Protein AF-0000000085039763 (afdb_homodimer)

Organism: Cyclobacterium marinum (strain ATCC 25205 / DSM 745 / LMG 13164 / NCIMB 1802) (NCBI:txid880070)

pLDDT: mean 90.0, std 10.46, range [31.72, 98.88]

Radius of gyration: 26.97 Å; Cα contacts (8 Å, |Δi|>4): 1672; chains: 2; bounding box: 68×76×61 Å

Structure (mmCIF, N/CA/C/O backbone):
data_AF-0000000085039763-model_v1
#
loop_
_entity.id
_entity.type
_entity.pdbx_description
1 polymer 'Uncharacterized protein'
#
loop_
_atom_site.group_PDB
_atom_site.id
_atom_site.type_symbol
_atom_site.label_atom_id
_atom_site.label_alt_id
_atom_site.label_comp_id
_atom_site.label_asym_id
_atom_site.label_entity_id
_atom_site.label_seq_id
_atom_site.pdbx_PDB_ins_code
_atom_site.Cartn_x
_atom_site.Cartn_y
_atom_site.Cartn_z
_atom_site.occupancy
_atom_site.B_iso_or_equiv
_atom_site.auth_seq_id
_atom_site.auth_comp_id
_atom_site.auth_asym_id
_atom_site.auth_atom_id
_atom_site.pdbx_PDB_model_num
ATOM 1 N N . MET A 1 1 ? -35.562 4.211 1.862 1 31.72 1 MET A N 1
ATOM 2 C CA . MET A 1 1 ? -34.719 5.371 2.152 1 31.72 1 MET A CA 1
ATOM 3 C C . MET A 1 1 ? -34.031 5.863 0.894 1 31.72 1 MET A C 1
ATOM 5 O O . MET A 1 1 ? -33.469 5.062 0.135 1 31.72 1 MET A O 1
ATOM 9 N N . MET A 1 2 ? -34.344 6.914 0.34 1 38.78 2 MET A N 1
ATOM 10 C CA . MET A 1 2 ? -33.844 7.449 -0.933 1 38.78 2 MET A CA 1
ATOM 11 C C . MET A 1 2 ? -32.344 7.383 -1.012 1 38.78 2 MET A C 1
ATOM 13 O O . MET A 1 2 ? -31.641 7.711 -0.045 1 38.78 2 MET A O 1
ATOM 17 N N . ASN A 1 3 ? -31.719 6.613 -1.786 1 51.66 3 ASN A N 1
ATOM 18 C CA . ASN A 1 3 ? -30.297 6.41 -1.984 1 51.66 3 ASN A CA 1
ATOM 19 C C . ASN A 1 3 ? -29.531 7.738 -2.025 1 51.66 3 ASN A C 1
ATOM 21 O O . ASN A 1 3 ? -29.672 8.5 -2.984 1 51.66 3 ASN A O 1
ATOM 25 N N . LYS A 1 4 ? -29.375 8.469 -0.9 1 60.31 4 LYS A N 1
ATOM 26 C CA . LYS A 1 4 ? -28.672 9.75 -0.839 1 60.31 4 LYS A CA 1
ATOM 27 C C . LYS A 1 4 ? -27.359 9.695 -1.62 1 60.31 4 LYS A C 1
ATOM 29 O O . LYS A 1 4 ? -26.672 8.664 -1.622 1 60.31 4 LYS A O 1
ATOM 34 N N . ASN A 1 5 ? -27.219 10.672 -2.418 1 82.44 5 ASN A N 1
ATOM 35 C CA . ASN A 1 5 ? -25.953 10.852 -3.1 1 82.44 5 ASN A CA 1
ATOM 36 C C . ASN A 1 5 ? -24.844 11.234 -2.121 1 82.44 5 ASN A C 1
ATOM 38 O O . ASN A 1 5 ? -25.109 11.75 -1.037 1 82.44 5 ASN A O 1
ATOM 42 N N . ASN A 1 6 ? -23.641 10.766 -2.277 1 91.75 6 ASN A N 1
ATOM 43 C CA . ASN A 1 6 ? -22.516 11.086 -1.423 1 91.75 6 ASN A CA 1
ATOM 44 C C . ASN A 1 6 ? -21.703 12.258 -1.978 1 91.75 6 ASN A C 1
ATOM 46 O O . ASN A 1 6 ? -21.422 12.305 -3.174 1 91.75 6 ASN A O 1
ATOM 50 N N . ASN A 1 7 ? -21.562 13.359 -1.122 1 96.5 7 ASN A N 1
ATOM 51 C CA . ASN A 1 7 ? -20.531 14.359 -1.41 1 96.5 7 ASN A CA 1
ATOM 52 C C . ASN A 1 7 ? -19.188 13.977 -0.786 1 96.5 7 ASN A C 1
ATOM 54 O O . ASN A 1 7 ? -19.109 13.773 0.427 1 96.5 7 ASN A O 1
ATOM 58 N N . VAL A 1 8 ? -18.234 13.867 -1.637 1 98.25 8 VAL A N 1
ATOM 59 C CA . VAL A 1 8 ? -16.922 13.469 -1.149 1 98.25 8 VAL A CA 1
ATOM 60 C C . VAL A 1 8 ? -15.992 14.688 -1.094 1 98.25 8 VAL A C 1
ATOM 62 O O . VAL A 1 8 ? -15.961 15.484 -2.031 1 98.25 8 VAL A O 1
ATOM 65 N N . PHE A 1 9 ? -15.32 14.875 0.024 1 98.81 9 PHE A N 1
ATOM 66 C CA . PHE A 1 9 ? -14.398 15.984 0.222 1 98.81 9 PHE A CA 1
ATOM 67 C C . PHE A 1 9 ? -12.984 15.477 0.475 1 98.81 9 PHE A C 1
ATOM 69 O O . PHE A 1 9 ? -12.789 14.492 1.194 1 98.81 9 PHE A O 1
ATOM 76 N N . LEU A 1 10 ? -12 16.062 -0.14 1 98.88 10 LEU A N 1
ATOM 77 C CA . LEU A 1 10 ? -10.586 15.852 0.138 1 98.88 10 LEU A CA 1
ATOM 78 C C . LEU A 1 10 ? -9.914 17.156 0.554 1 98.88 10 LEU A C 1
ATOM 80 O O . LEU A 1 10 ? -9.859 18.109 -0.229 1 98.88 10 LEU A O 1
ATOM 84 N N . PHE A 1 11 ? -9.445 17.203 1.78 1 98.69 11 PHE A N 1
ATOM 85 C CA . PHE A 1 11 ? -8.852 18.422 2.32 1 98.69 11 PHE A CA 1
ATOM 86 C C . PHE A 1 11 ? -7.34 18.281 2.445 1 98.69 11 PHE A C 1
ATOM 88 O O . PHE A 1 11 ? -6.848 17.344 3.084 1 98.69 11 PHE A O 1
ATOM 95 N N . GLY A 1 12 ? -6.605 19.203 1.834 1 97.38 12 GLY A N 1
ATOM 96 C CA . GLY A 1 12 ? -5.164 19.297 2.012 1 97.38 12 GLY A CA 1
ATOM 97 C C . GLY A 1 12 ? -4.762 20.359 3.02 1 97.38 12 GLY A C 1
ATOM 98 O O . GLY A 1 12 ? -5.609 20.906 3.729 1 97.38 12 GLY A O 1
ATOM 99 N N . ALA A 1 13 ? -3.51 20.609 3.086 1 96 13 ALA A N 1
ATOM 100 C CA . ALA A 1 13 ? -2.969 21.547 4.066 1 96 13 ALA A CA 1
ATOM 101 C C . ALA A 1 13 ? -3.52 22.953 3.84 1 96 13 ALA A C 1
ATOM 103 O O . ALA A 1 13 ? -3.725 23.719 4.793 1 96 13 ALA A O 1
ATOM 104 N N . GLY A 1 14 ? -3.791 23.344 2.602 1 96.56 14 GLY A N 1
ATOM 105 C CA . GLY A 1 14 ? -4.285 24.672 2.279 1 96.56 14 GLY A CA 1
ATOM 106 C C . GLY A 1 14 ? -5.652 24.953 2.869 1 96.56 14 GLY A C 1
ATOM 107 O O . GLY A 1 14 ? -6.027 26.109 3.055 1 96.56 14 GLY A O 1
ATOM 108 N N . ALA A 1 15 ? -6.375 23.906 3.107 1 97.56 15 ALA A N 1
ATOM 109 C CA . ALA A 1 15 ? -7.723 24.062 3.645 1 97.56 15 ALA A CA 1
ATOM 110 C C . ALA A 1 15 ? -7.688 24.547 5.09 1 97.56 15 ALA A C 1
ATOM 112 O O . ALA A 1 15 ? -8.664 25.109 5.586 1 97.56 15 ALA A O 1
ATOM 113 N N . MET A 1 16 ? -6.574 24.344 5.766 1 97.12 16 MET A N 1
ATOM 114 C CA . MET A 1 16 ? -6.559 24.562 7.211 1 97.12 16 MET A CA 1
ATOM 115 C C . MET A 1 16 ? -5.848 25.859 7.562 1 97.12 16 MET A C 1
ATOM 117 O O . MET A 1 16 ? -5.797 26.25 8.727 1 97.12 16 MET A O 1
ATOM 121 N N . ILE A 1 17 ? -5.398 26.594 6.602 1 95.62 17 ILE A N 1
ATOM 122 C CA . ILE A 1 17 ? -4.566 27.766 6.82 1 95.62 17 ILE A CA 1
ATOM 123 C C . ILE A 1 17 ? -5.332 28.797 7.645 1 95.62 17 ILE A C 1
ATOM 125 O O . ILE A 1 17 ? -4.797 29.359 8.602 1 95.62 17 ILE A O 1
ATOM 129 N N . ASP A 1 18 ? -6.559 29 7.355 1 95.75 18 ASP A N 1
ATOM 130 C CA . ASP A 1 18 ? -7.348 30.031 8.016 1 95.75 18 ASP A CA 1
ATOM 131 C C . ASP A 1 18 ? -7.711 29.625 9.438 1 95.75 18 ASP A C 1
ATOM 133 O O . ASP A 1 18 ? -8.156 30.453 10.234 1 95.75 18 ASP A O 1
ATOM 137 N N . TRP A 1 19 ? -7.594 28.391 9.836 1 97.06 19 TRP A N 1
ATOM 138 C CA . TRP A 1 19 ? -7.773 27.938 11.211 1 97.06 19 TRP A CA 1
ATOM 139 C C . TRP A 1 19 ? -6.441 27.906 11.953 1 97.06 19 TRP A C 1
ATOM 141 O O . TRP A 1 19 ? -6.367 27.453 13.094 1 97.06 19 TRP A O 1
ATOM 151 N N . GLY A 1 20 ? -5.398 28.359 11.305 1 95.75 20 GLY A N 1
ATOM 152 C CA . GLY A 1 20 ? -4.09 28.406 11.938 1 95.75 20 GLY A CA 1
ATOM 153 C C . GLY A 1 20 ? -3.221 27.203 11.602 1 95.75 20 GLY A C 1
ATOM 154 O O . GLY A 1 20 ? -2.172 27 12.219 1 95.75 20 GLY A O 1
ATOM 155 N N . GLY A 1 21 ? -3.639 26.391 10.664 1 96.25 21 GLY A N 1
ATOM 156 C CA . GLY A 1 21 ? -2.83 25.266 10.242 1 96.25 21 GLY A CA 1
ATOM 157 C C . GLY A 1 21 ? -1.501 25.672 9.633 1 96.25 21 GLY A C 1
ATOM 158 O O . GLY A 1 21 ? -1.403 26.703 8.984 1 96.25 21 GLY A O 1
ATOM 159 N N . PRO A 1 22 ? -0.485 24.875 9.852 1 96.12 22 PRO A N 1
ATOM 160 C CA . PRO A 1 22 ? 0.836 25.219 9.32 1 96.12 22 PRO A CA 1
ATOM 161 C C . PRO A 1 22 ? 0.957 24.984 7.82 1 96.12 22 PRO A C 1
ATOM 163 O O . PRO A 1 22 ? 0.299 24.094 7.281 1 96.12 22 PRO A O 1
ATOM 166 N N . THR A 1 23 ? 1.755 25.781 7.184 1 93.62 23 THR A N 1
ATOM 167 C CA . THR A 1 23 ? 2.131 25.516 5.797 1 93.62 23 THR A CA 1
ATOM 168 C C . THR A 1 23 ? 3.289 24.531 5.727 1 93.62 23 THR A C 1
ATOM 170 O O . THR A 1 23 ? 3.943 24.25 6.734 1 93.62 23 THR A O 1
ATOM 173 N N . THR A 1 24 ? 3.5 24 4.551 1 93.19 24 THR A N 1
ATOM 174 C CA . THR A 1 24 ? 4.637 23.109 4.328 1 93.19 24 THR A CA 1
ATOM 175 C C . THR A 1 24 ? 5.949 23.828 4.641 1 93.19 24 THR A C 1
ATOM 177 O O . THR A 1 24 ? 6.855 23.25 5.234 1 93.19 24 THR A O 1
ATOM 180 N N . GLN A 1 25 ? 6.004 25.078 4.316 1 93.62 25 GLN A N 1
ATOM 181 C CA . GLN A 1 25 ? 7.211 25.875 4.562 1 93.62 25 GLN A CA 1
ATOM 182 C C . GLN A 1 25 ? 7.453 26.047 6.059 1 93.62 25 GLN A C 1
ATOM 184 O O . GLN A 1 25 ? 8.586 25.891 6.531 1 93.62 25 GLN A O 1
ATOM 189 N N . GLU A 1 26 ? 6.434 26.344 6.73 1 96.44 26 GLU A N 1
ATOM 190 C CA . GLU A 1 26 ? 6.555 26.516 8.18 1 96.44 26 GLU A CA 1
ATOM 191 C C . GLU A 1 26 ? 7.047 25.234 8.844 1 96.44 26 GLU A C 1
ATOM 193 O O . GLU A 1 26 ? 7.953 25.281 9.68 1 96.44 26 GLU A O 1
ATOM 198 N N . LEU A 1 27 ? 6.445 24.141 8.484 1 96.94 27 LEU A N 1
ATOM 199 C CA . LEU A 1 27 ? 6.848 22.859 9.07 1 96.94 27 LEU A CA 1
ATOM 200 C C . LEU A 1 27 ? 8.289 22.531 8.695 1 96.94 27 LEU A C 1
ATOM 202 O O . LEU A 1 27 ? 9.008 21.922 9.484 1 96.94 27 LEU A O 1
ATOM 206 N N . THR A 1 28 ? 8.711 22.922 7.492 1 97.69 28 THR A N 1
ATOM 207 C CA . THR A 1 28 ? 10.086 22.688 7.066 1 97.69 28 THR A CA 1
ATOM 208 C C . THR A 1 28 ? 11.07 23.422 7.965 1 97.69 28 THR A C 1
ATOM 210 O O . THR A 1 28 ? 12.039 22.844 8.445 1 97.69 28 THR A O 1
ATOM 213 N N . GLU A 1 29 ? 10.766 24.672 8.203 1 97.56 29 GLU A N 1
ATOM 214 C CA . GLU A 1 29 ? 11.625 25.469 9.07 1 97.56 29 GLU A CA 1
ATOM 215 C C . GLU A 1 29 ? 11.656 24.906 10.492 1 97.56 29 GLU A C 1
ATOM 217 O O . GLU A 1 29 ? 12.719 24.828 11.117 1 97.56 29 GLU A O 1
ATOM 222 N N . ARG A 1 30 ? 10.547 24.484 10.93 1 97.69 30 ARG A N 1
ATOM 223 C CA . ARG A 1 30 ? 10.453 23.922 12.266 1 97.69 30 ARG A CA 1
ATOM 224 C C . ARG A 1 30 ? 11.266 22.625 12.367 1 97.69 30 ARG A C 1
ATOM 226 O O . ARG A 1 30 ? 12.039 22.453 13.312 1 97.69 30 ARG A O 1
ATOM 233 N N . ILE A 1 31 ? 11.117 21.734 11.414 1 98.06 31 ILE A N 1
ATOM 234 C CA . ILE A 1 31 ? 11.766 20.422 11.422 1 98.06 31 ILE A CA 1
ATOM 235 C C . ILE A 1 31 ? 13.273 20.594 11.32 1 98.06 31 ILE A C 1
ATOM 237 O O . ILE A 1 31 ? 14.031 19.828 11.93 1 98.06 31 ILE A O 1
ATOM 241 N N . ARG A 1 32 ? 13.734 21.609 10.648 1 97.88 32 ARG A N 1
ATOM 242 C CA . ARG A 1 32 ? 15.164 21.844 10.469 1 97.88 32 ARG A CA 1
ATOM 243 C C . ARG A 1 32 ? 15.82 22.219 11.797 1 97.88 32 ARG A C 1
ATOM 245 O O . ARG A 1 32 ? 17.047 22.156 11.922 1 97.88 32 ARG A O 1
ATOM 252 N N . GLU A 1 33 ? 15.016 22.594 12.75 1 97.75 33 GLU A N 1
ATOM 253 C CA . GLU A 1 33 ? 15.547 23.016 14.047 1 97.75 33 GLU A CA 1
ATOM 254 C C . GLU A 1 33 ? 15.312 21.938 15.109 1 97.75 33 GLU A C 1
ATOM 256 O O . GLU A 1 33 ? 15.594 22.156 16.297 1 97.75 33 GLU A O 1
ATOM 261 N N . GLU A 1 34 ? 14.805 20.828 14.742 1 96.62 34 GLU A N 1
ATOM 262 C CA . GLU A 1 34 ? 14.422 19.781 15.695 1 96.62 34 GLU A CA 1
ATOM 263 C C . GLU A 1 34 ? 15.289 18.547 15.531 1 96.62 34 GLU A C 1
ATOM 265 O O . GLU A 1 34 ? 15.977 18.375 14.523 1 96.62 34 GLU A O 1
ATOM 270 N N . GLY A 1 35 ? 15.273 17.703 16.562 1 95.69 35 GLY A N 1
ATOM 271 C CA . GLY A 1 35 ? 15.945 16.406 16.516 1 95.69 35 GLY A CA 1
ATOM 272 C C . GLY A 1 35 ? 17.359 16.453 17.062 1 95.69 35 GLY A C 1
ATOM 273 O O . GLY A 1 35 ? 17.672 17.266 17.938 1 95.69 35 GLY A O 1
ATOM 274 N N . PHE A 1 36 ? 18.125 15.508 16.625 1 96.5 36 PHE A N 1
ATOM 275 C CA . PHE A 1 36 ? 19.469 15.32 17.156 1 96.5 36 PHE A CA 1
ATOM 276 C C . PHE A 1 36 ? 20.484 16.109 16.344 1 96.5 36 PHE A C 1
ATOM 278 O O . PHE A 1 36 ? 20.172 16.625 15.273 1 96.5 36 PHE A O 1
ATOM 285 N N . LYS A 1 37 ? 21.641 16.219 16.953 1 95.19 37 LYS A N 1
ATOM 286 C CA . LYS A 1 37 ? 22.734 16.922 16.281 1 95.19 37 LYS A CA 1
ATOM 287 C C . LYS A 1 37 ? 23.656 15.945 15.555 1 95.19 37 LYS A C 1
ATOM 289 O O . LYS A 1 37 ? 23.719 14.766 15.906 1 95.19 37 LYS A O 1
ATOM 294 N N . VAL A 1 38 ? 24.281 16.469 14.5 1 92.75 38 VAL A N 1
ATOM 295 C CA . VAL A 1 38 ? 25.328 15.703 13.836 1 92.75 38 VAL A CA 1
ATOM 296 C C . VAL A 1 38 ? 26.531 15.562 14.766 1 92.75 38 VAL A C 1
ATOM 298 O O . VAL A 1 38 ? 26.812 16.469 15.57 1 92.75 38 VAL A O 1
ATOM 301 N N . SER A 1 39 ? 27.219 14.398 14.633 1 89.62 39 SER A N 1
ATOM 302 C CA . SER A 1 39 ? 28.359 14.125 15.516 1 89.62 39 SER A CA 1
ATOM 303 C C . SER A 1 39 ? 29.359 15.258 15.484 1 89.62 39 SER A C 1
ATOM 305 O O . SER A 1 39 ? 29.75 15.719 14.406 1 89.62 39 SER A O 1
ATOM 307 N N . ASN A 1 40 ? 29.766 15.773 16.672 1 88.44 40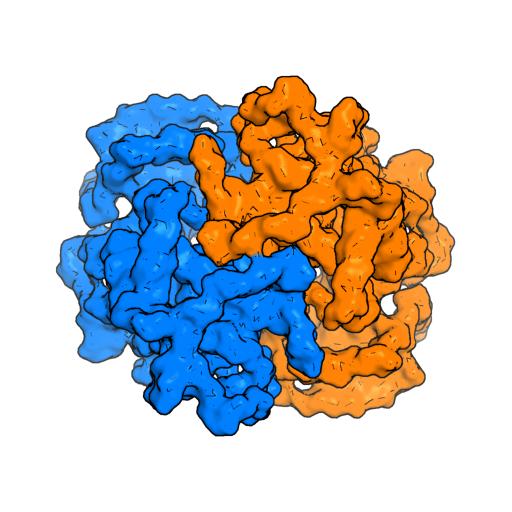 ASN A N 1
ATOM 308 C CA . ASN A 1 40 ? 30.781 16.812 16.891 1 88.44 40 ASN A CA 1
ATOM 309 C C . ASN A 1 40 ? 30.391 18.125 16.219 1 88.44 40 ASN A C 1
ATOM 311 O O . ASN A 1 40 ? 31.234 18.812 15.664 1 88.44 40 ASN A O 1
ATOM 315 N N . SER A 1 41 ? 29.141 18.344 16.094 1 91.5 41 SER A N 1
ATOM 316 C CA . SER A 1 41 ? 28.641 19.562 15.492 1 91.5 41 SER A CA 1
ATOM 317 C C . SER A 1 41 ? 27.406 20.078 16.234 1 91.5 41 SER A C 1
ATOM 319 O O . SER A 1 41 ? 26.734 19.328 16.938 1 91.5 41 SER A O 1
ATOM 321 N N . GLU A 1 42 ? 27.172 21.375 16.109 1 93.56 42 GLU A N 1
ATOM 322 C CA . GLU A 1 42 ? 25.969 21.969 16.688 1 93.56 42 GLU A CA 1
ATOM 323 C C . GLU A 1 42 ? 24.812 21.938 15.688 1 93.56 42 GLU A C 1
ATOM 325 O O . GLU A 1 42 ? 23.672 22.234 16.047 1 93.56 42 GLU A O 1
ATOM 330 N N . GLN A 1 43 ? 25.109 21.516 14.562 1 95.56 43 GLN A N 1
ATOM 331 C CA . GLN A 1 43 ? 24.094 21.469 13.516 1 95.56 43 GLN A CA 1
ATOM 332 C C . GLN A 1 43 ? 23.156 20.281 13.711 1 95.56 43 GLN A C 1
ATOM 334 O O . GLN A 1 43 ? 23.594 19.172 14 1 95.56 43 GLN A O 1
ATOM 339 N N . LYS A 1 44 ? 21.891 20.578 13.547 1 96.94 44 LYS A N 1
ATOM 340 C CA . LYS A 1 44 ? 20.906 19.5 13.625 1 96.94 44 LYS A CA 1
ATOM 341 C C . LYS A 1 44 ? 21.031 18.547 12.438 1 96.94 44 LYS A C 1
ATOM 343 O O . LYS A 1 44 ? 21.328 18.984 11.32 1 96.94 44 LYS A O 1
ATOM 348 N N . LEU A 1 45 ? 20.797 17.266 12.68 1 95.75 45 LEU A N 1
ATOM 349 C CA . LEU A 1 45 ? 20.812 16.266 11.609 1 95.75 45 LEU A CA 1
ATOM 350 C C . LEU A 1 45 ? 19.844 16.656 10.5 1 95.75 45 LEU A C 1
ATOM 352 O O . LEU A 1 45 ? 20.172 16.516 9.312 1 95.75 45 LEU A O 1
ATOM 356 N N . THR A 1 46 ? 18.656 17.109 10.812 1 97.25 46 THR A N 1
ATOM 357 C CA . THR A 1 46 ? 17.625 17.484 9.844 1 97.25 46 THR A CA 1
ATOM 358 C C . THR A 1 46 ? 18.125 18.656 8.977 1 97.25 46 THR A C 1
ATOM 360 O O . THR A 1 46 ? 17.891 18.672 7.766 1 97.25 46 THR A O 1
ATOM 363 N N . ASP A 1 47 ? 18.766 19.594 9.609 1 97.19 47 ASP A N 1
ATOM 364 C CA . ASP A 1 47 ? 19.312 20.719 8.867 1 97.19 47 ASP A CA 1
ATOM 365 C C . ASP A 1 47 ? 20.438 20.266 7.934 1 97.19 47 ASP A C 1
ATOM 367 O O . ASP A 1 47 ? 20.547 20.766 6.812 1 97.19 47 ASP A O 1
ATOM 371 N N . TYR A 1 48 ? 21.266 19.438 8.43 1 94.38 48 TYR A N 1
ATOM 372 C CA . TYR A 1 48 ? 22.328 18.875 7.605 1 94.38 48 TYR A CA 1
ATOM 373 C C . TYR A 1 48 ? 21.75 18.188 6.367 1 94.38 48 TYR A C 1
ATOM 375 O O . TYR A 1 48 ? 22.234 18.406 5.25 1 94.38 48 TYR A O 1
ATOM 383 N N . ILE A 1 49 ? 20.734 17.344 6.539 1 93.56 49 ILE A N 1
ATOM 384 C CA . ILE A 1 49 ? 20.094 16.641 5.438 1 93.56 49 ILE A CA 1
ATOM 385 C C . ILE A 1 49 ? 19.516 17.656 4.449 1 93.56 49 ILE A C 1
ATOM 387 O O . ILE A 1 49 ? 19.688 17.531 3.236 1 93.56 49 ILE A O 1
ATOM 391 N N . TYR A 1 50 ? 18.859 18.672 4.977 1 95.44 50 TYR A N 1
ATOM 392 C CA . TYR A 1 50 ? 18.281 19.719 4.133 1 95.44 50 TYR A CA 1
ATOM 393 C C . TYR A 1 50 ? 19.359 20.359 3.258 1 95.44 50 TYR A C 1
ATOM 395 O O . TYR A 1 50 ? 19.172 20.484 2.045 1 95.44 50 TYR A O 1
ATOM 403 N N . GLU A 1 51 ? 20.469 20.688 3.826 1 93.62 51 GLU A N 1
ATOM 404 C CA . GLU A 1 51 ? 21.547 21.359 3.115 1 93.62 51 GLU A CA 1
ATOM 405 C C . GLU A 1 51 ? 22.156 20.469 2.041 1 93.62 51 GLU A C 1
ATOM 407 O O . GLU A 1 51 ? 22.531 20.938 0.969 1 93.62 51 GLU A O 1
ATOM 412 N N . GLN A 1 52 ? 22.234 19.234 2.348 1 90.06 52 GLN A N 1
ATOM 413 C CA . GLN A 1 52 ? 22.75 18.281 1.359 1 90.06 52 GLN A CA 1
ATOM 414 C C . GLN A 1 52 ? 21.797 18.141 0.18 1 90.06 52 GLN A C 1
ATOM 416 O O . GLN A 1 52 ? 22.234 18.062 -0.971 1 90.06 52 GLN A O 1
ATOM 421 N N . LEU A 1 53 ? 20.516 18.172 0.468 1 91.75 53 LEU A N 1
ATOM 422 C CA . LEU A 1 53 ? 19.516 17.969 -0.568 1 91.75 53 LEU A CA 1
ATOM 423 C C . LEU A 1 53 ? 19.438 19.172 -1.496 1 91.75 53 LEU A C 1
ATOM 425 O O . LEU A 1 53 ? 19.297 19.031 -2.711 1 91.75 53 LEU A O 1
ATOM 429 N N . ILE A 1 54 ? 19.594 20.391 -0.976 1 93.12 54 ILE A N 1
ATOM 430 C CA . ILE A 1 54 ? 19.391 21.578 -1.794 1 93.12 54 ILE A CA 1
ATOM 431 C C . ILE A 1 54 ? 20.609 21.797 -2.691 1 93.12 54 ILE A C 1
ATOM 433 O O . ILE A 1 54 ? 20.594 22.656 -3.576 1 93.12 54 ILE A O 1
ATOM 437 N N . LYS A 1 55 ? 21.672 21.031 -2.486 1 89.81 55 LYS A N 1
ATOM 438 C CA . LYS A 1 55 ? 22.812 21.047 -3.389 1 89.81 55 LYS A CA 1
ATOM 439 C C . LYS A 1 55 ? 22.516 20.328 -4.695 1 89.81 55 LYS A C 1
ATOM 441 O O . LYS A 1 55 ? 23.141 20.594 -5.723 1 89.81 55 LYS A O 1
ATOM 446 N N . VAL A 1 56 ? 21.516 19.469 -4.605 1 86.94 56 VAL A N 1
ATOM 447 C CA . VAL A 1 56 ? 21.25 18.594 -5.746 1 86.94 56 VAL A CA 1
ATOM 448 C C . VAL A 1 56 ? 19.859 18.891 -6.305 1 86.94 56 VAL A C 1
ATOM 450 O O . VAL A 1 56 ? 19.625 18.75 -7.508 1 86.94 56 VAL A O 1
ATOM 453 N N . TYR A 1 57 ? 18.984 19.312 -5.41 1 89.25 57 TYR A N 1
ATOM 454 C CA . TYR A 1 57 ? 17.594 19.531 -5.801 1 89.25 57 TYR A CA 1
ATOM 455 C C . TYR A 1 57 ? 17.234 21.016 -5.727 1 89.25 57 TYR A C 1
ATOM 457 O O . TYR A 1 57 ? 17.891 21.781 -5.039 1 89.25 57 TYR A O 1
ATOM 465 N N . ASP A 1 58 ? 16.172 21.312 -6.496 1 88.31 58 ASP A N 1
ATOM 466 C CA . ASP A 1 58 ? 15.641 22.656 -6.367 1 88.31 58 ASP A CA 1
ATOM 467 C C . ASP A 1 58 ? 15.055 22.891 -4.973 1 88.31 58 ASP A C 1
ATOM 469 O O . ASP A 1 58 ? 14.414 22 -4.41 1 88.31 58 ASP A O 1
ATOM 473 N N . LYS A 1 59 ? 15.273 24.031 -4.508 1 88.94 59 LYS A N 1
ATOM 474 C CA . LYS A 1 59 ? 14.828 24.391 -3.162 1 88.94 59 LYS A CA 1
ATOM 475 C C . LYS A 1 59 ? 13.336 24.141 -2.996 1 88.94 59 LYS A C 1
ATOM 477 O O . LYS A 1 59 ? 12.891 23.688 -1.94 1 88.94 59 LYS A O 1
ATOM 482 N N . ASP A 1 60 ? 12.555 24.328 -3.99 1 86.12 60 ASP A N 1
ATOM 483 C CA . ASP A 1 60 ? 11.102 24.188 -3.928 1 86.12 60 ASP A CA 1
ATOM 484 C C . ASP A 1 60 ? 10.68 22.734 -3.857 1 86.12 60 ASP A C 1
ATOM 486 O O . ASP A 1 60 ? 9.547 22.422 -3.488 1 86.12 60 ASP A O 1
ATOM 490 N N . ASP A 1 61 ? 11.664 21.859 -4.09 1 87.25 61 ASP A N 1
ATOM 491 C CA . ASP A 1 61 ? 11.359 20.438 -4.094 1 87.25 61 ASP A CA 1
ATOM 492 C C . ASP A 1 61 ? 11.734 19.797 -2.762 1 87.25 61 ASP A C 1
ATOM 494 O O . ASP A 1 61 ? 11.43 18.625 -2.529 1 87.25 61 ASP A O 1
ATOM 498 N N . VAL A 1 62 ? 12.375 20.578 -1.956 1 92.62 62 VAL A N 1
ATOM 499 C CA . VAL A 1 62 ? 12.852 20.047 -0.685 1 92.62 62 VAL A CA 1
ATOM 500 C C . VAL A 1 62 ? 12.031 20.625 0.461 1 92.62 62 VAL A C 1
ATOM 502 O O . VAL A 1 62 ? 11.875 21.844 0.571 1 92.62 62 VAL A O 1
ATOM 505 N N . ASN A 1 63 ? 11.383 19.828 1.199 1 94.94 63 ASN A N 1
ATOM 506 C CA . ASN A 1 63 ? 10.594 20.234 2.355 1 94.94 63 ASN A CA 1
ATOM 507 C C . ASN A 1 63 ? 10.719 19.219 3.5 1 94.94 63 ASN A C 1
ATOM 509 O O . ASN A 1 63 ? 11.57 18.344 3.459 1 94.94 63 ASN A O 1
ATOM 513 N N . PHE A 1 64 ? 9.961 19.391 4.578 1 97 64 PHE A N 1
ATOM 514 C CA . PHE A 1 64 ? 10.109 18.562 5.77 1 97 64 PHE A CA 1
ATOM 515 C C . PHE A 1 64 ? 9.828 17.094 5.449 1 97 64 PHE A C 1
ATOM 517 O O . PHE A 1 64 ? 10.414 16.203 6.066 1 97 64 PHE A O 1
ATOM 524 N N . GLU A 1 65 ? 8.984 16.844 4.461 1 95.25 65 GLU A N 1
ATOM 525 C CA . GLU A 1 65 ? 8.672 15.477 4.07 1 95.25 65 GLU A CA 1
ATOM 526 C C . GLU A 1 65 ? 9.875 14.805 3.406 1 95.25 65 GLU A C 1
ATOM 528 O O . GLU A 1 65 ? 10.109 13.609 3.596 1 95.25 65 GLU A O 1
ATOM 533 N N . THR A 1 66 ? 10.609 15.586 2.605 1 94.06 66 THR A N 1
ATOM 534 C CA . THR A 1 66 ? 11.82 15.055 1.982 1 94.06 66 THR A CA 1
ATOM 535 C C . THR A 1 66 ? 12.859 14.695 3.039 1 94.06 66 THR A C 1
ATOM 537 O O . THR A 1 66 ? 13.516 13.656 2.945 1 94.06 66 THR A O 1
ATOM 540 N N . ILE A 1 67 ? 12.977 15.539 3.99 1 95.62 67 ILE A N 1
ATOM 541 C CA . ILE A 1 67 ? 13.922 15.305 5.078 1 95.62 67 ILE A CA 1
ATOM 542 C C . ILE A 1 67 ? 13.555 14.031 5.824 1 95.62 67 ILE A C 1
ATOM 544 O O . ILE A 1 67 ? 14.398 13.148 6.02 1 95.62 67 ILE A O 1
ATOM 548 N N . ILE A 1 68 ? 12.305 13.914 6.172 1 96.62 68 ILE A N 1
ATOM 549 C CA . ILE A 1 68 ? 11.812 12.766 6.922 1 96.62 68 ILE A CA 1
ATOM 550 C C . ILE A 1 68 ? 11.969 11.5 6.082 1 96.62 68 ILE A C 1
ATOM 552 O O . ILE A 1 68 ? 12.328 10.438 6.605 1 96.62 68 ILE A O 1
ATOM 556 N N . ASN A 1 69 ? 11.727 11.641 4.844 1 94.69 69 ASN A N 1
ATOM 557 C CA . ASN A 1 69 ? 11.867 10.484 3.965 1 94.69 69 ASN A CA 1
ATOM 558 C C . ASN A 1 69 ? 13.297 9.953 3.959 1 94.69 69 ASN A C 1
ATOM 560 O O . ASN A 1 69 ? 13.516 8.742 3.9 1 94.69 69 ASN A O 1
ATOM 564 N N . VAL A 1 70 ? 14.25 10.812 3.916 1 92.62 70 VAL A N 1
ATOM 565 C CA . VAL A 1 70 ? 15.648 10.398 3.957 1 92.62 70 VAL A CA 1
ATOM 566 C C . VAL A 1 70 ? 15.906 9.594 5.23 1 92.62 70 VAL A C 1
ATOM 568 O O . VAL A 1 70 ? 16.516 8.523 5.184 1 92.62 70 VAL A O 1
ATOM 571 N N . ILE A 1 71 ? 15.422 10.094 6.348 1 94.31 71 ILE A N 1
ATOM 572 C CA . ILE A 1 71 ? 15.625 9.43 7.629 1 94.31 71 ILE A CA 1
ATOM 573 C C . ILE A 1 71 ? 14.93 8.07 7.621 1 94.31 71 ILE A C 1
ATOM 575 O O . ILE A 1 71 ? 15.484 7.078 8.109 1 94.31 71 ILE A O 1
ATOM 579 N N . GLU A 1 72 ? 13.758 8.016 7.055 1 94.06 72 GLU A N 1
ATOM 580 C CA . GLU A 1 72 ? 13.016 6.766 6.949 1 94.06 72 GLU A CA 1
ATOM 581 C C . GLU A 1 72 ? 13.766 5.754 6.082 1 94.06 72 GLU A C 1
ATOM 583 O O . GLU A 1 72 ? 13.844 4.574 6.43 1 94.06 72 GLU A O 1
ATOM 588 N N . GLU A 1 73 ? 14.227 6.215 4.941 1 90.56 73 GLU A N 1
ATOM 589 C CA . GLU A 1 73 ? 14.961 5.332 4.043 1 90.56 73 GLU A CA 1
ATOM 590 C C . GLU A 1 73 ? 16.234 4.812 4.703 1 90.56 73 GLU A C 1
ATOM 592 O O . GLU A 1 73 ? 16.594 3.646 4.539 1 90.56 73 GLU A O 1
ATOM 597 N N . LEU A 1 74 ? 16.922 5.668 5.438 1 90 74 LEU A N 1
ATOM 598 C CA . LEU A 1 74 ? 18.109 5.25 6.164 1 90 74 LEU A CA 1
ATOM 599 C C . LEU A 1 74 ? 17.766 4.23 7.246 1 90 74 LEU A C 1
ATOM 601 O O . LEU A 1 74 ? 18.531 3.297 7.496 1 90 74 LEU A O 1
ATOM 605 N N . SER A 1 75 ? 16.641 4.473 7.895 1 92.19 75 SER A N 1
ATOM 606 C CA . SER A 1 75 ? 16.203 3.531 8.922 1 92.19 75 SER A CA 1
ATOM 607 C C . SER A 1 75 ? 16 2.135 8.336 1 92.19 75 SER A C 1
ATOM 609 O O . SER A 1 75 ? 16.391 1.141 8.953 1 92.19 75 SER A O 1
ATOM 611 N N . VAL A 1 76 ? 15.438 2 7.152 1 89.94 76 VAL A N 1
ATOM 612 C CA . VAL A 1 76 ? 15.25 0.717 6.484 1 89.94 76 VAL A CA 1
ATOM 613 C C . VAL A 1 76 ? 16.594 0.18 6.004 1 89.94 76 VAL A C 1
ATOM 615 O O . VAL A 1 76 ? 16.859 -1.019 6.105 1 89.94 76 VAL A O 1
ATOM 618 N N . TYR A 1 77 ? 17.422 1.084 5.512 1 87.31 77 TYR A N 1
ATOM 619 C CA . TYR A 1 77 ? 18.75 0.716 5.031 1 87.31 77 TYR A CA 1
ATOM 620 C C . TYR A 1 77 ? 19.562 0.038 6.125 1 87.31 77 TYR A C 1
ATOM 622 O O . TYR A 1 77 ? 20.25 -0.959 5.875 1 87.31 77 TYR A O 1
ATOM 630 N N . TYR A 1 78 ? 19.406 0.494 7.359 1 88.94 78 TYR A N 1
ATOM 631 C CA . TYR A 1 78 ? 20.203 -0.029 8.461 1 88.94 78 TYR A CA 1
ATOM 632 C C . TYR A 1 78 ? 19.453 -1.119 9.211 1 88.94 78 TYR A C 1
ATOM 634 O O . TYR A 1 78 ? 19.922 -1.61 10.242 1 88.94 78 TYR A O 1
ATOM 642 N N . SER A 1 79 ? 18.297 -1.445 8.719 1 89.12 79 SER A N 1
ATOM 643 C CA . SER A 1 79 ? 17.578 -2.541 9.352 1 89.12 79 SER A CA 1
ATOM 644 C C . SER A 1 79 ? 18.281 -3.875 9.133 1 89.12 79 SER A C 1
ATOM 646 O O . SER A 1 79 ? 19.25 -3.951 8.375 1 89.12 79 SER A O 1
ATOM 648 N N . GLU A 1 80 ? 17.844 -4.859 9.883 1 88.06 80 GLU A N 1
ATOM 649 C CA . GLU A 1 80 ? 18.359 -6.215 9.742 1 88.06 80 GLU A CA 1
ATOM 650 C C . GLU A 1 80 ? 17.328 -7.148 9.125 1 88.06 80 GLU A C 1
ATOM 652 O O . GLU A 1 80 ? 16.172 -7.195 9.586 1 88.06 80 GLU A O 1
ATOM 657 N N . PHE A 1 81 ? 17.75 -7.801 8.055 1 81.56 81 PHE A N 1
ATOM 658 C CA . PHE A 1 81 ? 16.844 -8.688 7.332 1 81.56 81 PHE A CA 1
ATOM 659 C C . PHE A 1 81 ? 16.375 -9.828 8.227 1 81.56 81 PHE A C 1
ATOM 661 O O . PHE A 1 81 ? 15.188 -10.148 8.258 1 81.56 81 PHE A O 1
ATOM 668 N N . LYS A 1 82 ? 17.328 -10.508 8.883 1 75.69 82 LYS A N 1
ATOM 669 C CA . LYS A 1 82 ? 17 -11.469 9.93 1 75.69 82 LYS A CA 1
ATOM 670 C C . LYS A 1 82 ? 17.578 -11.039 11.273 1 75.69 82 LYS A C 1
ATOM 672 O O . LYS A 1 82 ? 18.797 -10.961 11.438 1 75.69 82 LYS A O 1
ATOM 677 N N . LYS A 1 83 ? 16.812 -10.656 12.133 1 64.88 83 LYS A N 1
ATOM 678 C CA . LYS A 1 83 ? 17.219 -10.07 13.406 1 64.88 83 LYS A CA 1
ATOM 679 C C . LYS A 1 83 ? 18.219 -10.961 14.125 1 64.88 83 LYS A C 1
ATOM 681 O O . LYS A 1 83 ? 19.281 -10.5 14.547 1 64.88 83 LYS A O 1
ATOM 686 N N . GLY A 1 84 ? 17.938 -12.219 14.273 1 66.44 84 GLY A N 1
ATOM 687 C CA . GLY A 1 84 ? 18.797 -13.102 15.047 1 66.44 84 GLY A CA 1
ATOM 688 C C . GLY A 1 84 ? 20.172 -13.281 14.445 1 66.44 84 GLY A C 1
ATOM 689 O O . GLY A 1 84 ? 21.141 -13.547 15.156 1 66.44 84 GLY A O 1
ATOM 690 N N . LYS A 1 85 ? 20.359 -12.797 13.234 1 75.19 85 LYS A N 1
ATOM 691 C CA . LYS A 1 85 ? 21.641 -13.023 12.562 1 75.19 85 LYS A CA 1
ATOM 692 C C . LYS A 1 85 ? 22.328 -11.711 12.242 1 75.19 85 LYS A C 1
ATOM 694 O O . LYS A 1 85 ? 23.438 -11.703 11.703 1 75.19 85 LYS A O 1
ATOM 699 N N . GLU A 1 86 ? 21.734 -10.594 12.578 1 79.19 86 GLU A N 1
ATOM 700 C CA . GLU A 1 86 ? 22.25 -9.258 12.312 1 79.19 86 GLU A CA 1
ATOM 701 C C . GLU A 1 86 ? 22.625 -9.086 10.844 1 79.19 86 GLU A C 1
ATOM 703 O O . GLU A 1 86 ? 23.656 -8.484 10.523 1 79.19 86 GLU A O 1
ATOM 708 N N . SER A 1 87 ? 21.781 -9.75 10.008 1 82.69 87 SER A N 1
ATOM 709 C CA . SER A 1 87 ? 22.031 -9.641 8.578 1 82.69 87 SER A CA 1
ATOM 710 C C . SER A 1 87 ? 21.594 -8.281 8.047 1 82.69 87 SER A C 1
ATOM 712 O O . SER A 1 87 ? 20.562 -7.75 8.445 1 82.69 87 SER A O 1
ATOM 714 N N . PRO A 1 88 ? 22.438 -7.707 7.176 1 83.38 88 PRO A N 1
ATOM 715 C CA . PRO A 1 88 ? 22.094 -6.391 6.645 1 83.38 88 PRO A CA 1
ATOM 716 C C . PRO A 1 88 ? 20.875 -6.422 5.738 1 83.38 88 PRO A C 1
ATOM 718 O O . PRO A 1 88 ? 20.422 -7.5 5.332 1 83.38 88 PRO A O 1
ATOM 721 N N . SER A 1 89 ? 20.328 -5.199 5.516 1 82.19 89 SER A N 1
ATOM 722 C CA . SER A 1 89 ? 19.297 -5.09 4.5 1 82.19 89 SER A CA 1
ATOM 723 C C . SER A 1 89 ? 19.812 -5.516 3.129 1 82.19 89 SER A C 1
ATOM 725 O O . SER A 1 89 ? 21.016 -5.543 2.9 1 82.19 89 SER A O 1
ATOM 727 N N . LEU A 1 90 ? 18.938 -5.852 2.254 1 76 90 LEU A N 1
ATOM 728 C CA . LEU A 1 90 ? 19.328 -6.406 0.965 1 76 90 LEU A CA 1
ATOM 729 C C . LEU A 1 90 ? 20.172 -5.406 0.178 1 76 90 LEU A C 1
ATOM 731 O O . LEU A 1 90 ? 21.219 -5.762 -0.372 1 76 90 LEU A O 1
ATOM 735 N N . LEU A 1 91 ? 19.781 -4.199 0.182 1 76.88 91 LEU A N 1
ATOM 736 C CA . LEU A 1 91 ? 20.5 -3.172 -0.57 1 76.88 91 LEU A CA 1
ATOM 737 C C . LEU A 1 91 ? 21.875 -2.918 0.031 1 76.88 91 LEU A C 1
ATOM 739 O O . LEU A 1 91 ? 22.844 -2.678 -0.698 1 76.88 91 LEU A O 1
ATOM 743 N N . ARG A 1 92 ? 21.953 -2.986 1.314 1 79.94 92 ARG A N 1
ATOM 744 C CA . ARG A 1 92 ? 23.203 -2.691 2.012 1 79.94 92 ARG A CA 1
ATOM 745 C C . ARG A 1 92 ? 24.266 -3.754 1.721 1 79.94 92 ARG A C 1
ATOM 747 O O . ARG A 1 92 ? 25.453 -3.508 1.881 1 79.94 92 ARG A O 1
ATOM 754 N N . SER A 1 93 ? 23.812 -4.875 1.334 1 76.31 93 SER A N 1
ATOM 755 C CA . SER A 1 93 ? 24.75 -5.941 0.964 1 76.31 93 SER A CA 1
ATOM 756 C C . SER A 1 93 ? 25.484 -5.605 -0.326 1 76.31 93 SER A C 1
ATOM 758 O O . SER A 1 93 ? 26.484 -6.246 -0.659 1 76.31 93 SER A O 1
ATOM 760 N N . PHE A 1 94 ? 25.109 -4.605 -0.98 1 72.12 94 PHE A N 1
ATOM 761 C CA . PHE A 1 94 ? 25.703 -4.289 -2.277 1 72.12 94 PHE A CA 1
ATOM 762 C C . PHE A 1 94 ? 26.297 -2.887 -2.273 1 72.12 94 PHE A C 1
ATOM 764 O O . PHE A 1 94 ? 27 -2.508 -3.209 1 72.12 94 PHE A O 1
ATOM 771 N N . ILE A 1 95 ? 25.906 -2.012 -1.245 1 67.94 95 ILE A N 1
ATOM 772 C CA . ILE A 1 95 ? 26.344 -0.621 -1.235 1 67.94 95 ILE A CA 1
ATOM 773 C C . ILE A 1 95 ? 27.344 -0.401 -0.101 1 67.94 95 ILE A C 1
ATOM 775 O O . ILE A 1 95 ? 27.172 -0.933 0.998 1 67.94 95 ILE A O 1
ATOM 779 N N . ASN A 1 96 ? 28.641 -0.046 -0.34 1 59.03 96 ASN A N 1
ATOM 780 C CA . ASN A 1 96 ? 29.656 0.24 0.672 1 59.03 96 ASN A CA 1
ATOM 781 C C . ASN A 1 96 ? 29.281 1.457 1.512 1 59.03 96 ASN A C 1
ATOM 783 O O . ASN A 1 96 ? 28.891 2.492 0.971 1 59.03 96 ASN A O 1
ATOM 787 N N . ASP A 1 97 ? 28.922 1.408 2.807 1 57.91 97 ASP A N 1
ATOM 788 C CA . ASP A 1 97 ? 28.344 2.322 3.787 1 57.91 97 ASP A CA 1
ATOM 789 C C . ASP A 1 97 ? 29.312 3.457 4.117 1 57.91 97 ASP A C 1
ATOM 791 O O . ASP A 1 97 ? 29.219 4.066 5.184 1 57.91 97 ASP A O 1
ATOM 795 N N . LEU A 1 98 ? 30.406 3.863 3.551 1 54 98 LEU A N 1
ATOM 796 C CA . LEU A 1 98 ? 31.391 4.535 4.391 1 54 98 LEU A CA 1
ATOM 797 C C . LEU A 1 98 ? 30.859 5.867 4.902 1 54 98 LEU A C 1
ATOM 799 O O . LEU A 1 98 ? 31.172 6.277 6.023 1 54 98 LEU A O 1
ATOM 803 N N . GLU A 1 99 ? 29.984 6.578 4.211 1 58.75 99 GLU A N 1
ATOM 804 C CA . GLU A 1 99 ? 29.953 8.016 4.484 1 58.75 99 GLU A CA 1
ATOM 805 C C . GLU A 1 99 ? 28.891 8.352 5.531 1 58.75 99 GLU A C 1
ATOM 807 O O . GLU A 1 99 ? 28.719 9.516 5.895 1 58.75 99 GLU A O 1
ATOM 812 N N . PHE A 1 100 ? 28.406 7.305 6.363 1 67.88 100 PHE A N 1
ATOM 813 C CA . PHE A 1 100 ? 27.25 7.715 7.152 1 67.88 100 PHE A CA 1
ATOM 814 C C . PHE A 1 100 ? 27.594 7.742 8.633 1 67.88 100 PHE A C 1
ATOM 816 O O . PHE A 1 100 ? 26.75 8.086 9.469 1 67.88 100 PHE A O 1
ATOM 823 N N . GLU A 1 101 ? 28.812 7.641 8.875 1 72.31 101 GLU A N 1
ATOM 824 C CA . GLU A 1 101 ? 29.109 7.496 10.297 1 72.31 101 GLU A CA 1
ATOM 825 C C . GLU A 1 101 ? 28.906 8.812 11.039 1 72.31 101 GLU A C 1
ATOM 827 O O . GLU A 1 101 ? 28.531 8.812 12.219 1 72.31 101 GLU A O 1
ATOM 832 N N . LYS A 1 102 ? 29.047 9.859 10.32 1 77.69 102 LYS A N 1
ATOM 833 C CA . LYS A 1 102 ? 28.922 11.172 10.953 1 77.69 102 LYS A CA 1
ATOM 834 C C . LYS A 1 102 ? 27.484 11.469 11.336 1 77.69 102 LYS A C 1
ATOM 836 O O . LYS A 1 102 ? 27.219 12.352 12.156 1 77.69 102 LYS A O 1
ATOM 841 N N . LEU A 1 103 ? 26.609 10.695 10.828 1 85.69 103 LEU A N 1
ATOM 842 C CA . LEU A 1 103 ? 25.188 10.969 11.047 1 85.69 103 LEU A CA 1
ATOM 843 C C . LEU A 1 103 ? 24.734 10.414 12.398 1 85.69 103 LEU A C 1
ATOM 845 O O . LEU A 1 103 ? 23.656 10.758 12.883 1 85.69 103 LEU A O 1
ATOM 849 N N . PHE A 1 104 ? 25.641 9.664 13.016 1 91.06 104 PHE A N 1
ATOM 850 C CA . PHE A 1 104 ? 25.203 8.922 14.195 1 91.06 104 PHE A CA 1
ATOM 851 C C . PHE A 1 104 ? 25.953 9.383 15.438 1 91.06 104 PHE A C 1
ATOM 853 O O . PHE A 1 104 ? 27.125 9.039 15.625 1 91.06 104 PHE A O 1
ATOM 860 N N . ASP A 1 105 ? 25.281 10.156 16.234 1 93.75 105 ASP A N 1
ATOM 861 C CA . ASP A 1 105 ? 25.844 10.609 17.5 1 93.75 105 ASP A CA 1
ATOM 862 C C . ASP A 1 105 ? 25.156 9.906 18.672 1 93.75 105 ASP A C 1
ATOM 864 O O . ASP A 1 105 ? 24.406 10.531 19.422 1 93.75 105 ASP A O 1
ATOM 868 N N . TYR A 1 106 ? 25.484 8.609 18.812 1 95.06 106 TYR A N 1
ATOM 869 C CA . TYR A 1 106 ? 24.875 7.852 19.906 1 95.06 106 TYR A CA 1
ATOM 870 C C . TYR A 1 106 ? 25.859 6.828 20.453 1 95.06 106 TYR A C 1
ATOM 872 O O . TYR A 1 106 ? 26.891 6.535 19.844 1 95.06 106 TYR A O 1
ATOM 880 N N . SER A 1 107 ? 25.656 6.363 21.641 1 95.44 107 SER A N 1
ATOM 881 C CA . SER A 1 107 ? 26.297 5.203 22.234 1 95.44 107 SER A CA 1
ATOM 882 C C . SER A 1 107 ? 25.297 4.297 22.922 1 95.44 107 SER A C 1
ATOM 884 O O . SER A 1 107 ? 24.141 4.691 23.141 1 95.44 107 SER A O 1
ATOM 886 N N . ILE A 1 108 ? 25.641 3.049 23.047 1 95.69 108 ILE A N 1
ATOM 887 C CA . ILE A 1 108 ? 24.781 2.109 23.781 1 95.69 108 ILE A CA 1
ATOM 888 C C . ILE A 1 108 ? 25.094 2.18 25.266 1 95.69 108 ILE A C 1
ATOM 890 O O . ILE A 1 108 ? 26.25 2.053 25.672 1 95.69 108 ILE A O 1
ATOM 894 N N . LYS A 1 109 ? 24.047 2.438 26 1 94.56 109 LYS A N 1
ATOM 895 C CA . LYS A 1 109 ? 24.25 2.451 27.453 1 94.56 109 LYS A CA 1
ATOM 896 C C . LYS A 1 109 ? 24.781 1.111 27.938 1 94.56 109 LYS A C 1
ATOM 898 O O . LYS A 1 109 ? 24.188 0.063 27.672 1 94.56 109 LYS A O 1
ATOM 903 N N . GLY A 1 110 ? 25.891 1.067 28.594 1 91.69 110 GLY A N 1
ATOM 904 C CA . GLY A 1 110 ? 26.531 -0.159 29.047 1 91.69 110 GLY A CA 1
ATOM 905 C C . GLY A 1 110 ? 27.5 -0.739 28.047 1 91.69 110 GLY A C 1
ATOM 906 O O . GLY A 1 110 ? 28.203 -1.708 28.328 1 91.69 110 GLY A O 1
ATOM 907 N N . GLY A 1 111 ? 27.516 -0.315 26.781 1 89.19 111 GLY A N 1
ATOM 908 C CA . GLY A 1 111 ? 28.562 -0.589 25.812 1 89.19 111 GLY A CA 1
ATOM 909 C C . GLY A 1 111 ? 28.234 -1.734 24.875 1 89.19 111 GLY A C 1
ATOM 910 O O . GLY A 1 111 ? 28.875 -1.898 23.828 1 89.19 111 GLY A O 1
ATOM 911 N N . LYS A 1 112 ? 27.281 -2.574 25.25 1 89.44 112 LYS A N 1
ATOM 912 C CA . LYS A 1 112 ? 27.016 -3.75 24.438 1 89.44 112 LYS A CA 1
ATOM 913 C C . LYS A 1 112 ? 25.531 -3.84 24.078 1 89.44 112 LYS A C 1
ATOM 915 O O . LYS A 1 112 ? 24.672 -3.443 24.875 1 89.44 112 LYS A O 1
ATOM 920 N N . ARG A 1 113 ? 25.391 -4.309 22.812 1 91.06 113 ARG A N 1
ATOM 921 C CA . ARG A 1 113 ? 24.016 -4.578 22.375 1 91.06 113 ARG A CA 1
ATOM 922 C C . ARG A 1 113 ? 23.469 -5.824 23.047 1 91.06 113 ARG A C 1
ATOM 924 O O . ARG A 1 113 ? 23.859 -6.945 22.719 1 91.06 113 ARG A O 1
ATOM 931 N N . LYS A 1 114 ? 22.688 -5.605 24.078 1 86 114 LYS A N 1
ATOM 932 C CA . LYS A 1 114 ? 21.969 -6.668 24.797 1 86 114 LYS A CA 1
ATOM 933 C C . LYS A 1 114 ? 20.453 -6.488 24.672 1 86 114 LYS A C 1
ATOM 935 O O . LYS A 1 114 ? 19.984 -5.473 24.172 1 86 114 LYS A O 1
ATOM 940 N N . THR A 1 115 ? 19.766 -7.484 25.078 1 84.06 115 THR A N 1
ATOM 941 C CA . THR A 1 115 ? 18.312 -7.375 25.094 1 84.06 115 THR A CA 1
ATOM 942 C C . THR A 1 115 ? 17.875 -6.199 25.953 1 84.06 115 THR A C 1
ATOM 944 O O . THR A 1 115 ? 18.391 -5.992 27.047 1 84.06 115 THR A O 1
ATOM 947 N N . ASN A 1 116 ? 17.062 -5.336 25.469 1 88 116 ASN A N 1
ATOM 948 C CA . ASN A 1 116 ? 16.484 -4.199 26.172 1 88 116 ASN A CA 1
ATOM 949 C C . ASN A 1 116 ? 17.516 -3.102 26.422 1 88 116 ASN A C 1
ATOM 951 O O . ASN A 1 116 ? 17.484 -2.445 27.469 1 88 116 ASN A O 1
ATOM 955 N N . TYR A 1 117 ? 18.422 -3.014 25.5 1 92.62 117 TYR A N 1
ATOM 956 C CA . TYR A 1 117 ? 19.391 -1.931 25.672 1 92.62 117 TYR A CA 1
ATOM 957 C C . TYR A 1 117 ? 18.734 -0.577 25.406 1 92.62 117 TYR A C 1
ATOM 959 O O . TYR A 1 117 ? 17.641 -0.507 24.859 1 92.62 117 TYR A O 1
ATOM 967 N N . LYS A 1 118 ? 19.469 0.494 25.891 1 94.5 118 LYS A N 1
ATOM 968 C CA . LYS A 1 118 ? 19.047 1.873 25.641 1 94.5 118 LYS A CA 1
ATOM 969 C C . LYS A 1 118 ? 20.172 2.672 24.969 1 94.5 118 LYS A C 1
ATOM 971 O O . LYS A 1 118 ? 21.344 2.363 25.141 1 94.5 118 LYS A O 1
ATOM 976 N N . LEU A 1 119 ? 19.766 3.631 24.25 1 95.62 119 LEU A N 1
ATOM 977 C CA . LEU A 1 119 ? 20.734 4.496 23.594 1 95.62 119 LEU A CA 1
ATOM 978 C C . LEU A 1 119 ? 21.016 5.742 24.438 1 95.62 119 LEU A C 1
ATOM 980 O O . LEU A 1 119 ? 20.125 6.219 25.156 1 95.62 119 LEU A O 1
ATOM 984 N N . GLN A 1 120 ? 22.203 6.109 24.406 1 96.12 120 GLN A N 1
ATOM 985 C CA . GLN A 1 120 ? 22.609 7.438 24.844 1 96.12 120 GLN A CA 1
ATOM 986 C C . GLN A 1 120 ? 22.734 8.398 23.656 1 96.12 120 GLN A C 1
ATOM 988 O O . GLN A 1 120 ? 23.422 8.102 22.688 1 96.12 120 GLN A O 1
ATOM 993 N N . ILE A 1 121 ? 22.094 9.477 23.703 1 95.44 121 ILE A N 1
ATOM 994 C CA . ILE A 1 121 ? 22.078 10.453 22.609 1 95.44 121 ILE A CA 1
ATOM 995 C C . ILE A 1 121 ? 22.188 11.859 23.172 1 95.44 121 ILE A C 1
ATOM 997 O O . ILE A 1 121 ? 21.281 12.352 23.844 1 95.44 121 ILE A O 1
ATOM 1001 N N . PRO A 1 122 ? 23.266 12.664 22.984 1 94.81 122 PRO A N 1
ATOM 1002 C CA . PRO A 1 122 ? 24.422 12.281 22.188 1 94.81 122 PRO A CA 1
ATOM 1003 C C . PRO A 1 122 ? 25.297 11.234 22.891 1 94.81 122 PRO A C 1
ATOM 1005 O O . PRO A 1 122 ? 24.953 10.766 23.969 1 94.81 122 PRO A O 1
ATOM 1008 N N . LYS A 1 123 ? 26.359 10.875 22.203 1 94.12 123 LYS A N 1
ATOM 1009 C CA . LYS A 1 123 ? 27.266 9.828 22.688 1 94.12 123 LYS A CA 1
ATOM 1010 C C . LYS A 1 123 ? 27.688 10.102 24.141 1 94.12 123 LYS A C 1
ATOM 1012 O O . LYS A 1 123 ? 28.172 11.195 24.453 1 94.12 123 LYS A O 1
ATOM 1017 N N . GLY A 1 124 ? 27.375 9.172 25.031 1 93.38 124 GLY A N 1
ATOM 1018 C CA . GLY A 1 124 ? 27.844 9.242 26.406 1 93.38 124 GLY A CA 1
ATOM 1019 C C . GLY A 1 124 ? 26.875 9.953 27.328 1 93.38 124 GLY A C 1
ATOM 1020 O O . GLY A 1 124 ? 27.109 10.031 28.531 1 93.38 124 GLY A O 1
ATOM 1021 N N . LYS A 1 125 ? 25.797 10.445 26.797 1 95 125 LYS A N 1
ATOM 1022 C CA . LYS A 1 125 ? 24.828 11.188 27.609 1 95 125 LYS A CA 1
ATOM 1023 C C . LYS A 1 125 ? 23.453 10.539 27.562 1 95 125 LYS A C 1
ATOM 1025 O O . LYS A 1 125 ? 22.953 10.203 26.484 1 95 125 LYS A O 1
ATOM 1030 N N . ASP A 1 126 ? 22.922 10.477 28.734 1 93.38 126 ASP A N 1
ATOM 1031 C CA . ASP A 1 126 ? 21.594 9.875 28.812 1 93.38 126 ASP A CA 1
ATOM 1032 C C . ASP A 1 126 ? 20.547 10.773 28.141 1 93.38 126 ASP A C 1
ATOM 1034 O O . ASP A 1 126 ? 20.594 11.992 28.266 1 93.38 126 ASP A O 1
ATOM 1038 N N . TYR A 1 127 ? 19.734 10.125 27.375 1 90.5 127 TYR A N 1
ATOM 1039 C CA . TYR A 1 127 ? 18.625 10.742 26.641 1 90.5 127 TYR A CA 1
ATOM 1040 C C . TYR A 1 127 ? 17.297 10.438 27.312 1 90.5 127 TYR A C 1
ATOM 1042 O O . TYR A 1 127 ? 16.906 9.273 27.453 1 90.5 127 TYR A O 1
ATOM 1050 N N . ASP A 1 128 ? 16.578 11.375 27.828 1 87.06 128 ASP A N 1
ATOM 1051 C CA . ASP A 1 128 ? 15.391 11.227 28.656 1 87.06 128 ASP A CA 1
ATOM 1052 C C . ASP A 1 128 ? 14.32 10.414 27.938 1 87.06 128 ASP A C 1
ATOM 1054 O O . ASP A 1 128 ? 13.594 9.641 28.578 1 87.06 128 ASP A O 1
ATOM 1058 N N . SER A 1 129 ? 14.219 10.609 26.719 1 88.88 129 SER A N 1
ATOM 1059 C CA . SER A 1 129 ? 13.148 9.953 25.969 1 88.88 129 SER A CA 1
ATOM 1060 C C . SER A 1 129 ? 13.633 8.656 25.344 1 88.88 129 SER A C 1
ATOM 1062 O O . SER A 1 129 ? 13 8.133 24.422 1 88.88 129 SER A O 1
ATOM 1064 N N . ALA A 1 130 ? 14.758 8.203 25.828 1 90.62 130 ALA A N 1
ATOM 1065 C CA . ALA A 1 130 ? 15.281 6.941 25.312 1 90.62 130 ALA A CA 1
ATOM 1066 C C . ALA A 1 130 ? 14.359 5.777 25.656 1 90.62 130 ALA A C 1
ATOM 1068 O O . ALA A 1 130 ? 13.836 5.703 26.766 1 90.62 130 ALA A O 1
ATOM 1069 N N . ARG A 1 131 ? 14.141 4.926 24.734 1 90.06 131 ARG A N 1
ATOM 1070 C CA . ARG A 1 131 ? 13.289 3.76 24.922 1 90.06 131 ARG A CA 1
ATOM 1071 C C . ARG A 1 131 ? 14.102 2.473 24.906 1 90.06 131 ARG A C 1
ATOM 1073 O O . ARG A 1 131 ? 15.227 2.449 24.391 1 90.06 131 ARG A O 1
ATOM 1080 N N . TYR A 1 132 ? 13.5 1.493 25.453 1 89.62 132 TYR A N 1
ATOM 1081 C CA . TYR A 1 132 ? 14.156 0.191 25.469 1 89.62 132 TYR A CA 1
ATOM 1082 C C . TYR A 1 132 ? 14 -0.515 24.141 1 89.62 132 TYR A C 1
ATOM 1084 O O . TYR A 1 132 ? 12.93 -0.47 23.516 1 89.62 132 TYR A O 1
ATOM 1092 N N . ALA A 1 133 ? 15.078 -1.14 23.703 1 89 133 ALA A N 1
ATOM 1093 C CA . ALA A 1 133 ? 15.039 -1.972 22.5 1 89 133 ALA A CA 1
ATOM 1094 C C . ALA A 1 133 ? 14.484 -3.359 22.812 1 89 133 ALA A C 1
ATOM 1096 O O . ALA A 1 133 ? 15.242 -4.332 22.891 1 89 133 ALA A O 1
ATOM 1097 N N . PHE A 1 134 ? 13.203 -3.498 22.859 1 80.88 134 PHE A N 1
ATOM 1098 C CA . PHE A 1 134 ? 12.539 -4.719 23.297 1 80.88 134 PHE A CA 1
ATOM 1099 C C . PHE A 1 134 ? 12.75 -5.844 22.297 1 80.88 134 PHE A C 1
ATOM 1101 O O . PHE A 1 134 ? 12.742 -7.02 22.656 1 80.88 134 PHE A O 1
ATOM 1108 N N . ASN A 1 135 ? 12.984 -5.52 21.047 1 77.19 135 ASN A N 1
ATOM 1109 C CA . ASN A 1 135 ? 13.109 -6.523 19.984 1 77.19 135 ASN A CA 1
ATOM 1110 C C . ASN A 1 135 ? 14.531 -6.574 19.438 1 77.19 135 ASN A C 1
ATOM 1112 O O . ASN A 1 135 ? 14.734 -6.918 18.266 1 77.19 135 ASN A O 1
ATOM 1116 N N . ASN A 1 136 ? 15.445 -6.066 20.219 1 81.25 136 ASN A N 1
ATOM 1117 C CA . ASN A 1 136 ? 16.859 -6.059 19.828 1 81.25 136 ASN A CA 1
ATOM 1118 C C . ASN A 1 136 ? 17.062 -5.344 18.5 1 81.25 136 ASN A C 1
ATOM 1120 O O . ASN A 1 136 ? 17.672 -5.891 17.578 1 81.25 136 ASN A O 1
ATOM 1124 N N . GLU A 1 137 ? 16.609 -4.16 18.438 1 85.06 137 GLU A N 1
ATOM 1125 C CA . GLU A 1 137 ? 16.719 -3.348 17.234 1 85.06 137 GLU A CA 1
ATOM 1126 C C . GLU A 1 137 ? 18.172 -3.014 16.922 1 85.06 137 GLU A C 1
ATOM 1128 O O . GLU A 1 137 ? 18.984 -2.85 17.844 1 85.06 137 GLU A O 1
ATOM 1133 N N . ASN A 1 138 ? 18.516 -2.963 15.633 1 91.38 138 ASN A N 1
ATOM 1134 C CA . ASN A 1 138 ? 19.812 -2.43 15.242 1 91.38 138 ASN A CA 1
ATOM 1135 C C . ASN A 1 138 ? 20.031 -1.015 15.766 1 91.38 138 ASN A C 1
ATOM 1137 O O . ASN A 1 138 ? 19.156 -0.153 15.609 1 91.38 138 ASN A O 1
ATOM 1141 N N . PRO A 1 139 ? 21.172 -0.785 16.406 1 92.88 139 PRO A N 1
ATOM 1142 C CA . PRO A 1 139 ? 21.359 0.5 17.078 1 92.88 139 PRO A CA 1
ATOM 1143 C C . PRO A 1 139 ? 21.234 1.69 16.125 1 92.88 139 PRO A C 1
ATOM 1145 O O . PRO A 1 139 ? 20.688 2.727 16.5 1 92.88 139 PRO A O 1
ATOM 1148 N N . LYS A 1 140 ? 21.781 1.594 14.938 1 92.25 140 LYS A N 1
ATOM 1149 C CA . LYS A 1 140 ? 21.672 2.691 13.977 1 92.25 140 LYS A CA 1
ATOM 1150 C C . LYS A 1 140 ? 20.219 2.934 13.586 1 92.25 140 LYS A C 1
ATOM 1152 O O . LYS A 1 140 ? 19.781 4.078 13.523 1 92.25 140 LYS A O 1
ATOM 1157 N N . GLN A 1 141 ? 19.516 1.865 13.289 1 92.75 141 GLN A N 1
ATOM 1158 C CA . GLN A 1 141 ? 18.094 1.98 12.984 1 92.75 141 GLN A CA 1
ATOM 1159 C C . GLN A 1 141 ? 17.328 2.574 14.156 1 92.75 141 GLN A C 1
ATOM 1161 O O . GLN A 1 141 ? 16.469 3.439 13.977 1 92.75 141 GLN A O 1
ATOM 1166 N N . PHE A 1 142 ? 17.688 2.08 15.312 1 94.81 142 PHE A N 1
ATOM 1167 C CA . PHE A 1 142 ? 17 2.51 16.531 1 94.81 142 PHE A CA 1
ATOM 1168 C C . PHE A 1 142 ? 17.234 3.994 16.781 1 94.81 142 PHE A C 1
ATOM 1170 O O . PHE A 1 142 ? 16.312 4.711 17.188 1 94.81 142 PHE A O 1
ATOM 1177 N N . TYR A 1 143 ? 18.438 4.469 16.562 1 95.88 143 TYR A N 1
ATOM 1178 C CA . TYR A 1 143 ? 18.781 5.883 16.656 1 95.88 143 TYR A CA 1
ATOM 1179 C C . TYR A 1 143 ? 17.922 6.719 15.719 1 95.88 143 TYR A C 1
ATOM 1181 O O . TYR A 1 143 ? 17.359 7.742 16.125 1 95.88 143 TYR A O 1
ATOM 1189 N N . LEU A 1 144 ? 17.781 6.258 14.492 1 95.31 144 LEU A N 1
ATOM 1190 C CA . LEU A 1 144 ? 17.016 6.973 13.484 1 95.31 144 LEU A CA 1
ATOM 1191 C C . LEU A 1 144 ? 15.531 6.973 13.836 1 95.31 144 LEU A C 1
ATOM 1193 O O . LEU A 1 144 ? 14.82 7.941 13.555 1 95.31 144 LEU A O 1
ATOM 1197 N N . GLN A 1 145 ? 15.086 5.949 14.438 1 95.38 145 GLN A N 1
ATOM 1198 C CA . GLN A 1 145 ? 13.688 5.875 14.852 1 95.38 145 GLN A CA 1
ATOM 1199 C C . GLN A 1 145 ? 13.406 6.828 16.016 1 95.38 145 GLN A C 1
ATOM 1201 O O . GLN A 1 145 ? 12.312 7.395 16.094 1 95.38 145 GLN A O 1
ATOM 1206 N N . HIS A 1 146 ? 14.398 6.969 16.906 1 96.62 146 HIS A N 1
ATOM 1207 C CA . HIS A 1 146 ? 14.289 8.008 17.938 1 96.62 146 HIS A CA 1
ATOM 1208 C C . HIS A 1 146 ? 14.219 9.391 17.312 1 96.62 146 HIS A C 1
ATOM 1210 O O . HIS A 1 146 ? 13.43 10.234 17.75 1 96.62 146 HIS A O 1
ATOM 1216 N N . GLU A 1 147 ? 15.094 9.609 16.297 1 96.81 147 GLU A N 1
ATOM 1217 C CA . GLU A 1 147 ? 15.078 10.875 15.578 1 96.81 147 GLU A CA 1
ATOM 1218 C C . GLU A 1 147 ? 13.703 11.141 14.969 1 96.81 147 GLU A C 1
ATOM 1220 O O . GLU A 1 147 ? 13.156 12.234 15.125 1 96.81 147 GLU A O 1
ATOM 1225 N N . LEU A 1 148 ? 13.156 10.148 14.344 1 96.75 148 LEU A N 1
ATOM 1226 C CA . LEU A 1 148 ? 11.828 10.273 13.734 1 96.75 148 LEU A CA 1
ATOM 1227 C C . LEU A 1 148 ? 10.781 10.586 14.797 1 96.75 148 LEU A C 1
ATOM 1229 O O . LEU A 1 148 ? 9.906 11.43 14.57 1 96.75 148 LEU A O 1
ATOM 1233 N N . SER A 1 149 ? 10.875 9.914 15.875 1 96.25 149 SER A N 1
ATOM 1234 C CA . SER A 1 149 ? 9.914 10.133 16.953 1 96.25 149 SER A CA 1
ATOM 1235 C C . SER A 1 149 ? 9.953 11.578 17.438 1 96.25 149 SER A C 1
ATOM 1237 O O . SER A 1 149 ? 8.914 12.172 17.719 1 96.25 149 SER A O 1
ATOM 1239 N N . CYS A 1 150 ? 11.133 12.125 17.5 1 96.75 150 CYS A N 1
ATOM 1240 C CA . CYS A 1 150 ? 11.297 13.516 17.906 1 96.75 150 CYS A CA 1
ATOM 1241 C C . CYS A 1 150 ? 10.641 14.453 16.891 1 96.75 150 CYS A C 1
ATOM 1243 O O . CYS A 1 150 ? 9.93 15.383 17.281 1 96.75 150 CYS A O 1
ATOM 1245 N N . LEU A 1 151 ? 10.891 14.188 15.688 1 97.88 151 LEU A N 1
ATOM 1246 C CA . LEU A 1 151 ? 10.352 15.039 14.633 1 97.88 151 LEU A CA 1
ATOM 1247 C C . LEU A 1 151 ? 8.836 14.977 14.594 1 97.88 151 LEU A C 1
ATOM 1249 O O . LEU A 1 151 ? 8.164 16 14.484 1 97.88 151 LEU A O 1
ATOM 1253 N N . LEU A 1 152 ? 8.281 13.758 14.703 1 97.38 152 LEU A N 1
ATOM 1254 C CA . LEU A 1 152 ? 6.832 13.578 14.688 1 97.38 152 LEU A CA 1
ATOM 1255 C C . LEU A 1 152 ? 6.191 14.242 15.906 1 97.38 152 LEU A C 1
ATOM 1257 O O . LEU A 1 152 ? 5.094 14.797 15.805 1 97.38 152 LEU A O 1
ATOM 1261 N N . THR A 1 153 ? 6.852 14.18 17.016 1 97.31 153 THR A N 1
ATOM 1262 C CA . THR A 1 153 ? 6.391 14.852 18.219 1 97.31 153 THR A CA 1
ATOM 1263 C C . THR A 1 153 ? 6.281 16.359 18 1 97.31 153 THR A C 1
ATOM 1265 O O . THR A 1 153 ? 5.301 16.984 18.406 1 97.31 153 THR A O 1
ATOM 1268 N N . SER A 1 154 ? 7.285 16.875 17.359 1 97.5 154 SER A N 1
ATOM 1269 C CA . SER A 1 154 ? 7.293 18.312 17.062 1 97.5 154 SER A CA 1
ATOM 1270 C C . SER A 1 154 ? 6.117 18.703 16.172 1 97.5 154 SER A C 1
ATOM 1272 O O . SER A 1 154 ? 5.48 19.734 16.391 1 97.5 154 SER A O 1
ATOM 1274 N N . ILE A 1 155 ? 5.824 17.922 15.188 1 97.56 155 ILE A N 1
ATOM 1275 C CA . ILE A 1 155 ? 4.711 18.188 14.281 1 97.56 155 ILE A CA 1
ATOM 1276 C C . ILE A 1 155 ? 3.395 18.125 15.055 1 97.56 155 ILE A C 1
ATOM 1278 O O . ILE A 1 155 ? 2.559 19.031 14.938 1 97.56 155 ILE A O 1
ATOM 1282 N N . VAL A 1 156 ? 3.227 17.094 15.875 1 97.62 156 VAL A N 1
ATOM 1283 C CA . VAL A 1 156 ? 2 16.922 16.641 1 97.62 156 VAL A CA 1
ATOM 1284 C C . VAL A 1 156 ? 1.815 18.109 17.594 1 97.62 156 VAL A C 1
ATOM 1286 O O . VAL A 1 156 ? 0.699 18.609 17.766 1 97.62 156 VAL A O 1
ATOM 1289 N N . ASN A 1 157 ? 2.928 18.516 18.141 1 97.12 157 ASN A N 1
ATOM 1290 C CA . ASN A 1 157 ? 2.865 19.688 19.016 1 97.12 157 ASN A CA 1
ATOM 1291 C C . ASN A 1 157 ? 2.346 20.906 18.281 1 97.12 157 ASN A C 1
ATOM 1293 O O . ASN A 1 157 ? 1.492 21.641 18.781 1 97.12 157 ASN A O 1
ATOM 1297 N N . ARG A 1 158 ? 2.822 21.094 17.141 1 97.5 158 ARG A N 1
ATOM 1298 C CA . ARG A 1 158 ? 2.379 22.234 16.344 1 97.5 158 ARG A CA 1
ATOM 1299 C C . ARG A 1 158 ? 0.897 22.125 15.992 1 97.5 158 ARG A C 1
ATOM 1301 O O . ARG A 1 158 ? 0.177 23.125 15.992 1 97.5 158 ARG A O 1
ATOM 1308 N N . ILE A 1 159 ? 0.403 20.938 15.68 1 96.44 159 ILE A N 1
ATOM 1309 C CA . ILE A 1 159 ? -1.002 20.719 15.359 1 96.44 159 ILE A CA 1
ATOM 1310 C C . ILE A 1 159 ? -1.866 21.031 16.578 1 96.44 159 ILE A C 1
ATOM 1312 O O . ILE A 1 159 ? -2.943 21.609 16.453 1 96.44 159 ILE A O 1
ATOM 1316 N N . SER A 1 160 ? -1.383 20.672 17.719 1 95.25 160 SER A N 1
ATOM 1317 C CA . SER A 1 160 ? -2.145 20.859 18.953 1 95.25 160 SER A CA 1
ATOM 1318 C C . SER A 1 160 ? -2.359 22.344 19.25 1 95.25 160 SER A C 1
ATOM 1320 O O . SER A 1 160 ? -3.342 22.719 19.891 1 95.25 160 SER A O 1
ATOM 1322 N N . GLU A 1 161 ? -1.514 23.203 18.766 1 95.88 161 GLU A N 1
ATOM 1323 C CA . GLU A 1 161 ? -1.571 24.625 19.031 1 95.88 161 GLU A CA 1
ATOM 1324 C C . GLU A 1 161 ? -2.828 25.25 18.438 1 95.88 161 GLU A C 1
ATOM 1326 O O . GLU A 1 161 ? -3.307 26.281 18.922 1 95.88 161 GLU A O 1
ATOM 1331 N N . TYR A 1 162 ? -3.391 24.609 17.406 1 95.44 162 TYR A N 1
ATOM 1332 C CA . TYR A 1 162 ? -4.555 25.25 16.781 1 95.44 162 TYR A CA 1
ATOM 1333 C C . TYR A 1 162 ? -5.75 24.297 16.781 1 95.44 162 TYR A C 1
ATOM 1335 O O . TYR A 1 162 ? -6.879 24.703 16.516 1 95.44 162 TYR A O 1
ATOM 1343 N N . ALA A 1 163 ? -5.555 22.984 17.172 1 95.06 163 ALA A N 1
ATOM 1344 C CA . ALA A 1 163 ? -6.617 22.016 16.906 1 95.06 163 ALA A CA 1
ATOM 1345 C C . ALA A 1 163 ? -7.02 21.297 18.188 1 95.06 163 ALA A C 1
ATOM 1347 O O . ALA A 1 163 ? -7.961 20.5 18.172 1 95.06 163 ALA A O 1
ATOM 1348 N N . PHE A 1 164 ? -6.32 21.562 19.25 1 93.62 164 PHE A N 1
ATOM 1349 C CA . PHE A 1 164 ? -6.625 20.875 20.5 1 93.62 164 PHE A CA 1
ATOM 1350 C C . PHE A 1 164 ? -8.023 21.219 20.984 1 93.62 164 PHE A C 1
ATOM 1352 O O . PHE A 1 164 ? -8.398 22.406 21.031 1 93.62 164 PHE A O 1
ATOM 1359 N N . HIS A 1 165 ? -8.805 20.172 21.234 1 89 165 HIS A N 1
ATOM 1360 C CA . HIS A 1 165 ? -10.164 20.344 21.719 1 89 165 HIS A CA 1
ATOM 1361 C C . HIS A 1 165 ? -10.539 19.25 22.719 1 89 165 HIS A C 1
ATOM 1363 O O . HIS A 1 165 ? -10.328 18.062 22.453 1 89 165 HIS A O 1
ATOM 1369 N N . TYR A 1 166 ? -10.922 19.688 23.797 1 81.44 166 TYR A N 1
ATOM 1370 C CA . TYR A 1 166 ? -11.516 18.781 24.781 1 81.44 166 TYR A CA 1
ATOM 1371 C C . TYR A 1 166 ? -12.703 19.422 25.469 1 81.44 166 TYR A C 1
ATOM 1373 O O . TYR A 1 166 ? -13.07 20.562 25.156 1 81.44 166 TYR A O 1
ATOM 1381 N N . CYS A 1 167 ? -13.461 18.734 26.406 1 74.31 167 CYS A N 1
ATOM 1382 C CA . CYS A 1 167 ? -14.758 19.094 26.953 1 74.31 167 CYS A CA 1
ATOM 1383 C C . CYS A 1 167 ? -14.711 20.484 27.562 1 74.31 167 CYS A C 1
ATOM 1385 O O . CYS A 1 167 ? -15.648 21.281 27.422 1 74.31 167 CYS A O 1
ATOM 1387 N N . THR A 1 168 ? -13.633 20.859 28.125 1 78.75 168 THR A N 1
ATOM 1388 C CA . THR A 1 168 ? -13.625 22.109 28.859 1 78.75 168 THR A CA 1
ATOM 1389 C C . THR A 1 168 ? -12.695 23.125 28.203 1 78.75 168 THR A C 1
ATOM 1391 O O . THR A 1 168 ? -12.562 24.25 28.672 1 78.75 168 THR A O 1
ATOM 1394 N N . PHE A 1 169 ? -12.07 22.734 27.156 1 85.19 169 PHE A N 1
ATOM 1395 C CA . PHE A 1 169 ? -11.07 23.609 26.547 1 85.19 169 PHE A CA 1
ATOM 1396 C C . PHE A 1 169 ? -10.969 23.344 25.047 1 85.19 169 PHE A C 1
ATOM 1398 O O . PHE A 1 169 ? -11.055 22.203 24.609 1 85.19 169 PHE A O 1
ATOM 1405 N N . SER A 1 170 ? -10.797 24.547 24.359 1 90 170 SER A N 1
ATOM 1406 C CA . SER A 1 170 ? -10.609 24.375 22.922 1 90 170 SER A CA 1
ATOM 1407 C C . SER A 1 170 ? -9.711 25.469 22.344 1 90 170 SER A C 1
ATOM 1409 O O . SER A 1 170 ? -9.898 26.656 22.641 1 90 170 SER A O 1
ATOM 1411 N N . GLU A 1 171 ? -8.727 25.047 21.531 1 92.19 171 GLU A N 1
ATOM 1412 C CA . GLU A 1 171 ? -7.895 25.984 20.797 1 92.19 171 GLU A CA 1
ATOM 1413 C C . GLU A 1 171 ? -8.555 26.375 19.469 1 92.19 171 GLU A C 1
ATOM 1415 O O . GLU A 1 171 ? -8.141 27.344 18.828 1 92.19 171 GLU A O 1
ATOM 1420 N N . ILE A 1 172 ? -9.617 25.609 19.094 1 93.5 172 ILE A N 1
ATOM 1421 C CA . ILE A 1 172 ? -10.297 25.844 17.828 1 93.5 172 ILE A CA 1
ATOM 1422 C C . ILE A 1 172 ? -11.133 27.109 17.922 1 93.5 172 ILE A C 1
ATOM 1424 O O . ILE A 1 172 ? -11.867 27.312 18.891 1 93.5 172 ILE A O 1
ATOM 1428 N N . LYS A 1 173 ? -11.008 27.938 16.891 1 92.12 173 LYS A N 1
ATOM 1429 C CA . LYS A 1 173 ? -11.828 29.141 16.828 1 92.12 173 LYS A CA 1
ATOM 1430 C C . LYS A 1 173 ? -13.219 28.828 16.281 1 92.12 173 LYS A C 1
ATOM 1432 O O . LYS A 1 173 ? -13.531 29.156 15.133 1 92.12 173 LYS A O 1
ATOM 1437 N N . MET A 1 174 ? -14.07 28.438 17.125 1 92.56 174 MET A N 1
ATOM 1438 C CA . MET A 1 174 ? -15.367 27.875 16.75 1 92.56 174 MET A CA 1
ATOM 1439 C C . MET A 1 174 ? -16.312 28.984 16.266 1 92.56 174 MET A C 1
ATOM 1441 O O . MET A 1 174 ? -17.203 28.719 15.445 1 92.56 174 MET A O 1
ATOM 1445 N N . ASP A 1 175 ? -16.047 30.219 16.75 1 94.19 175 ASP A N 1
ATOM 1446 C CA . ASP A 1 175 ? -16.969 31.312 16.453 1 94.19 175 ASP A CA 1
ATOM 1447 C C . ASP A 1 175 ? -16.375 32.25 15.406 1 94.19 175 ASP A C 1
ATOM 1449 O O . ASP A 1 175 ? -16.938 33.312 15.133 1 94.19 175 ASP A O 1
ATOM 1453 N N . SER A 1 176 ? -15.258 31.797 14.883 1 96.31 176 SER A N 1
ATOM 1454 C CA . SER A 1 176 ? -14.68 32.594 13.812 1 96.31 176 SER A CA 1
ATOM 1455 C C . SER A 1 176 ? -15.57 32.594 12.578 1 96.31 176 SER A C 1
ATOM 1457 O O . SER A 1 176 ? -16.422 31.703 12.414 1 96.31 176 SER A O 1
ATOM 1459 N N . GLU A 1 177 ? -15.414 33.594 11.719 1 97.06 177 GLU A N 1
ATOM 1460 C CA . GLU A 1 177 ? -16.203 33.688 10.508 1 97.06 177 GLU A CA 1
ATOM 1461 C C . GLU A 1 177 ? -16.078 32.438 9.633 1 97.06 177 GLU A C 1
ATOM 1463 O O . GLU A 1 177 ? -17.078 31.953 9.109 1 97.06 177 GLU A O 1
ATOM 1468 N N . ILE A 1 178 ? -14.938 31.938 9.5 1 97.31 178 ILE A N 1
ATOM 1469 C CA . ILE A 1 178 ? -14.719 30.781 8.648 1 97.31 178 ILE A CA 1
ATOM 1470 C C . ILE A 1 178 ? -15.406 29.562 9.258 1 97.31 178 ILE A C 1
ATOM 1472 O O . ILE A 1 178 ? -15.969 28.734 8.531 1 97.31 178 ILE A O 1
ATOM 1476 N N . SER A 1 179 ? -15.352 29.391 10.562 1 98.06 179 SER A N 1
ATOM 1477 C CA . SER A 1 179 ? -16.016 28.281 11.234 1 98.06 179 SER A CA 1
ATOM 1478 C C . SER A 1 179 ? -17.516 28.328 11.039 1 98.06 179 SER A C 1
ATOM 1480 O O . SER A 1 179 ? -18.156 27.312 10.75 1 98.06 179 SER A O 1
ATOM 1482 N N . ILE A 1 180 ? -18.047 29.531 11.172 1 98.06 180 ILE A N 1
ATOM 1483 C CA . ILE A 1 180 ? -19.484 29.719 11 1 98.06 180 ILE A CA 1
ATOM 1484 C C . ILE A 1 180 ? -19.875 29.391 9.562 1 98.06 180 ILE A C 1
ATOM 1486 O O . ILE A 1 180 ? -20.844 28.656 9.328 1 98.06 180 ILE A O 1
ATOM 1490 N N . ASN A 1 181 ? -19.125 29.875 8.656 1 98.25 181 ASN A N 1
ATOM 1491 C CA . ASN A 1 181 ? -19.406 29.656 7.246 1 98.25 181 ASN A CA 1
ATOM 1492 C C . ASN A 1 181 ? -19.281 28.188 6.875 1 98.25 181 ASN A C 1
ATOM 1494 O O . ASN A 1 181 ? -20.047 27.672 6.055 1 98.25 181 ASN A O 1
ATOM 1498 N N . PHE A 1 182 ? -18.312 27.484 7.426 1 98.5 182 PHE A N 1
ATOM 1499 C CA . PHE A 1 182 ? -18.125 26.062 7.168 1 98.5 182 PHE A CA 1
ATOM 1500 C C . PHE A 1 182 ? -19.312 25.266 7.672 1 98.5 182 PHE A C 1
ATOM 1502 O O . PHE A 1 182 ? -19.859 24.422 6.949 1 98.5 182 PHE A O 1
ATOM 1509 N N . LYS A 1 183 ? -19.719 25.562 8.875 1 98.25 183 LYS A N 1
ATOM 1510 C CA . LYS A 1 183 ? -20.875 24.891 9.461 1 98.25 183 LYS A CA 1
ATOM 1511 C C . LYS A 1 183 ? -22.125 25.094 8.602 1 98.25 183 LYS A C 1
ATOM 1513 O O . LYS A 1 183 ? -22.844 24.141 8.32 1 98.25 183 LYS A O 1
ATOM 1518 N N . LYS A 1 184 ? -22.281 26.281 8.156 1 97.88 184 LYS A N 1
ATOM 1519 C CA . LYS A 1 184 ? -23.453 26.609 7.336 1 97.88 184 LYS A CA 1
ATOM 1520 C C . LYS A 1 184 ? -23.406 25.875 6 1 97.88 184 LYS A C 1
ATOM 1522 O O . LYS A 1 184 ? -24.406 25.297 5.566 1 97.88 184 LYS A O 1
ATOM 1527 N N . TRP A 1 185 ? -22.281 25.906 5.371 1 98.19 185 TRP A N 1
ATOM 1528 C CA . TRP A 1 185 ? -22.109 25.266 4.066 1 98.19 185 TRP A CA 1
ATOM 1529 C C . TRP A 1 185 ? -22.406 23.781 4.137 1 98.19 185 TRP A C 1
ATOM 1531 O O . TRP A 1 185 ? -23.203 23.266 3.35 1 98.19 185 TRP A O 1
ATOM 1541 N N . ILE A 1 186 ? -21.812 23.047 5.113 1 98.19 186 ILE A N 1
ATOM 1542 C CA . ILE A 1 186 ? -21.984 21.609 5.23 1 98.19 186 ILE A CA 1
ATOM 1543 C C . ILE A 1 186 ? -23.406 21.281 5.637 1 98.19 186 ILE A C 1
ATOM 1545 O O . ILE A 1 186 ? -23.984 20.281 5.172 1 98.19 186 ILE A O 1
ATOM 1549 N N . SER A 1 187 ? -23.969 22.125 6.516 1 97.5 187 SER A N 1
ATOM 1550 C CA . SER A 1 187 ? -25.359 21.922 6.926 1 97.5 187 SER A CA 1
ATOM 1551 C C . SER A 1 187 ? -26.297 21.938 5.723 1 97.5 187 SER A C 1
ATOM 1553 O O . SER A 1 187 ? -27.234 21.156 5.645 1 97.5 187 SER A O 1
ATOM 1555 N N . THR A 1 188 ? -26.062 22.812 4.852 1 96.31 188 THR A N 1
ATOM 1556 C CA . THR A 1 188 ? -26.875 22.922 3.648 1 96.31 188 THR A CA 1
ATOM 1557 C C . THR A 1 188 ? -26.734 21.688 2.775 1 96.31 188 THR A C 1
ATOM 1559 O O . THR A 1 188 ? -27.734 21.141 2.299 1 96.31 188 THR A O 1
ATOM 1562 N N . LEU A 1 189 ? -25.5 21.219 2.58 1 95.69 189 LEU A N 1
ATOM 1563 C CA . LEU A 1 189 ? -25.234 20.062 1.739 1 95.69 189 LEU A CA 1
ATOM 1564 C C . LEU A 1 189 ? -25.812 18.797 2.369 1 95.69 189 LEU A C 1
ATOM 1566 O O . LEU A 1 189 ? -26.297 17.906 1.662 1 95.69 189 LEU A O 1
ATOM 1570 N N . GLU A 1 190 ? -25.672 18.75 3.711 1 96 190 GLU A N 1
ATOM 1571 C CA . GLU A 1 190 ? -26.047 17.547 4.461 1 96 190 GLU A CA 1
ATOM 1572 C C . GLU A 1 190 ? -27.547 17.297 4.402 1 96 190 GLU A C 1
ATOM 1574 O O . GLU A 1 190 ? -28 16.172 4.629 1 96 190 GLU A O 1
ATOM 1579 N N . LYS A 1 191 ? -28.375 18.219 4.062 1 93.5 191 LYS A N 1
ATOM 1580 C CA . LYS A 1 191 ? -29.828 18.094 3.98 1 93.5 191 LYS A CA 1
ATOM 1581 C C . LYS A 1 191 ? -30.234 17.047 2.947 1 93.5 191 LYS A C 1
ATOM 1583 O O . LYS A 1 191 ? -31.188 16.297 3.158 1 93.5 191 LYS A O 1
ATOM 1588 N N . ASN A 1 192 ? -29.406 16.938 1.89 1 92.31 192 ASN A N 1
ATOM 1589 C CA . ASN A 1 192 ? -29.812 16.047 0.804 1 92.31 192 ASN A CA 1
ATOM 1590 C C . ASN A 1 192 ? -28.75 15.008 0.485 1 92.31 192 ASN A C 1
ATOM 1592 O O . ASN A 1 192 ? -28.922 14.203 -0.43 1 92.31 192 ASN A O 1
ATOM 1596 N N . ASN A 1 193 ? -27.672 15.078 1.248 1 94.38 193 ASN A N 1
ATOM 1597 C CA . ASN A 1 193 ? -26.547 14.211 0.912 1 94.38 193 ASN A CA 1
ATOM 1598 C C . ASN A 1 193 ? -25.844 13.703 2.162 1 94.38 193 ASN A C 1
ATOM 1600 O O . ASN A 1 193 ? -25.938 14.32 3.229 1 94.38 193 ASN A O 1
ATOM 1604 N N . ALA A 1 194 ? -25.203 12.562 2.014 1 96.06 194 ALA A N 1
ATOM 1605 C CA . ALA A 1 194 ? -24.234 12.156 3.021 1 96.06 194 ALA A CA 1
ATOM 1606 C C . ALA A 1 194 ? -22.906 12.891 2.824 1 96.06 194 ALA A C 1
ATOM 1608 O O . ALA A 1 194 ? -22.453 13.086 1.692 1 96.06 194 ALA A O 1
ATOM 1609 N N . ILE A 1 195 ? -22.328 13.305 3.926 1 97.75 195 ILE A N 1
ATOM 1610 C CA . ILE A 1 195 ? -21.078 14.055 3.906 1 97.75 195 ILE A CA 1
ATOM 1611 C C . ILE A 1 195 ? -19.906 13.117 4.203 1 97.75 195 ILE A C 1
ATOM 1613 O O . ILE A 1 195 ? -19.75 12.656 5.336 1 97.75 195 ILE A O 1
ATOM 1617 N N . ARG A 1 196 ? -19.062 12.867 3.182 1 98.31 196 ARG A N 1
ATOM 1618 C CA . ARG A 1 196 ? -17.922 11.969 3.328 1 98.31 196 ARG A CA 1
ATOM 1619 C C . ARG A 1 196 ? -16.609 12.734 3.232 1 98.31 196 ARG A C 1
ATOM 1621 O O . ARG A 1 196 ? -16.109 12.977 2.135 1 98.31 196 ARG A O 1
ATOM 1628 N N . MET A 1 197 ? -16.047 13.07 4.363 1 98.62 197 MET A N 1
ATOM 1629 C CA . MET A 1 197 ? -14.883 13.945 4.41 1 98.62 197 MET A CA 1
ATOM 1630 C C . MET A 1 197 ? -13.609 13.133 4.648 1 98.62 197 MET A C 1
ATOM 1632 O O . MET A 1 197 ? -13.547 12.32 5.574 1 98.62 197 MET A O 1
ATOM 1636 N N . TYR A 1 198 ? -12.648 13.375 3.807 1 98.75 198 TYR A N 1
ATOM 1637 C CA . TYR A 1 198 ? -11.312 12.805 3.932 1 98.75 198 TYR A CA 1
ATOM 1638 C C . TYR A 1 198 ? -10.266 13.898 4.055 1 98.75 198 TYR A C 1
ATOM 1640 O O . TYR A 1 198 ? -10.289 14.883 3.311 1 98.75 198 TYR A O 1
ATOM 1648 N N . SER A 1 199 ? -9.359 13.758 5 1 98.5 199 SER A N 1
ATOM 1649 C CA . SER A 1 199 ? -8.352 14.789 5.23 1 98.5 199 SER A CA 1
ATOM 1650 C C . SER A 1 199 ? -6.941 14.211 5.176 1 98.5 199 SER A C 1
ATOM 1652 O O . SER A 1 199 ? -6.695 13.117 5.672 1 98.5 199 SER A O 1
ATOM 1654 N N . LEU A 1 200 ? -6.059 14.93 4.543 1 97.75 200 LEU A N 1
ATOM 1655 C CA . LEU A 1 200 ? -4.641 14.586 4.535 1 97.75 200 LEU A CA 1
ATOM 1656 C C . LEU A 1 200 ? -3.898 15.312 5.652 1 97.75 200 LEU A C 1
ATOM 1658 O O . LEU A 1 200 ? -2.67 15.242 5.734 1 97.75 200 LEU A O 1
ATOM 1662 N N . ASN A 1 201 ? -4.668 16.016 6.473 1 97.5 201 ASN A N 1
ATOM 1663 C CA . ASN A 1 201 ? -4.137 16.719 7.633 1 97.5 201 ASN A CA 1
ATOM 1664 C C . ASN A 1 201 ? -4.238 15.875 8.898 1 97.5 201 ASN A C 1
ATOM 1666 O O . ASN A 1 201 ? -4.75 14.758 8.867 1 97.5 201 ASN A O 1
ATOM 1670 N N . TYR A 1 202 ? -3.73 16.484 10.023 1 97.56 202 TYR A N 1
ATOM 1671 C CA . TYR A 1 202 ? -3.598 15.68 11.227 1 97.56 202 TYR A CA 1
ATOM 1672 C C . TYR A 1 202 ? -4.566 16.141 12.312 1 97.56 202 TYR A C 1
ATOM 1674 O O . TYR A 1 202 ? -4.551 15.633 13.43 1 97.56 202 TYR A O 1
ATOM 1682 N N . ASP A 1 203 ? -5.352 17.141 12.008 1 96.56 203 ASP A N 1
ATOM 1683 C CA . ASP A 1 203 ? -6.289 17.688 12.977 1 96.56 203 ASP A CA 1
ATOM 1684 C C . ASP A 1 203 ? -7.676 17.078 12.812 1 96.56 203 ASP A C 1
ATOM 1686 O O . ASP A 1 203 ? -7.891 16.25 11.93 1 96.56 203 ASP A O 1
ATOM 1690 N N . ARG A 1 204 ? -8.625 17.438 13.703 1 93.25 204 ARG A N 1
ATOM 1691 C CA . ARG A 1 204 ? -10.008 16.969 13.664 1 93.25 204 ARG A CA 1
ATOM 1692 C C . ARG A 1 204 ? -10.984 18.141 13.758 1 93.25 204 ARG A C 1
ATOM 1694 O O . ARG A 1 204 ? -12.07 18.016 14.328 1 93.25 204 ARG A O 1
ATOM 1701 N N . ILE A 1 205 ? -10.602 19.266 13.273 1 96.06 205 ILE A N 1
ATOM 1702 C CA . ILE A 1 205 ? -11.328 20.516 13.43 1 96.06 205 ILE A CA 1
ATOM 1703 C C . ILE A 1 205 ? -12.719 20.391 12.812 1 96.06 205 ILE A C 1
ATOM 1705 O O . ILE A 1 205 ? -13.711 20.781 13.422 1 96.06 205 ILE A O 1
ATOM 1709 N N . PHE A 1 206 ? -12.828 19.828 11.617 1 96.88 206 PHE A N 1
ATOM 1710 C CA . PHE A 1 206 ? -14.094 19.766 10.891 1 96.88 206 PHE A CA 1
ATOM 1711 C C . PHE A 1 206 ? -15.102 18.922 11.648 1 96.88 206 PHE A C 1
ATOM 1713 O O . PHE A 1 206 ? -16.297 19.25 11.703 1 96.88 206 PHE A O 1
ATOM 1720 N N . LYS A 1 207 ? -14.656 17.875 12.219 1 93.94 207 LYS A N 1
ATOM 1721 C CA . LYS A 1 207 ? -15.539 17.047 13.039 1 93.94 207 LYS A CA 1
ATOM 1722 C C . LYS A 1 207 ? -16.047 17.828 14.25 1 93.94 207 LYS A C 1
ATOM 1724 O O . LYS A 1 207 ? -17.234 17.781 14.57 1 93.94 207 LYS A O 1
ATOM 1729 N N . VAL A 1 208 ? -15.18 18.5 14.898 1 93.31 208 VAL A N 1
ATOM 1730 C CA . VAL A 1 208 ? -15.523 19.266 16.094 1 93.31 208 VAL A CA 1
ATOM 1731 C C . VAL A 1 208 ? -16.531 20.359 15.734 1 93.31 208 VAL A C 1
ATOM 1733 O O . VAL A 1 208 ? -17.547 20.531 16.422 1 93.31 208 VAL A O 1
ATOM 1736 N N . LEU A 1 209 ? -16.266 21.062 14.672 1 96.31 209 LEU A N 1
ATOM 1737 C CA . LEU A 1 209 ? -17.141 22.141 14.234 1 96.31 209 LEU A CA 1
ATOM 1738 C C . LEU A 1 209 ? -18.531 21.609 13.891 1 96.31 209 LEU A C 1
ATOM 1740 O O . LEU A 1 209 ? -19.547 22.219 14.266 1 96.31 209 LEU A O 1
ATOM 1744 N N . LEU A 1 210 ? -18.609 20.469 13.25 1 96.75 210 LEU A N 1
ATOM 1745 C CA . LEU A 1 210 ? -19.891 19.938 12.797 1 96.75 210 LEU A CA 1
ATOM 1746 C C . LEU A 1 210 ? -20.703 19.391 13.977 1 96.75 210 LEU A C 1
ATOM 1748 O O . LEU A 1 210 ? -21.922 19.422 13.961 1 96.75 210 LEU A O 1
ATOM 1752 N N . ASN A 1 211 ? -19.984 18.938 14.945 1 92.62 211 ASN A N 1
ATOM 1753 C CA . ASN A 1 211 ? -20.672 18.5 16.156 1 92.62 211 ASN A CA 1
ATOM 1754 C C . ASN A 1 211 ? -21.453 19.656 16.812 1 92.62 211 ASN A C 1
ATOM 1756 O O . ASN A 1 211 ? -22.5 19.438 17.422 1 92.62 211 ASN A O 1
ATOM 1760 N N . GLU A 1 212 ? -21 20.812 16.688 1 92.56 212 GLU A N 1
ATOM 1761 C CA . GLU A 1 212 ? -21.656 21.984 17.25 1 92.56 212 GLU A CA 1
ATOM 1762 C C . GLU A 1 212 ? -23.031 22.203 16.641 1 92.56 212 GLU A C 1
ATOM 1764 O O . GLU A 1 212 ? -23.906 22.812 17.266 1 92.56 212 GLU A O 1
ATOM 1769 N N . VAL A 1 213 ? -23.219 21.781 15.469 1 96 213 VAL A N 1
ATOM 1770 C CA . VAL A 1 213 ? -24.484 22 14.789 1 96 213 VAL A CA 1
ATOM 1771 C C . VAL A 1 213 ? -25.219 20.672 14.625 1 96 213 VAL A C 1
ATOM 1773 O O . VAL A 1 213 ? -25.969 20.484 13.664 1 96 213 VAL A O 1
ATOM 1776 N N . SER A 1 214 ? -24.859 19.625 15.359 1 95.06 214 SER A N 1
ATOM 1777 C CA . SER A 1 214 ? -25.531 18.344 15.5 1 95.06 214 SER A CA 1
ATOM 1778 C C . SER A 1 214 ? -25.375 17.484 14.25 1 95.06 214 SER A C 1
ATOM 1780 O O . SER A 1 214 ? -26.297 16.75 13.867 1 95.06 214 SER A O 1
ATOM 1782 N N . ILE A 1 215 ? -24.375 17.703 13.555 1 95.88 215 ILE A N 1
ATOM 1783 C CA . ILE A 1 215 ? -23.984 16.797 12.477 1 95.88 215 ILE A CA 1
ATOM 1784 C C . ILE A 1 215 ? -22.891 15.859 12.969 1 95.88 215 ILE A C 1
ATOM 1786 O O . ILE A 1 215 ? -21.719 16.266 13.094 1 95.88 215 ILE A O 1
ATOM 1790 N N . ASN A 1 216 ? -23.297 14.703 13.18 1 93.44 216 ASN A N 1
ATOM 1791 C CA . ASN A 1 216 ? -22.359 13.711 13.703 1 93.44 216 ASN A CA 1
ATOM 1792 C C . ASN A 1 216 ? -21.594 13.008 12.578 1 93.44 216 ASN A C 1
ATOM 1794 O O . ASN A 1 216 ? -22.219 12.453 11.664 1 93.44 216 ASN A O 1
ATOM 1798 N N . CYS A 1 217 ? -20.297 13.031 12.703 1 95.19 217 CYS A N 1
ATOM 1799 C CA . CYS A 1 217 ? -19.453 12.359 11.734 1 95.19 217 CYS A CA 1
ATOM 1800 C C . CYS A 1 217 ? -18.688 11.211 12.383 1 95.19 217 CYS A C 1
ATOM 1802 O O . CYS A 1 217 ? -18.016 11.406 13.398 1 95.19 217 CYS A O 1
ATOM 1804 N N . PHE A 1 218 ? -18.812 10.055 11.828 1 95.88 218 PHE A N 1
ATOM 1805 C CA . PHE A 1 218 ? -18.016 8.914 12.273 1 95.88 218 PHE A CA 1
ATOM 1806 C C . PHE A 1 218 ? -16.562 9.062 11.867 1 95.88 218 PHE A C 1
ATOM 1808 O O . PHE A 1 218 ? -16.266 9.336 10.703 1 95.88 218 PHE A O 1
ATOM 1815 N N . GLU A 1 219 ? -15.648 8.898 12.828 1 95.25 219 GLU A N 1
ATOM 1816 C CA . GLU A 1 219 ? -14.234 9.133 12.531 1 95.25 219 GLU A CA 1
ATOM 1817 C C . GLU A 1 219 ? -13.445 7.824 12.562 1 95.25 219 GLU A C 1
ATOM 1819 O O . GLU A 1 219 ? -12.211 7.844 12.57 1 95.25 219 GLU A O 1
ATOM 1824 N N . GLY A 1 220 ? -14.102 6.715 12.656 1 94.88 220 GLY A N 1
ATOM 1825 C CA . GLY A 1 220 ? -13.43 5.422 12.633 1 94.88 220 GLY A CA 1
ATOM 1826 C C . GLY A 1 220 ? -13.336 4.77 13.992 1 94.88 220 GLY A C 1
ATOM 1827 O O . GLY A 1 220 ? -13 3.588 14.102 1 94.88 220 GLY A O 1
ATOM 1828 N N . PHE A 1 221 ? -13.617 5.555 15.062 1 92.81 221 PHE A N 1
ATOM 1829 C CA . PHE A 1 221 ? -13.453 5.062 16.422 1 92.81 221 PHE A CA 1
ATOM 1830 C C . PHE A 1 221 ? -14.758 5.16 17.203 1 92.81 221 PHE A C 1
ATOM 1832 O O . PHE A 1 221 ? -15.562 6.062 16.969 1 92.81 221 PHE A O 1
ATOM 1839 N N . GLU A 1 222 ? -15.125 4.18 18.062 1 76.19 222 GLU A N 1
ATOM 1840 C CA . GLU A 1 222 ? -16.344 4.059 18.844 1 76.19 222 GLU A CA 1
ATOM 1841 C C . GLU A 1 222 ? -16.438 5.152 19.906 1 76.19 222 GLU A C 1
ATOM 1843 O O . GLU A 1 222 ? -15.852 5.023 20.984 1 76.19 222 GLU A O 1
ATOM 1848 N N . MET A 1 223 ? -16.5 6.367 19.578 1 63.94 223 MET A N 1
ATOM 1849 C CA . MET A 1 223 ? -16.453 7.398 20.609 1 63.94 223 MET A CA 1
ATOM 1850 C C . MET A 1 223 ? -17.781 7.5 21.328 1 63.94 223 MET A C 1
ATOM 1852 O O . MET A 1 223 ? -18.844 7.316 20.734 1 63.94 223 MET A O 1
ATOM 1856 N N . ASN A 1 224 ? -17.781 7.188 22.672 1 53.28 224 ASN A N 1
ATOM 1857 C CA . ASN A 1 224 ? -18.953 7.453 23.484 1 53.28 224 ASN A CA 1
ATOM 1858 C C . ASN A 1 224 ? -18.984 8.898 23.984 1 53.28 224 ASN A C 1
ATOM 1860 O O . ASN A 1 224 ? -17.922 9.531 24.109 1 53.28 224 ASN A O 1
ATOM 1864 N N . GLU A 1 225 ? -20 9.625 23.75 1 47.75 225 GLU A N 1
ATOM 1865 C CA . GLU A 1 225 ? -20.219 11 24.156 1 47.75 225 GLU A C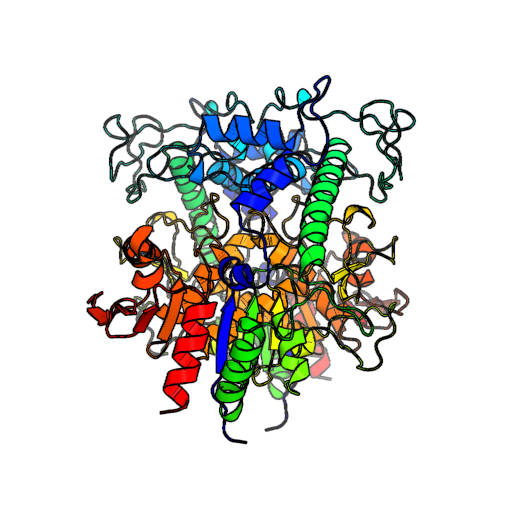A 1
ATOM 1866 C C . GLU A 1 225 ? -19.594 11.281 25.531 1 47.75 225 GLU A C 1
ATOM 1868 O O . GLU A 1 225 ? -19.125 12.391 25.781 1 47.75 225 GLU A O 1
ATOM 1873 N N . ASN A 1 226 ? -19.859 10.461 26.469 1 46.38 226 ASN A N 1
ATOM 1874 C CA . ASN A 1 226 ? -19.469 10.844 27.828 1 46.38 226 ASN A CA 1
ATOM 1875 C C . ASN A 1 226 ? -17.969 10.609 28.047 1 46.38 226 ASN A C 1
ATOM 1877 O O . ASN A 1 226 ? -17.578 9.609 28.656 1 46.38 226 ASN A O 1
ATOM 1881 N N . GLU A 1 227 ? -17.234 11.273 27.203 1 53.31 227 GLU A N 1
ATOM 1882 C CA . GLU A 1 227 ? -15.828 10.977 26.969 1 53.31 227 GLU A CA 1
ATOM 1883 C C . GLU A 1 227 ? -14.961 11.461 28.125 1 53.31 227 GLU A C 1
ATOM 1885 O O . GLU A 1 227 ? -14.977 12.648 28.469 1 53.31 227 GLU A O 1
ATOM 1890 N N . SER A 1 228 ? -14.719 10.633 29.109 1 55.72 228 SER A N 1
ATOM 1891 C CA . SER A 1 228 ? -13.664 11.008 30.047 1 55.72 228 SER A CA 1
ATOM 1892 C C . SER A 1 228 ? -12.344 11.258 29.328 1 55.72 228 SER A C 1
ATOM 1894 O O . SER A 1 228 ? -12.117 10.727 28.234 1 55.72 228 SER A O 1
ATOM 1896 N N . TYR A 1 229 ? -11.508 12.281 29.844 1 57.88 229 TYR A N 1
ATOM 1897 C CA . TYR A 1 229 ? -10.219 12.734 29.344 1 57.88 229 TYR A CA 1
ATOM 1898 C C . TYR A 1 229 ? -9.32 11.555 28.984 1 57.88 229 TYR A C 1
ATOM 1900 O O . TYR A 1 229 ? -8.562 11.617 28.016 1 57.88 229 TYR A O 1
ATOM 1908 N N . SER A 1 230 ? -9.43 10.523 29.688 1 63.59 230 SER A N 1
ATOM 1909 C CA . SER A 1 230 ? -8.43 9.461 29.609 1 63.59 230 SER A CA 1
ATOM 1910 C C . SER A 1 230 ? -8.945 8.281 28.797 1 63.59 230 SER A C 1
ATOM 1912 O O . SER A 1 230 ? -8.234 7.293 28.609 1 63.59 230 SER A O 1
ATOM 1914 N N . GLN A 1 231 ? -9.953 8.602 28.141 1 77.5 231 GLN A N 1
ATOM 1915 C CA . GLN A 1 231 ? -10.531 7.422 27.5 1 77.5 231 GLN A CA 1
ATOM 1916 C C . GLN A 1 231 ? -9.938 7.199 26.109 1 77.5 231 GLN A C 1
ATOM 1918 O O . GLN A 1 231 ? -9.688 8.156 25.375 1 77.5 231 GLN A O 1
ATOM 1923 N N . GLU A 1 232 ? -9.445 6.047 25.812 1 86.06 232 GLU A N 1
ATOM 1924 C CA . GLU A 1 232 ? -8.977 5.562 24.516 1 86.06 232 GLU A CA 1
ATOM 1925 C C . GLU A 1 232 ? -10.023 4.668 23.859 1 86.06 232 GLU A C 1
ATOM 1927 O O . GLU A 1 232 ? -10.711 3.902 24.531 1 86.06 232 GLU A O 1
ATOM 1932 N N . PHE A 1 233 ? -10.148 4.926 22.578 1 89.5 233 PHE A N 1
ATOM 1933 C CA . PHE A 1 233 ? -11.172 4.176 21.859 1 89.5 233 PHE A CA 1
ATOM 1934 C C . PHE A 1 233 ? -10.547 3.312 20.766 1 89.5 233 PHE A C 1
ATOM 1936 O O . PHE A 1 233 ? -9.633 3.756 20.062 1 89.5 233 PHE A O 1
ATOM 1943 N N . LYS A 1 234 ? -11.117 2.139 20.719 1 89.06 234 LYS A N 1
ATOM 1944 C CA . LYS A 1 234 ? -10.656 1.219 19.672 1 89.06 234 LYS A CA 1
ATOM 1945 C C . LYS A 1 234 ? -11.289 1.546 18.328 1 89.06 234 LYS A C 1
ATOM 1947 O O . LYS A 1 234 ? -12.398 2.08 18.281 1 89.06 234 LYS A O 1
ATOM 1952 N N . CYS A 1 235 ? -10.586 1.205 17.328 1 92.25 235 CYS A N 1
ATOM 1953 C CA . CYS A 1 235 ? -11.086 1.423 15.977 1 92.25 235 CYS A CA 1
ATOM 1954 C C . CYS A 1 235 ? -12.18 0.421 15.633 1 92.25 235 CYS A C 1
ATOM 1956 O O . CYS A 1 235 ? -12.078 -0.758 15.984 1 92.25 235 CYS A O 1
ATOM 1958 N N . ASP A 1 236 ? -13.219 0.899 15 1 93.06 236 ASP A N 1
ATOM 1959 C CA . ASP A 1 236 ? -14.273 0.032 14.484 1 93.06 236 ASP A CA 1
ATOM 1960 C C . ASP A 1 236 ? -14.039 -0.295 13.008 1 93.06 236 ASP A C 1
ATOM 1962 O O . ASP A 1 236 ? -14.695 0.271 12.133 1 93.06 236 ASP A O 1
ATOM 1966 N N . ILE A 1 237 ? -13.195 -1.245 12.781 1 92.75 237 ILE A N 1
ATOM 1967 C CA . ILE A 1 237 ? -12.711 -1.586 11.445 1 92.75 237 ILE A CA 1
ATOM 1968 C C . ILE A 1 237 ? -13.883 -2.033 10.57 1 92.75 237 ILE A C 1
ATOM 1970 O O . ILE A 1 237 ? -13.992 -1.63 9.414 1 92.75 237 ILE A O 1
ATOM 1974 N N . LEU A 1 238 ? -14.734 -2.82 11.094 1 89.31 238 LEU A N 1
ATOM 1975 C CA . LEU A 1 238 ? -15.867 -3.336 10.336 1 89.31 238 LEU A CA 1
ATOM 1976 C C . LEU A 1 238 ? -16.75 -2.197 9.852 1 89.31 238 LEU A C 1
ATOM 1978 O O . LEU A 1 238 ? -17.172 -2.189 8.688 1 89.31 238 LEU A O 1
ATOM 1982 N N . ARG A 1 239 ? -17.031 -1.273 10.688 1 93.12 239 ARG A N 1
ATOM 1983 C CA . ARG A 1 239 ? -17.875 -0.152 10.297 1 93.12 239 ARG A CA 1
ATOM 1984 C C . ARG A 1 239 ? -17.219 0.673 9.195 1 93.12 239 ARG A C 1
ATOM 1986 O O . ARG A 1 239 ? -17.891 1.12 8.266 1 93.12 239 ARG A O 1
ATOM 1993 N N . ILE A 1 240 ? -15.898 0.894 9.305 1 95.38 240 ILE A N 1
ATOM 1994 C CA . ILE A 1 240 ? -15.188 1.642 8.273 1 95.38 240 ILE A CA 1
ATOM 1995 C C . ILE A 1 240 ? -15.328 0.932 6.926 1 95.38 240 ILE A C 1
ATOM 1997 O O . ILE A 1 240 ? -15.57 1.573 5.902 1 95.38 240 ILE A O 1
ATOM 2001 N N . LEU A 1 241 ? -15.258 -0.378 6.926 1 90.75 241 LEU A N 1
ATOM 2002 C CA . LEU A 1 241 ? -15.289 -1.18 5.707 1 90.75 241 LEU A CA 1
ATOM 2003 C C . LEU A 1 241 ? -16.688 -1.185 5.098 1 90.75 241 LEU A C 1
ATOM 2005 O O . LEU A 1 241 ? -16.828 -1.173 3.871 1 90.75 241 LEU A O 1
ATOM 2009 N N . GLU A 1 242 ? -17.688 -1.063 5.887 1 88.94 242 GLU A N 1
ATOM 2010 C CA . GLU A 1 242 ? -19.047 -1.328 5.402 1 88.94 242 GLU A CA 1
ATOM 2011 C C . GLU A 1 242 ? -19.828 -0.031 5.215 1 88.94 242 GLU A C 1
ATOM 2013 O O . GLU A 1 242 ? -20.75 0.032 4.395 1 88.94 242 GLU A O 1
ATOM 2018 N N . ASP A 1 243 ? -19.469 0.988 5.957 1 92.44 243 ASP A N 1
ATOM 2019 C CA . ASP A 1 243 ? -20.25 2.221 5.941 1 92.44 243 ASP A CA 1
ATOM 2020 C C . ASP A 1 243 ? -20.078 2.963 4.617 1 92.44 243 ASP A C 1
ATOM 2022 O O . ASP A 1 243 ? -18.953 3.232 4.188 1 92.44 243 ASP A O 1
ATOM 2026 N N . GLN A 1 244 ? -21.219 3.295 4.023 1 91.81 244 GLN A N 1
ATOM 2027 C CA . GLN A 1 244 ? -21.141 3.986 2.74 1 91.81 244 GLN A CA 1
ATOM 2028 C C . GLN A 1 244 ? -22.094 5.188 2.715 1 91.81 244 GLN A C 1
ATOM 2030 O O . GLN A 1 244 ? -22.094 5.961 1.755 1 91.81 244 GLN A O 1
ATOM 2035 N N . ASN A 1 245 ? -22.844 5.398 3.779 1 92.31 245 ASN A N 1
ATOM 2036 C CA . ASN A 1 245 ? -23.938 6.348 3.648 1 92.31 245 ASN A CA 1
ATOM 2037 C C . ASN A 1 245 ? -24.016 7.297 4.84 1 92.31 245 ASN A C 1
ATOM 2039 O O . ASN A 1 245 ? -24.859 8.188 4.883 1 92.31 245 ASN A O 1
ATOM 2043 N N . SER A 1 246 ? -23.109 7.16 5.746 1 94.75 246 SER A N 1
ATOM 2044 C CA . SER A 1 246 ? -23.109 8.047 6.906 1 94.75 246 SER A CA 1
ATOM 2045 C C . SER A 1 246 ? -22.156 9.219 6.699 1 94.75 246 SER A C 1
ATOM 2047 O O . SER A 1 246 ? -21.312 9.188 5.793 1 94.75 246 SER A O 1
ATOM 2049 N N . ASN A 1 247 ? -22.438 10.266 7.52 1 97.25 247 ASN A N 1
ATOM 2050 C CA . ASN A 1 247 ? -21.438 11.32 7.578 1 97.25 247 ASN A CA 1
ATOM 2051 C C . ASN A 1 247 ? -20.141 10.828 8.234 1 97.25 247 ASN A C 1
ATOM 2053 O O . ASN A 1 247 ? -20.188 10.242 9.32 1 97.25 247 ASN A O 1
ATOM 2057 N N . ILE A 1 248 ? -19.047 11.023 7.516 1 97.75 248 ILE A N 1
ATOM 2058 C CA . ILE A 1 248 ? -17.797 10.531 8.078 1 97.75 248 ILE A CA 1
ATOM 2059 C C . ILE A 1 248 ? -16.719 11.609 7.961 1 97.75 248 ILE A C 1
ATOM 2061 O O . ILE A 1 248 ? -16.844 12.539 7.16 1 97.75 248 ILE A O 1
ATOM 2065 N N . PHE A 1 249 ? -15.75 11.57 8.82 1 97.81 249 PHE A N 1
ATOM 2066 C CA . PHE A 1 249 ? -14.508 12.32 8.758 1 97.81 249 PHE A CA 1
ATOM 2067 C C . PHE A 1 249 ? -13.312 11.406 9.016 1 97.81 249 PHE A C 1
ATOM 2069 O O . PHE A 1 249 ? -13.039 11.047 10.164 1 97.81 249 PHE A O 1
ATOM 2076 N N . TYR A 1 250 ? -12.555 11.023 7.969 1 98.25 250 TYR A N 1
ATOM 2077 C CA . TYR A 1 250 ? -11.414 10.125 8.094 1 98.25 250 TYR A CA 1
ATOM 2078 C C . TYR A 1 250 ? -10.109 10.859 7.844 1 98.25 250 TYR A C 1
ATOM 2080 O O . TYR A 1 250 ? -9.953 11.523 6.816 1 98.25 250 TYR A O 1
ATOM 2088 N N . ASN A 1 251 ? -9.203 10.781 8.797 1 98.19 251 ASN A N 1
ATOM 2089 C CA . ASN A 1 251 ? -7.832 11.242 8.594 1 98.19 251 ASN A CA 1
ATOM 2090 C C . ASN A 1 251 ? -6.992 10.195 7.867 1 98.19 251 ASN A C 1
ATOM 2092 O O . ASN A 1 251 ? -6.477 9.266 8.492 1 98.19 251 ASN A O 1
ATOM 2096 N N . LEU A 1 252 ? -6.707 10.43 6.602 1 98.19 252 LEU A N 1
ATOM 2097 C CA . LEU A 1 252 ? -6.02 9.438 5.789 1 98.19 252 LEU A CA 1
ATOM 2098 C C . LEU A 1 252 ? -4.543 9.344 6.168 1 98.19 252 LEU A C 1
ATOM 2100 O O . LEU A 1 252 ? -3.895 8.328 5.914 1 98.19 252 LEU A O 1
ATOM 2104 N N . HIS A 1 253 ? -4.031 10.422 6.75 1 98.06 253 HIS A N 1
ATOM 2105 C CA . HIS A 1 253 ? -2.627 10.461 7.141 1 98.06 253 HIS A CA 1
ATOM 2106 C C . HIS A 1 253 ? -2.477 10.422 8.656 1 98.06 253 HIS A C 1
ATOM 2108 O O . HIS A 1 253 ? -1.406 10.727 9.188 1 98.06 253 HIS A O 1
ATOM 2114 N N . GLY A 1 254 ? -3.535 10.055 9.336 1 97.38 254 GLY A N 1
ATOM 2115 C CA . GLY A 1 254 ? -3.475 9.93 10.789 1 97.38 254 GLY A CA 1
ATOM 2116 C C . GLY A 1 254 ? -3.834 11.219 11.508 1 97.38 254 GLY A C 1
ATOM 2117 O O . GLY A 1 254 ? -4.23 12.203 10.883 1 97.38 254 GLY A O 1
ATOM 2118 N N . SER A 1 255 ? -3.744 11.148 12.797 1 97.19 255 SER A N 1
ATOM 2119 C CA . SER A 1 255 ? -4.203 12.266 13.617 1 97.19 255 SER A CA 1
ATOM 2120 C C . SER A 1 255 ? -3.291 12.484 14.82 1 97.19 255 SER A C 1
ATOM 2122 O O . SER A 1 255 ? -2.76 11.531 15.383 1 97.19 255 SER A O 1
ATOM 2124 N N . ALA A 1 256 ? -3.172 13.742 15.133 1 96.88 256 ALA A N 1
ATOM 2125 C CA . ALA A 1 256 ? -2.43 14.102 16.344 1 96.88 256 ALA A CA 1
ATOM 2126 C C . ALA A 1 256 ? -3.111 13.555 17.594 1 96.88 256 ALA A C 1
ATOM 2128 O O . ALA A 1 256 ? -2.518 13.531 18.672 1 96.88 256 ALA A O 1
ATOM 2129 N N . PHE A 1 257 ? -4.293 13.016 17.438 1 94.69 257 PHE A N 1
ATOM 2130 C CA . PHE A 1 257 ? -5.086 12.562 18.562 1 94.69 257 PHE A CA 1
ATOM 2131 C C . PHE A 1 257 ? -5.293 11.055 18.516 1 94.69 257 PHE A C 1
ATOM 2133 O O . PHE A 1 257 ? -6.27 10.539 19.062 1 94.69 257 PHE A O 1
ATOM 2140 N N . TRP A 1 258 ? -4.531 10.359 17.766 1 95.56 258 TRP A N 1
ATOM 2141 C CA . TRP A 1 258 ? -4.445 8.906 17.766 1 95.56 258 TRP A CA 1
ATOM 2142 C C . TRP A 1 258 ? -3.236 8.43 18.562 1 95.56 258 TRP A C 1
ATOM 2144 O O . TRP A 1 258 ? -2.254 9.164 18.703 1 95.56 258 TRP A O 1
ATOM 2154 N N . LYS A 1 259 ? -3.297 7.305 19.109 1 93.56 259 LYS A N 1
ATOM 2155 C CA . LYS A 1 259 ? -2.234 6.738 19.922 1 93.56 259 LYS A CA 1
ATOM 2156 C C . LYS A 1 259 ? -1.809 5.367 19.406 1 93.56 259 LYS A C 1
ATOM 2158 O O . LYS A 1 259 ? -2.652 4.555 19.016 1 93.56 259 LYS A O 1
ATOM 2163 N N . VAL A 1 260 ? -0.494 5.184 19.344 1 92.25 260 VAL A N 1
ATOM 2164 C CA . VAL A 1 260 ? 0.026 3.85 19.078 1 92.25 260 VAL A CA 1
ATOM 2165 C C . VAL A 1 260 ? 0.103 3.043 20.359 1 92.25 260 VAL A C 1
ATOM 2167 O O . VAL A 1 260 ? 0.839 3.402 21.281 1 92.25 260 VAL A O 1
ATOM 2170 N N . ASP A 1 261 ? -0.669 2.051 20.359 1 87.75 261 ASP A N 1
ATOM 2171 C CA . ASP A 1 261 ? -0.704 1.197 21.547 1 87.75 261 ASP A CA 1
ATOM 2172 C C . ASP A 1 261 ? 0.012 -0.127 21.281 1 87.75 261 ASP A C 1
ATOM 2174 O O . ASP A 1 261 ? -0.33 -0.853 20.344 1 87.75 261 ASP A O 1
ATOM 2178 N N . ASN A 1 262 ? 1.062 -0.34 21.984 1 77.44 262 ASN A N 1
ATOM 2179 C CA . ASN A 1 262 ? 1.76 -1.619 21.922 1 77.44 262 ASN A CA 1
ATOM 2180 C C . ASN A 1 262 ? 1.784 -2.314 23.266 1 77.44 262 ASN A C 1
ATOM 2182 O O . ASN A 1 262 ? 2.855 -2.641 23.781 1 77.44 262 ASN A O 1
ATOM 2186 N N . ARG A 1 263 ? 0.768 -2.371 24.125 1 61.84 263 ARG A N 1
ATOM 2187 C CA . ARG A 1 263 ? 0.736 -2.842 25.5 1 61.84 263 ARG A CA 1
ATOM 2188 C C . ARG A 1 263 ? 1.103 -4.32 25.594 1 61.84 263 ARG A C 1
ATOM 2190 O O . ARG A 1 263 ? 1.735 -4.754 26.547 1 61.84 263 ARG A O 1
ATOM 2197 N N . ASN A 1 264 ? 0.497 -5.02 24.734 1 58.19 264 ASN A N 1
ATOM 2198 C CA . ASN A 1 264 ? 0.994 -6.379 24.938 1 58.19 264 ASN A CA 1
ATOM 2199 C C . ASN A 1 264 ? 2.412 -6.539 24.391 1 58.19 264 ASN A C 1
ATOM 2201 O O . ASN A 1 264 ? 2.6 -6.863 23.219 1 58.19 264 ASN A O 1
ATOM 2205 N N . LYS A 1 265 ? 3.396 -6.004 25.25 1 54.47 265 LYS A N 1
ATOM 2206 C CA . LYS A 1 265 ? 4.824 -5.898 24.953 1 54.47 265 LYS A CA 1
ATOM 2207 C C . LYS A 1 265 ? 5.355 -7.195 24.344 1 54.47 265 LYS A C 1
ATOM 2209 O O . LYS A 1 265 ? 6.285 -7.168 23.547 1 54.47 265 LYS A O 1
ATOM 2214 N N . ARG A 1 266 ? 4.707 -8.203 24.75 1 51.28 266 ARG A N 1
ATOM 2215 C CA . ARG A 1 266 ? 5.266 -9.484 24.328 1 51.28 266 ARG A CA 1
ATOM 2216 C C . ARG A 1 266 ? 4.828 -9.828 22.906 1 51.28 266 ARG A C 1
ATOM 2218 O O . ARG A 1 266 ? 5.461 -10.656 22.25 1 51.28 266 ARG A O 1
ATOM 2225 N N . ILE A 1 267 ? 3.74 -9.148 22.562 1 59.03 267 ILE A N 1
ATOM 2226 C CA . ILE A 1 267 ? 3.219 -9.414 21.219 1 59.03 267 ILE A CA 1
ATOM 2227 C C . ILE A 1 267 ? 3.312 -8.148 20.375 1 59.03 267 ILE A C 1
ATOM 2229 O O . ILE A 1 267 ? 2.67 -7.145 20.672 1 59.03 267 ILE A O 1
ATOM 2233 N N . ASN A 1 268 ? 4.453 -7.996 19.734 1 64.19 268 ASN A N 1
ATOM 2234 C CA . ASN A 1 268 ? 4.613 -6.852 18.844 1 64.19 268 ASN A CA 1
ATOM 2235 C C . ASN A 1 268 ? 3.459 -6.742 17.844 1 64.19 268 ASN A C 1
ATOM 2237 O O . ASN A 1 268 ? 3.621 -7.043 16.672 1 64.19 268 ASN A O 1
ATOM 2241 N N . SER A 1 269 ? 2.289 -6.422 18.391 1 75.62 269 SER A N 1
ATOM 2242 C CA . SER A 1 269 ? 1.098 -6.188 17.578 1 75.62 269 SER A CA 1
ATOM 2243 C C . SER A 1 269 ? 0.501 -4.812 17.859 1 75.62 269 SER A C 1
ATOM 2245 O O . SER A 1 269 ? -0.561 -4.703 18.469 1 75.62 269 SER A O 1
ATOM 2247 N N . PRO A 1 270 ? 1.198 -3.789 17.328 1 84.19 270 PRO A N 1
ATOM 2248 C CA . PRO A 1 270 ? 0.708 -2.441 17.625 1 84.19 270 PRO A CA 1
ATOM 2249 C C . PRO A 1 270 ? -0.682 -2.178 17.047 1 84.19 270 PRO A C 1
ATOM 2251 O O . PRO A 1 270 ? -1.042 -2.738 16.016 1 84.19 270 PRO A O 1
ATOM 2254 N N . GLU A 1 271 ? -1.444 -1.394 17.891 1 87.75 271 GLU A N 1
ATOM 2255 C CA . GLU A 1 271 ? -2.775 -0.952 17.484 1 87.75 271 GLU A CA 1
ATOM 2256 C C . GLU A 1 271 ? -2.906 0.565 17.578 1 87.75 271 GLU A C 1
ATOM 2258 O O . GLU A 1 271 ? -2.287 1.193 18.438 1 87.75 271 GLU A O 1
ATOM 2263 N N . ILE A 1 272 ? -3.623 1.086 16.688 1 92.69 272 ILE A N 1
ATOM 2264 C CA . ILE A 1 272 ? -3.887 2.52 16.734 1 92.69 272 ILE A CA 1
ATOM 2265 C C . ILE A 1 272 ? -5.23 2.777 17.406 1 92.69 272 ILE A C 1
ATOM 2267 O O . ILE A 1 272 ? -6.246 2.195 17.031 1 92.69 272 ILE A O 1
ATOM 2271 N N . LEU A 1 273 ? -5.207 3.602 18.406 1 92.88 273 LEU A N 1
ATOM 2272 C CA . LEU A 1 273 ? -6.387 4.012 19.172 1 92.88 273 LEU A CA 1
ATOM 2273 C C . LEU A 1 273 ? -6.629 5.508 19.031 1 92.88 273 LEU A C 1
ATOM 2275 O O . LEU A 1 273 ? -5.742 6.25 18.609 1 92.88 273 LEU A O 1
ATOM 2279 N N . SER A 1 274 ? -7.82 5.902 19.281 1 93.12 274 SER A N 1
ATOM 2280 C CA . SER A 1 274 ? -8.094 7.332 19.375 1 93.12 274 SER A CA 1
ATOM 2281 C C . SER A 1 274 ? -8.008 7.805 20.828 1 93.12 274 SER A C 1
ATOM 2283 O O . SER A 1 274 ? -8.336 7.055 21.75 1 93.12 274 SER A O 1
ATOM 2285 N N . ALA A 1 275 ? -7.422 9.008 20.969 1 89.75 275 ALA A N 1
ATOM 2286 C CA . ALA A 1 275 ? -7.324 9.648 22.281 1 89.75 275 ALA A CA 1
ATOM 2287 C C . ALA A 1 275 ? -7.906 11.055 22.25 1 89.75 275 ALA A C 1
ATOM 2289 O O . ALA A 1 275 ? -8.078 11.641 21.172 1 89.75 275 ALA A O 1
ATOM 2290 N N . ASN A 1 276 ? -8.188 11.641 23.422 1 84.19 276 ASN A N 1
ATOM 2291 C CA . ASN A 1 276 ? -8.789 12.961 23.531 1 84.19 276 ASN A CA 1
ATOM 2292 C C . ASN A 1 276 ? -7.734 14.055 23.672 1 84.19 276 ASN A C 1
ATOM 2294 O O . ASN A 1 276 ? -8.055 15.242 23.641 1 84.19 276 ASN A O 1
ATOM 2298 N N . THR A 1 277 ? -6.508 13.625 23.828 1 89.75 277 THR A N 1
ATOM 2299 C CA . THR A 1 277 ? -5.395 14.555 23.953 1 89.75 277 THR A CA 1
ATOM 2300 C C . THR A 1 277 ? -4.332 14.281 22.906 1 89.75 277 THR A C 1
ATOM 2302 O O . THR A 1 277 ? -4.25 13.18 22.359 1 89.75 277 THR A O 1
ATOM 2305 N N . PRO A 1 278 ? -3.625 15.328 22.594 1 92.75 278 PRO A N 1
ATOM 2306 C CA . PRO A 1 278 ? -2.527 15.086 21.656 1 92.75 278 PRO A CA 1
ATOM 2307 C C . PRO A 1 278 ? -1.587 13.977 22.109 1 92.75 278 PRO A C 1
ATOM 2309 O O . PRO A 1 278 ? -1.265 13.891 23.297 1 92.75 278 PRO A O 1
ATOM 2312 N N . GLN A 1 279 ? -1.213 13.109 21.188 1 93.12 279 GLN A N 1
ATOM 2313 C CA . GLN A 1 279 ? -0.328 11.984 21.484 1 93.12 279 GLN A CA 1
ATOM 2314 C C . GLN A 1 279 ? 1.046 12.18 20.844 1 93.12 279 GLN A C 1
ATOM 2316 O O . GLN A 1 279 ? 1.167 12.242 19.625 1 93.12 279 GLN A O 1
ATOM 2321 N N . PHE A 1 280 ? 2.021 12.195 21.703 1 93.38 280 PHE A N 1
ATOM 2322 C CA . PHE A 1 280 ? 3.381 12.469 21.25 1 93.38 280 PHE A CA 1
ATOM 2323 C C . PHE A 1 280 ? 4.16 11.172 21.078 1 93.38 280 PHE A C 1
ATOM 2325 O O . PHE A 1 280 ? 4.324 10.406 22.031 1 93.38 280 PHE A O 1
ATOM 2332 N N . GLN A 1 281 ? 4.641 10.961 19.875 1 88.5 281 GLN A N 1
ATOM 2333 C CA . GLN A 1 281 ? 5.352 9.734 19.531 1 88.5 281 GLN A CA 1
ATOM 2334 C C . GLN A 1 281 ? 6.551 9.516 20.453 1 88.5 281 GLN A C 1
ATOM 2336 O O . GLN A 1 281 ? 6.891 8.383 20.781 1 88.5 281 GLN A O 1
ATOM 2341 N N . GLY A 1 282 ? 7.188 10.617 20.875 1 86.75 282 GLY A N 1
ATOM 2342 C CA . GLY A 1 282 ? 8.344 10.539 21.75 1 86.75 282 GLY A CA 1
ATOM 2343 C C . GLY A 1 282 ? 8.031 9.922 23.094 1 86.75 282 GLY A C 1
ATOM 2344 O O . GLY A 1 282 ? 8.938 9.492 23.812 1 86.75 282 GLY A O 1
ATOM 2345 N N . ASN A 1 283 ? 6.75 9.844 23.406 1 83.31 283 ASN A N 1
ATOM 2346 C CA . ASN A 1 283 ? 6.34 9.297 24.703 1 83.31 283 ASN A CA 1
ATOM 2347 C C . ASN A 1 283 ? 5.934 7.828 24.578 1 83.31 283 ASN A C 1
ATOM 2349 O O . ASN A 1 283 ? 5.629 7.18 25.578 1 83.31 283 ASN A O 1
ATOM 2353 N N . SER A 1 284 ? 5.918 7.32 23.422 1 81.19 284 SER A N 1
ATOM 2354 C CA . SER A 1 284 ? 5.496 5.945 23.172 1 81.19 284 SER A CA 1
ATOM 2355 C C . SER A 1 284 ? 6.691 5.039 22.891 1 81.19 284 SER A C 1
ATOM 2357 O O . SER A 1 284 ? 7.742 5.508 22.453 1 81.19 284 SER A O 1
ATOM 2359 N N . ASN A 1 285 ? 6.52 3.811 23.219 1 85.19 285 ASN A N 1
ATOM 2360 C CA . ASN A 1 285 ? 7.516 2.832 22.797 1 85.19 285 ASN A CA 1
ATOM 2361 C C . ASN A 1 285 ? 7.629 2.766 21.266 1 85.19 285 ASN A C 1
ATOM 2363 O O . ASN A 1 285 ? 6.668 3.059 20.562 1 85.19 285 ASN A O 1
ATOM 2367 N N . ILE A 1 286 ? 8.812 2.484 20.906 1 86.88 286 ILE A N 1
ATOM 2368 C CA . ILE A 1 286 ? 9.055 2.363 19.469 1 86.88 286 ILE A CA 1
ATOM 2369 C C . ILE A 1 286 ? 8.578 1.001 18.969 1 86.88 286 ILE A C 1
ATOM 2371 O O . ILE A 1 286 ? 9 -0.038 19.484 1 86.88 286 ILE A O 1
ATOM 2375 N N . SER A 1 287 ? 7.629 1.067 18.094 1 88.5 287 SER A N 1
ATOM 2376 C CA . SER A 1 287 ? 7.078 -0.143 17.484 1 88.5 287 SER A CA 1
ATOM 2377 C C . SER A 1 287 ? 7.309 -0.166 15.984 1 88.5 287 SER A C 1
ATOM 2379 O O . SER A 1 287 ? 7.223 0.87 15.32 1 88.5 287 SER A O 1
ATOM 2381 N N . ASN A 1 288 ? 7.656 -1.375 15.523 1 88.94 288 ASN A N 1
ATOM 2382 C CA . ASN A 1 288 ? 7.887 -1.557 14.094 1 88.94 288 ASN A CA 1
ATOM 2383 C C . ASN A 1 288 ? 6.918 -2.574 13.492 1 88.94 288 ASN A C 1
ATOM 2385 O O . ASN A 1 288 ? 6.449 -3.475 14.195 1 88.94 288 ASN A O 1
ATOM 2389 N N . ILE A 1 289 ? 6.625 -2.395 12.312 1 88.12 289 ILE A N 1
ATOM 2390 C CA . ILE A 1 289 ? 5.84 -3.354 11.539 1 88.12 289 ILE A CA 1
ATOM 2391 C C . ILE A 1 289 ? 6.473 -3.555 10.164 1 88.12 289 ILE A C 1
ATOM 2393 O O . ILE A 1 289 ? 7.117 -2.648 9.633 1 88.12 289 ILE A O 1
ATOM 2397 N N . GLN A 1 290 ? 6.328 -4.77 9.672 1 87.88 290 GLN A N 1
ATOM 2398 C CA . GLN A 1 290 ? 6.82 -5.062 8.336 1 87.88 290 GLN A CA 1
ATOM 2399 C C . GLN A 1 290 ? 5.676 -5.438 7.398 1 87.88 290 GLN A C 1
ATOM 2401 O O . GLN A 1 290 ? 5.043 -6.48 7.566 1 87.88 290 GLN A O 1
ATOM 2406 N N . ILE A 1 291 ? 5.414 -4.562 6.426 1 89.62 291 ILE A N 1
ATOM 2407 C CA . ILE A 1 291 ? 4.461 -4.859 5.363 1 89.62 291 ILE A CA 1
ATOM 2408 C C . ILE A 1 291 ? 5.191 -5.473 4.172 1 89.62 291 ILE A C 1
ATOM 2410 O O . ILE A 1 291 ? 4.633 -6.301 3.449 1 89.62 291 ILE A O 1
ATOM 2414 N N . GLU A 1 292 ? 6.375 -5.016 3.986 1 90.88 292 GLU A N 1
ATOM 2415 C CA . GLU A 1 292 ? 7.316 -5.609 3.039 1 90.88 292 GLU A CA 1
ATOM 2416 C C . GLU A 1 292 ? 8.453 -6.328 3.764 1 90.88 292 GLU A C 1
ATOM 2418 O O . GLU A 1 292 ? 9.086 -5.758 4.652 1 90.88 292 GLU A O 1
ATOM 2423 N N . ARG A 1 293 ? 8.68 -7.457 3.34 1 86.62 293 ARG A N 1
ATOM 2424 C CA . ARG A 1 293 ? 9.672 -8.289 4.012 1 86.62 293 ARG A CA 1
ATOM 2425 C C . ARG A 1 293 ? 11.039 -7.613 4.023 1 86.62 293 ARG A C 1
ATOM 2427 O O . ARG A 1 293 ? 11.5 -7.117 2.996 1 86.62 293 ARG A O 1
ATOM 2434 N N . GLY A 1 294 ? 11.562 -7.531 5.195 1 85.19 294 GLY A N 1
ATOM 2435 C CA . GLY A 1 294 ? 12.914 -7.016 5.355 1 85.19 294 GLY A CA 1
ATOM 2436 C C . GLY A 1 294 ? 12.969 -5.504 5.453 1 85.19 294 GLY A C 1
ATOM 2437 O O . GLY A 1 294 ? 14.047 -4.918 5.547 1 85.19 294 GLY A O 1
ATOM 2438 N N . LYS A 1 295 ? 11.797 -4.914 5.438 1 89.81 295 LYS A N 1
ATOM 2439 C CA . LYS A 1 295 ? 11.742 -3.457 5.465 1 89.81 295 LYS A CA 1
ATOM 2440 C C . LYS A 1 295 ? 10.844 -2.963 6.594 1 89.81 295 LYS A C 1
ATOM 2442 O O . LYS A 1 295 ? 9.805 -2.348 6.344 1 89.81 295 LYS A O 1
ATOM 2447 N N . PRO A 1 296 ? 11.289 -3.135 7.844 1 90 296 PRO A N 1
ATOM 2448 C CA . PRO A 1 296 ? 10.477 -2.674 8.969 1 90 296 PRO A CA 1
ATOM 2449 C C . PRO A 1 296 ? 10.344 -1.154 9.023 1 90 296 PRO A C 1
ATOM 2451 O O . PRO A 1 296 ? 11.312 -0.437 8.758 1 90 296 PRO A O 1
ATOM 2454 N N . ILE A 1 297 ? 9.148 -0.706 9.305 1 91.88 297 ILE A N 1
ATOM 2455 C CA . ILE A 1 297 ? 8.914 0.732 9.391 1 91.88 297 ILE A CA 1
ATOM 2456 C C . ILE A 1 297 ? 8.328 1.082 10.758 1 91.88 297 ILE A C 1
ATOM 2458 O O . ILE A 1 297 ? 7.656 0.259 11.375 1 91.88 297 ILE A O 1
ATOM 2462 N N . LEU A 1 298 ? 8.617 2.299 11.188 1 93.56 298 LEU A N 1
ATOM 2463 C CA . LEU A 1 298 ? 8.094 2.816 12.445 1 93.56 298 LEU A CA 1
ATOM 2464 C C . LEU A 1 298 ? 6.582 3.006 12.367 1 93.56 298 LEU A C 1
ATOM 2466 O O . LEU A 1 298 ? 6.07 3.562 11.398 1 93.56 298 LEU A O 1
ATOM 2470 N N . VAL A 1 299 ? 5.871 2.484 13.383 1 93.56 299 VAL A N 1
ATOM 2471 C CA . VAL A 1 299 ? 4.441 2.75 13.5 1 93.56 299 VAL A CA 1
ATOM 2472 C C . VAL A 1 299 ? 4.219 4.059 14.258 1 93.56 299 VAL A C 1
ATOM 2474 O O . VAL A 1 299 ? 4.738 4.238 15.367 1 93.56 299 VAL A O 1
ATOM 2477 N N . SER A 1 300 ? 3.543 4.969 13.656 1 95.44 300 SER A N 1
ATOM 2478 C CA . SER A 1 300 ? 3.285 6.27 14.266 1 95.44 300 SER A CA 1
ATOM 2479 C C . SER A 1 300 ? 1.836 6.699 14.062 1 95.44 300 SER A C 1
ATOM 2481 O O . SER A 1 300 ? 1.118 6.113 13.25 1 95.44 300 SER A O 1
ATOM 2483 N N . ASN A 1 301 ? 1.408 7.648 14.836 1 95.69 301 ASN A N 1
ATOM 2484 C CA . ASN A 1 301 ? 0.03 8.125 14.773 1 95.69 301 ASN A CA 1
ATOM 2485 C C . ASN A 1 301 ? -0.197 9.039 13.578 1 95.69 301 ASN A C 1
ATOM 2487 O O . ASN A 1 301 ? -1.338 9.273 13.172 1 95.69 301 ASN A O 1
ATOM 2491 N N . ILE A 1 302 ? 0.887 9.555 13 1 96.62 302 ILE A N 1
ATOM 2492 C CA . ILE A 1 302 ? 0.745 10.344 11.781 1 96.62 302 ILE A CA 1
ATOM 2493 C C . ILE A 1 302 ? 1.669 9.789 10.695 1 96.62 302 ILE A C 1
ATOM 2495 O O . ILE A 1 302 ? 2.744 9.266 11 1 96.62 302 ILE A O 1
ATOM 2499 N N . ILE A 1 303 ? 1.192 9.914 9.516 1 95.44 303 ILE A N 1
ATOM 2500 C CA . ILE A 1 303 ? 1.931 9.477 8.336 1 95.44 303 ILE A CA 1
ATOM 2501 C C . ILE A 1 303 ? 2.447 10.688 7.562 1 95.44 303 ILE A C 1
ATOM 2503 O O . ILE A 1 303 ? 1.664 11.539 7.148 1 95.44 303 ILE A O 1
ATOM 2507 N N . THR A 1 304 ? 3.688 10.82 7.453 1 94.62 304 THR A N 1
ATOM 2508 C CA . THR A 1 304 ? 4.332 11.859 6.66 1 94.62 304 THR A CA 1
ATOM 2509 C C . THR A 1 304 ? 5.492 11.289 5.855 1 94.62 304 THR A C 1
ATOM 2511 O O . THR A 1 304 ? 5.602 10.07 5.691 1 94.62 304 THR A O 1
ATOM 2514 N N . GLY A 1 305 ? 6.246 12.07 5.184 1 91.75 305 GLY A N 1
ATOM 2515 C CA . GLY A 1 305 ? 7.301 11.547 4.332 1 91.75 305 GLY A CA 1
ATOM 2516 C C . GLY A 1 305 ? 6.785 10.953 3.039 1 91.75 305 GLY A C 1
ATOM 2517 O O . GLY A 1 305 ? 5.715 11.328 2.557 1 91.75 305 GLY A O 1
ATOM 2518 N N . PHE A 1 306 ? 7.656 10.07 2.432 1 86.62 306 PHE A N 1
ATOM 2519 C CA . PHE A 1 306 ? 7.254 9.547 1.129 1 86.62 306 PHE A CA 1
ATOM 2520 C C . PHE A 1 306 ? 7.07 8.039 1.182 1 86.62 306 PHE A C 1
ATOM 2522 O O . PHE A 1 306 ? 6.684 7.418 0.187 1 86.62 306 PHE A O 1
ATOM 2529 N N . GLN A 1 307 ? 7.352 7.473 2.332 1 87.75 307 GLN A N 1
ATOM 2530 C CA . GLN A 1 307 ? 7.129 6.039 2.506 1 87.75 307 GLN A CA 1
ATOM 2531 C C . GLN A 1 307 ? 5.699 5.758 2.955 1 87.75 307 GLN A C 1
ATOM 2533 O O . GLN A 1 307 ? 5.48 5.059 3.949 1 87.75 307 GLN A O 1
ATOM 2538 N N . LYS A 1 308 ? 4.738 6.188 2.143 1 92.62 308 LYS A N 1
ATOM 2539 C CA . LYS A 1 308 ? 3.35 6.16 2.594 1 92.62 308 LYS A CA 1
ATOM 2540 C C . LYS A 1 308 ? 2.65 4.879 2.154 1 92.62 308 LYS A C 1
ATOM 2542 O O . LYS A 1 308 ? 1.608 4.512 2.705 1 92.62 308 LYS A O 1
ATOM 2547 N N . ALA A 1 309 ? 3.27 4.168 1.219 1 91.62 309 ALA A N 1
ATOM 2548 C CA . ALA A 1 309 ? 2.615 2.967 0.708 1 91.62 309 ALA A CA 1
ATOM 2549 C C . ALA A 1 309 ? 2.5 1.901 1.793 1 91.62 309 ALA A C 1
ATOM 2551 O O . ALA A 1 309 ? 1.408 1.392 2.057 1 91.62 309 ALA A O 1
ATOM 2552 N N . GLN A 1 310 ? 3.555 1.615 2.49 1 91.12 310 GLN A N 1
ATOM 2553 C CA . GLN A 1 310 ? 3.52 0.627 3.562 1 91.12 310 GLN A CA 1
ATOM 2554 C C . GLN A 1 310 ? 2.656 1.109 4.727 1 91.12 310 GLN A C 1
ATOM 2556 O O . GLN A 1 310 ? 1.852 0.348 5.266 1 91.12 310 GLN A O 1
ATOM 2561 N N . LYS A 1 311 ? 2.873 2.371 5.047 1 94.12 311 LYS A N 1
ATOM 2562 C CA . LYS A 1 311 ? 2.184 2.934 6.207 1 94.12 311 LYS A CA 1
ATOM 2563 C C . LYS A 1 311 ? 0.672 2.92 6.004 1 94.12 311 LYS A C 1
ATOM 2565 O O . LYS A 1 311 ? -0.083 2.689 6.953 1 94.12 311 LYS A O 1
ATOM 2570 N N . SER A 1 312 ? 0.267 3.107 4.801 1 94.12 312 SER A N 1
ATOM 2571 C CA . SER A 1 312 ? -1.159 3.164 4.496 1 94.12 312 SER A CA 1
ATOM 2572 C C . SER A 1 312 ? -1.791 1.776 4.547 1 94.12 312 SER A C 1
ATOM 2574 O O . SER A 1 312 ? -3.012 1.642 4.449 1 94.12 312 SER A O 1
ATOM 2576 N N . MET A 1 313 ? -0.972 0.753 4.773 1 93.12 313 MET A N 1
ATOM 2577 C CA . MET A 1 313 ? -1.49 -0.61 4.832 1 93.12 313 MET A CA 1
ATOM 2578 C C . MET A 1 313 ? -1.673 -1.06 6.277 1 93.12 313 MET A C 1
ATOM 2580 O O . MET A 1 313 ? -2.141 -2.17 6.535 1 93.12 313 MET A O 1
ATOM 2584 N N . ILE A 1 314 ? -1.369 -0.194 7.238 1 93 314 ILE A N 1
ATOM 2585 C CA . ILE A 1 314 ? -1.569 -0.455 8.656 1 93 314 ILE A CA 1
ATOM 2586 C C . ILE A 1 314 ? -2.986 -0.054 9.062 1 93 314 ILE A C 1
ATOM 2588 O O . ILE A 1 314 ? -3.434 1.057 8.766 1 93 314 ILE A O 1
ATOM 2592 N N . PRO A 1 315 ? -3.717 -0.944 9.75 1 92.88 315 PRO A N 1
ATOM 2593 C CA . PRO A 1 315 ? -5.031 -0.522 10.25 1 92.88 315 PRO A CA 1
ATOM 2594 C C . PRO A 1 315 ? -4.938 0.584 11.297 1 92.88 315 PRO A C 1
ATOM 2596 O O . PRO A 1 315 ? -4.062 0.546 12.164 1 92.88 315 PRO A O 1
ATOM 2599 N N . PRO A 1 316 ? -5.832 1.584 11.18 1 95.19 316 PRO A N 1
ATOM 2600 C CA . PRO A 1 316 ? -7.031 1.651 10.336 1 95.19 316 PRO A CA 1
ATOM 2601 C C . PRO A 1 316 ? -6.789 2.408 9.031 1 95.19 316 PRO A C 1
ATOM 2603 O O . PRO A 1 316 ? -7.727 2.619 8.258 1 95.19 316 PRO A O 1
ATOM 2606 N N . PHE A 1 317 ? -5.527 2.812 8.781 1 96.62 317 PHE A N 1
ATOM 2607 C CA . PHE A 1 317 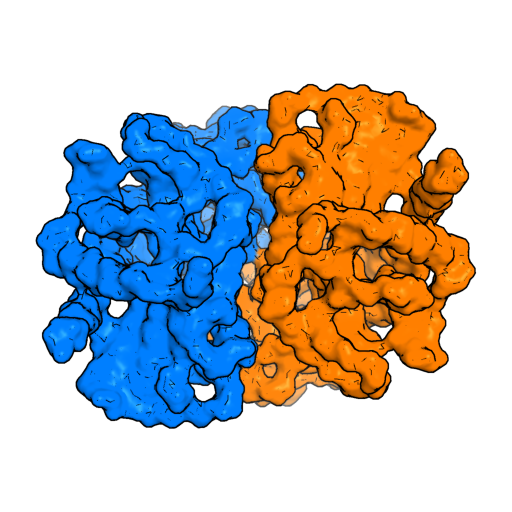? -5.223 3.58 7.578 1 96.62 317 PHE A CA 1
ATOM 2608 C C . PHE A 1 317 ? -5.703 2.848 6.332 1 96.62 317 PHE A C 1
ATOM 2610 O O . PHE A 1 317 ? -6.344 3.441 5.461 1 96.62 317 PHE A O 1
ATOM 2617 N N . LYS A 1 318 ? -5.418 1.585 6.309 1 95.5 318 LYS A N 1
ATOM 2618 C CA . LYS A 1 318 ? -5.754 0.769 5.145 1 95.5 318 LYS A CA 1
ATOM 2619 C C . LYS A 1 318 ? -7.246 0.846 4.832 1 95.5 318 LYS A C 1
ATOM 2621 O O . LYS A 1 318 ? -7.629 1.122 3.693 1 95.5 318 LYS A O 1
ATOM 2626 N N . GLN A 1 319 ? -8.07 0.663 5.824 1 95.88 319 GLN A N 1
ATOM 2627 C CA . GLN A 1 319 ? -9.516 0.642 5.641 1 95.88 319 GLN A CA 1
ATOM 2628 C C . GLN A 1 319 ? -10.047 2.029 5.289 1 95.88 319 GLN A C 1
ATOM 2630 O O . GLN A 1 319 ? -10.977 2.158 4.488 1 95.88 319 GLN A O 1
ATOM 2635 N N . MET A 1 320 ? -9.453 3.018 5.852 1 97.44 320 MET A N 1
ATOM 2636 C CA . MET A 1 320 ? -9.875 4.379 5.531 1 97.44 320 MET A CA 1
ATOM 2637 C C . MET A 1 320 ? -9.516 4.738 4.094 1 97.44 320 MET A C 1
ATOM 2639 O O . MET A 1 320 ? -10.289 5.395 3.4 1 97.44 320 MET A O 1
ATOM 2643 N N . HIS A 1 321 ? -8.344 4.312 3.672 1 96.75 321 HIS A N 1
ATOM 2644 C CA . HIS A 1 321 ? -7.973 4.527 2.277 1 96.75 321 HIS A CA 1
ATOM 2645 C C . HIS A 1 321 ? -8.891 3.756 1.335 1 96.75 321 HIS A C 1
ATOM 2647 O O . HIS A 1 321 ? -9.227 4.242 0.254 1 96.75 321 HIS A O 1
ATOM 2653 N N . PHE A 1 322 ? -9.289 2.582 1.735 1 95.12 322 PHE A N 1
ATOM 2654 C CA . PHE A 1 322 ? -10.258 1.819 0.955 1 95.12 322 PHE A CA 1
ATOM 2655 C C . PHE A 1 322 ? -11.578 2.576 0.832 1 95.12 322 PHE A C 1
ATOM 2657 O O . PHE A 1 322 ? -12.172 2.629 -0.247 1 95.12 322 PHE A O 1
ATOM 2664 N N . ALA A 1 323 ? -12.008 3.088 1.913 1 96.25 323 ALA A N 1
ATOM 2665 C CA . ALA A 1 323 ? -13.25 3.861 1.908 1 96.25 323 ALA A CA 1
ATOM 2666 C C . ALA A 1 323 ? -13.148 5.043 0.946 1 96.25 323 ALA A C 1
ATOM 2668 O O . ALA A 1 323 ? -14.102 5.332 0.211 1 96.25 323 ALA A O 1
ATOM 2669 N N . PHE A 1 324 ? -12.008 5.684 0.938 1 97.5 324 PHE A N 1
ATOM 2670 C CA . PHE A 1 324 ? -11.805 6.805 0.026 1 97.5 324 PHE A CA 1
ATOM 2671 C C . PHE A 1 324 ? -11.906 6.348 -1.425 1 97.5 324 PHE A C 1
ATOM 2673 O O . PHE A 1 324 ? -12.578 6.984 -2.238 1 97.5 324 PHE A O 1
ATOM 2680 N N . ASP A 1 325 ? -11.203 5.289 -1.736 1 94.62 325 ASP A N 1
ATOM 2681 C CA . ASP A 1 325 ? -11.25 4.727 -3.084 1 94.62 325 ASP A CA 1
ATOM 2682 C C . ASP A 1 325 ? -12.68 4.41 -3.502 1 94.62 325 ASP A C 1
ATOM 2684 O O . ASP A 1 325 ? -13.117 4.809 -4.582 1 94.62 325 ASP A O 1
ATOM 2688 N N . ARG A 1 326 ? -13.383 3.76 -2.688 1 93.81 326 ARG A N 1
ATOM 2689 C CA . ARG A 1 326 ? -14.766 3.369 -2.963 1 93.81 326 ARG A CA 1
ATOM 2690 C C . ARG A 1 326 ? -15.656 4.594 -3.146 1 93.81 326 ARG A C 1
ATOM 2692 O O . ARG A 1 326 ? -16.422 4.668 -4.109 1 93.81 326 ARG A O 1
ATOM 2699 N N . ASP A 1 327 ? -15.516 5.543 -2.271 1 95.69 327 ASP A N 1
ATOM 2700 C CA . ASP A 1 327 ? -16.375 6.727 -2.312 1 95.69 327 ASP A CA 1
ATOM 2701 C C . ASP A 1 327 ? -16.094 7.562 -3.559 1 95.69 327 ASP A C 1
ATOM 2703 O O . ASP A 1 327 ? -17 8.156 -4.133 1 95.69 327 ASP A O 1
ATOM 2707 N N . CYS A 1 328 ? -14.82 7.613 -3.957 1 95.25 328 CYS A N 1
ATOM 2708 C CA . CYS A 1 328 ? -14.477 8.336 -5.18 1 95.25 328 CYS A CA 1
ATOM 2709 C C . CYS A 1 328 ? -15.141 7.695 -6.395 1 95.25 328 CYS A C 1
ATOM 2711 O O . CYS A 1 328 ? -15.508 8.391 -7.344 1 95.25 328 CYS A O 1
ATOM 2713 N N . PHE A 1 329 ? -15.312 6.457 -6.336 1 90.31 329 PHE A N 1
ATOM 2714 C CA . PHE A 1 329 ? -15.906 5.738 -7.457 1 90.31 329 PHE A CA 1
ATOM 2715 C C . PHE A 1 329 ? -17.422 5.902 -7.469 1 90.31 329 PHE A C 1
ATOM 2717 O O . PHE A 1 329 ? -18.047 5.848 -8.531 1 90.31 329 PHE A O 1
ATOM 2724 N N . LYS A 1 330 ? -17.984 6.148 -6.398 1 90.38 330 LYS A N 1
ATOM 2725 C CA . LYS A 1 330 ? -19.438 6.113 -6.293 1 90.38 330 LYS A CA 1
ATOM 2726 C C . LYS A 1 330 ? -20.031 7.516 -6.371 1 90.38 330 LYS A C 1
ATOM 2728 O O . LYS A 1 330 ? -21.172 7.691 -6.816 1 90.38 330 LYS A O 1
ATOM 2733 N N . THR A 1 331 ? -19.312 8.461 -6.016 1 94.75 331 THR A N 1
ATOM 2734 C CA . THR A 1 331 ? -19.828 9.82 -5.922 1 94.75 331 THR A CA 1
ATOM 2735 C C . THR A 1 331 ? -19.922 10.461 -7.305 1 94.75 331 THR A C 1
ATOM 2737 O O . THR A 1 331 ? -19.297 9.984 -8.258 1 94.75 331 THR A O 1
ATOM 2740 N N . ASN A 1 332 ? -20.719 11.484 -7.32 1 94.88 332 ASN A N 1
ATOM 2741 C CA . ASN A 1 332 ? -20.797 12.273 -8.547 1 94.88 332 ASN A CA 1
ATOM 2742 C C . ASN A 1 332 ? -19.953 13.539 -8.461 1 94.88 332 ASN A C 1
ATOM 2744 O O . ASN A 1 332 ? -19.703 14.195 -9.469 1 94.88 332 ASN A O 1
ATOM 2748 N N . ILE A 1 333 ? -19.484 13.859 -7.273 1 96.88 333 ILE A N 1
ATOM 2749 C CA . ILE A 1 333 ? -18.703 15.086 -7.125 1 96.88 333 ILE A CA 1
ATOM 2750 C C . ILE A 1 333 ? -17.656 14.898 -6.031 1 96.88 333 ILE A C 1
ATOM 2752 O O . ILE A 1 333 ? -17.953 14.359 -4.961 1 96.88 333 ILE A O 1
ATOM 2756 N N . ILE A 1 334 ? -16.438 15.273 -6.309 1 98.25 334 ILE A N 1
ATOM 2757 C CA . ILE A 1 334 ? -15.367 15.344 -5.32 1 98.25 334 ILE A CA 1
ATOM 2758 C C . ILE A 1 334 ? -14.914 16.797 -5.152 1 98.25 334 ILE A C 1
ATOM 2760 O O . ILE A 1 334 ? -14.461 17.422 -6.109 1 98.25 334 ILE A O 1
ATOM 2764 N N . TYR A 1 335 ? -15.078 17.328 -3.924 1 98.69 335 TYR A N 1
ATOM 2765 C CA . TYR A 1 335 ? -14.516 18.625 -3.562 1 98.69 335 TYR A CA 1
ATOM 2766 C C . TYR A 1 335 ? -13.07 18.5 -3.109 1 98.69 335 TYR A C 1
ATOM 2768 O O . TYR A 1 335 ? -12.781 17.797 -2.131 1 98.69 335 TYR A O 1
ATOM 2776 N N . ILE A 1 336 ? -12.172 19.078 -3.811 1 98.75 336 ILE A N 1
ATOM 2777 C CA . ILE A 1 336 ? -10.75 19.062 -3.461 1 98.75 336 ILE A CA 1
ATOM 2778 C C . ILE A 1 336 ? -10.305 20.438 -3.012 1 98.75 336 ILE A C 1
ATOM 2780 O O . ILE A 1 336 ? -10.219 21.359 -3.824 1 98.75 336 ILE A O 1
ATOM 2784 N N . ILE A 1 337 ? -10.047 20.578 -1.752 1 98.69 337 ILE A N 1
ATOM 2785 C CA . ILE A 1 337 ? -9.828 21.906 -1.181 1 98.69 337 ILE A CA 1
ATOM 2786 C C . ILE A 1 337 ? -8.43 21.984 -0.569 1 98.69 337 ILE A C 1
ATOM 2788 O O . ILE A 1 337 ? -8.117 21.266 0.376 1 98.69 337 ILE A O 1
ATOM 2792 N N . GLY A 1 338 ? -7.648 22.844 -1.089 1 97.75 338 GLY A N 1
ATOM 2793 C CA . GLY A 1 338 ? -6.336 23.125 -0.521 1 97.75 338 GLY A CA 1
ATOM 2794 C C . GLY A 1 338 ? -5.355 21.984 -0.698 1 97.75 338 GLY A C 1
ATOM 2795 O O . GLY A 1 338 ? -4.488 21.766 0.153 1 97.75 338 GLY A O 1
ATOM 2796 N N . TYR A 1 339 ? -5.422 21.219 -1.666 1 97.25 339 TYR A N 1
ATOM 2797 C CA . TYR A 1 339 ? -4.559 20.062 -1.938 1 97.25 339 TYR A CA 1
ATOM 2798 C C . TYR A 1 339 ? -3.619 20.359 -3.104 1 97.25 339 TYR A C 1
ATOM 2800 O O . TYR A 1 339 ? -4.059 20.797 -4.168 1 97.25 339 TYR A O 1
ATOM 2808 N N . SER A 1 340 ? -2.338 20.125 -2.963 1 93.56 340 SER A N 1
ATOM 2809 C CA . SER A 1 340 ? -1.334 20.438 -3.975 1 93.56 340 SER A CA 1
ATOM 2810 C C . SER A 1 340 ? -1.148 19.266 -4.945 1 93.56 340 SER A C 1
ATOM 2812 O O . SER A 1 340 ? -0.37 19.375 -5.898 1 93.56 340 SER A O 1
ATOM 2814 N N . PHE A 1 341 ? -1.757 18.109 -4.723 1 95.12 341 PHE A N 1
ATOM 2815 C CA . PHE A 1 341 ? -1.67 16.906 -5.555 1 95.12 341 PHE A CA 1
ATOM 2816 C C . PHE A 1 341 ? -0.265 16.328 -5.512 1 95.12 341 PHE A C 1
ATOM 2818 O O . PHE A 1 341 ? 0.241 15.836 -6.523 1 95.12 341 PHE A O 1
ATOM 2825 N N . SER A 1 342 ? 0.341 16.391 -4.312 1 91.62 342 SER A N 1
ATOM 2826 C CA . SER A 1 342 ? 1.712 15.906 -4.164 1 91.62 342 SER A CA 1
ATOM 2827 C C . SER A 1 342 ? 1.745 14.469 -3.678 1 91.62 342 SER A C 1
ATOM 2829 O O . SER A 1 342 ? 2.801 13.828 -3.676 1 91.62 342 SER A O 1
ATOM 2831 N N . ASP A 1 343 ? 0.66 13.945 -3.256 1 94.38 343 ASP A N 1
ATOM 2832 C CA . ASP A 1 343 ? 0.579 12.555 -2.816 1 94.38 343 ASP A CA 1
ATOM 2833 C C . ASP A 1 343 ? 0.104 11.648 -3.949 1 94.38 343 ASP A C 1
ATOM 2835 O O . ASP A 1 343 ? -1.098 11.539 -4.199 1 94.38 343 ASP A O 1
ATOM 2839 N N . GLU A 1 344 ? 1.004 10.906 -4.453 1 93 344 GLU A N 1
ATOM 2840 C CA . GLU A 1 344 ? 0.735 10.133 -5.664 1 93 344 GLU A CA 1
ATOM 2841 C C . GLU A 1 344 ? -0.28 9.023 -5.395 1 93 344 GLU A C 1
ATOM 2843 O O . GLU A 1 344 ? -1.074 8.68 -6.27 1 93 344 GLU A O 1
ATOM 2848 N N . HIS A 1 345 ? -0.25 8.406 -4.23 1 93.5 345 HIS A N 1
ATOM 2849 C CA . HIS A 1 345 ? -1.194 7.34 -3.916 1 93.5 345 HIS A CA 1
ATOM 2850 C C . HIS A 1 345 ? -2.625 7.867 -3.873 1 93.5 345 HIS A C 1
ATOM 2852 O O . HIS A 1 345 ? -3.566 7.148 -4.207 1 93.5 345 HIS A O 1
ATOM 2858 N N . ILE A 1 346 ? -2.828 9.117 -3.461 1 96.5 346 ILE A N 1
ATOM 2859 C CA . ILE A 1 346 ? -4.137 9.758 -3.453 1 96.5 346 ILE A CA 1
ATOM 2860 C C . ILE A 1 346 ? -4.551 10.109 -4.879 1 96.5 346 ILE A C 1
ATOM 2862 O O . ILE A 1 346 ? -5.688 9.859 -5.285 1 96.5 346 ILE A O 1
ATOM 2866 N N . ASN A 1 347 ? -3.605 10.617 -5.641 1 95.12 347 ASN A N 1
ATOM 2867 C CA . ASN A 1 347 ? -3.867 10.977 -7.031 1 95.12 347 ASN A CA 1
ATOM 2868 C C . ASN A 1 347 ? -4.32 9.773 -7.848 1 95.12 347 ASN A C 1
ATOM 2870 O O . ASN A 1 347 ? -5.188 9.891 -8.711 1 95.12 347 ASN A O 1
ATOM 2874 N N . GLN A 1 348 ? -3.727 8.672 -7.52 1 91.88 348 GLN A N 1
ATOM 2875 C CA . GLN A 1 348 ? -4.078 7.457 -8.258 1 91.88 348 GLN A CA 1
ATOM 2876 C C . GLN A 1 348 ? -5.543 7.094 -8.047 1 91.88 348 GLN A C 1
ATOM 2878 O O . GLN A 1 348 ? -6.203 6.594 -8.961 1 91.88 348 GLN A O 1
ATOM 2883 N N . CYS A 1 349 ? -6.062 7.324 -6.898 1 93.69 349 CYS A N 1
ATOM 2884 C CA . CYS A 1 349 ? -7.477 7.09 -6.625 1 93.69 349 CYS A CA 1
ATOM 2885 C C . CYS A 1 349 ? -8.359 7.988 -7.484 1 93.69 349 CYS A C 1
ATOM 2887 O O . CYS A 1 349 ? -9.312 7.52 -8.109 1 93.69 349 CYS A O 1
ATOM 2889 N N . ILE A 1 350 ? -7.98 9.195 -7.562 1 96.06 350 ILE A N 1
ATOM 2890 C CA . ILE A 1 350 ? -8.734 10.18 -8.328 1 96.06 350 ILE A CA 1
ATOM 2891 C C . ILE A 1 350 ? -8.656 9.852 -9.812 1 96.06 350 ILE A C 1
ATOM 2893 O O . ILE A 1 350 ? -9.664 9.875 -10.516 1 96.06 350 ILE A O 1
ATOM 2897 N N . LYS A 1 351 ? -7.43 9.477 -10.25 1 92.44 351 LYS A N 1
ATOM 2898 C CA . LYS A 1 351 ? -7.219 9.102 -11.648 1 92.44 351 LYS A CA 1
ATOM 2899 C C . LYS A 1 351 ? -8.117 7.93 -12.039 1 92.44 351 LYS A C 1
ATOM 2901 O O . LYS A 1 351 ? -8.773 7.969 -13.086 1 92.44 351 LYS A O 1
ATOM 2906 N N . THR A 1 352 ? -8.133 6.949 -11.211 1 90.62 352 THR A N 1
ATOM 2907 C CA . THR A 1 352 ? -8.922 5.75 -11.484 1 90.62 352 THR A CA 1
ATOM 2908 C C . THR A 1 352 ? -10.414 6.082 -11.547 1 90.62 352 THR A C 1
ATOM 2910 O O . THR A 1 352 ? -11.125 5.602 -12.43 1 90.62 352 THR A O 1
ATOM 2913 N N . ALA A 1 353 ? -10.859 6.891 -10.672 1 93.5 353 ALA A N 1
ATOM 2914 C CA . ALA A 1 353 ? -12.266 7.293 -10.656 1 93.5 353 ALA A CA 1
ATOM 2915 C C . ALA A 1 353 ? -12.625 8.078 -11.914 1 93.5 353 ALA A C 1
ATOM 2917 O O . ALA A 1 353 ? -13.664 7.828 -12.531 1 93.5 353 ALA A O 1
ATOM 2918 N N . LEU A 1 354 ? -11.766 8.984 -12.289 1 92.31 354 LEU A N 1
ATOM 2919 C CA . LEU A 1 354 ? -12.008 9.797 -13.477 1 92.31 354 LEU A CA 1
ATOM 2920 C C . LEU A 1 354 ? -12.094 8.93 -14.719 1 92.31 354 LEU A C 1
ATOM 2922 O O . LEU A 1 354 ? -12.914 9.18 -15.609 1 92.31 354 LEU A O 1
ATOM 2926 N N . ARG A 1 355 ? -11.266 7.918 -14.781 1 87.5 355 ARG A N 1
ATOM 2927 C CA . ARG A 1 355 ? -11.203 7.043 -15.945 1 87.5 355 ARG A CA 1
ATOM 2928 C C . ARG A 1 355 ? -12.469 6.207 -16.078 1 87.5 355 ARG A C 1
ATOM 2930 O O . ARG A 1 355 ? -12.969 5.988 -17.188 1 87.5 355 ARG A O 1
ATOM 2937 N N . HIS A 1 356 ? -12.969 5.824 -14.969 1 86.94 356 HIS A N 1
ATOM 2938 C CA . HIS A 1 356 ? -14.016 4.805 -15.031 1 86.94 356 HIS A CA 1
ATOM 2939 C C . HIS A 1 356 ? -15.391 5.414 -14.781 1 86.94 356 HIS A C 1
ATOM 2941 O O . HIS A 1 356 ? -16.406 4.789 -15.07 1 86.94 356 HIS A O 1
ATOM 2947 N N . ARG A 1 357 ? -15.438 6.625 -14.266 1 90.12 357 ARG A N 1
ATOM 2948 C CA . ARG A 1 357 ? -16.703 7.285 -13.977 1 90.12 357 ARG A CA 1
ATOM 2949 C C . ARG A 1 357 ? -16.906 8.508 -14.875 1 90.12 357 ARG A C 1
ATOM 2951 O O . ARG A 1 357 ? -16.359 9.578 -14.602 1 90.12 357 ARG A O 1
ATOM 2958 N N . LYS A 1 358 ? -17.828 8.383 -15.75 1 88.44 358 LYS A N 1
ATOM 2959 C CA . LYS A 1 358 ? -18.016 9.43 -16.75 1 88.44 358 LYS A CA 1
ATOM 2960 C C . LYS A 1 358 ? -18.766 10.625 -16.172 1 88.44 358 LYS A C 1
ATOM 2962 O O . LYS A 1 358 ? -18.672 11.734 -16.672 1 88.44 358 LYS A O 1
ATOM 2967 N N . ASP A 1 359 ? -19.484 10.414 -15.102 1 90.31 359 ASP A N 1
ATOM 2968 C CA . ASP A 1 359 ? -20.328 11.477 -14.547 1 90.31 359 ASP A CA 1
ATOM 2969 C C . ASP A 1 359 ? -19.656 12.133 -13.344 1 90.31 359 ASP A C 1
ATOM 2971 O O . ASP A 1 359 ? -20.25 13 -12.695 1 90.31 359 ASP A O 1
ATOM 2975 N N . LEU A 1 360 ? -18.422 11.797 -13.086 1 94.44 360 LEU A N 1
ATOM 2976 C CA . LEU A 1 360 ? -17.719 12.359 -11.938 1 94.44 360 LEU A CA 1
ATOM 2977 C C . LEU A 1 360 ? -17.219 13.766 -12.242 1 94.44 360 LEU A C 1
ATOM 2979 O O . LEU A 1 360 ? -16.609 14 -13.289 1 94.44 360 LEU A O 1
ATOM 2983 N N . THR A 1 361 ? -17.516 14.695 -11.352 1 96.06 361 THR A N 1
ATOM 2984 C CA . THR A 1 361 ? -17.016 16.062 -11.453 1 96.06 361 THR A CA 1
ATOM 2985 C C . THR A 1 361 ? -16.078 16.375 -10.297 1 96.06 361 THR A C 1
ATOM 2987 O O . THR A 1 361 ? -16.328 15.984 -9.156 1 96.06 361 THR A O 1
ATOM 2990 N N . LEU A 1 362 ? -15.008 17.094 -10.617 1 97.56 362 LEU A N 1
ATOM 2991 C CA . LEU A 1 362 ? -14.094 17.609 -9.602 1 97.56 362 LEU A CA 1
ATOM 2992 C C . LEU A 1 362 ? -14.305 19.094 -9.391 1 97.56 362 LEU A C 1
ATOM 2994 O O . LEU A 1 362 ? -14.414 19.859 -10.359 1 97.56 362 LEU A O 1
ATOM 2998 N N . GLU A 1 363 ? -14.453 19.5 -8.227 1 98.12 363 GLU A N 1
ATOM 2999 C CA . GLU A 1 363 ? -14.422 20.906 -7.848 1 98.12 363 GLU A CA 1
ATOM 3000 C C . GLU A 1 363 ? -13.195 21.234 -6.996 1 98.12 363 GLU A C 1
ATOM 3002 O O . GLU A 1 363 ? -13.109 20.812 -5.84 1 98.12 363 GLU A O 1
ATOM 3007 N N . ILE A 1 364 ? -12.234 21.969 -7.559 1 98.44 364 ILE A N 1
ATOM 3008 C CA . ILE A 1 364 ? -10.938 22.234 -6.938 1 98.44 364 ILE A CA 1
ATOM 3009 C C . ILE A 1 364 ? -10.883 23.672 -6.438 1 98.44 364 ILE A C 1
ATOM 3011 O O . ILE A 1 364 ? -11.242 24.609 -7.168 1 98.44 364 ILE A O 1
ATOM 3015 N N . VAL A 1 365 ? -10.508 23.859 -5.195 1 98.56 365 VAL A N 1
ATOM 3016 C CA . VAL A 1 365 ? -10.352 25.172 -4.602 1 98.56 365 VAL A CA 1
ATOM 3017 C C . VAL A 1 365 ? -8.898 25.391 -4.207 1 98.56 365 VAL A C 1
ATOM 3019 O O . VAL A 1 365 ? -8.383 24.734 -3.301 1 98.56 365 VAL A O 1
ATOM 3022 N N . ASP A 1 366 ? -8.188 26.281 -4.836 1 97.69 366 ASP A N 1
ATOM 3023 C CA . ASP A 1 366 ? -6.781 26.609 -4.625 1 97.69 366 ASP A CA 1
ATOM 3024 C C . ASP A 1 366 ? -6.449 27.984 -5.18 1 97.69 366 ASP A C 1
ATOM 3026 O O . ASP A 1 366 ? -6.453 28.188 -6.395 1 97.69 366 ASP A O 1
ATOM 3030 N N . PRO A 1 367 ? -6.082 28.938 -4.301 1 96.62 367 PRO A N 1
ATOM 3031 C CA . PRO A 1 367 ? -5.844 30.297 -4.75 1 96.62 367 PRO A CA 1
ATOM 3032 C C . PRO A 1 367 ? -4.68 30.406 -5.734 1 96.62 367 PRO A C 1
ATOM 3034 O O . PRO A 1 367 ? -4.629 31.344 -6.539 1 96.62 367 PRO A O 1
ATOM 3037 N N . SER A 1 368 ? -3.789 29.469 -5.738 1 94.12 368 SER A N 1
ATOM 3038 C CA . SER A 1 368 ? -2.588 29.562 -6.562 1 94.12 368 SER A CA 1
ATOM 3039 C C . SER A 1 368 ? -2.639 28.594 -7.734 1 94.12 368 SER A C 1
ATOM 3041 O O . SER A 1 368 ? -1.605 28.266 -8.328 1 94.12 368 SER A O 1
ATOM 3043 N N . PHE A 1 369 ? -3.789 28.125 -8.062 1 94.94 369 PHE A N 1
ATOM 3044 C CA . PHE A 1 369 ? -3.955 27.062 -9.047 1 94.94 369 PHE A CA 1
ATOM 3045 C C . PHE A 1 369 ? -3.367 27.469 -10.391 1 94.94 369 PHE A C 1
ATOM 3047 O O . PHE A 1 369 ? -2.604 26.719 -11 1 94.94 369 PHE A O 1
ATOM 3054 N N . ILE A 1 370 ? -3.693 28.688 -10.82 1 92.25 370 ILE A N 1
ATOM 3055 C CA . ILE A 1 370 ? -3.246 29.172 -12.117 1 92.25 370 ILE A CA 1
ATOM 3056 C C . ILE A 1 370 ? -1.82 29.719 -12.008 1 92.25 370 ILE A C 1
ATOM 3058 O O . ILE A 1 370 ? -0.983 29.453 -12.875 1 92.25 370 ILE A O 1
ATOM 3062 N N . GLU A 1 371 ? -1.574 30.406 -10.93 1 91.38 371 GLU A N 1
ATOM 3063 C CA . GLU A 1 371 ? -0.265 31.016 -10.719 1 91.38 371 GLU A CA 1
ATOM 3064 C C . GLU A 1 371 ? 0.841 29.953 -10.719 1 91.38 371 GLU A C 1
ATOM 3066 O O . GLU A 1 371 ? 1.941 30.203 -11.219 1 91.38 371 GLU A O 1
ATOM 3071 N N . LYS A 1 372 ? 0.554 28.812 -10.227 1 90.88 372 LYS A N 1
ATOM 3072 C CA . LYS A 1 372 ? 1.557 27.766 -10.117 1 90.88 372 LYS A CA 1
ATOM 3073 C C . LYS A 1 372 ? 1.494 26.812 -11.32 1 90.88 372 LYS A C 1
ATOM 3075 O O . LYS A 1 372 ? 2.1 25.75 -11.305 1 90.88 372 LYS A O 1
ATOM 3080 N N . ASN A 1 373 ? 0.726 27.109 -12.266 1 92 373 ASN A N 1
ATOM 3081 C CA . ASN A 1 373 ? 0.58 26.344 -13.492 1 92 373 ASN A CA 1
ATOM 3082 C C . ASN A 1 373 ? 0.077 24.922 -13.211 1 92 373 ASN A C 1
ATOM 3084 O O . ASN A 1 373 ? 0.509 23.969 -13.852 1 92 373 ASN A O 1
ATOM 3088 N N . LEU A 1 374 ? -0.748 24.812 -12.227 1 92.25 374 LEU A N 1
ATOM 3089 C CA . LEU A 1 374 ? -1.284 23.5 -11.883 1 92.25 374 LEU A CA 1
ATOM 3090 C C . LEU A 1 374 ? -2.211 22.984 -12.977 1 92.25 374 LEU A C 1
ATOM 3092 O O . LEU A 1 374 ? -2.354 21.766 -13.164 1 92.25 374 LEU A O 1
ATOM 3096 N N . ASP A 1 375 ? -2.84 23.906 -13.695 1 90.69 375 ASP A N 1
ATOM 3097 C CA . ASP A 1 375 ? -3.693 23.5 -14.805 1 90.69 375 ASP A CA 1
ATOM 3098 C C . ASP A 1 375 ? -2.902 22.719 -15.852 1 90.69 375 ASP A C 1
ATOM 3100 O O . ASP A 1 375 ? -3.342 21.656 -16.297 1 90.69 375 ASP A O 1
ATOM 3104 N N . GLN A 1 376 ? -1.727 23.172 -16.141 1 89.62 376 GLN A N 1
ATOM 3105 C CA . GLN A 1 376 ? -0.884 22.484 -17.109 1 89.62 376 GLN A CA 1
ATOM 3106 C C . GLN A 1 376 ? -0.36 21.172 -16.578 1 89.62 376 GLN A C 1
ATOM 3108 O O . GLN A 1 376 ? -0.37 20.156 -17.281 1 89.62 376 GLN A O 1
ATOM 3113 N N . ILE A 1 377 ? -0.01 21.234 -15.352 1 90 377 ILE A N 1
ATOM 3114 C CA . ILE A 1 377 ? 0.568 20.062 -14.719 1 90 377 ILE A CA 1
ATOM 3115 C C . ILE A 1 377 ? -0.488 18.953 -14.617 1 90 377 ILE A C 1
ATOM 3117 O O . ILE A 1 377 ? -0.25 17.812 -15.016 1 90 377 ILE A O 1
ATOM 3121 N N . LEU A 1 378 ? -1.653 19.281 -14.148 1 92.62 378 LEU A N 1
ATOM 3122 C CA . LEU A 1 378 ? -2.697 18.297 -13.906 1 92.62 378 LEU A CA 1
ATOM 3123 C C . LEU A 1 378 ? -3.291 17.797 -15.219 1 92.62 378 LEU A C 1
ATOM 3125 O O . LEU A 1 378 ? -3.752 16.656 -15.305 1 92.62 378 LEU A O 1
ATOM 3129 N N . ASN A 1 379 ? -3.271 18.609 -16.25 1 89 379 ASN A N 1
ATOM 3130 C CA . ASN A 1 379 ? -3.701 18.172 -17.578 1 89 379 ASN A CA 1
ATOM 3131 C C . ASN A 1 379 ? -2.83 17.031 -18.094 1 89 379 ASN A C 1
ATOM 3133 O O . ASN A 1 379 ? -3.311 16.156 -18.828 1 89 379 ASN A O 1
ATOM 3137 N N . ARG A 1 380 ? -1.626 17.047 -17.625 1 84.06 380 ARG A N 1
ATOM 3138 C CA . ARG A 1 380 ? -0.68 16.047 -18.109 1 84.06 380 ARG A CA 1
ATOM 3139 C C . ARG A 1 380 ? -0.635 14.836 -17.203 1 84.06 380 ARG A C 1
ATOM 3141 O O . ARG A 1 380 ? -0.193 13.758 -17.609 1 84.06 380 ARG A O 1
ATOM 3148 N N . THR A 1 381 ? -1.137 15.031 -16.031 1 87.12 381 THR A N 1
ATOM 3149 C CA . THR A 1 381 ? -0.87 13.969 -15.07 1 87.12 381 THR A CA 1
ATOM 3150 C C . THR A 1 381 ? -2.174 13.344 -14.578 1 87.12 381 THR A C 1
ATOM 3152 O O . THR A 1 381 ? -2.234 12.133 -14.336 1 87.12 381 THR A O 1
ATOM 3155 N N . ILE A 1 382 ? -3.221 14.125 -14.438 1 91.25 382 ILE A N 1
ATOM 3156 C CA . ILE A 1 382 ? -4.426 13.609 -13.797 1 91.25 382 ILE A CA 1
ATOM 3157 C C . ILE A 1 382 ? -5.609 13.727 -14.75 1 91.25 382 ILE A C 1
ATOM 3159 O O . ILE A 1 382 ? -6.297 12.734 -15.023 1 91.25 382 ILE A O 1
ATOM 3163 N N . PHE A 1 383 ? -5.766 14.875 -15.398 1 89.56 383 PHE A N 1
ATOM 3164 C CA . PHE A 1 383 ? -6.965 15.117 -16.188 1 89.56 383 PHE A CA 1
ATOM 3165 C C . PHE A 1 383 ? -6.941 14.297 -17.469 1 89.56 383 PHE A C 1
ATOM 3167 O O . PHE A 1 383 ? -7.98 14.094 -18.109 1 89.56 383 PHE A O 1
ATOM 3174 N N . THR A 1 384 ? -5.793 13.805 -17.828 1 83.62 384 THR A N 1
ATOM 3175 C CA . THR A 1 384 ? -5.66 12.984 -19.031 1 83.62 384 THR A CA 1
ATOM 3176 C C . THR A 1 384 ? -6.434 11.672 -18.875 1 83.62 384 THR A C 1
ATOM 3178 O O . THR A 1 384 ? -6.695 10.984 -19.859 1 83.62 384 THR A O 1
ATOM 3181 N N . TYR A 1 385 ? -6.789 11.359 -17.703 1 86.12 385 TYR A N 1
ATOM 3182 C CA . TYR A 1 385 ? -7.547 10.141 -17.453 1 86.12 385 TYR A CA 1
ATOM 3183 C C . TYR A 1 385 ? -9.008 10.32 -17.828 1 86.12 385 TYR A C 1
ATOM 3185 O O . TYR A 1 385 ? -9.766 9.352 -17.922 1 86.12 385 TYR A O 1
ATOM 3193 N N . ILE A 1 386 ? -9.391 11.617 -18.047 1 86.69 386 ILE A N 1
ATOM 3194 C CA . ILE A 1 386 ? -10.719 11.883 -18.594 1 86.69 386 ILE A CA 1
ATOM 3195 C C . ILE A 1 386 ? -10.719 11.57 -20.094 1 86.69 386 ILE A C 1
ATOM 3197 O O . ILE A 1 386 ? -10.133 12.305 -20.891 1 86.69 386 ILE A O 1
ATOM 3201 N N . GLU A 1 387 ? -11.297 10.484 -20.375 1 77.38 387 GLU A N 1
ATOM 3202 C CA . GLU A 1 387 ? -11.258 10.016 -21.75 1 77.38 387 GLU A CA 1
ATOM 3203 C C . GLU A 1 387 ? -12.344 10.688 -22.594 1 77.38 387 GLU A C 1
ATOM 3205 O O . GLU A 1 387 ? -13.391 11.07 -22.062 1 77.38 387 GLU A O 1
ATOM 3210 N N . ASN A 1 388 ? -12.062 10.891 -23.922 1 69.94 388 ASN A N 1
ATOM 3211 C CA . ASN A 1 388 ? -13.016 11.312 -24.938 1 69.94 388 ASN A CA 1
ATOM 3212 C C . ASN A 1 388 ? -13.539 12.727 -24.672 1 69.94 388 ASN A C 1
ATOM 3214 O O . ASN A 1 388 ? -14.727 12.992 -24.844 1 69.94 388 ASN A O 1
ATOM 3218 N N . CYS A 1 389 ? -12.734 13.523 -23.953 1 70.69 389 CYS A N 1
ATOM 3219 C CA . CYS A 1 389 ? -13.141 14.898 -23.672 1 70.69 389 CYS A CA 1
ATOM 3220 C C . CYS A 1 389 ? -12.023 15.883 -24.031 1 70.69 389 CYS A C 1
ATOM 3222 O O . CYS A 1 389 ? -10.844 15.602 -23.797 1 70.69 389 CYS A O 1
ATOM 3224 N N . SER A 1 390 ? -12.305 16.891 -24.719 1 77.06 390 SER A N 1
ATOM 3225 C CA . SER A 1 390 ? -11.336 17.953 -24.984 1 77.06 390 SER A CA 1
ATOM 3226 C C . SER A 1 390 ? -11.047 18.766 -23.734 1 77.06 390 SER A C 1
ATOM 3228 O O . SER A 1 390 ? -11.938 19 -22.906 1 77.06 390 SER A O 1
ATOM 3230 N N . ALA A 1 391 ? -9.789 19.078 -23.516 1 75.12 391 ALA A N 1
ATOM 3231 C CA . ALA A 1 391 ? -9.422 19.875 -22.344 1 75.12 391 ALA A CA 1
ATOM 3232 C C . ALA A 1 391 ? -10.273 21.141 -22.25 1 75.12 391 ALA A C 1
ATOM 3234 O O . ALA A 1 391 ? -10.789 21.469 -21.188 1 75.12 391 ALA A O 1
ATOM 3235 N N . SER A 1 392 ? -10.68 21.828 -23.188 1 78.81 392 SER A N 1
ATOM 3236 C CA . SER A 1 392 ? -11.555 22.969 -23.422 1 78.81 392 SER A CA 1
ATOM 3237 C C . SER A 1 392 ? -11.594 23.891 -22.203 1 78.81 392 SER A C 1
ATOM 3239 O O . SER A 1 392 ? -12.641 24.047 -21.562 1 78.81 392 SER A O 1
ATOM 3241 N N . PRO A 1 393 ? -10.406 24.516 -21.891 1 85.19 393 PRO A N 1
ATOM 3242 C CA . PRO A 1 393 ? -10.438 25.438 -20.75 1 85.19 393 PRO A CA 1
ATOM 3243 C C . PRO A 1 393 ? -11.336 26.641 -21 1 85.19 393 PRO A C 1
ATOM 3245 O O . PRO A 1 393 ? -11.383 27.172 -22.109 1 85.19 393 PRO A O 1
ATOM 3248 N N . LYS A 1 394 ? -12.234 26.922 -20.016 1 88.81 394 LYS A N 1
ATOM 3249 C CA . LYS A 1 394 ? -13.109 28.094 -20.062 1 88.81 394 LYS A CA 1
ATOM 3250 C C . LYS A 1 394 ? -13 28.906 -18.781 1 88.81 394 LYS A C 1
ATOM 3252 O O . LYS A 1 394 ? -12.883 28.344 -17.688 1 88.81 394 LYS A O 1
ATOM 3257 N N . ILE A 1 395 ? -13.047 30.156 -19.016 1 88.31 395 ILE A N 1
ATOM 3258 C CA . ILE A 1 395 ? -13.117 31.078 -17.875 1 88.31 395 ILE A CA 1
ATOM 3259 C C . ILE A 1 395 ? -14.562 31.469 -17.625 1 88.31 395 ILE A C 1
ATOM 3261 O O . ILE A 1 395 ? -15.211 32.062 -18.484 1 88.31 395 ILE A O 1
ATOM 3265 N N . LEU A 1 396 ? -15.086 31.094 -16.531 1 88.69 396 LEU A N 1
ATOM 3266 C CA . LEU A 1 396 ? -16.484 31.359 -16.219 1 88.69 396 LEU A CA 1
ATOM 3267 C C . LEU A 1 396 ? -16.641 32.594 -15.328 1 88.69 396 LEU A C 1
ATOM 3269 O O . LEU A 1 396 ? -17.734 33.094 -15.141 1 88.69 396 LEU A O 1
ATOM 3273 N N . GLY A 1 397 ? -15.547 33.094 -14.781 1 86.44 397 GLY A N 1
ATOM 3274 C CA . GLY A 1 397 ? -15.492 34.25 -13.906 1 86.44 397 GLY A CA 1
ATOM 3275 C C . GLY A 1 397 ? -14.078 34.594 -13.461 1 86.44 397 GLY A C 1
ATOM 3276 O O . GLY A 1 397 ? -13.117 33.969 -13.922 1 86.44 397 GLY A O 1
ATOM 3277 N N . ASN A 1 398 ? -14 35.594 -12.625 1 87.38 398 ASN A N 1
ATOM 3278 C CA . ASN A 1 398 ? -12.68 36.094 -12.219 1 87.38 398 ASN A CA 1
ATOM 3279 C C . ASN A 1 398 ? -11.891 35 -11.484 1 87.38 398 ASN A C 1
ATOM 3281 O O . ASN A 1 398 ? -10.672 34.938 -11.602 1 87.38 398 ASN A O 1
ATOM 3285 N N . ASN A 1 399 ? -12.57 34.156 -10.797 1 94.62 399 ASN A N 1
ATOM 3286 C CA . ASN A 1 399 ? -11.875 33.156 -9.992 1 94.62 399 ASN A CA 1
ATOM 3287 C C . ASN A 1 399 ? -12.422 31.75 -10.25 1 94.62 399 ASN A C 1
ATOM 3289 O O . ASN A 1 399 ? -12.305 30.875 -9.398 1 94.62 399 ASN A O 1
ATOM 3293 N N . LYS A 1 400 ? -13.07 31.625 -11.438 1 95.5 400 LYS A N 1
ATOM 3294 C CA . LYS A 1 400 ? -13.703 30.344 -11.734 1 95.5 400 LYS A CA 1
ATOM 3295 C C . LYS A 1 400 ? -13.312 29.844 -13.133 1 95.5 400 LYS A C 1
ATOM 3297 O O . LYS A 1 400 ? -13.508 30.562 -14.117 1 95.5 400 LYS A O 1
ATOM 3302 N N . PHE A 1 401 ? -12.797 28.688 -13.18 1 94.88 401 PHE A N 1
ATOM 3303 C CA . PHE A 1 401 ? -12.367 28.062 -14.43 1 94.88 401 PHE A CA 1
ATOM 3304 C C . PHE A 1 401 ? -12.977 26.672 -14.586 1 94.88 401 PHE A C 1
ATOM 3306 O O . PHE A 1 401 ? -13.305 26.016 -13.594 1 94.88 401 PHE A O 1
ATOM 3313 N N . THR A 1 402 ? -13.172 26.25 -15.82 1 94 402 THR A N 1
ATOM 3314 C CA . THR A 1 402 ? -13.664 24.906 -16.062 1 94 402 THR A CA 1
ATOM 3315 C C . THR A 1 402 ? -12.82 24.219 -17.141 1 94 402 THR A C 1
ATOM 3317 O O . THR A 1 402 ? -12.227 24.875 -18 1 94 402 THR A O 1
ATOM 3320 N N . TYR A 1 403 ? -12.68 22.969 -16.953 1 92.62 403 TYR A N 1
ATOM 3321 C CA . TYR A 1 403 ? -11.938 22.125 -17.875 1 92.62 403 TYR A CA 1
ATOM 3322 C C . TYR A 1 403 ? -12.742 20.875 -18.234 1 92.62 403 TYR A C 1
ATOM 3324 O O . TYR A 1 403 ? -13.633 20.453 -17.484 1 92.62 403 TYR A O 1
ATOM 3332 N N . TYR A 1 404 ? -12.508 20.266 -19.5 1 91.81 404 TYR A N 1
ATOM 3333 C CA . TYR A 1 404 ? -13.055 18.984 -19.953 1 91.81 404 TYR A CA 1
ATOM 3334 C C . TYR A 1 404 ? -14.578 19 -19.875 1 91.81 404 TYR A C 1
ATOM 3336 O O . TYR A 1 404 ? -15.18 18.109 -19.266 1 91.81 404 TYR A O 1
ATOM 3344 N N . ASP A 1 405 ? -15.219 19.953 -20.453 1 88.69 405 ASP A N 1
ATOM 3345 C CA . ASP A 1 405 ? -16.672 20.062 -20.562 1 88.69 405 ASP A CA 1
ATOM 3346 C C . ASP A 1 405 ? -17.328 20.094 -19.188 1 88.69 405 ASP A C 1
ATOM 3348 O O . ASP A 1 405 ? -18.219 19.297 -18.906 1 88.69 405 ASP A O 1
ATOM 3352 N N . ASN A 1 406 ? -16.719 20.797 -18.25 1 88.94 406 ASN A N 1
ATOM 3353 C CA . ASN A 1 406 ? -17.25 21.094 -16.922 1 88.94 406 ASN A CA 1
ATOM 3354 C C . ASN A 1 406 ? -17.078 19.906 -15.977 1 88.94 406 ASN A C 1
ATOM 3356 O O . ASN A 1 406 ? -17.688 19.859 -14.906 1 88.94 406 ASN A O 1
ATOM 3360 N N . ARG A 1 407 ? -16.219 18.984 -16.344 1 93.56 407 ARG A N 1
ATOM 3361 C CA . ARG A 1 407 ? -15.914 17.859 -15.453 1 93.56 407 ARG A CA 1
ATOM 3362 C C . ARG A 1 407 ? -14.969 18.281 -14.336 1 93.56 407 ARG A C 1
ATOM 3364 O O . ARG A 1 407 ? -14.906 17.641 -13.289 1 93.56 407 ARG A O 1
ATOM 3371 N N . VAL A 1 408 ? -14.227 19.375 -14.68 1 96.19 408 VAL A N 1
ATOM 3372 C CA . VAL A 1 408 ? -13.336 19.938 -13.672 1 96.19 408 VAL A CA 1
ATOM 3373 C C . VAL A 1 408 ? -13.633 21.438 -13.508 1 96.19 408 VAL A C 1
ATOM 3375 O O . VAL A 1 408 ? -13.531 22.203 -14.461 1 96.19 408 VAL A O 1
ATOM 3378 N N . ILE A 1 409 ? -14.031 21.797 -12.367 1 96.62 409 ILE A N 1
ATOM 3379 C CA . ILE A 1 409 ? -14.297 23.203 -12.031 1 96.62 409 ILE A CA 1
ATOM 3380 C C . ILE A 1 409 ? -13.273 23.672 -11 1 96.62 409 ILE A C 1
ATOM 3382 O O . ILE A 1 409 ? -13.055 23.016 -9.984 1 96.62 409 ILE A O 1
ATOM 3386 N N . VAL A 1 410 ? -12.633 24.828 -11.289 1 97.44 410 VAL A N 1
ATOM 3387 C CA . VAL A 1 410 ? -11.578 25.312 -10.414 1 97.44 410 VAL A CA 1
ATOM 3388 C C . VAL A 1 410 ? -11.945 26.719 -9.906 1 97.44 410 VAL A C 1
ATOM 3390 O O . VAL A 1 410 ? -12.312 27.594 -10.688 1 97.44 410 VAL A O 1
ATOM 3393 N N . TYR A 1 411 ? -11.867 26.844 -8.633 1 97.94 411 TYR A N 1
ATOM 3394 C CA . TYR A 1 411 ? -11.977 28.156 -8.008 1 97.94 411 TYR A CA 1
ATOM 3395 C C . TYR A 1 411 ? -10.617 28.625 -7.473 1 97.94 411 TYR A C 1
ATOM 3397 O O . TYR A 1 411 ? -10.039 27.984 -6.594 1 97.94 411 TYR A O 1
ATOM 3405 N N . THR A 1 412 ? -10.117 29.734 -7.965 1 97.19 412 THR A N 1
ATOM 3406 C CA . THR A 1 412 ? -8.852 30.297 -7.488 1 97.19 412 THR A CA 1
ATOM 3407 C C . THR A 1 412 ? -9.086 31.234 -6.305 1 97.19 412 THR A C 1
ATOM 3409 O O . THR A 1 412 ? -8.781 32.406 -6.379 1 97.19 412 THR A O 1
ATOM 3412 N N . LEU A 1 413 ? -9.594 30.656 -5.219 1 97.56 413 LEU A N 1
ATOM 3413 C CA . LEU A 1 413 ? -9.961 31.344 -3.984 1 97.56 413 LEU A CA 1
ATOM 3414 C C . LEU A 1 413 ? -9.367 30.641 -2.77 1 97.56 413 LEU A C 1
ATOM 3416 O O . LEU A 1 413 ? -9.078 29.453 -2.82 1 97.56 413 LEU A O 1
ATOM 3420 N N . LYS A 1 414 ? -9.156 31.453 -1.791 1 97.19 414 LYS A N 1
ATOM 3421 C CA . LYS A 1 414 ? -8.93 30.844 -0.488 1 97.19 414 LYS A CA 1
ATOM 3422 C C . LYS A 1 414 ? -10.18 30.125 0.01 1 97.19 414 LYS A C 1
ATOM 3424 O O . LYS A 1 414 ? -11.289 30.438 -0.431 1 97.19 414 LYS A O 1
ATOM 3429 N N . PHE A 1 415 ? -9.984 29.172 0.857 1 98.12 415 PHE A N 1
ATOM 3430 C CA . PHE A 1 415 ? -11.125 28.406 1.345 1 98.12 415 PHE A CA 1
ATOM 3431 C C . PHE A 1 415 ? -12.148 29.312 2.016 1 98.12 415 PHE A C 1
ATOM 3433 O O . PHE A 1 415 ? -13.352 29.125 1.824 1 98.12 415 PHE A O 1
ATOM 3440 N N . CYS A 1 416 ? -11.672 30.297 2.791 1 97.38 416 CYS A N 1
ATOM 3441 C CA . CYS A 1 416 ? -12.578 31.203 3.486 1 97.38 416 CYS A CA 1
ATOM 3442 C C . CYS A 1 416 ? -13.43 31.984 2.496 1 97.38 416 CYS A C 1
ATOM 3444 O O . CYS A 1 416 ? -14.633 32.156 2.705 1 97.38 416 CYS A O 1
ATOM 3446 N N . ASP A 1 417 ? -12.852 32.438 1.427 1 97.62 417 ASP A N 1
ATOM 3447 C CA . ASP A 1 417 ? -13.57 33.188 0.41 1 97.62 417 ASP A CA 1
ATOM 3448 C C . ASP A 1 417 ? -14.523 32.281 -0.372 1 97.62 417 ASP A C 1
ATOM 3450 O O . ASP A 1 417 ? -15.617 32.719 -0.758 1 97.62 417 ASP A O 1
ATOM 3454 N N . TYR A 1 418 ? -14.078 31.109 -0.612 1 98.12 418 TYR A N 1
ATOM 3455 C CA . TYR A 1 418 ? -14.922 30.125 -1.281 1 98.12 418 TYR A CA 1
ATOM 3456 C C . TYR A 1 418 ? -16.188 29.844 -0.478 1 98.12 418 TYR A C 1
ATOM 3458 O O . TYR A 1 418 ? -17.281 29.797 -1.036 1 98.12 418 TYR A O 1
ATOM 3466 N N . LEU A 1 419 ? -16.047 29.672 0.816 1 98.06 419 LEU A N 1
ATOM 3467 C CA . LEU A 1 419 ? -17.188 29.406 1.69 1 98.06 419 LEU A CA 1
ATOM 3468 C C . LEU A 1 419 ? -18.156 30.578 1.677 1 98.06 419 LEU A C 1
ATOM 3470 O O . LEU A 1 419 ? -19.375 30.391 1.64 1 98.06 419 LEU A O 1
ATOM 3474 N N . LYS A 1 420 ? -17.609 31.781 1.729 1 96.81 420 LYS A N 1
ATOM 3475 C CA . LYS A 1 420 ? -18.453 32.969 1.656 1 96.81 420 LYS A CA 1
ATOM 3476 C C . LYS A 1 420 ? -19.266 33 0.361 1 96.81 420 LYS A C 1
ATOM 3478 O O . LYS A 1 420 ? -20.469 33.25 0.378 1 96.81 420 LYS A O 1
ATOM 3483 N N . MET A 1 421 ? -18.578 32.688 -0.67 1 95.94 421 MET A N 1
ATOM 3484 C CA . MET A 1 421 ? -19.219 32.688 -1.98 1 95.94 421 MET A CA 1
ATOM 3485 C C . MET A 1 421 ? -20.344 31.656 -2.023 1 95.94 421 MET A C 1
ATOM 3487 O O . MET A 1 421 ? -21.438 31.953 -2.482 1 95.94 421 MET A O 1
ATOM 3491 N N . LYS A 1 422 ? -20.109 30.422 -1.567 1 95.5 422 LYS A N 1
ATOM 3492 C CA . LYS A 1 422 ? -21.094 29.344 -1.6 1 95.5 422 LYS A CA 1
ATOM 3493 C C . LYS A 1 422 ? -22.312 29.688 -0.755 1 95.5 422 LYS A C 1
ATOM 3495 O O . LYS A 1 422 ? -23.438 29.406 -1.15 1 95.5 422 LYS A O 1
ATOM 3500 N N . ASN A 1 423 ? -22.062 30.266 0.408 1 95.19 423 ASN A N 1
ATOM 3501 C CA . ASN A 1 423 ? -23.156 30.625 1.302 1 95.19 423 ASN A CA 1
ATOM 3502 C C . ASN A 1 423 ? -24.016 31.75 0.728 1 95.19 423 ASN A C 1
ATOM 3504 O O . ASN A 1 423 ? -25.219 31.812 0.97 1 95.19 423 ASN A O 1
ATOM 3508 N N . ASN A 1 424 ? -23.406 32.625 -0.001 1 92.44 424 ASN A N 1
ATOM 3509 C CA . ASN A 1 424 ? -24.141 33.719 -0.653 1 92.44 424 ASN A CA 1
ATOM 3510 C C . ASN A 1 424 ? -24.984 33.188 -1.81 1 92.44 424 ASN A C 1
ATOM 3512 O O . ASN A 1 424 ? -26.078 33.719 -2.072 1 92.44 424 ASN A O 1
ATOM 3516 N N . GLU A 1 425 ? -24.531 32.219 -2.539 1 87.81 425 GLU A N 1
ATOM 3517 C CA . GLU A 1 425 ? -25.266 31.625 -3.646 1 87.81 425 GLU A CA 1
ATOM 3518 C C . GLU A 1 425 ? -26.516 30.922 -3.15 1 87.81 425 GLU A C 1
ATOM 3520 O O . GLU A 1 425 ? -27.531 30.875 -3.857 1 87.81 425 GLU A O 1
ATOM 3525 N N . GLU A 1 426 ? -26.531 30.344 -2.078 1 80.88 426 GLU A N 1
ATOM 3526 C CA . GLU A 1 426 ? -27.656 29.625 -1.521 1 80.88 426 GLU A CA 1
ATOM 3527 C C . GLU A 1 426 ? -28.734 30.578 -1.007 1 80.88 426 GLU A C 1
ATOM 3529 O O . GLU A 1 426 ? -29.922 30.25 -1.011 1 80.88 426 GLU A O 1
ATOM 3534 N N . GLU A 1 427 ? -28.359 31.703 -0.576 1 74 427 GLU A N 1
ATOM 3535 C CA . GLU A 1 427 ? -29.312 32.688 -0.08 1 74 427 GLU A CA 1
ATOM 3536 C C . GLU A 1 427 ? -30.078 33.344 -1.227 1 74 427 GLU A C 1
ATOM 3538 O O . GLU A 1 427 ? -31.188 33.875 -1.028 1 74 427 GLU A O 1
ATOM 3543 N N . LEU A 1 428 ? -29.609 33.188 -2.436 1 63.53 428 LEU A N 1
ATOM 3544 C CA . LEU A 1 428 ? -30.344 33.688 -3.596 1 63.53 428 LEU A CA 1
ATOM 3545 C C . LEU A 1 428 ? -31.266 32.625 -4.168 1 63.53 428 LEU A C 1
ATOM 3547 O O . LEU A 1 428 ? -32.344 32.938 -4.645 1 63.53 428 LEU A O 1
ATOM 3551 N N . MET B 1 1 ? -33.438 -12.883 -0.191 1 32.12 1 MET B N 1
ATOM 3552 C CA . MET B 1 1 ? -32.375 -13.805 -0.543 1 32.12 1 MET B CA 1
ATOM 3553 C C . MET B 1 1 ? -31.469 -14.094 0.666 1 32.12 1 MET B C 1
ATOM 3555 O O . MET B 1 1 ? -31.094 -13.18 1.395 1 32.12 1 MET B O 1
ATOM 3559 N N . MET B 1 2 ? -31.484 -15.195 1.223 1 39.34 2 MET B N 1
ATOM 3560 C CA . MET B 1 2 ? -30.812 -15.586 2.459 1 39.34 2 MET B CA 1
ATOM 3561 C C . MET B 1 2 ? -29.344 -15.164 2.436 1 39.34 2 MET B C 1
ATOM 3563 O O . MET B 1 2 ? -28.656 -15.336 1.422 1 39.34 2 MET B O 1
ATOM 3567 N N . ASN B 1 3 ? -28.891 -14.297 3.182 1 51.81 3 ASN B N 1
ATOM 3568 C CA . ASN B 1 3 ? -27.547 -13.75 3.287 1 51.81 3 ASN B CA 1
ATOM 3569 C C . ASN B 1 3 ? -26.484 -14.852 3.277 1 51.81 3 ASN B C 1
ATOM 3571 O O . ASN B 1 3 ? -26.359 -15.602 4.246 1 51.81 3 ASN B O 1
ATOM 3575 N N . LYS B 1 4 ? -26.219 -15.508 2.119 1 59.91 4 LYS B N 1
ATOM 3576 C CA . LYS B 1 4 ? -25.234 -16.578 2.01 1 59.91 4 LYS B CA 1
ATOM 3577 C C . LYS B 1 4 ? -23.938 -16.203 2.723 1 59.91 4 LYS B C 1
ATOM 3579 O O . LYS B 1 4 ? -23.516 -15.047 2.697 1 59.91 4 LYS B O 1
ATOM 3584 N N . ASN B 1 5 ? -23.516 -17.156 3.492 1 82.75 5 ASN B N 1
ATOM 3585 C CA . ASN B 1 5 ? -22.203 -17.016 4.098 1 82.75 5 ASN B CA 1
ATOM 3586 C C . ASN B 1 5 ? -21.094 -17.125 3.055 1 82.75 5 ASN B C 1
ATOM 3588 O O . ASN B 1 5 ? -21.297 -17.719 1.989 1 82.75 5 ASN B O 1
ATOM 3592 N N . ASN B 1 6 ? -20.047 -16.375 3.143 1 91.81 6 ASN B N 1
ATOM 3593 C CA . ASN B 1 6 ? -18.922 -16.406 2.219 1 91.81 6 ASN B CA 1
ATOM 3594 C C . ASN B 1 6 ? -17.828 -17.344 2.719 1 91.81 6 ASN B C 1
ATOM 3596 O O . ASN B 1 6 ? -17.469 -17.312 3.896 1 91.81 6 ASN B O 1
ATOM 3600 N N . ASN B 1 7 ? -17.453 -18.375 1.855 1 96.62 7 ASN B N 1
ATOM 3601 C CA . ASN B 1 7 ? -16.203 -19.094 2.078 1 96.62 7 ASN B CA 1
ATOM 3602 C C . ASN B 1 7 ? -15.039 -18.391 1.381 1 96.62 7 ASN B C 1
ATOM 3604 O O . ASN B 1 7 ? -15.07 -18.188 0.167 1 96.62 7 ASN B O 1
ATOM 3608 N N . VAL B 1 8 ? -14.094 -18.047 2.168 1 98.31 8 VAL B N 1
ATOM 3609 C CA . VAL B 1 8 ? -12.945 -17.344 1.609 1 98.31 8 VAL B CA 1
ATOM 3610 C C . VAL B 1 8 ? -11.758 -18.297 1.493 1 98.31 8 VAL B C 1
ATOM 3612 O O . VAL B 1 8 ? -11.469 -19.062 2.422 1 98.31 8 VAL B O 1
ATOM 3615 N N . PHE B 1 9 ? -11.117 -18.344 0.343 1 98.81 9 PHE B N 1
ATOM 3616 C CA . PHE B 1 9 ? -9.961 -19.188 0.087 1 98.81 9 PHE B CA 1
ATOM 3617 C C . PHE B 1 9 ? -8.734 -18.359 -0.243 1 98.81 9 PHE B C 1
ATOM 3619 O O . PHE B 1 9 ? -8.828 -17.359 -0.964 1 98.81 9 PHE B O 1
ATOM 3626 N N . LEU B 1 10 ? -7.613 -18.672 0.3 1 98.88 10 LEU B N 1
ATOM 3627 C CA . LEU B 1 10 ? -6.309 -18.125 -0.058 1 98.88 10 LEU B CA 1
ATOM 3628 C C . LEU B 1 10 ? -5.363 -19.234 -0.52 1 98.88 10 LEU B C 1
ATOM 3630 O O . LEU B 1 10 ? -5.039 -20.141 0.253 1 98.88 10 LEU B O 1
ATOM 3634 N N . PHE B 1 11 ? -4.953 -19.172 -1.762 1 98.75 11 PHE B N 1
ATOM 3635 C CA . PHE B 1 11 ? -4.109 -20.219 -2.34 1 98.75 11 PHE B CA 1
ATOM 3636 C C . PHE B 1 11 ? -2.689 -19.703 -2.555 1 98.75 11 PHE B C 1
ATOM 3638 O O . PHE B 1 11 ? -2.482 -18.688 -3.211 1 98.75 11 PHE B O 1
ATOM 3645 N N . GLY B 1 12 ? -1.714 -20.422 -1.998 1 97.44 12 GLY B N 1
ATOM 3646 C CA . GLY B 1 12 ? -0.306 -20.172 -2.256 1 97.44 12 GLY B CA 1
ATOM 3647 C C . GLY B 1 12 ? 0.292 -21.109 -3.287 1 97.44 12 GLY B C 1
ATOM 3648 O O . GLY B 1 12 ? -0.432 -21.859 -3.945 1 97.44 12 GLY B O 1
ATOM 3649 N N . ALA B 1 13 ? 1.558 -21.031 -3.422 1 96 13 ALA B N 1
ATOM 3650 C CA . ALA B 1 13 ? 2.258 -21.828 -4.434 1 96 13 ALA B CA 1
ATOM 3651 C C . ALA B 1 13 ? 2.08 -23.312 -4.188 1 96 13 ALA B C 1
ATOM 3653 O O . ALA B 1 13 ? 2.01 -24.109 -5.133 1 96 13 ALA B O 1
ATOM 3654 N N . GLY B 1 14 ? 1.981 -23.75 -2.934 1 96.56 14 GLY B N 1
ATOM 3655 C CA . GLY B 1 14 ? 1.845 -25.156 -2.59 1 96.56 14 GLY B CA 1
ATOM 3656 C C . GLY B 1 14 ? 0.558 -25.766 -3.104 1 96.56 14 GLY B C 1
ATOM 3657 O O . GLY B 1 14 ? 0.471 -26.984 -3.273 1 96.56 14 GLY B O 1
ATOM 3658 N N . ALA B 1 15 ? -0.41 -24.922 -3.291 1 97.56 15 ALA B N 1
ATOM 3659 C CA . ALA B 1 15 ? -1.707 -25.422 -3.752 1 97.56 15 ALA B CA 1
ATOM 3660 C C . ALA B 1 15 ? -1.633 -25.891 -5.203 1 97.56 15 ALA B C 1
ATOM 3662 O O . ALA B 1 15 ? -2.467 -26.672 -5.648 1 97.56 15 ALA B O 1
ATOM 3663 N N . MET B 1 16 ? -0.646 -25.422 -5.953 1 97.12 16 MET B N 1
ATOM 3664 C CA . MET B 1 16 ? -0.658 -25.641 -7.398 1 97.12 16 MET B CA 1
ATOM 3665 C C . MET B 1 16 ? 0.332 -26.719 -7.797 1 97.12 16 MET B C 1
ATOM 3667 O O . MET B 1 16 ? 0.413 -27.094 -8.969 1 97.12 16 MET B O 1
ATOM 3671 N N . ILE B 1 17 ? 1.001 -27.328 -6.867 1 95.62 17 ILE B N 1
ATOM 3672 C CA . ILE B 1 17 ? 2.084 -28.266 -7.137 1 95.62 17 ILE B CA 1
ATOM 3673 C C . ILE B 1 17 ? 1.549 -29.453 -7.926 1 95.62 17 ILE B C 1
ATOM 3675 O O . ILE B 1 17 ? 2.156 -29.875 -8.914 1 95.62 17 ILE B O 1
ATOM 3679 N N . ASP B 1 18 ? 0.427 -29.938 -7.559 1 95.75 18 ASP B N 1
ATOM 3680 C CA . ASP B 1 18 ? -0.12 -31.141 -8.18 1 95.75 18 ASP B CA 1
ATOM 3681 C C . ASP B 1 18 ? -0.649 -30.844 -9.578 1 95.75 18 ASP B C 1
ATOM 3683 O O . ASP B 1 18 ? -0.916 -31.766 -10.352 1 95.75 18 ASP B O 1
ATOM 3687 N N . TRP B 1 19 ? -0.875 -29.625 -9.977 1 97.12 19 TRP B N 1
ATOM 3688 C CA . TRP B 1 19 ? -1.231 -29.25 -11.344 1 97.12 19 TRP B CA 1
ATOM 3689 C C . TRP B 1 19 ? 0.011 -28.891 -12.148 1 97.12 19 TRP B C 1
ATOM 3691 O O . TRP B 1 19 ? -0.094 -28.438 -13.297 1 97.12 19 TRP B O 1
ATOM 3701 N N . GLY B 1 20 ? 1.167 -29.062 -11.57 1 95.75 20 GLY B N 1
ATOM 3702 C CA . GLY B 1 20 ? 2.412 -28.797 -12.273 1 95.75 20 GLY B CA 1
ATOM 3703 C C . GLY B 1 20 ? 2.977 -27.422 -11.984 1 95.75 20 GLY B C 1
ATOM 3704 O O . GLY B 1 20 ? 3.904 -26.969 -12.664 1 95.75 20 GLY B O 1
ATOM 3705 N N . GLY B 1 21 ? 2.424 -26.719 -11.016 1 96.31 21 GLY B N 1
ATOM 3706 C CA . GLY B 1 21 ? 2.953 -25.422 -10.641 1 96.31 21 GLY B CA 1
ATOM 3707 C C . GLY B 1 21 ? 4.375 -25.484 -10.109 1 96.31 21 GLY B C 1
ATOM 3708 O O . GLY B 1 21 ? 4.766 -26.484 -9.484 1 96.31 21 GLY B O 1
ATOM 3709 N N . PRO B 1 22 ? 5.152 -24.469 -10.383 1 96.12 22 PRO B N 1
ATOM 3710 C CA . PRO B 1 22 ? 6.543 -24.484 -9.93 1 96.12 22 PRO B CA 1
ATOM 3711 C C . PRO B 1 22 ? 6.684 -24.203 -8.438 1 96.12 22 PRO B C 1
ATOM 3713 O O . PRO B 1 22 ? 5.859 -23.5 -7.852 1 96.12 22 PRO B O 1
ATOM 3716 N N . THR B 1 23 ? 7.695 -24.766 -7.844 1 93.69 23 THR B N 1
ATOM 3717 C CA . THR B 1 23 ? 8.07 -24.422 -6.477 1 93.69 23 THR B CA 1
ATOM 3718 C C . THR B 1 23 ? 8.953 -23.172 -6.461 1 93.69 23 THR B C 1
ATOM 3720 O O . THR B 1 23 ? 9.461 -22.766 -7.5 1 93.69 23 THR B O 1
ATOM 3723 N N . THR B 1 24 ? 9.094 -22.609 -5.293 1 93.19 24 THR B N 1
ATOM 3724 C CA . THR B 1 24 ? 9.992 -21.484 -5.125 1 93.19 24 THR B CA 1
ATOM 3725 C C . THR B 1 24 ? 11.422 -21.844 -5.516 1 93.19 24 THR B C 1
ATOM 3727 O O . THR B 1 24 ? 12.117 -21.062 -6.156 1 93.19 24 THR B O 1
ATOM 3730 N N . GLN B 1 25 ? 11.789 -23.031 -5.211 1 93.69 25 GLN B N 1
ATOM 3731 C CA . GLN B 1 25 ? 13.141 -23.5 -5.531 1 93.69 25 GLN B CA 1
ATOM 3732 C C . GLN B 1 25 ? 13.336 -23.625 -7.039 1 93.69 25 GLN B C 1
ATOM 3734 O O . GLN B 1 25 ? 14.367 -23.203 -7.574 1 93.69 25 GLN B O 1
ATOM 3739 N N . GLU B 1 26 ? 12.383 -24.172 -7.66 1 96.5 26 GLU B N 1
ATOM 3740 C CA . GLU B 1 26 ? 12.461 -24.312 -9.109 1 96.5 26 GLU B CA 1
ATOM 3741 C C . GLU B 1 26 ? 12.586 -22.953 -9.797 1 96.5 26 GLU B C 1
ATOM 3743 O O . GLU B 1 26 ? 13.43 -22.781 -10.68 1 96.5 26 GLU B O 1
ATOM 3748 N N . LEU B 1 27 ? 11.758 -22.047 -9.391 1 96.94 27 LEU B N 1
ATOM 3749 C CA . LEU B 1 27 ? 11.797 -20.703 -9.992 1 96.94 27 LEU B CA 1
ATOM 3750 C C . LEU B 1 27 ? 13.125 -20.016 -9.695 1 96.94 27 LEU B C 1
ATOM 3752 O O . LEU B 1 27 ? 13.633 -19.25 -10.516 1 96.94 27 LEU B O 1
ATOM 3756 N N . THR B 1 28 ? 13.711 -20.297 -8.508 1 97.69 28 THR B N 1
ATOM 3757 C CA . THR B 1 28 ? 15 -19.719 -8.156 1 97.69 28 THR B CA 1
ATOM 3758 C C . THR B 1 28 ? 16.094 -20.203 -9.117 1 97.69 28 THR B C 1
ATOM 3760 O O . THR B 1 28 ? 16.859 -19.391 -9.641 1 97.69 28 THR B O 1
ATOM 3763 N N . GLU B 1 29 ? 16.078 -21.469 -9.352 1 97.62 29 GLU B N 1
ATOM 3764 C CA . GLU B 1 29 ? 17.062 -22.047 -10.266 1 97.62 29 GLU B CA 1
ATOM 3765 C C . GLU B 1 29 ? 16.875 -21.5 -11.68 1 97.62 29 GLU B C 1
ATOM 3767 O O . GLU B 1 29 ? 17.844 -21.172 -12.359 1 97.62 29 GLU B O 1
ATOM 3772 N N . ARG B 1 30 ? 15.68 -21.375 -12.055 1 97.69 30 ARG B N 1
ATOM 3773 C CA . ARG B 1 30 ? 15.375 -20.859 -13.383 1 97.69 30 ARG B CA 1
ATOM 3774 C C . ARG B 1 30 ? 15.836 -19.406 -13.523 1 97.69 30 ARG B C 1
ATOM 3776 O O . ARG B 1 30 ? 16.484 -19.047 -14.508 1 97.69 30 ARG B O 1
ATOM 3783 N N . ILE B 1 31 ? 15.523 -18.578 -12.547 1 98.06 31 ILE B N 1
ATOM 3784 C CA . ILE B 1 31 ? 15.82 -17.141 -12.586 1 98.06 31 ILE B CA 1
ATOM 3785 C C . ILE B 1 31 ? 17.328 -16.922 -12.57 1 98.06 31 ILE B C 1
ATOM 3787 O O . ILE B 1 31 ? 17.844 -16.016 -13.211 1 98.06 31 ILE B O 1
ATOM 3791 N N . ARG B 1 32 ? 18.062 -17.797 -11.93 1 97.94 32 ARG B N 1
ATOM 3792 C CA . ARG B 1 32 ? 19.516 -17.672 -11.836 1 97.94 32 ARG B CA 1
ATOM 3793 C C . ARG B 1 32 ? 20.172 -17.875 -13.188 1 97.94 32 ARG B C 1
ATOM 3795 O O . ARG B 1 32 ? 21.344 -17.516 -13.383 1 97.94 32 ARG B O 1
ATOM 3802 N N . GLU B 1 33 ? 19.438 -18.438 -14.102 1 97.75 33 GLU B N 1
ATOM 3803 C CA . GLU B 1 33 ? 19.969 -18.719 -15.43 1 97.75 33 GLU B CA 1
ATOM 3804 C C . GLU B 1 33 ? 19.438 -17.75 -16.469 1 97.75 33 GLU B C 1
ATOM 3806 O O . GLU B 1 33 ? 19.703 -17.891 -17.672 1 97.75 33 GLU B O 1
ATOM 3811 N N . GLU B 1 34 ? 18.688 -16.797 -16.078 1 96.62 34 GLU B N 1
ATOM 3812 C CA . GLU B 1 34 ? 18 -15.891 -16.984 1 96.62 34 GLU B CA 1
ATOM 3813 C C . GLU B 1 34 ? 18.547 -14.469 -16.875 1 96.62 34 GLU B C 1
ATOM 3815 O O . GLU B 1 34 ? 19.219 -14.141 -15.898 1 96.62 34 GLU B O 1
ATOM 3820 N N . GLY B 1 35 ? 18.266 -13.656 -17.891 1 95.75 35 GLY B N 1
ATOM 3821 C CA . GLY B 1 35 ? 18.594 -12.242 -17.859 1 95.75 35 GLY B CA 1
ATOM 3822 C C . GLY B 1 35 ? 19.953 -11.938 -18.484 1 95.75 35 GLY B C 1
ATOM 3823 O O . GLY B 1 35 ? 20.406 -12.664 -19.375 1 95.75 35 GLY B O 1
ATOM 3824 N N . PHE B 1 36 ? 20.469 -10.828 -18.078 1 96.56 36 PHE B N 1
ATOM 3825 C CA . PHE B 1 36 ? 21.688 -10.32 -18.688 1 96.56 36 PHE B CA 1
ATOM 3826 C C . PHE B 1 36 ? 22.922 -10.828 -17.938 1 96.56 36 PHE B C 1
ATOM 3828 O O . PHE B 1 36 ? 22.797 -11.398 -16.859 1 96.56 36 PHE B O 1
ATOM 3835 N N . LYS B 1 37 ? 24.047 -10.664 -18.609 1 95.25 37 LYS B N 1
ATOM 3836 C CA . LYS B 1 37 ? 25.312 -11.062 -18 1 95.25 37 LYS B CA 1
ATOM 3837 C C . LYS B 1 37 ? 26 -9.883 -17.328 1 95.25 37 LYS B C 1
ATOM 3839 O O . LYS B 1 37 ? 25.75 -8.727 -17.672 1 95.25 37 LYS B O 1
ATOM 3844 N N . VAL B 1 38 ? 26.797 -10.234 -16.312 1 92.75 38 VAL B N 1
ATOM 3845 C CA . VAL B 1 38 ? 27.656 -9.219 -15.711 1 92.75 38 VAL B CA 1
ATOM 3846 C C . VAL B 1 38 ? 28.734 -8.797 -16.703 1 92.75 38 VAL B C 1
ATOM 3848 O O . VAL B 1 38 ? 29.172 -9.602 -17.531 1 92.75 38 VAL B O 1
ATOM 3851 N N . SER B 1 39 ? 29.109 -7.488 -16.594 1 89.62 39 SER B N 1
ATOM 3852 C CA . SER B 1 39 ? 30.094 -6.945 -17.516 1 89.62 39 SER B CA 1
ATOM 3853 C C . SER B 1 39 ? 31.359 -7.797 -17.547 1 89.62 39 SER B C 1
ATOM 3855 O O . SER B 1 39 ? 31.906 -8.141 -16.5 1 89.62 39 SER B O 1
ATOM 3857 N N . ASN B 1 40 ? 31.812 -8.195 -18.781 1 88.5 40 ASN B N 1
ATOM 3858 C CA . ASN B 1 40 ? 33.031 -8.945 -19.047 1 88.5 40 ASN B CA 1
ATOM 3859 C C . ASN B 1 40 ? 33 -10.312 -18.359 1 88.5 40 ASN B C 1
ATOM 3861 O O . ASN B 1 40 ? 34.031 -10.773 -17.859 1 88.5 40 ASN B O 1
ATOM 3865 N N . SER B 1 41 ? 31.875 -10.836 -18.172 1 91.5 41 SER B N 1
ATOM 3866 C CA . SER B 1 41 ? 31.719 -12.148 -17.547 1 91.5 41 SER B CA 1
ATOM 3867 C C . SER B 1 41 ? 30.609 -12.953 -18.234 1 91.5 41 SER B C 1
ATOM 3869 O O . SER B 1 41 ? 29.75 -12.391 -18.891 1 91.5 41 SER B O 1
ATOM 3871 N N . GLU B 1 42 ? 30.703 -14.266 -18.109 1 93.5 42 GLU B N 1
ATOM 3872 C CA . GLU B 1 42 ? 29.656 -15.141 -18.625 1 93.5 42 GLU B CA 1
ATOM 3873 C C . GLU B 1 42 ? 28.594 -15.406 -17.562 1 93.5 42 GLU B C 1
ATOM 3875 O O . GLU B 1 42 ? 27.547 -15.977 -17.859 1 93.5 42 GLU B O 1
ATOM 3880 N N . GLN B 1 43 ? 28.828 -14.906 -16.453 1 95.56 43 GLN B N 1
ATOM 3881 C CA . GLN B 1 43 ? 27.891 -15.109 -15.352 1 95.56 43 GLN B CA 1
ATOM 3882 C C . GLN B 1 43 ? 26.688 -14.195 -15.492 1 95.56 43 GLN B C 1
ATOM 3884 O O . GLN B 1 43 ? 26.828 -13.008 -15.789 1 95.56 43 GLN B O 1
ATOM 3889 N N . LYS B 1 44 ? 25.531 -14.797 -15.266 1 96.94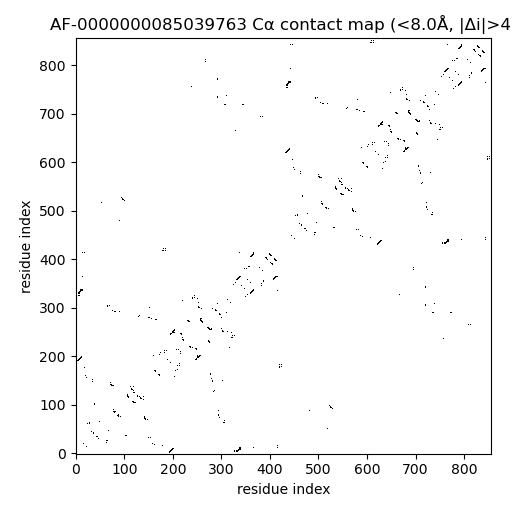 44 LYS B N 1
ATOM 3890 C CA . LYS B 1 44 ? 24.312 -13.992 -15.289 1 96.94 44 LYS B CA 1
ATOM 3891 C C . LYS B 1 44 ? 24.266 -13.039 -14.102 1 96.94 44 LYS B C 1
ATOM 3893 O O . LYS B 1 44 ? 24.734 -13.375 -13.008 1 96.94 44 LYS B O 1
ATOM 3898 N N . LEU B 1 45 ? 23.719 -11.859 -14.312 1 95.81 45 LEU B N 1
ATOM 3899 C CA . LEU B 1 45 ? 23.547 -10.883 -13.242 1 95.81 45 LEU B CA 1
ATOM 3900 C C . LEU B 1 45 ? 22.766 -11.477 -12.078 1 95.81 45 LEU B C 1
ATOM 3902 O O . LEU B 1 45 ? 23.109 -11.258 -10.914 1 95.81 45 LEU B O 1
ATOM 3906 N N . THR B 1 46 ? 21.703 -12.219 -12.328 1 97.31 46 THR B N 1
ATOM 3907 C CA . THR B 1 46 ? 20.875 -12.836 -11.305 1 97.31 46 THR B CA 1
ATOM 3908 C C . THR B 1 46 ? 21.672 -13.836 -10.477 1 97.31 46 THR B C 1
ATOM 3910 O O . THR B 1 46 ? 21.531 -13.898 -9.258 1 97.31 46 THR B O 1
ATOM 3913 N N . ASP B 1 47 ? 22.5 -14.586 -11.148 1 97.19 47 ASP B N 1
ATOM 3914 C CA . ASP B 1 47 ? 23.344 -15.539 -10.445 1 97.19 47 ASP B CA 1
ATOM 3915 C C . ASP B 1 47 ? 24.375 -14.82 -9.57 1 97.19 47 ASP B C 1
ATOM 3917 O O . ASP B 1 47 ? 24.672 -15.273 -8.461 1 97.19 47 ASP B O 1
ATOM 3921 N N . TYR B 1 48 ? 24.938 -13.812 -10.109 1 94.44 48 TYR B N 1
ATOM 3922 C CA . TYR B 1 48 ? 25.875 -13 -9.336 1 94.44 48 TYR B CA 1
ATOM 3923 C C . TYR B 1 48 ? 25.219 -12.477 -8.062 1 94.44 48 TYR B C 1
ATOM 3925 O O . TYR B 1 48 ? 25.797 -12.555 -6.977 1 94.44 48 TYR B O 1
ATOM 3933 N N . ILE B 1 49 ? 24.016 -11.906 -8.172 1 93.56 49 ILE B N 1
ATOM 3934 C CA . ILE B 1 49 ? 23.281 -11.383 -7.027 1 93.56 49 ILE B CA 1
ATOM 3935 C C . ILE B 1 49 ? 23.031 -12.5 -6.02 1 93.56 49 ILE B C 1
ATOM 3937 O O . ILE B 1 49 ? 23.234 -12.312 -4.816 1 93.56 49 ILE B O 1
ATOM 3941 N N . TYR B 1 50 ? 22.609 -13.641 -6.516 1 95.38 50 TYR B N 1
ATOM 3942 C CA . TYR B 1 50 ? 22.359 -14.789 -5.648 1 95.38 50 TYR B CA 1
ATOM 3943 C C . TYR B 1 50 ? 23.609 -15.141 -4.836 1 95.38 50 TYR B C 1
ATOM 3945 O O . TYR B 1 50 ? 23.531 -15.305 -3.617 1 95.38 50 TYR B O 1
ATOM 3953 N N . GLU B 1 51 ? 24.734 -15.203 -5.465 1 93.56 51 GLU B N 1
ATOM 3954 C CA . GLU B 1 51 ? 25.984 -15.578 -4.816 1 93.56 51 GLU B CA 1
ATOM 3955 C C . GLU B 1 51 ? 26.406 -14.555 -3.77 1 93.56 51 GLU B C 1
ATOM 3957 O O . GLU B 1 51 ? 26.938 -14.914 -2.721 1 93.56 51 GLU B O 1
ATOM 3962 N N . GLN B 1 52 ? 26.172 -13.328 -4.082 1 90.06 52 GLN B N 1
ATOM 3963 C CA . GLN B 1 52 ? 26.484 -12.289 -3.113 1 90.06 52 GLN B CA 1
ATOM 3964 C C . GLN B 1 52 ? 25.594 -12.383 -1.884 1 90.06 52 GLN B C 1
ATOM 3966 O O . GLN B 1 52 ? 26.047 -12.18 -0.758 1 90.06 52 GLN B O 1
ATOM 3971 N N . LEU B 1 53 ? 24.344 -12.727 -2.1 1 91.88 53 LEU B N 1
ATOM 3972 C CA . LEU B 1 53 ? 23.375 -12.773 -1.008 1 91.88 53 LEU B CA 1
ATOM 3973 C C . LEU B 1 53 ? 23.656 -13.953 -0.086 1 91.88 53 LEU B C 1
ATOM 3975 O O . LEU B 1 53 ? 23.547 -13.836 1.136 1 91.88 53 LEU B O 1
ATOM 3979 N N . ILE B 1 54 ? 24.078 -15.086 -0.619 1 93.06 54 ILE B N 1
ATOM 3980 C CA . ILE B 1 54 ? 24.234 -16.281 0.2 1 93.06 54 ILE B CA 1
ATOM 3981 C C . ILE B 1 54 ? 25.5 -16.188 1.029 1 93.06 54 ILE B C 1
ATOM 3983 O O . ILE B 1 54 ? 25.75 -17.016 1.908 1 93.06 54 ILE B O 1
ATOM 3987 N N . LYS B 1 55 ? 26.328 -15.18 0.768 1 89.81 55 LYS B N 1
ATOM 3988 C CA . LYS B 1 55 ? 27.5 -14.914 1.605 1 89.81 55 LYS B CA 1
ATOM 3989 C C . LYS B 1 55 ? 27.094 -14.289 2.936 1 89.81 55 LYS B C 1
ATOM 3991 O O . LYS B 1 55 ? 27.812 -14.391 3.924 1 89.81 55 LYS B O 1
ATOM 3996 N N . VAL B 1 56 ? 25.906 -13.695 2.91 1 86.94 56 VAL B N 1
ATOM 3997 C CA . VAL B 1 56 ? 25.5 -12.914 4.07 1 86.94 56 VAL B CA 1
ATOM 3998 C C . VAL B 1 56 ? 24.25 -13.531 4.699 1 86.94 56 VAL B C 1
ATOM 4000 O O . VAL B 1 56 ? 24.062 -13.445 5.914 1 86.94 56 VAL B O 1
ATOM 4003 N N . TYR B 1 57 ? 23.453 -14.18 3.855 1 89.12 57 TYR B N 1
ATOM 4004 C CA . TYR B 1 57 ? 22.188 -14.734 4.316 1 89.12 57 TYR B CA 1
ATOM 4005 C C . TYR B 1 57 ? 22.203 -16.25 4.25 1 89.12 57 TYR B C 1
ATOM 4007 O O . TYR B 1 57 ? 23 -16.844 3.523 1 89.12 57 TYR B O 1
ATOM 4015 N N . ASP B 1 58 ? 21.297 -16.797 5.066 1 88.31 58 ASP B N 1
ATOM 4016 C CA . ASP B 1 58 ? 21.109 -18.234 4.953 1 88.31 58 ASP B CA 1
ATOM 4017 C C . ASP B 1 58 ? 20.516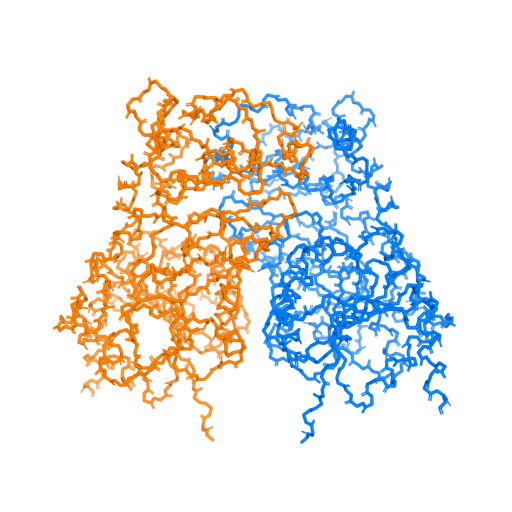 -18.609 3.592 1 88.31 58 ASP B C 1
ATOM 4019 O O . ASP B 1 58 ? 19.656 -17.906 3.068 1 88.31 58 ASP B O 1
ATOM 4023 N N . LYS B 1 59 ? 21 -19.688 3.098 1 88.94 59 LYS B N 1
ATOM 4024 C CA . LYS B 1 59 ? 20.578 -20.141 1.774 1 88.94 59 LYS B CA 1
ATOM 4025 C C . LYS B 1 59 ? 19.062 -20.266 1.695 1 88.94 59 LYS B C 1
ATOM 4027 O O . LYS B 1 59 ? 18.453 -19.953 0.669 1 88.94 59 LYS B O 1
ATOM 4032 N N . ASP B 1 60 ? 18.406 -20.625 2.738 1 86.12 60 ASP B N 1
ATOM 4033 C CA . ASP B 1 60 ? 16.969 -20.875 2.758 1 86.12 60 ASP B CA 1
ATOM 4034 C C . ASP B 1 60 ? 16.188 -19.547 2.723 1 86.12 60 ASP B C 1
ATOM 4036 O O . ASP B 1 60 ? 14.992 -19.531 2.42 1 86.12 60 ASP B O 1
ATOM 4040 N N . ASP B 1 61 ? 16.922 -18.484 2.906 1 87.25 61 ASP B N 1
ATOM 4041 C CA . ASP B 1 61 ? 16.281 -17.172 2.939 1 87.25 61 ASP B CA 1
ATOM 4042 C C . ASP B 1 61 ? 16.406 -16.453 1.597 1 87.25 61 ASP B C 1
ATOM 4044 O O . ASP B 1 61 ? 15.812 -15.398 1.391 1 87.25 61 ASP B O 1
ATOM 4048 N N . VAL B 1 62 ? 17.188 -17.062 0.75 1 92.69 62 VAL B N 1
ATOM 4049 C CA . VAL B 1 62 ? 17.453 -16.438 -0.541 1 92.69 62 VAL B CA 1
ATOM 4050 C C . VAL B 1 62 ? 16.734 -17.203 -1.645 1 92.69 62 VAL B C 1
ATOM 4052 O O . VAL B 1 62 ? 16.875 -18.422 -1.754 1 92.69 62 VAL B O 1
ATOM 4055 N N . ASN B 1 63 ? 15.875 -16.594 -2.348 1 94.94 63 ASN B N 1
ATOM 4056 C CA . ASN B 1 63 ? 15.141 -17.188 -3.463 1 94.94 63 ASN B CA 1
ATOM 4057 C C . ASN B 1 63 ? 14.961 -16.188 -4.605 1 94.94 63 ASN B C 1
ATOM 4059 O O . ASN B 1 63 ? 15.562 -15.125 -4.605 1 94.94 63 ASN B O 1
ATOM 4063 N N . PHE B 1 64 ? 14.211 -16.531 -5.645 1 97 64 PHE B N 1
ATOM 4064 C CA . PHE B 1 64 ? 14.086 -15.703 -6.836 1 97 64 PHE B CA 1
ATOM 4065 C C . PHE B 1 64 ? 13.469 -14.352 -6.492 1 97 64 PHE B C 1
ATOM 4067 O O . PHE B 1 64 ? 13.781 -13.344 -7.129 1 97 64 PHE B O 1
ATOM 4074 N N . GLU B 1 65 ? 12.641 -14.32 -5.453 1 95.19 65 GLU B N 1
ATOM 4075 C CA . GLU B 1 65 ? 12.023 -13.062 -5.039 1 95.19 65 GLU B CA 1
ATOM 4076 C C . GLU B 1 65 ? 13.055 -12.117 -4.434 1 95.19 65 GLU B C 1
ATOM 4078 O O . GLU B 1 65 ? 12.969 -10.898 -4.625 1 95.19 65 GLU B O 1
ATOM 4083 N N . THR B 1 66 ? 14.008 -12.672 -3.68 1 94.06 66 THR B N 1
ATOM 4084 C CA . THR B 1 66 ? 15.078 -11.859 -3.119 1 94.06 66 THR B CA 1
ATOM 4085 C C . THR B 1 66 ? 15.938 -11.266 -4.227 1 94.06 66 THR B C 1
ATOM 4087 O O . THR B 1 66 ? 16.328 -10.094 -4.164 1 94.06 66 THR B O 1
ATOM 4090 N N . ILE B 1 67 ? 16.219 -12.062 -5.184 1 95.62 67 ILE B N 1
ATOM 4091 C CA . ILE B 1 67 ? 17.016 -11.609 -6.32 1 95.62 67 ILE B CA 1
ATOM 4092 C C . ILE B 1 67 ? 16.297 -10.469 -7.035 1 95.62 67 ILE B C 1
ATOM 4094 O O . ILE B 1 67 ? 16.891 -9.414 -7.27 1 95.62 67 ILE B O 1
ATOM 4098 N N . ILE B 1 68 ? 15.039 -10.664 -7.32 1 96.62 68 ILE B N 1
ATOM 4099 C CA . ILE B 1 68 ? 14.234 -9.68 -8.039 1 96.62 68 ILE B CA 1
ATOM 4100 C C . ILE B 1 68 ? 14.117 -8.406 -7.199 1 96.62 68 ILE B C 1
ATOM 4102 O O . ILE B 1 68 ? 14.172 -7.297 -7.734 1 96.62 68 ILE B O 1
ATOM 4106 N N . ASN B 1 69 ? 13.992 -8.594 -5.941 1 94.69 69 ASN B N 1
ATOM 4107 C CA . ASN B 1 69 ? 13.883 -7.434 -5.066 1 94.69 69 ASN B CA 1
ATOM 4108 C C . ASN B 1 69 ? 15.141 -6.566 -5.129 1 94.69 69 ASN B C 1
ATOM 4110 O O . ASN B 1 69 ? 15.055 -5.34 -5.07 1 94.69 69 ASN B O 1
ATOM 4114 N N . VAL B 1 70 ? 16.281 -7.168 -5.148 1 92.62 70 VAL B N 1
ATOM 4115 C CA . VAL B 1 70 ? 17.516 -6.414 -5.266 1 92.62 70 VAL B CA 1
ATOM 4116 C C . VAL B 1 70 ? 17.5 -5.582 -6.543 1 92.62 70 VAL B C 1
ATOM 4118 O O . VAL B 1 70 ? 17.828 -4.391 -6.52 1 92.62 70 VAL B O 1
ATOM 4121 N N . ILE B 1 71 ? 17.094 -6.191 -7.633 1 94.31 71 ILE B N 1
ATOM 4122 C CA . ILE B 1 71 ? 17.062 -5.508 -8.922 1 94.31 71 ILE B CA 1
ATOM 4123 C C . ILE B 1 71 ? 16.047 -4.363 -8.867 1 94.31 71 ILE B C 1
ATOM 4125 O O . ILE B 1 71 ? 16.312 -3.271 -9.375 1 94.31 71 ILE B O 1
ATOM 4129 N N . GLU B 1 72 ? 14.938 -4.605 -8.242 1 94 72 GLU B N 1
ATOM 4130 C CA . GLU B 1 72 ? 13.914 -3.578 -8.078 1 94 72 GLU B CA 1
ATOM 4131 C C . GLU B 1 72 ? 14.43 -2.406 -7.25 1 94 72 GLU B C 1
ATOM 4133 O O . GLU B 1 72 ? 14.203 -1.245 -7.598 1 94 72 GLU B O 1
ATOM 4138 N N . GLU B 1 73 ? 15.055 -2.725 -6.145 1 90.56 73 GLU B N 1
ATOM 4139 C CA . GLU B 1 73 ? 15.602 -1.679 -5.281 1 90.56 73 GLU B CA 1
ATOM 4140 C C . GLU B 1 73 ? 16.672 -0.866 -6.004 1 90.56 73 GLU B C 1
ATOM 4142 O O . GLU B 1 73 ? 16.734 0.355 -5.852 1 90.56 73 GLU B O 1
ATOM 4147 N N . LEU B 1 74 ? 17.5 -1.525 -6.773 1 90 74 LEU B N 1
ATOM 4148 C CA . LEU B 1 74 ? 18.516 -0.831 -7.559 1 90 74 LEU B CA 1
ATOM 4149 C C . LEU B 1 74 ? 17.859 0.06 -8.617 1 90 74 LEU B C 1
ATOM 4151 O O . LEU B 1 74 ? 18.359 1.15 -8.906 1 90 74 LEU B O 1
ATOM 4155 N N . SER B 1 75 ? 16.797 -0.458 -9.203 1 92.25 75 SER B N 1
ATOM 4156 C CA . SER B 1 75 ? 16.078 0.336 -10.195 1 92.25 75 SER B CA 1
ATOM 4157 C C . SER B 1 75 ? 15.578 1.646 -9.602 1 92.25 75 SER B C 1
ATOM 4159 O O . SER B 1 75 ? 15.688 2.701 -10.227 1 92.25 75 SER B O 1
ATOM 4161 N N . VAL B 1 76 ? 15.062 1.64 -8.383 1 90.06 76 VAL B N 1
ATOM 4162 C CA . VAL B 1 76 ? 14.594 2.84 -7.699 1 90.06 76 VAL B CA 1
ATOM 4163 C C . VAL B 1 76 ? 15.789 3.697 -7.285 1 90.06 76 VAL B C 1
ATOM 4165 O O . VAL B 1 76 ? 15.75 4.926 -7.391 1 90.06 76 VAL B O 1
ATOM 4168 N N . TYR B 1 77 ? 16.828 3.029 -6.852 1 87.38 77 TYR B N 1
ATOM 4169 C CA . TYR B 1 77 ? 18.047 3.715 -6.438 1 87.38 77 TYR B CA 1
ATOM 4170 C C . TYR B 1 77 ? 18.609 4.57 -7.57 1 87.38 77 TYR B C 1
ATOM 4172 O O . TYR B 1 77 ? 19.047 5.703 -7.348 1 87.38 77 TYR B O 1
ATOM 4180 N N . TYR B 1 78 ? 18.5 4.09 -8.789 1 88.94 78 TYR B N 1
ATOM 4181 C CA . TYR B 1 78 ? 19.094 4.789 -9.93 1 88.94 78 TYR B CA 1
ATOM 4182 C C . TYR B 1 78 ? 18.047 5.652 -10.633 1 88.94 78 TYR B C 1
ATOM 4184 O O . TYR B 1 78 ? 18.328 6.242 -11.68 1 88.94 78 TYR B O 1
ATOM 4192 N N . SER B 1 79 ? 16.875 5.684 -10.07 1 89.12 79 SER B N 1
ATOM 4193 C CA . SER B 1 79 ? 15.859 6.559 -10.656 1 89.12 79 SER B CA 1
ATOM 4194 C C . SER B 1 79 ? 16.219 8.023 -10.461 1 89.12 79 SER B C 1
ATOM 4196 O O . SER B 1 79 ? 17.172 8.352 -9.75 1 89.12 79 SER B O 1
ATOM 4198 N N . GLU B 1 80 ? 15.5 8.859 -11.18 1 88.12 80 GLU B N 1
ATOM 4199 C CA . GLU B 1 80 ? 15.68 10.305 -11.055 1 88.12 80 GLU B CA 1
ATOM 4200 C C . GLU B 1 80 ? 14.477 10.945 -10.367 1 88.12 80 GLU B C 1
ATOM 4202 O O . GLU B 1 80 ? 13.328 10.695 -10.742 1 88.12 80 GLU B O 1
ATOM 4207 N N . PHE B 1 81 ? 14.773 11.703 -9.305 1 82 81 PHE B N 1
ATOM 4208 C CA . PHE B 1 81 ? 13.727 12.328 -8.516 1 82 81 PHE B CA 1
ATOM 4209 C C . PHE B 1 81 ? 12.914 13.305 -9.367 1 82 81 PHE B C 1
ATOM 4211 O O . PHE B 1 81 ? 11.688 13.312 -9.305 1 82 81 PHE B O 1
ATOM 4218 N N . LYS B 1 82 ? 13.477 14.258 -10.07 1 75.25 82 LYS B N 1
ATOM 4219 C CA . LYS B 1 82 ? 12.82 15.109 -11.062 1 75.25 82 LYS B CA 1
ATOM 4220 C C . LYS B 1 82 ? 13.344 14.828 -12.469 1 75.25 82 LYS B C 1
ATOM 4222 O O . LYS B 1 82 ? 14.531 15.008 -12.742 1 75.25 82 LYS B O 1
ATOM 4227 N N . LYS B 1 83 ? 12.25 14.531 -13.188 1 63.97 83 LYS B N 1
ATOM 4228 C CA . LYS B 1 83 ? 12.578 14.219 -14.57 1 63.97 83 LYS B CA 1
ATOM 4229 C C . LYS B 1 83 ? 13.047 15.461 -15.32 1 63.97 83 LYS B C 1
ATOM 4231 O O . LYS B 1 83 ? 12.578 16.562 -15.047 1 63.97 83 LYS B O 1
ATOM 4236 N N . GLY B 1 84 ? 14.211 15.531 -15.82 1 65.5 84 GLY B N 1
ATOM 4237 C CA . GLY B 1 84 ? 14.781 16.625 -16.578 1 65.5 84 GLY B CA 1
ATOM 4238 C C . GLY B 1 84 ? 16.031 17.203 -15.961 1 65.5 84 GLY B C 1
ATOM 4239 O O . GLY B 1 84 ? 16.906 17.703 -16.672 1 65.5 84 GLY B O 1
ATOM 4240 N N . LYS B 1 85 ? 15.938 17.047 -14.656 1 74.81 85 LYS B N 1
ATOM 4241 C CA . LYS B 1 85 ? 17.125 17.609 -14.016 1 74.81 85 LYS B CA 1
ATOM 4242 C C . LYS B 1 85 ? 18.141 16.516 -13.719 1 74.81 85 LYS B C 1
ATOM 4244 O O . LYS B 1 85 ? 19.234 16.797 -13.211 1 74.81 85 LYS B O 1
ATOM 4249 N N . GLU B 1 86 ? 17.797 15.312 -14.023 1 79.06 86 GLU B N 1
ATOM 4250 C CA . GLU B 1 86 ? 18.656 14.148 -13.789 1 79.06 86 GLU B CA 1
ATOM 4251 C C . GLU B 1 86 ? 19.125 14.086 -12.344 1 79.06 86 GLU B C 1
ATOM 4253 O O . GLU B 1 86 ? 20.281 13.758 -12.078 1 79.06 86 GLU B O 1
ATOM 4258 N N . SER B 1 87 ? 18.172 14.539 -11.469 1 82.69 87 SER B N 1
ATOM 4259 C CA . SER B 1 87 ? 18.5 14.5 -10.055 1 82.69 87 SER B CA 1
ATOM 4260 C C . SER B 1 87 ? 18.453 13.078 -9.508 1 82.69 87 SER B C 1
ATOM 4262 O O . SER B 1 87 ? 17.562 12.312 -9.859 1 82.69 87 SER B O 1
ATOM 4264 N N . PRO B 1 88 ? 19.438 12.758 -8.695 1 83.56 88 PRO B N 1
ATOM 4265 C CA . PRO B 1 88 ? 19.453 11.398 -8.156 1 83.56 88 PRO B CA 1
ATOM 4266 C C . PRO B 1 88 ? 18.297 11.133 -7.176 1 83.56 88 PRO B C 1
ATOM 4268 O O . PRO B 1 88 ? 17.625 12.07 -6.742 1 83.56 88 PRO B O 1
ATOM 4271 N N . SER B 1 89 ? 18.094 9.82 -6.93 1 82.56 89 SER B N 1
ATOM 4272 C CA . SER B 1 89 ? 17.172 9.461 -5.852 1 82.56 89 SER B CA 1
ATOM 4273 C C . SER B 1 89 ? 17.641 10.023 -4.516 1 82.56 89 SER B C 1
ATOM 4275 O O . SER B 1 89 ? 18.828 10.359 -4.355 1 82.56 89 SER B O 1
ATOM 4277 N N . LEU B 1 90 ? 16.766 10.148 -3.596 1 76.19 90 LEU B N 1
ATOM 4278 C CA . LEU B 1 90 ? 17.078 10.797 -2.328 1 76.19 90 LEU B CA 1
ATOM 4279 C C . LEU B 1 90 ? 18.188 10.047 -1.594 1 76.19 90 LEU B C 1
ATOM 4281 O O . LEU B 1 90 ? 19.141 10.656 -1.104 1 76.19 90 LEU B O 1
ATOM 4285 N N . LEU B 1 91 ? 18.109 8.773 -1.585 1 77.19 91 LEU B N 1
ATOM 4286 C CA . LEU B 1 91 ? 19.094 7.965 -0.878 1 77.19 91 LEU B CA 1
ATOM 4287 C C . LEU B 1 91 ? 20.453 8.055 -1.556 1 77.19 91 LEU B C 1
ATOM 4289 O O . LEU B 1 91 ? 21.484 8.07 -0.883 1 77.19 91 LEU B O 1
ATOM 4293 N N . ARG B 1 92 ? 20.453 8.133 -2.844 1 80.19 92 ARG B N 1
ATOM 4294 C CA . ARG B 1 92 ? 21.688 8.148 -3.609 1 80.19 92 ARG B CA 1
ATOM 4295 C C . ARG B 1 92 ? 22.453 9.445 -3.377 1 80.19 92 ARG B C 1
ATOM 4297 O O . ARG B 1 92 ? 23.672 9.5 -3.604 1 80.19 92 ARG B O 1
ATOM 4304 N N . SER B 1 93 ? 21.781 10.422 -2.973 1 76.44 93 SER B N 1
ATOM 4305 C CA . SER B 1 93 ? 22.422 11.695 -2.652 1 76.44 93 SER B CA 1
ATOM 4306 C C . SER B 1 93 ? 23.297 11.562 -1.41 1 76.44 93 SER B C 1
ATOM 4308 O O . SER B 1 93 ? 24.125 12.438 -1.135 1 76.44 93 SER B O 1
ATOM 4310 N N . PHE B 1 94 ? 23.234 10.508 -0.747 1 72.69 94 PHE B N 1
ATOM 4311 C CA . PHE B 1 94 ? 23.953 10.359 0.51 1 72.69 94 PHE B CA 1
ATOM 4312 C C . PHE B 1 94 ? 24.891 9.156 0.459 1 72.69 94 PHE B C 1
ATOM 4314 O O . PHE B 1 94 ? 25.734 8.977 1.344 1 72.69 94 PHE B O 1
ATOM 4321 N N . ILE B 1 95 ? 24.656 8.219 -0.556 1 68.06 95 ILE B N 1
ATOM 4322 C CA . ILE B 1 95 ? 25.438 6.988 -0.614 1 68.06 95 ILE B CA 1
ATOM 4323 C C . ILE B 1 95 ? 26.375 7.023 -1.814 1 68.06 95 ILE B C 1
ATOM 4325 O O . ILE B 1 95 ? 26 7.477 -2.898 1 68.06 95 ILE B O 1
ATOM 4329 N N . ASN B 1 96 ? 27.703 6.91 -1.604 1 59.97 96 ASN B N 1
ATOM 4330 C CA . ASN B 1 96 ? 28.656 6.867 -2.707 1 59.97 96 ASN B CA 1
ATOM 4331 C C . ASN B 1 96 ? 28.469 5.621 -3.562 1 59.97 96 ASN B C 1
ATOM 4333 O O . ASN B 1 96 ? 28.297 4.52 -3.035 1 59.97 96 ASN B O 1
ATOM 4337 N N . ASP B 1 97 ? 28.172 5.672 -4.875 1 58.84 97 ASP B N 1
ATOM 4338 C CA . ASP B 1 97 ? 27.766 4.719 -5.906 1 58.84 97 ASP B CA 1
ATOM 4339 C C . ASP B 1 97 ? 28.922 3.805 -6.297 1 58.84 97 ASP B C 1
ATOM 4341 O O . ASP B 1 97 ? 28.828 3.057 -7.273 1 58.84 97 ASP B O 1
ATOM 4345 N N . LEU B 1 98 ? 30.062 3.619 -5.73 1 55.22 98 LEU B N 1
ATOM 4346 C CA . LEU B 1 98 ? 31.203 3.18 -6.531 1 55.22 98 LEU B CA 1
ATOM 4347 C C . LEU B 1 98 ? 31.031 1.729 -6.973 1 55.22 98 LEU B C 1
ATOM 4349 O O . LEU B 1 98 ? 31.406 1.366 -8.086 1 55.22 98 LEU B O 1
ATOM 4353 N N . GLU B 1 99 ? 30.406 0.862 -6.227 1 58.97 99 GLU B N 1
ATOM 4354 C CA . GLU B 1 99 ? 30.703 -0.544 -6.484 1 58.97 99 GLU B CA 1
ATOM 4355 C C . GLU B 1 99 ? 29.703 -1.148 -7.465 1 58.97 99 GLU B C 1
ATOM 4357 O O . GLU B 1 99 ? 29.781 -2.336 -7.785 1 58.97 99 GLU B O 1
ATOM 4362 N N . PHE B 1 100 ? 28.953 -0.258 -8.297 1 68.5 100 PHE B N 1
ATOM 4363 C CA . PHE B 1 100 ? 27.891 -0.929 -9.023 1 68.5 100 PHE B CA 1
ATOM 4364 C C . PHE B 1 100 ? 28.156 -0.899 -10.523 1 68.5 100 PHE B C 1
ATOM 4366 O O . PHE B 1 100 ? 27.391 -1.464 -11.312 1 68.5 100 PHE B O 1
ATOM 4373 N N . GLU B 1 101 ? 29.281 -0.523 -10.844 1 72.5 101 GLU B N 1
ATOM 4374 C CA . GLU B 1 101 ? 29.469 -0.32 -12.281 1 72.5 101 GLU B CA 1
ATOM 4375 C C . GLU B 1 101 ? 29.547 -1.652 -13.016 1 72.5 101 GLU B C 1
ATOM 4377 O O . GLU B 1 101 ? 29.125 -1.753 -14.172 1 72.5 101 GLU B O 1
ATOM 4382 N N . LYS B 1 102 ? 29.984 -2.621 -12.305 1 77.56 102 LYS B N 1
ATOM 4383 C CA . LYS B 1 102 ? 30.156 -3.924 -12.938 1 77.56 102 LYS B CA 1
ATOM 4384 C C . LYS B 1 102 ? 28.812 -4.574 -13.25 1 77.56 102 LYS B C 1
ATOM 4386 O O . LYS B 1 102 ? 28.734 -5.5 -14.062 1 77.56 102 LYS B O 1
ATOM 4391 N N . LEU B 1 103 ? 27.812 -4.035 -12.703 1 85.56 103 LEU B N 1
ATOM 4392 C CA . LEU B 1 103 ? 26.5 -4.652 -12.844 1 85.56 103 LEU B CA 1
ATOM 4393 C C . LEU B 1 103 ? 25.844 -4.242 -14.164 1 85.56 103 LEU B C 1
ATOM 4395 O O . LEU B 1 103 ? 24.859 -4.848 -14.594 1 85.56 103 LEU B O 1
ATOM 4399 N N . PHE B 1 104 ? 26.5 -3.297 -14.836 1 91.19 104 PHE B N 1
ATOM 4400 C CA . PHE B 1 104 ? 25.828 -2.693 -15.984 1 91.19 104 PHE B CA 1
ATOM 4401 C C . PHE B 1 104 ? 26.594 -2.969 -17.266 1 91.19 104 PHE B C 1
ATOM 4403 O O . PHE B 1 104 ? 27.641 -2.359 -17.516 1 91.19 104 PHE B O 1
ATOM 4410 N N . ASP B 1 105 ? 26.094 -3.881 -18.031 1 93.81 105 ASP B N 1
ATOM 4411 C CA . ASP B 1 105 ? 26.672 -4.191 -19.328 1 93.81 105 ASP B CA 1
ATOM 4412 C C . ASP B 1 105 ? 25.781 -3.691 -20.469 1 93.81 105 ASP B C 1
ATOM 4414 O O . ASP B 1 105 ? 25.156 -4.488 -21.172 1 93.81 105 ASP B O 1
ATOM 4418 N N . TYR B 1 106 ? 25.766 -2.35 -20.609 1 95.19 106 TYR B N 1
ATOM 4419 C CA . TYR B 1 106 ? 24.938 -1.769 -21.656 1 95.19 106 TYR B CA 1
ATOM 4420 C C . TYR B 1 106 ? 25.609 -0.538 -22.266 1 95.19 106 TYR B C 1
ATOM 4422 O O . TYR B 1 106 ? 26.562 0.001 -21.688 1 95.19 106 TYR B O 1
ATOM 4430 N N . SER B 1 107 ? 25.219 -0.142 -23.422 1 95.5 107 SER B N 1
ATOM 4431 C CA . SER B 1 107 ? 25.531 1.14 -24.047 1 95.5 107 SER B CA 1
ATOM 4432 C C . SER B 1 107 ? 24.281 1.763 -24.672 1 95.5 107 SER B C 1
ATOM 4434 O O . SER B 1 107 ? 23.266 1.093 -24.828 1 95.5 107 SER B O 1
ATOM 4436 N N . ILE B 1 108 ? 24.312 3.047 -24.812 1 95.75 108 ILE B N 1
ATOM 4437 C CA . ILE B 1 108 ? 23.219 3.744 -25.484 1 95.75 108 ILE B CA 1
ATOM 4438 C C . ILE B 1 108 ? 23.453 3.742 -26.984 1 95.75 108 ILE B C 1
ATOM 4440 O O . ILE B 1 108 ? 24.516 4.148 -27.453 1 95.75 108 ILE B O 1
ATOM 4444 N N . LYS B 1 109 ? 22.469 3.223 -27.672 1 94.69 109 LYS B N 1
ATOM 4445 C CA . LYS B 1 109 ? 22.578 3.248 -29.125 1 94.69 109 LYS B CA 1
ATOM 4446 C C . LYS B 1 109 ? 22.734 4.676 -29.641 1 94.69 109 LYS B C 1
ATOM 4448 O O . LYS B 1 109 ? 21.922 5.547 -29.328 1 94.69 109 LYS B O 1
ATOM 4453 N N . GLY B 1 110 ? 23.781 4.988 -30.344 1 91.75 110 GLY B N 1
ATOM 4454 C CA . GLY B 1 110 ? 24.062 6.328 -30.828 1 91.75 110 GLY B CA 1
ATOM 4455 C C . GLY B 1 110 ? 24.906 7.141 -29.875 1 91.75 110 GLY B C 1
ATOM 4456 O O . GLY B 1 110 ? 25.328 8.25 -30.188 1 91.75 110 GLY B O 1
ATOM 4457 N N . GLY B 1 111 ? 25.109 6.754 -28.609 1 89.25 111 GLY B N 1
ATOM 4458 C CA . GLY B 1 111 ? 26.109 7.285 -27.703 1 89.25 111 GLY B CA 1
ATOM 4459 C C . GLY B 1 111 ? 25.531 8.32 -26.734 1 89.25 111 GLY B C 1
ATOM 4460 O O . GLY B 1 111 ? 26.172 8.656 -25.734 1 89.25 111 GLY B O 1
ATOM 4461 N N . LYS B 1 112 ? 24.375 8.898 -27.062 1 89.38 112 LYS B N 1
ATOM 4462 C CA . LYS B 1 112 ? 23.859 9.977 -26.234 1 89.38 112 LYS B CA 1
ATOM 4463 C C . LYS B 1 112 ? 22.438 9.695 -25.781 1 89.38 112 LYS B C 1
ATOM 4465 O O . LYS B 1 112 ? 21.656 9.078 -26.516 1 89.38 112 LYS B O 1
ATOM 4470 N N . ARG B 1 113 ? 22.25 10.117 -24.5 1 91 113 ARG B N 1
ATOM 4471 C CA . ARG B 1 113 ? 20.891 10.039 -23.984 1 91 113 ARG B CA 1
ATOM 4472 C C . ARG B 1 113 ? 20 11.094 -24.609 1 91 113 ARG B C 1
ATOM 4474 O O . ARG B 1 113 ? 20.109 12.281 -24.297 1 91 113 ARG B O 1
ATOM 4481 N N . LYS B 1 114 ? 19.25 10.695 -25.609 1 85.81 114 LYS B N 1
ATOM 4482 C CA . LYS B 1 114 ? 18.25 11.539 -26.266 1 85.81 114 LYS B CA 1
ATOM 4483 C C . LYS B 1 114 ? 16.844 10.984 -26.078 1 85.81 114 LYS B C 1
ATOM 4485 O O . LYS B 1 114 ? 16.672 9.875 -25.562 1 85.81 114 LYS B O 1
ATOM 4490 N N . THR B 1 115 ? 15.898 11.773 -26.406 1 83.94 115 THR B N 1
ATOM 4491 C CA . THR B 1 115 ? 14.523 11.289 -26.344 1 83.94 115 THR B CA 1
ATOM 4492 C C . THR B 1 115 ? 14.344 10.047 -27.203 1 83.94 115 THR B C 1
ATOM 4494 O O . THR B 1 115 ? 14.836 9.984 -28.328 1 83.94 115 THR B O 1
ATOM 4497 N N . ASN B 1 116 ? 13.812 9.008 -26.703 1 88.06 116 ASN B N 1
ATOM 4498 C CA . ASN B 1 116 ? 13.492 7.758 -27.391 1 88.06 116 ASN B CA 1
ATOM 4499 C C . ASN B 1 116 ? 14.75 6.957 -27.703 1 88.06 116 ASN B C 1
ATOM 4501 O O . ASN B 1 116 ? 14.836 6.309 -28.734 1 88.06 116 ASN B O 1
ATOM 4505 N N . TYR B 1 117 ? 15.695 7.113 -26.828 1 92.69 117 TYR B N 1
ATOM 4506 C CA . TYR B 1 117 ? 16.891 6.301 -27.062 1 92.69 117 TYR B CA 1
ATOM 4507 C C . TYR B 1 117 ? 16.609 4.828 -26.766 1 92.69 117 TYR B C 1
ATOM 4509 O O . TYR B 1 117 ? 15.586 4.492 -26.156 1 92.69 117 TYR B O 1
ATOM 4517 N N . LYS B 1 118 ? 17.547 3.969 -27.297 1 94.62 118 LYS B N 1
ATOM 4518 C CA . LYS B 1 118 ? 17.5 2.531 -27.047 1 94.62 118 LYS B CA 1
ATOM 4519 C C . LYS B 1 118 ? 18.812 2.037 -26.438 1 94.62 118 LYS B C 1
ATOM 4521 O O . LYS B 1 118 ? 19.875 2.631 -26.672 1 94.62 118 LYS B O 1
ATOM 4526 N N . LEU B 1 119 ? 18.703 1.017 -25.703 1 95.69 119 LEU B N 1
ATOM 4527 C CA . LEU B 1 119 ? 19.906 0.427 -25.109 1 95.69 119 LEU B CA 1
ATOM 4528 C C . LEU B 1 119 ? 20.422 -0.72 -25.969 1 95.69 119 LEU B C 1
ATOM 4530 O O . LEU B 1 119 ? 19.641 -1.409 -26.641 1 95.69 119 LEU B O 1
ATOM 4534 N N . GLN B 1 120 ? 21.672 -0.768 -26.016 1 96.25 120 GLN B N 1
ATOM 4535 C CA . GLN B 1 120 ? 22.375 -1.959 -26.484 1 96.25 120 GLN B CA 1
ATOM 4536 C C . GLN B 1 120 ? 22.797 -2.846 -25.312 1 96.25 120 GLN B C 1
ATOM 4538 O O . GLN B 1 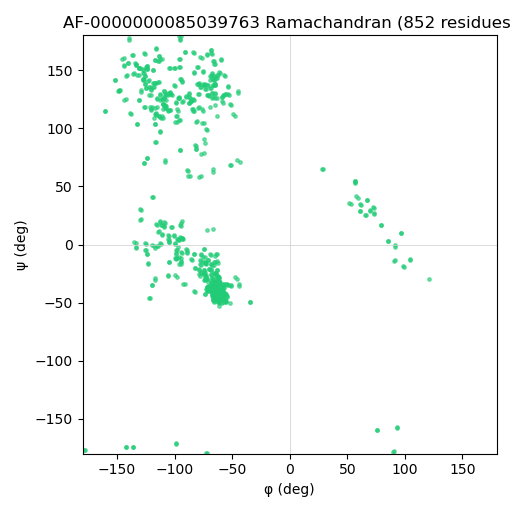120 ? 23.438 -2.381 -24.375 1 96.25 120 GLN B O 1
ATOM 4543 N N . ILE B 1 121 ? 22.453 -4.047 -25.312 1 95.5 121 ILE B N 1
ATOM 4544 C CA . ILE B 1 121 ? 22.734 -4.988 -24.234 1 95.5 121 ILE B CA 1
ATOM 4545 C C . ILE B 1 121 ? 23.156 -6.332 -24.828 1 95.5 121 ILE B C 1
ATOM 4547 O O . ILE B 1 121 ? 22.359 -7.031 -25.438 1 95.5 121 ILE B O 1
ATOM 4551 N N . PRO B 1 122 ? 24.391 -6.852 -24.703 1 94.88 122 PRO B N 1
ATOM 4552 C CA . PRO B 1 122 ? 25.469 -6.184 -23.969 1 94.88 122 PRO B CA 1
ATOM 4553 C C . PRO B 1 122 ? 26.016 -4.961 -24.703 1 94.88 122 PRO B C 1
ATOM 4555 O O . PRO B 1 122 ? 25.516 -4.594 -25.766 1 94.88 122 PRO B O 1
ATOM 4558 N N . LYS B 1 123 ? 27 -4.34 -24.078 1 94.12 123 LYS B N 1
ATOM 4559 C CA . LYS B 1 123 ? 27.578 -3.113 -24.609 1 94.12 123 LYS B CA 1
ATOM 4560 C C . LYS B 1 123 ? 27.984 -3.279 -26.062 1 94.12 123 LYS B C 1
ATOM 4562 O O . LYS B 1 123 ? 28.703 -4.223 -26.406 1 94.12 123 LYS B O 1
ATOM 4567 N N . GLY B 1 124 ? 27.406 -2.457 -26.938 1 93.5 124 GLY B N 1
ATOM 4568 C CA . GLY B 1 124 ? 27.797 -2.416 -28.328 1 93.5 124 GLY B CA 1
ATOM 4569 C C . GLY B 1 124 ? 27 -3.355 -29.203 1 93.5 124 GLY B C 1
ATOM 4570 O O . GLY B 1 124 ? 27.172 -3.381 -30.438 1 93.5 124 GLY B O 1
ATOM 4571 N N . LYS B 1 125 ? 26.078 -4.09 -28.609 1 95.06 125 LYS B N 1
ATOM 4572 C CA . LYS B 1 125 ? 25.297 -5.051 -29.375 1 95.06 125 LYS B CA 1
ATOM 4573 C C . LYS B 1 125 ? 23.797 -4.762 -29.25 1 95.06 125 LYS B C 1
ATOM 4575 O O . LYS B 1 125 ? 23.297 -4.559 -28.156 1 95.06 125 LYS B O 1
ATOM 4580 N N . ASP B 1 126 ? 23.203 -4.844 -30.391 1 93.44 126 ASP B N 1
ATOM 4581 C CA . ASP B 1 126 ? 21.766 -4.598 -30.391 1 93.44 126 ASP B CA 1
ATOM 4582 C C . ASP B 1 126 ? 21.016 -5.719 -29.688 1 93.44 126 ASP B C 1
ATOM 4584 O O . ASP B 1 126 ? 21.375 -6.895 -29.828 1 93.44 126 ASP B O 1
ATOM 4588 N N . TYR B 1 127 ? 20.125 -5.301 -28.875 1 90.5 127 TYR B N 1
ATOM 4589 C CA . TYR B 1 127 ? 19.25 -6.172 -28.094 1 90.5 127 TYR B CA 1
ATOM 4590 C C . TYR B 1 127 ? 17.844 -6.211 -28.688 1 90.5 127 TYR B C 1
ATOM 4592 O O . TYR B 1 127 ? 17.188 -5.176 -28.797 1 90.5 127 TYR B O 1
ATOM 4600 N N . ASP B 1 128 ? 17.344 -7.301 -29.172 1 87.38 128 ASP B N 1
ATOM 4601 C CA . ASP B 1 128 ? 16.109 -7.449 -29.938 1 87.38 128 ASP B CA 1
ATOM 4602 C C . ASP B 1 128 ? 14.914 -6.926 -29.141 1 87.38 128 ASP B C 1
ATOM 4604 O O . ASP B 1 128 ? 13.992 -6.352 -29.719 1 87.38 128 ASP B O 1
ATOM 4608 N N . SER B 1 129 ? 14.945 -7.133 -27.906 1 89.06 129 SER B N 1
ATOM 4609 C CA . SER B 1 129 ? 13.789 -6.762 -27.109 1 89.06 129 SER B CA 1
ATOM 4610 C C . SER B 1 129 ? 13.969 -5.375 -26.484 1 89.06 129 SER B C 1
ATOM 4612 O O . SER B 1 129 ? 13.281 -5.02 -25.531 1 89.06 129 SER B O 1
ATOM 4614 N N . ALA B 1 130 ? 14.914 -4.668 -27.031 1 90.94 130 ALA B N 1
ATOM 4615 C CA . ALA B 1 130 ? 15.141 -3.312 -26.531 1 90.94 130 ALA B CA 1
ATOM 4616 C C . ALA B 1 130 ? 13.938 -2.418 -26.812 1 90.94 130 ALA B C 1
ATOM 4618 O O . ALA B 1 130 ? 13.352 -2.48 -27.891 1 90.94 130 ALA B O 1
ATOM 4619 N N . ARG B 1 131 ? 13.578 -1.637 -25.891 1 90.25 131 ARG B N 1
ATOM 4620 C CA . ARG B 1 131 ? 12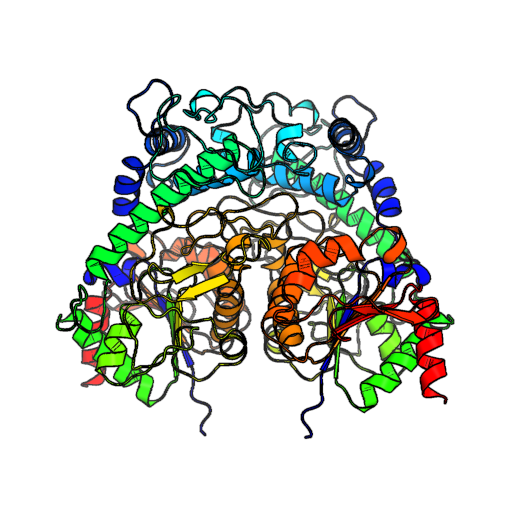.453 -0.723 -26.016 1 90.25 131 ARG B CA 1
ATOM 4621 C C . ARG B 1 131 ? 12.914 0.728 -26.031 1 90.25 131 ARG B C 1
ATOM 4623 O O . ARG B 1 131 ? 14.031 1.034 -25.594 1 90.25 131 ARG B O 1
ATOM 4630 N N . TYR B 1 132 ? 12.055 1.521 -26.531 1 89.81 132 TYR B N 1
ATOM 4631 C CA . TYR B 1 132 ? 12.367 2.945 -26.594 1 89.81 132 TYR B CA 1
ATOM 4632 C C . TYR B 1 132 ? 12.117 3.605 -25.234 1 89.81 132 TYR B C 1
ATOM 4634 O O . TYR B 1 132 ? 11.125 3.303 -24.562 1 89.81 132 TYR B O 1
ATOM 4642 N N . ALA B 1 133 ? 13.031 4.473 -24.859 1 89.19 133 ALA B N 1
ATOM 4643 C CA . ALA B 1 133 ? 12.859 5.277 -23.656 1 89.19 133 ALA B CA 1
ATOM 4644 C C . ALA B 1 133 ? 11.969 6.488 -23.922 1 89.19 133 ALA B C 1
ATOM 4646 O O . ALA B 1 133 ? 12.461 7.613 -24.047 1 89.19 133 ALA B O 1
ATOM 4647 N N . PHE B 1 134 ? 10.68 6.32 -23.906 1 80.94 134 PHE B N 1
ATOM 4648 C CA . PHE B 1 134 ? 9.719 7.348 -24.281 1 80.94 134 PHE B CA 1
ATOM 4649 C C . PHE B 1 134 ? 9.711 8.492 -23.281 1 80.94 134 PHE B C 1
ATOM 4651 O O . PHE B 1 134 ? 9.398 9.633 -23.625 1 80.94 134 PHE B O 1
ATOM 4658 N N . ASN B 1 135 ? 10.086 8.227 -22.047 1 77.25 135 ASN B N 1
ATOM 4659 C CA . ASN B 1 135 ? 10.023 9.234 -21 1 77.25 135 ASN B CA 1
ATOM 4660 C C . ASN B 1 135 ? 11.422 9.633 -20.531 1 77.25 135 ASN B C 1
ATOM 4662 O O . ASN B 1 135 ? 11.602 10.039 -19.375 1 77.25 135 ASN B O 1
ATOM 4666 N N . ASN B 1 136 ? 12.383 9.352 -21.375 1 81.44 136 ASN B N 1
ATOM 4667 C CA . ASN B 1 136 ? 13.773 9.688 -21.062 1 81.44 136 ASN B CA 1
ATOM 4668 C C . ASN B 1 136 ? 14.227 9.062 -19.75 1 81.44 136 ASN B C 1
ATOM 4670 O O . ASN B 1 136 ? 14.75 9.75 -18.875 1 81.44 136 ASN B O 1
ATOM 4674 N N . GLU B 1 137 ? 14.078 7.809 -19.672 1 85.06 137 GLU B N 1
ATOM 4675 C CA . GLU B 1 137 ? 14.453 7.062 -18.469 1 85.06 137 GLU B CA 1
ATOM 4676 C C . GLU B 1 137 ? 15.961 7.105 -18.25 1 85.06 137 GLU B C 1
ATOM 4678 O O . GLU B 1 137 ? 16.734 7.141 -19.203 1 85.06 137 GLU B O 1
ATOM 4683 N N . ASN B 1 138 ? 16.359 7.148 -16.969 1 91.44 138 ASN B N 1
ATOM 4684 C CA . ASN B 1 138 ? 17.766 6.961 -16.641 1 91.44 138 ASN B CA 1
ATOM 4685 C C . ASN B 1 138 ? 18.297 5.641 -17.203 1 91.44 138 ASN B C 1
ATOM 4687 O O . ASN B 1 138 ? 17.688 4.59 -17 1 91.44 138 ASN B O 1
ATOM 4691 N N . PRO B 1 139 ? 19.422 5.703 -17.906 1 92.94 139 PRO B N 1
ATOM 4692 C CA . PRO B 1 139 ? 19.891 4.504 -18.594 1 92.94 139 PRO B CA 1
ATOM 4693 C C . PRO B 1 139 ? 20.109 3.322 -17.656 1 92.94 139 PRO B C 1
ATOM 4695 O O . PRO B 1 139 ? 19.812 2.18 -18.016 1 92.94 139 PRO B O 1
ATOM 4698 N N . LYS B 1 140 ? 20.688 3.559 -16.5 1 92.38 140 LYS B N 1
ATOM 4699 C CA . LYS B 1 140 ? 20.906 2.475 -15.539 1 92.38 140 LYS B CA 1
ATOM 4700 C C . LYS B 1 140 ? 19.578 1.881 -15.07 1 92.38 140 LYS B C 1
ATOM 4702 O O . LYS B 1 140 ? 19.438 0.659 -15 1 92.38 140 LYS B O 1
ATOM 4707 N N . GLN B 1 141 ? 18.656 2.742 -14.719 1 92.75 141 GLN B N 1
ATOM 4708 C CA . GLN B 1 141 ? 17.328 2.279 -14.336 1 92.75 141 GLN B CA 1
ATOM 4709 C C . GLN B 1 141 ? 16.672 1.506 -15.469 1 92.75 141 GLN B C 1
ATOM 4711 O O . GLN B 1 141 ? 16.062 0.456 -15.242 1 92.75 141 GLN B O 1
ATOM 4716 N N . PHE B 1 142 ? 16.828 2.066 -16.641 1 94.81 142 PHE B N 1
ATOM 4717 C CA . PHE B 1 142 ? 16.203 1.472 -17.828 1 94.81 142 PHE B CA 1
ATOM 4718 C C . PHE B 1 142 ? 16.781 0.087 -18.094 1 94.81 142 PHE B C 1
ATOM 4720 O O . PHE B 1 142 ? 16.047 -0.833 -18.469 1 94.81 142 PHE B O 1
ATOM 4727 N N . TYR B 1 143 ? 18.062 -0.071 -17.953 1 96 143 TYR B N 1
ATOM 4728 C CA . TYR B 1 143 ? 18.75 -1.357 -18.078 1 96 143 TYR B CA 1
ATOM 4729 C C . TYR B 1 143 ? 18.172 -2.373 -17.094 1 96 143 TYR B C 1
ATOM 4731 O O . TYR B 1 143 ? 17.859 -3.504 -17.484 1 96 143 TYR B O 1
ATOM 4739 N N . LEU B 1 144 ? 18 -1.947 -15.859 1 95.44 144 LEU B N 1
ATOM 4740 C CA . LEU B 1 144 ? 17.469 -2.822 -14.82 1 95.44 144 LEU B CA 1
ATOM 4741 C C . LEU B 1 144 ? 16.016 -3.189 -15.094 1 95.44 144 LEU B C 1
ATOM 4743 O O . LEU B 1 144 ? 15.586 -4.301 -14.781 1 95.44 144 LEU B O 1
ATOM 4747 N N . GLN B 1 145 ? 15.305 -2.311 -15.664 1 95.44 145 GLN B N 1
ATOM 4748 C CA . GLN B 1 145 ? 13.914 -2.586 -16 1 95.44 145 GLN B CA 1
ATOM 4749 C C . GLN B 1 145 ? 13.812 -3.588 -17.141 1 95.44 145 GLN B C 1
ATOM 4751 O O . GLN B 1 145 ? 12.898 -4.41 -17.172 1 95.44 145 GLN B O 1
ATOM 4756 N N . HIS B 1 146 ? 14.758 -3.492 -18.109 1 96.69 146 HIS B N 1
ATOM 4757 C CA . HIS B 1 146 ? 14.852 -4.527 -19.125 1 96.69 146 HIS B CA 1
ATOM 4758 C C . HIS B 1 146 ? 15.156 -5.887 -18.516 1 96.69 146 HIS B C 1
ATOM 4760 O O . HIS B 1 146 ? 14.578 -6.902 -18.906 1 96.69 146 HIS B O 1
ATOM 4766 N N . GLU B 1 147 ? 16.109 -5.867 -17.562 1 96.88 147 GLU B N 1
ATOM 4767 C CA . GLU B 1 147 ? 16.438 -7.094 -16.844 1 96.88 147 GLU B CA 1
ATOM 4768 C C . GLU B 1 147 ? 15.211 -7.688 -16.156 1 96.88 147 GLU B C 1
ATOM 4770 O O . GLU B 1 147 ? 14.945 -8.883 -16.281 1 96.88 147 GLU B O 1
ATOM 4775 N N . LEU B 1 148 ? 14.477 -6.863 -15.492 1 96.88 148 LEU B N 1
ATOM 4776 C CA . LEU B 1 148 ? 13.258 -7.301 -14.82 1 96.88 148 LEU B CA 1
ATOM 4777 C C . LEU B 1 148 ? 12.258 -7.875 -15.82 1 96.88 148 LEU B C 1
ATOM 4779 O O . LEU B 1 148 ? 11.641 -8.906 -15.562 1 96.88 148 LEU B O 1
ATOM 4783 N N . SER B 1 149 ? 12.125 -7.203 -16.906 1 96.31 149 SER B N 1
ATOM 4784 C CA . SER B 1 149 ? 11.195 -7.66 -17.938 1 96.31 149 SER B CA 1
ATOM 4785 C C . SER B 1 149 ? 11.562 -9.055 -18.422 1 96.31 149 SER B C 1
ATOM 4787 O O . SER B 1 149 ? 10.68 -9.891 -18.656 1 96.31 149 SER B O 1
ATOM 4789 N N . CYS B 1 150 ? 12.828 -9.297 -18.547 1 96.81 150 CYS B N 1
ATOM 4790 C CA . CYS B 1 150 ? 13.305 -10.609 -18.969 1 96.81 150 CYS B CA 1
ATOM 4791 C C . CYS B 1 150 ? 12.961 -11.672 -17.938 1 96.81 150 CYS B C 1
ATOM 4793 O O . CYS B 1 150 ? 12.477 -12.75 -18.297 1 96.81 150 CYS B O 1
ATOM 4795 N N . LEU B 1 151 ? 13.211 -11.344 -16.734 1 97.88 151 LEU B N 1
ATOM 4796 C CA . LEU B 1 151 ? 12.961 -12.297 -15.664 1 97.88 151 LEU B CA 1
ATOM 4797 C C . LEU B 1 151 ? 11.469 -12.609 -15.539 1 97.88 151 LEU B C 1
ATOM 4799 O O . LEU B 1 151 ? 11.086 -13.773 -15.406 1 97.88 151 LEU B O 1
ATOM 4803 N N . LEU B 1 152 ? 10.633 -11.57 -15.609 1 97.44 152 LEU B N 1
ATOM 4804 C CA . LEU B 1 152 ? 9.188 -11.758 -15.516 1 97.44 152 LEU B CA 1
ATOM 4805 C C . LEU B 1 152 ? 8.664 -12.562 -16.703 1 97.44 152 LEU B C 1
ATOM 4807 O O . LEU B 1 152 ? 7.746 -13.375 -16.547 1 97.44 152 LEU B O 1
ATOM 4811 N N . THR B 1 153 ? 9.227 -12.352 -17.844 1 97.38 153 THR B N 1
ATOM 4812 C CA . THR B 1 153 ? 8.883 -13.125 -19.031 1 97.38 153 THR B CA 1
ATOM 4813 C C . THR B 1 153 ? 9.156 -14.609 -18.812 1 97.38 153 THR B C 1
ATOM 4815 O O . THR B 1 153 ? 8.336 -15.461 -19.156 1 97.38 153 THR B O 1
ATOM 4818 N N . SER B 1 154 ? 10.289 -14.859 -18.234 1 97.56 154 SER B N 1
ATOM 4819 C CA . SER B 1 154 ? 10.664 -16.234 -17.953 1 97.56 154 SER B CA 1
ATOM 4820 C C . SER B 1 154 ? 9.672 -16.891 -17 1 97.56 154 SER B C 1
ATOM 4822 O O . SER B 1 154 ? 9.297 -18.062 -17.188 1 97.56 154 SER B O 1
ATOM 4824 N N . ILE B 1 155 ? 9.25 -16.203 -15.992 1 97.69 155 ILE B N 1
ATOM 4825 C CA . ILE B 1 155 ? 8.289 -16.734 -15.023 1 97.69 155 ILE B CA 1
ATOM 4826 C C . ILE B 1 155 ? 6.961 -17.016 -15.719 1 97.69 155 ILE B C 1
ATOM 4828 O O . ILE B 1 155 ? 6.379 -18.078 -15.562 1 97.69 155 ILE B O 1
ATOM 4832 N N . VAL B 1 156 ? 6.492 -16.062 -16.531 1 97.69 156 VAL B N 1
ATOM 4833 C CA . VAL B 1 156 ? 5.219 -16.188 -17.219 1 97.69 156 VAL B CA 1
ATOM 4834 C C . VAL B 1 156 ? 5.277 -17.391 -18.172 1 97.69 156 VAL B C 1
ATOM 4836 O O . VAL B 1 156 ? 4.309 -18.141 -18.281 1 97.69 156 VAL B O 1
ATOM 4839 N N . ASN B 1 157 ? 6.422 -17.516 -18.797 1 97.19 157 ASN B N 1
ATOM 4840 C CA . ASN B 1 157 ? 6.602 -18.672 -19.672 1 97.19 157 ASN B CA 1
ATOM 4841 C C . ASN B 1 157 ? 6.438 -19.984 -18.906 1 97.19 157 ASN B C 1
ATOM 4843 O O . ASN B 1 157 ? 5.762 -20.906 -19.375 1 97.19 157 ASN B O 1
ATOM 4847 N N . ARG B 1 158 ? 7.008 -20.047 -17.797 1 97.56 158 ARG B N 1
ATOM 4848 C CA . ARG B 1 158 ? 6.902 -21.25 -16.984 1 97.56 158 ARG B CA 1
ATOM 4849 C C . ARG B 1 158 ? 5.461 -21.5 -16.547 1 97.56 158 ARG B C 1
ATOM 4851 O O . ARG B 1 158 ? 5.012 -22.656 -16.516 1 97.56 158 ARG B O 1
ATOM 4858 N N . ILE B 1 159 ? 4.711 -20.484 -16.203 1 96.5 159 ILE B N 1
ATOM 4859 C CA . ILE B 1 159 ? 3.314 -20.594 -15.805 1 96.5 159 ILE B CA 1
ATOM 4860 C C . ILE B 1 159 ? 2.486 -21.125 -16.969 1 96.5 159 ILE B C 1
ATOM 4862 O O . ILE B 1 159 ? 1.596 -21.953 -16.797 1 96.5 159 ILE B O 1
ATOM 4866 N N . SER B 1 160 ? 2.799 -20.656 -18.141 1 95.31 160 SER B N 1
ATOM 4867 C CA . SER B 1 160 ? 2.037 -21.031 -19.328 1 95.31 160 SER B CA 1
ATOM 4868 C C . SER B 1 160 ? 2.174 -22.531 -19.625 1 95.31 160 SER B C 1
ATOM 4870 O O . SER B 1 160 ? 1.278 -23.125 -20.219 1 95.31 160 SER B O 1
ATOM 4872 N N . GLU B 1 161 ? 3.232 -23.141 -19.203 1 96 161 GLU B N 1
ATOM 4873 C CA . GLU B 1 161 ? 3.514 -24.547 -19.484 1 96 161 GLU B CA 1
ATOM 4874 C C . GLU B 1 161 ? 2.482 -25.453 -18.812 1 96 161 GLU B C 1
ATOM 4876 O O . GLU B 1 161 ? 2.242 -26.578 -19.281 1 96 161 GLU B O 1
ATOM 4881 N N . TYR B 1 162 ? 1.845 -24.984 -17.75 1 95.44 162 TYR B N 1
ATOM 4882 C CA . TYR B 1 162 ? 0.904 -25.875 -17.078 1 95.44 162 TYR B CA 1
ATOM 4883 C C . TYR B 1 162 ? -0.482 -25.25 -17 1 95.44 162 TYR B C 1
ATOM 4885 O O . TYR B 1 162 ? -1.459 -25.922 -16.672 1 95.44 162 TYR B O 1
ATOM 4893 N N . ALA B 1 163 ? -0.635 -23.938 -17.375 1 95.19 163 ALA B N 1
ATOM 4894 C CA . ALA B 1 163 ? -1.886 -23.25 -17.047 1 95.19 163 ALA B CA 1
ATOM 4895 C C . ALA B 1 163 ? -2.529 -22.656 -18.297 1 95.19 163 ALA B C 1
ATOM 4897 O O . ALA B 1 163 ? -3.637 -22.125 -18.234 1 95.19 163 ALA B O 1
ATOM 4898 N N . PHE B 1 164 ? -1.848 -22.766 -19.406 1 93.69 164 PHE B N 1
ATOM 4899 C CA . PHE B 1 164 ? -2.383 -22.172 -20.625 1 93.69 164 PHE B CA 1
ATOM 4900 C C . PHE B 1 164 ? -3.678 -22.859 -21.047 1 93.69 164 PHE B C 1
ATOM 4902 O O . PHE B 1 164 ? -3.742 -24.094 -21.094 1 93.69 164 PHE B O 1
ATOM 4909 N N . HIS B 1 165 ? -4.711 -22.031 -21.219 1 89.12 165 HIS B N 1
ATOM 4910 C CA . HIS B 1 165 ? -6.016 -22.547 -21.641 1 89.12 165 HIS B CA 1
ATOM 4911 C C . HIS B 1 165 ? -6.699 -21.594 -22.609 1 89.12 165 HIS B C 1
ATOM 4913 O O . HIS B 1 165 ? -6.777 -20.391 -22.344 1 89.12 165 HIS B O 1
ATOM 4919 N N . TYR B 1 166 ? -7.023 -22.125 -23.672 1 81.25 166 TYR B N 1
ATOM 4920 C CA . TYR B 1 166 ? -7.859 -21.391 -24.609 1 81.25 166 TYR B CA 1
ATOM 4921 C C . TYR B 1 166 ? -8.906 -22.312 -25.234 1 81.25 166 TYR B C 1
ATOM 4923 O O . TYR B 1 166 ? -8.969 -23.5 -24.906 1 81.25 166 TYR B O 1
ATOM 4931 N N . CYS B 1 167 ? -9.875 -21.812 -26.094 1 74.25 167 CYS B N 1
ATOM 4932 C CA . CYS B 1 167 ? -11.07 -22.5 -26.578 1 74.25 167 CYS B CA 1
ATOM 4933 C C . CYS B 1 167 ? -10.719 -23.844 -27.203 1 74.25 167 CYS B C 1
ATOM 4935 O O . CYS B 1 167 ? -11.422 -24.828 -27 1 74.25 167 CYS B O 1
ATOM 4937 N N . THR B 1 168 ? -9.617 -23.938 -27.844 1 78.69 168 THR B N 1
ATOM 4938 C CA . THR B 1 168 ? -9.344 -25.172 -28.594 1 78.69 168 THR B CA 1
ATOM 4939 C C . THR B 1 168 ? -8.156 -25.906 -27.984 1 78.69 168 THR B C 1
ATOM 4941 O O . THR B 1 168 ? -7.781 -26.984 -28.469 1 78.69 168 THR B O 1
ATOM 4944 N N . PHE B 1 169 ? -7.586 -25.375 -26.984 1 85.25 169 PHE B N 1
ATOM 4945 C CA . PHE B 1 169 ? -6.371 -25.969 -26.438 1 85.25 169 PHE B CA 1
ATOM 4946 C C . PHE B 1 169 ? -6.25 -25.672 -24.953 1 85.25 169 PHE B C 1
ATOM 4948 O O . PHE B 1 169 ? -6.59 -24.578 -24.5 1 85.25 169 PHE B O 1
ATOM 4955 N N . SER B 1 170 ? -5.746 -26.781 -24.266 1 90.19 170 SER B N 1
ATOM 4956 C CA . SER B 1 170 ? -5.52 -26.562 -22.844 1 90.19 170 SER B CA 1
ATOM 4957 C C . SER B 1 170 ? -4.352 -27.406 -22.328 1 90.19 170 SER B C 1
ATOM 4959 O O . SER B 1 170 ? -4.262 -28.594 -22.625 1 90.19 170 SER B O 1
ATOM 4961 N N . GLU B 1 171 ? -3.443 -26.734 -21.578 1 92.25 171 GLU B N 1
ATOM 4962 C CA . GLU B 1 171 ? -2.367 -27.453 -20.891 1 92.25 171 GLU B CA 1
ATOM 4963 C C . GLU B 1 171 ? -2.838 -27.984 -19.547 1 92.25 171 GLU B C 1
ATOM 4965 O O . GLU B 1 171 ? -2.16 -28.812 -18.922 1 92.25 171 GLU B O 1
ATOM 4970 N N . ILE B 1 172 ? -4.027 -27.484 -19.094 1 93.5 172 ILE B N 1
ATOM 4971 C CA . ILE B 1 172 ? -4.559 -27.875 -17.797 1 93.5 172 ILE B CA 1
ATOM 4972 C C . ILE B 1 172 ? -5.066 -29.312 -17.859 1 93.5 172 ILE B C 1
ATOM 4974 O O . ILE B 1 172 ? -5.785 -29.688 -18.781 1 93.5 172 ILE B O 1
ATOM 4978 N N . LYS B 1 173 ? -4.68 -30.062 -16.844 1 92.19 173 LYS B N 1
ATOM 4979 C CA . LYS B 1 173 ? -5.18 -31.422 -16.734 1 92.19 173 LYS B CA 1
ATOM 4980 C C . LYS B 1 173 ? -6.566 -31.469 -16.109 1 92.19 173 LYS B C 1
ATOM 4982 O O . LYS B 1 173 ? -6.719 -31.859 -14.945 1 92.19 173 LYS B O 1
ATOM 4987 N N . MET B 1 174 ? -7.543 -31.297 -16.906 1 92.62 174 MET B N 1
ATOM 4988 C CA . MET B 1 174 ? -8.906 -31.078 -16.438 1 92.62 174 MET B CA 1
ATOM 4989 C C . MET B 1 174 ? -9.523 -32.375 -15.914 1 92.62 174 MET B C 1
ATOM 4991 O O . MET B 1 174 ? -10.406 -32.344 -15.055 1 92.62 174 MET B O 1
ATOM 4995 N N . ASP B 1 175 ? -9.008 -33.5 -16.422 1 94.19 175 ASP B N 1
ATOM 4996 C CA . ASP B 1 175 ? -9.609 -34.781 -16.062 1 94.19 175 ASP B CA 1
ATOM 4997 C C . ASP B 1 175 ? -8.75 -35.531 -15.062 1 94.19 175 ASP B C 1
ATOM 4999 O O . ASP B 1 175 ? -9.008 -36.688 -14.766 1 94.19 175 ASP B O 1
ATOM 5003 N N . SER B 1 176 ? -7.738 -34.844 -14.609 1 96.31 176 SER B N 1
ATOM 5004 C CA . SER B 1 176 ? -6.922 -35.469 -13.578 1 96.31 176 SER B CA 1
ATOM 5005 C C . SER B 1 176 ? -7.715 -35.656 -12.289 1 96.31 176 SER B C 1
ATOM 5007 O O . SER B 1 176 ? -8.742 -35.031 -12.078 1 96.31 176 SER B O 1
ATOM 5009 N N . GLU B 1 177 ? -7.262 -36.594 -11.461 1 97.06 177 GLU B N 1
ATOM 5010 C CA . GLU B 1 177 ? -7.938 -36.875 -10.203 1 97.06 177 GLU B CA 1
ATOM 5011 C C . GLU B 1 177 ? -8.07 -35.625 -9.336 1 97.06 177 GLU B C 1
ATOM 5013 O O . GLU B 1 177 ? -9.125 -35.406 -8.75 1 97.06 177 GLU B O 1
ATOM 5018 N N . ILE B 1 178 ? -7.078 -34.875 -9.25 1 97.31 178 ILE B N 1
ATOM 5019 C CA . ILE B 1 178 ? -7.102 -33.688 -8.406 1 97.31 178 ILE B CA 1
ATOM 5020 C C . ILE B 1 178 ? -8.102 -32.656 -8.969 1 97.31 178 ILE B C 1
ATOM 5022 O O . ILE B 1 178 ? -8.812 -32 -8.203 1 97.31 178 ILE B O 1
ATOM 5026 N N . SER B 1 179 ? -8.172 -32.5 -10.281 1 98.12 179 SER B N 1
ATOM 5027 C CA . SER B 1 179 ? -9.117 -31.594 -10.906 1 98.12 179 SER B CA 1
ATOM 5028 C C . SER B 1 179 ? -10.562 -32 -10.625 1 98.12 179 SER B C 1
ATOM 5030 O O . SER B 1 179 ? -11.406 -31.172 -10.297 1 98.12 179 SER B O 1
ATOM 5032 N N . ILE B 1 180 ? -10.781 -33.281 -10.727 1 98.06 180 ILE B N 1
ATOM 5033 C CA . ILE B 1 180 ? -12.109 -33.844 -10.477 1 98.06 180 ILE B CA 1
ATOM 5034 C C . ILE B 1 180 ? -12.492 -33.594 -9.016 1 98.06 180 ILE B C 1
ATOM 5036 O O . ILE B 1 180 ? -13.602 -33.125 -8.719 1 98.06 180 ILE B O 1
ATOM 5040 N N . ASN B 1 181 ? -11.586 -33.906 -8.148 1 98.19 181 ASN B N 1
ATOM 5041 C CA . ASN B 1 181 ? -11.852 -33.75 -6.723 1 98.19 181 ASN B CA 1
ATOM 5042 C C . ASN B 1 181 ? -12.062 -32.281 -6.348 1 98.19 181 ASN B C 1
ATOM 5044 O O . ASN B 1 181 ? -12.891 -31.953 -5.492 1 98.19 181 ASN B O 1
ATOM 5048 N N . PHE B 1 182 ? -11.312 -31.375 -6.926 1 98.5 182 PHE B N 1
ATOM 5049 C CA . PHE B 1 182 ? -11.469 -29.953 -6.668 1 98.5 182 PHE B CA 1
ATOM 5050 C C . PHE B 1 182 ? -12.852 -29.469 -7.102 1 98.5 182 PHE B C 1
ATOM 5052 O O . PHE B 1 182 ? -13.539 -28.781 -6.348 1 98.5 182 PHE B O 1
ATOM 5059 N N . LYS B 1 183 ? -13.234 -29.844 -8.312 1 98.31 183 LYS B N 1
ATOM 5060 C CA . LYS B 1 183 ? -14.547 -29.484 -8.828 1 98.31 183 LYS B CA 1
ATOM 5061 C C . LYS B 1 183 ? -15.656 -29.984 -7.906 1 98.31 183 LYS B C 1
ATOM 5063 O O . LYS B 1 183 ? -16.578 -29.234 -7.582 1 98.31 183 LYS B O 1
ATOM 5068 N N . LYS B 1 184 ? -15.508 -31.156 -7.457 1 97.88 184 LYS B N 1
ATOM 5069 C CA . LYS B 1 184 ? -16.5 -31.766 -6.578 1 97.88 184 LYS B CA 1
ATOM 5070 C C . LYS B 1 184 ? -16.578 -31.031 -5.238 1 97.88 184 LYS B C 1
ATOM 5072 O O . LYS B 1 184 ? -17.656 -30.719 -4.75 1 97.88 184 LYS B O 1
ATOM 5077 N N . TRP B 1 185 ? -15.438 -30.781 -4.668 1 98.19 185 TRP B N 1
ATOM 5078 C CA . TRP B 1 185 ? -15.359 -30.109 -3.371 1 98.19 185 TRP B CA 1
ATOM 5079 C C . TRP B 1 185 ? -16.016 -28.734 -3.418 1 98.19 185 TRP B C 1
ATOM 5081 O O . TRP B 1 185 ? -16.859 -28.422 -2.588 1 98.19 185 TRP B O 1
ATOM 5091 N N . ILE B 1 186 ? -15.672 -27.891 -4.418 1 98.19 186 ILE B N 1
ATOM 5092 C CA . ILE B 1 186 ? -16.188 -26.531 -4.523 1 98.19 186 ILE B CA 1
ATOM 5093 C C . ILE B 1 186 ? -17.688 -26.562 -4.844 1 98.19 186 ILE B C 1
ATOM 5095 O O . ILE B 1 186 ? -18.453 -25.75 -4.34 1 98.19 186 ILE B O 1
ATOM 5099 N N . SER B 1 187 ? -18.062 -27.516 -5.699 1 97.5 187 SER B N 1
ATOM 5100 C CA . SER B 1 187 ? -19.484 -27.656 -6.023 1 97.5 187 SER B CA 1
ATOM 5101 C C . SER B 1 187 ? -20.312 -27.906 -4.77 1 97.5 187 SER B C 1
ATOM 5103 O O . SER B 1 187 ? -21.406 -27.375 -4.633 1 97.5 187 SER B O 1
ATOM 5105 N N . THR B 1 188 ? -19.828 -28.688 -3.92 1 96.38 188 THR B N 1
ATOM 5106 C CA . THR B 1 188 ? -20.516 -29 -2.67 1 96.38 188 THR B CA 1
ATOM 5107 C C . THR B 1 188 ? -20.641 -27.75 -1.801 1 96.38 188 THR B C 1
ATOM 5109 O O . THR B 1 188 ? -21.703 -27.453 -1.267 1 96.38 188 THR B O 1
ATOM 5112 N N . LEU B 1 189 ? -19.547 -27 -1.664 1 95.75 189 LEU B N 1
ATOM 5113 C CA . LEU B 1 189 ? -19.531 -25.797 -0.831 1 95.75 189 LEU B CA 1
ATOM 5114 C C . LEU B 1 189 ? -20.422 -24.719 -1.418 1 95.75 189 LEU B C 1
ATOM 5116 O O . LEU B 1 189 ? -21.062 -23.969 -0.677 1 95.75 189 LEU B O 1
ATOM 5120 N N . GLU B 1 190 ? -20.391 -24.656 -2.768 1 96 190 GLU B N 1
ATOM 5121 C CA . GLU B 1 190 ? -21.078 -23.594 -3.486 1 96 190 GLU B CA 1
ATOM 5122 C C . GLU B 1 190 ? -22.594 -23.719 -3.338 1 96 190 GLU B C 1
ATOM 5124 O O . GLU B 1 190 ? -23.328 -22.734 -3.539 1 96 190 GLU B O 1
ATOM 5129 N N . LYS B 1 191 ? -23.156 -24.812 -2.965 1 93.5 191 LYS B N 1
ATOM 5130 C CA . LYS B 1 191 ? -24.594 -25.031 -2.797 1 93.5 191 LYS B CA 1
ATOM 5131 C C . LYS B 1 191 ? -25.172 -24.109 -1.736 1 93.5 191 LYS B C 1
ATOM 5133 O O . LYS B 1 191 ? -26.297 -23.609 -1.89 1 93.5 191 LYS B O 1
ATOM 5138 N N . ASN B 1 192 ? -24.344 -23.797 -0.718 1 92.31 192 ASN B N 1
ATOM 5139 C CA . ASN B 1 192 ? -24.891 -23.031 0.394 1 92.31 192 ASN B CA 1
ATOM 5140 C C . ASN B 1 192 ? -24.094 -21.75 0.658 1 92.31 192 ASN B C 1
ATOM 5142 O O . ASN B 1 192 ? -24.391 -21.016 1.593 1 92.31 192 ASN B O 1
ATOM 5146 N N . ASN B 1 193 ? -23.078 -21.562 -0.167 1 94.44 193 ASN B N 1
ATOM 5147 C CA . ASN B 1 193 ? -22.188 -20.453 0.108 1 94.44 193 ASN B CA 1
ATOM 5148 C C . ASN B 1 193 ? -21.703 -19.797 -1.18 1 94.44 193 ASN B C 1
ATOM 5150 O O . ASN B 1 193 ? -21.703 -20.422 -2.242 1 94.44 193 ASN B O 1
ATOM 5154 N N . ALA B 1 194 ? -21.359 -18.516 -1.065 1 96.12 194 ALA B N 1
ATOM 5155 C CA . ALA B 1 194 ? -20.562 -17.906 -2.125 1 96.12 194 ALA B CA 1
ATOM 5156 C C . ALA B 1 194 ? -19.094 -18.281 -2.012 1 96.12 194 ALA B C 1
ATOM 5158 O O . ALA B 1 194 ? -18.547 -18.344 -0.908 1 96.12 194 ALA B O 1
ATOM 5159 N N . ILE B 1 195 ? -18.516 -18.562 -3.15 1 97.81 195 ILE B N 1
ATOM 5160 C CA . ILE B 1 195 ? -17.125 -18.984 -3.209 1 97.81 195 ILE B CA 1
ATOM 5161 C C . ILE B 1 195 ? -16.234 -17.781 -3.568 1 97.81 195 ILE B C 1
ATOM 5163 O O . ILE B 1 195 ? -16.25 -17.312 -4.703 1 97.81 195 ILE B O 1
ATOM 5167 N N . ARG B 1 196 ? -15.422 -17.328 -2.59 1 98.31 196 ARG B N 1
ATOM 5168 C CA . ARG B 1 196 ? -14.539 -16.188 -2.797 1 98.31 196 ARG B CA 1
ATOM 5169 C C . ARG B 1 196 ? -13.078 -16.609 -2.781 1 98.31 196 ARG B C 1
ATOM 5171 O O . ARG B 1 196 ? -12.461 -16.703 -1.715 1 98.31 196 ARG B O 1
ATOM 5178 N N . MET B 1 197 ? -12.508 -16.797 -3.939 1 98.62 197 MET B N 1
ATOM 5179 C CA . MET B 1 197 ? -11.164 -17.359 -4.055 1 98.62 197 MET B CA 1
ATOM 5180 C C . MET B 1 197 ? -10.148 -16.266 -4.359 1 98.62 197 MET B C 1
ATOM 5182 O O . MET B 1 197 ? -10.336 -15.469 -5.281 1 98.62 197 MET B O 1
ATOM 5186 N N . TYR B 1 198 ? -9.109 -16.25 -3.582 1 98.75 198 TYR B N 1
ATOM 5187 C CA . TYR B 1 198 ? -7.957 -15.375 -3.777 1 98.75 198 TYR B CA 1
ATOM 5188 C C . TYR B 1 198 ? -6.68 -16.188 -3.967 1 98.75 198 TYR B C 1
ATOM 5190 O O . TYR B 1 198 ? -6.422 -17.125 -3.223 1 98.75 198 TYR B O 1
ATOM 5198 N N . SER B 1 199 ? -5.902 -15.836 -4.957 1 98.56 199 SER B N 1
ATOM 5199 C CA . SER B 1 199 ? -4.691 -16.594 -5.254 1 98.56 199 SER B CA 1
ATOM 5200 C C . SER B 1 199 ? -3.463 -15.688 -5.273 1 98.56 199 SER B C 1
ATOM 5202 O O . SER B 1 199 ? -3.521 -14.562 -5.781 1 98.56 199 SER B O 1
ATOM 5204 N N . LEU B 1 200 ? -2.393 -16.156 -4.699 1 97.81 200 LEU B N 1
ATOM 5205 C CA . LEU B 1 200 ? -1.104 -15.484 -4.766 1 97.81 200 LEU B CA 1
ATOM 5206 C C . LEU B 1 200 ? -0.269 -16.016 -5.926 1 97.81 200 LEU B C 1
ATOM 5208 O O . LEU B 1 200 ? 0.896 -15.641 -6.082 1 97.81 200 LEU B O 1
ATOM 5212 N N . ASN B 1 201 ? -0.887 -16.875 -6.707 1 97.5 201 ASN B N 1
ATOM 5213 C CA . ASN B 1 201 ? -0.259 -17.438 -7.898 1 97.5 201 ASN B CA 1
ATOM 5214 C C . ASN B 1 201 ? -0.638 -16.672 -9.156 1 97.5 201 ASN B C 1
ATOM 5216 O O . ASN B 1 201 ? -1.409 -15.703 -9.086 1 97.5 201 ASN B O 1
ATOM 5220 N N . TYR B 1 202 ? -0.064 -17.141 -10.305 1 97.62 202 TYR B N 1
ATOM 5221 C CA . TYR B 1 202 ? -0.201 -16.328 -11.508 1 97.62 202 TYR B CA 1
ATOM 5222 C C . TYR B 1 202 ? -1.083 -17.031 -12.539 1 97.62 202 TYR B C 1
ATOM 5224 O O . TYR B 1 202 ? -1.256 -16.531 -13.656 1 97.62 202 TYR B O 1
ATOM 5232 N N . ASP B 1 203 ? -1.58 -18.188 -12.203 1 96.62 203 ASP B N 1
ATOM 5233 C CA . ASP B 1 203 ? -2.408 -18.953 -13.125 1 96.62 203 ASP B CA 1
ATOM 5234 C C . ASP B 1 203 ? -3.893 -18.688 -12.875 1 96.62 203 ASP B C 1
ATOM 5236 O O . ASP B 1 203 ? -4.254 -17.938 -11.969 1 96.62 203 ASP B O 1
ATOM 5240 N N . ARG B 1 204 ? -4.773 -19.281 -13.711 1 93.38 204 ARG B N 1
ATOM 5241 C CA . ARG B 1 204 ? -6.223 -19.172 -13.602 1 93.38 204 ARG B CA 1
ATOM 5242 C C . ARG B 1 204 ? -6.887 -20.547 -13.641 1 93.38 204 ARG B C 1
ATOM 5244 O O . ARG B 1 204 ? -8.008 -20.688 -14.133 1 93.38 204 ARG B O 1
ATOM 5251 N N . ILE B 1 205 ? -6.207 -21.531 -13.18 1 96.06 205 ILE B N 1
ATOM 5252 C CA . ILE B 1 205 ? -6.609 -22.938 -13.305 1 96.06 205 ILE B CA 1
ATOM 5253 C C . ILE B 1 205 ? -7.945 -23.156 -12.609 1 96.06 205 ILE B C 1
ATOM 5255 O O . ILE B 1 205 ? -8.852 -23.781 -13.164 1 96.06 205 ILE B O 1
ATOM 5259 N N . PHE B 1 206 ? -8.133 -22.625 -11.406 1 97 206 PHE B N 1
ATOM 5260 C CA . PHE B 1 206 ? -9.328 -22.875 -10.609 1 97 206 PHE B CA 1
ATOM 5261 C C . PHE B 1 206 ? -10.562 -22.297 -11.297 1 97 206 PHE B C 1
ATOM 5263 O O . PHE B 1 206 ? -11.625 -22.906 -11.297 1 97 206 PHE B O 1
ATOM 5270 N N . LYS B 1 207 ? -10.414 -21.172 -11.891 1 94 207 LYS B N 1
ATOM 5271 C CA . LYS B 1 207 ? -11.516 -20.594 -12.656 1 94 207 LYS B CA 1
ATOM 5272 C C . LYS B 1 207 ? -11.883 -21.484 -13.836 1 94 207 LYS B C 1
ATOM 5274 O O . LYS B 1 207 ? -13.062 -21.734 -14.094 1 94 207 LYS B O 1
ATOM 5279 N N . VAL B 1 208 ? -10.914 -21.938 -14.547 1 93.38 208 VAL B N 1
ATOM 5280 C CA . VAL B 1 208 ? -11.125 -22.766 -15.727 1 93.38 208 VAL B CA 1
ATOM 5281 C C . VAL B 1 208 ? -11.82 -24.078 -15.32 1 93.38 208 VAL B C 1
ATOM 5283 O O . VAL B 1 208 ? -12.789 -24.484 -15.953 1 93.38 208 VAL B O 1
ATOM 5286 N N . LEU B 1 209 ? -11.328 -24.688 -14.273 1 96.38 209 LEU B N 1
ATOM 5287 C CA . LEU B 1 209 ? -11.891 -25.938 -13.797 1 96.38 209 LEU B CA 1
ATOM 5288 C C . LEU B 1 209 ? -13.344 -25.766 -13.375 1 96.38 209 LEU B C 1
ATOM 5290 O O . LEU B 1 209 ? -14.195 -26.594 -13.695 1 96.38 209 LEU B O 1
ATOM 5294 N N . LEU B 1 210 ? -13.664 -24.672 -12.711 1 96.75 210 LEU B N 1
ATOM 5295 C CA . LEU B 1 210 ? -15.008 -24.469 -12.188 1 96.75 210 LEU B CA 1
ATOM 5296 C C . LEU B 1 210 ? -15.984 -24.141 -13.312 1 96.75 210 LEU B C 1
ATOM 5298 O O . LEU B 1 210 ? -17.172 -24.469 -13.227 1 96.75 210 LEU B O 1
ATOM 5302 N N . ASN B 1 211 ? -15.461 -23.531 -14.32 1 92.62 211 ASN B N 1
ATOM 5303 C CA . ASN B 1 211 ? -16.297 -23.297 -15.492 1 92.62 211 ASN B CA 1
ATOM 5304 C C . ASN B 1 211 ? -16.797 -24.594 -16.094 1 92.62 211 ASN B C 1
ATOM 5306 O O . ASN B 1 211 ? -17.906 -24.656 -16.656 1 92.62 211 ASN B O 1
ATOM 5310 N N . GLU B 1 212 ? -16.078 -25.609 -16.016 1 92.56 212 GLU B N 1
ATOM 5311 C CA . GLU B 1 212 ? -16.453 -26.922 -16.547 1 92.56 212 GLU B CA 1
ATOM 5312 C C . GLU B 1 212 ? -17.703 -27.469 -15.852 1 92.56 212 GLU B C 1
ATOM 5314 O O . GLU B 1 212 ? -18.438 -28.266 -16.422 1 92.56 212 GLU B O 1
ATOM 5319 N N . VAL B 1 213 ? -17.922 -27.078 -14.672 1 96 213 VAL B N 1
ATOM 5320 C CA . VAL B 1 213 ? -19.062 -27.609 -13.922 1 96 213 VAL B CA 1
ATOM 5321 C C . VAL B 1 213 ? -20.094 -26.5 -13.703 1 96 213 VAL B C 1
ATOM 5323 O O . VAL B 1 213 ? -20.797 -26.484 -12.703 1 96 213 VAL B O 1
ATOM 5326 N N . SER B 1 214 ? -20.031 -25.391 -14.453 1 95.06 214 SER B N 1
ATOM 5327 C CA . SER B 1 214 ? -21.016 -24.312 -14.547 1 95.06 214 SER B CA 1
ATOM 5328 C C . SER B 1 214 ? -21 -23.453 -13.297 1 95.06 214 SER B C 1
ATOM 5330 O O . SER B 1 214 ? -22.047 -22.969 -12.867 1 95.06 214 SER B O 1
ATOM 5332 N N . ILE B 1 215 ? -19.922 -23.406 -12.664 1 95.94 215 ILE B N 1
ATOM 5333 C CA . ILE B 1 215 ? -19.719 -22.422 -11.602 1 95.94 215 ILE B CA 1
ATOM 5334 C C . ILE B 1 215 ? -18.906 -21.234 -12.148 1 95.94 215 ILE B C 1
ATOM 5336 O O . ILE B 1 215 ? -17.703 -21.344 -12.336 1 95.94 215 ILE B O 1
ATOM 5340 N N . ASN B 1 216 ? -19.609 -20.219 -12.336 1 93.5 216 ASN B N 1
ATOM 5341 C CA . ASN B 1 216 ? -18.984 -19.031 -12.898 1 93.5 216 ASN B CA 1
ATOM 5342 C C . ASN B 1 216 ? -18.359 -18.156 -11.82 1 93.5 216 ASN B C 1
ATOM 5344 O O . ASN B 1 216 ? -19.031 -17.75 -10.867 1 93.5 216 ASN B O 1
ATOM 5348 N N . CYS B 1 217 ? -17.094 -17.859 -12.016 1 95.25 217 CYS B N 1
ATOM 5349 C CA . CYS B 1 217 ? -16.375 -16.984 -11.094 1 95.25 217 CYS B CA 1
ATOM 5350 C C . CYS B 1 217 ? -15.953 -15.695 -11.773 1 95.25 217 CYS B C 1
ATOM 5352 O O . CYS B 1 217 ? -15.32 -15.727 -12.828 1 95.25 217 CYS B O 1
ATOM 5354 N N . PHE B 1 218 ? -16.328 -14.594 -11.203 1 95.94 218 PHE B N 1
ATOM 5355 C CA . PHE B 1 218 ? -15.875 -13.297 -11.688 1 95.94 218 PHE B CA 1
ATOM 5356 C C . PHE B 1 218 ? -14.398 -13.086 -11.367 1 95.94 218 PHE B C 1
ATOM 5358 O O . PHE B 1 218 ? -13.977 -13.266 -10.227 1 95.94 218 PHE B O 1
ATOM 5365 N N . GLU B 1 219 ? -13.609 -12.711 -12.383 1 95.25 219 GLU B N 1
ATOM 5366 C CA . GLU B 1 219 ? -12.172 -12.594 -12.172 1 95.25 219 GLU B CA 1
ATOM 5367 C C . GLU B 1 219 ? -11.727 -11.133 -12.234 1 95.25 219 GLU B C 1
ATOM 5369 O O . GLU B 1 219 ? -10.531 -10.844 -12.312 1 95.25 219 GLU B O 1
ATOM 5374 N N . GLY B 1 220 ? -12.648 -10.219 -12.289 1 94.94 220 GLY B N 1
ATOM 5375 C CA . GLY B 1 220 ? -12.312 -8.797 -12.281 1 94.94 220 GLY B CA 1
ATOM 5376 C C . GLY B 1 220 ? -12.453 -8.148 -13.648 1 94.94 220 GLY B C 1
ATOM 5377 O O . GLY B 1 220 ? -12.43 -6.922 -13.766 1 94.94 220 GLY B O 1
ATOM 5378 N N . PHE B 1 221 ? -12.594 -8.984 -14.711 1 92.75 221 PHE B N 1
ATOM 5379 C CA . PHE B 1 221 ? -12.625 -8.469 -16.078 1 92.75 221 PHE B CA 1
ATOM 5380 C C . PHE B 1 221 ? -13.922 -8.875 -16.766 1 92.75 221 PHE B C 1
ATOM 5382 O O . PHE B 1 221 ? -14.469 -9.945 -16.5 1 92.75 221 PHE B O 1
ATOM 5389 N N . GLU B 1 222 ? -14.539 -7.996 -17.594 1 75.88 222 GLU B N 1
ATOM 5390 C CA . GLU B 1 222 ? -15.805 -8.18 -18.312 1 75.88 222 GLU B CA 1
ATOM 5391 C C . GLU B 1 222 ? -15.688 -9.258 -19.375 1 75.88 222 GLU B C 1
ATOM 5393 O O . GLU B 1 222 ? -15.18 -9 -20.469 1 75.88 222 GLU B O 1
ATOM 5398 N N . MET B 1 223 ? -15.477 -10.445 -19.062 1 64.19 223 MET B N 1
ATOM 5399 C CA . MET B 1 223 ? -15.25 -11.445 -20.094 1 64.19 223 MET B CA 1
ATOM 5400 C C . MET B 1 223 ? -16.562 -11.828 -20.781 1 64.19 223 MET B C 1
ATOM 5402 O O . MET B 1 223 ? -17.609 -11.875 -20.141 1 64.19 223 MET B O 1
ATOM 5406 N N . ASN B 1 224 ? -16.672 -11.5 -22.109 1 53.47 224 ASN B N 1
ATOM 5407 C CA . ASN B 1 224 ? -17.781 -12.008 -22.891 1 53.47 224 ASN B CA 1
ATOM 5408 C C . ASN B 1 224 ? -17.516 -13.422 -23.406 1 53.47 224 ASN B C 1
ATOM 5410 O O . ASN B 1 224 ? -16.359 -13.805 -23.594 1 53.47 224 ASN B O 1
ATOM 5414 N N . GLU B 1 225 ? -18.344 -14.352 -23.141 1 47.88 225 GLU B N 1
ATOM 5415 C CA . GLU B 1 225 ? -18.266 -15.742 -23.578 1 47.88 225 GLU B CA 1
ATOM 5416 C C . GLU B 1 225 ? -17.656 -15.859 -24.969 1 47.88 225 GLU B C 1
ATOM 5418 O O . GLU B 1 225 ? -16.984 -16.844 -25.266 1 47.88 225 GLU B O 1
ATOM 5423 N N . ASN B 1 226 ? -18.141 -15.102 -25.891 1 46.47 226 ASN B N 1
ATOM 5424 C CA . ASN B 1 226 ? -17.719 -15.375 -27.25 1 46.47 226 ASN B CA 1
ATOM 5425 C C . ASN B 1 226 ? -16.312 -14.852 -27.531 1 46.47 226 ASN B C 1
ATOM 5427 O O . ASN B 1 226 ? -16.141 -13.766 -28.094 1 46.47 226 ASN B O 1
ATOM 5431 N N . GLU B 1 227 ? -15.422 -15.383 -26.734 1 53.22 227 GLU B N 1
ATOM 5432 C CA . GLU B 1 227 ? -14.078 -14.836 -26.547 1 53.22 227 GLU B CA 1
ATOM 5433 C C . GLU B 1 227 ? -13.195 -15.094 -27.75 1 53.22 227 GLU B C 1
ATOM 5435 O O . GLU B 1 227 ? -12.977 -16.25 -28.141 1 53.22 227 GLU B O 1
ATOM 5440 N N . SER B 1 228 ? -13.219 -14.211 -28.734 1 55.53 228 SER B N 1
ATOM 5441 C CA . SER B 1 228 ? -12.164 -14.328 -29.734 1 55.53 228 SER B CA 1
ATOM 5442 C C . SER B 1 228 ? -10.781 -14.242 -29.078 1 55.53 228 SER B C 1
ATOM 5444 O O . SER B 1 228 ? -10.633 -13.688 -28 1 55.53 228 SER B O 1
ATOM 5446 N N . TYR B 1 229 ? -9.766 -15.031 -29.672 1 57.62 229 TYR B N 1
ATOM 5447 C CA . TYR B 1 229 ? -8.375 -15.164 -29.25 1 57.62 229 TYR B CA 1
ATOM 5448 C C . TYR B 1 229 ? -7.77 -13.805 -28.906 1 57.62 229 TYR B C 1
ATOM 5450 O O . TYR B 1 229 ? -6.965 -13.695 -27.984 1 57.62 229 TYR B O 1
ATOM 5458 N N . SER B 1 230 ? -8.141 -12.836 -29.594 1 63.03 230 SER B N 1
ATOM 5459 C CA . SER B 1 230 ? -7.422 -11.57 -29.547 1 63.03 230 SER B CA 1
ATOM 5460 C C . SER B 1 230 ? -8.164 -10.547 -28.688 1 63.03 230 SER B C 1
ATOM 5462 O O . SER B 1 230 ? -7.703 -9.406 -28.531 1 63.03 230 SER B O 1
ATOM 5464 N N . GLN B 1 231 ? -9.039 -11.109 -27.984 1 77.12 231 GLN B N 1
ATOM 5465 C CA . GLN B 1 231 ? -9.844 -10.102 -27.312 1 77.12 231 GLN B CA 1
ATOM 5466 C C . GLN B 1 231 ? -9.25 -9.734 -25.953 1 77.12 231 GLN B C 1
ATOM 5468 O O . GLN B 1 231 ? -8.75 -10.602 -25.234 1 77.12 231 GLN B O 1
ATOM 5473 N N . GLU B 1 232 ? -9.023 -8.5 -25.672 1 85.62 232 GLU B N 1
ATOM 5474 C CA . GLU B 1 232 ? -8.625 -7.914 -24.406 1 85.62 232 GLU B CA 1
ATOM 5475 C C . GLU B 1 232 ? -9.812 -7.297 -23.672 1 85.62 232 GLU B C 1
ATOM 5477 O O . GLU B 1 232 ? -10.703 -6.723 -24.312 1 85.62 232 GLU B O 1
ATOM 5482 N N . PHE B 1 233 ? -9.812 -7.578 -22.406 1 89.31 233 PHE B N 1
ATOM 5483 C CA . PHE B 1 233 ? -10.945 -7.098 -21.609 1 89.31 233 PHE B CA 1
ATOM 5484 C C . PHE B 1 233 ? -10.484 -6.098 -20.562 1 89.31 233 PHE B C 1
ATOM 5486 O O . PHE B 1 233 ? -9.453 -6.301 -19.906 1 89.31 233 PHE B O 1
ATOM 5493 N N . LYS B 1 234 ? -11.32 -5.102 -20.469 1 89.12 234 LYS B N 1
ATOM 5494 C CA . LYS B 1 234 ? -11.039 -4.09 -19.453 1 89.12 234 LYS B CA 1
ATOM 5495 C C . LYS B 1 234 ? -11.508 -4.555 -18.078 1 89.12 234 LYS B C 1
ATOM 5497 O O . LYS B 1 234 ? -12.445 -5.34 -17.953 1 89.12 234 LYS B O 1
ATOM 5502 N N . CYS B 1 235 ? -10.852 -4.051 -17.109 1 92.25 235 CYS B N 1
ATOM 5503 C CA . CYS B 1 235 ? -11.211 -4.379 -15.727 1 92.25 235 CYS B CA 1
ATOM 5504 C C . CYS B 1 235 ? -12.492 -3.668 -15.32 1 92.25 235 CYS B C 1
ATOM 5506 O O . CYS B 1 235 ? -12.703 -2.506 -15.664 1 92.25 235 CYS B O 1
ATOM 5508 N N . ASP B 1 236 ? -13.352 -4.375 -14.633 1 93.06 236 ASP B N 1
ATOM 5509 C CA . ASP B 1 236 ? -14.547 -3.783 -14.047 1 93.06 236 ASP B CA 1
ATOM 5510 C C . ASP B 1 236 ? -14.32 -3.404 -12.586 1 93.06 236 ASP B C 1
ATOM 5512 O O . ASP B 1 236 ? -14.758 -4.113 -11.672 1 93.06 236 ASP B O 1
ATOM 5516 N N . ILE B 1 237 ? -13.719 -2.271 -12.391 1 92.75 237 ILE B N 1
ATOM 5517 C CA . ILE B 1 237 ? -13.258 -1.818 -11.078 1 92.75 237 ILE B CA 1
ATOM 5518 C C . ILE B 1 237 ? -14.453 -1.662 -10.141 1 92.75 237 ILE B C 1
ATOM 5520 O O . ILE B 1 237 ? -14.391 -2.07 -8.977 1 92.75 237 ILE B O 1
ATOM 5524 N N . LEU B 1 238 ? -15.492 -1.101 -10.609 1 89.19 238 LEU B N 1
ATOM 5525 C CA . LEU B 1 238 ? -16.672 -0.871 -9.781 1 89.19 238 LEU B CA 1
ATOM 5526 C C . LEU B 1 238 ? -17.234 -2.188 -9.25 1 89.19 238 LEU B C 1
ATOM 5528 O O . LEU B 1 238 ? -17.562 -2.293 -8.07 1 89.19 238 LEU B O 1
ATOM 5532 N N . ARG B 1 239 ? -17.328 -3.152 -10.086 1 93.06 239 ARG B N 1
ATOM 5533 C CA . ARG B 1 239 ? -17.844 -4.445 -9.648 1 93.06 239 ARG B CA 1
ATOM 5534 C C . ARG B 1 239 ? -16.938 -5.078 -8.594 1 93.06 239 ARG B C 1
ATOM 5536 O O . ARG B 1 239 ? -17.422 -5.668 -7.629 1 93.06 239 ARG B O 1
ATOM 5543 N N . ILE B 1 240 ? -15.609 -4.977 -8.781 1 95.31 240 ILE B N 1
ATOM 5544 C CA . ILE B 1 240 ? -14.68 -5.527 -7.801 1 95.31 240 ILE B CA 1
ATOM 5545 C C . ILE B 1 240 ? -14.914 -4.867 -6.445 1 95.31 240 ILE B C 1
ATOM 5547 O O . ILE B 1 240 ? -14.922 -5.543 -5.414 1 95.31 240 ILE B O 1
ATOM 5551 N N . LEU B 1 241 ? -15.156 -3.576 -6.438 1 90.69 241 LEU B N 1
ATOM 5552 C CA . LEU B 1 241 ? -15.305 -2.803 -5.211 1 90.69 241 LEU B CA 1
ATOM 5553 C C . LEU B 1 241 ? -16.625 -3.133 -4.52 1 90.69 241 LEU B C 1
ATOM 5555 O O . LEU B 1 241 ? -16.688 -3.172 -3.289 1 90.69 241 LEU B O 1
ATOM 5559 N N . GLU B 1 242 ? -17.609 -3.494 -5.25 1 88.88 242 GLU B N 1
ATOM 5560 C CA . GLU B 1 242 ? -18.953 -3.562 -4.684 1 88.88 242 GLU B CA 1
ATOM 5561 C C . GLU B 1 242 ? -19.391 -5.008 -4.465 1 88.88 242 GLU B C 1
ATOM 5563 O O . GLU B 1 242 ? -20.219 -5.289 -3.588 1 88.88 242 GLU B O 1
ATOM 5568 N N . ASP B 1 243 ? -18.859 -5.918 -5.246 1 92.44 243 ASP B N 1
ATOM 5569 C CA . ASP B 1 243 ? -19.312 -7.305 -5.199 1 92.44 243 ASP B CA 1
ATOM 5570 C C . ASP B 1 243 ? -18.891 -7.977 -3.896 1 92.44 243 ASP B C 1
ATOM 5572 O O . ASP B 1 243 ? -17.703 -7.977 -3.543 1 92.44 243 ASP B O 1
ATOM 5576 N N . GLN B 1 244 ? -19.859 -8.57 -3.232 1 91.88 244 GLN B N 1
ATOM 5577 C CA . GLN B 1 244 ? -19.547 -9.219 -1.961 1 91.88 244 GLN B CA 1
ATOM 5578 C C . GLN B 1 244 ? -20.172 -10.617 -1.89 1 91.88 244 GLN B C 1
ATOM 5580 O O . GLN B 1 244 ? -19.922 -11.359 -0.941 1 91.88 244 GLN B O 1
ATOM 5585 N N . ASN B 1 245 ? -20.922 -11 -2.908 1 92.38 245 ASN B N 1
ATOM 5586 C CA . ASN B 1 245 ? -21.75 -12.188 -2.721 1 92.38 245 ASN B CA 1
ATOM 5587 C C . ASN B 1 245 ? -21.641 -13.133 -3.912 1 92.38 245 ASN B C 1
ATOM 5589 O O . ASN B 1 245 ? -22.25 -14.211 -3.91 1 92.38 245 ASN B O 1
ATOM 5593 N N . SER B 1 246 ? -20.859 -12.789 -4.871 1 94.81 246 SER B N 1
ATOM 5594 C CA . SER B 1 246 ? -20.703 -13.656 -6.035 1 94.81 246 SER B CA 1
ATOM 5595 C C . SER B 1 246 ? -19.484 -14.555 -5.891 1 94.81 246 SER B C 1
ATOM 5597 O O . SER B 1 246 ? -18.625 -14.32 -5.035 1 94.81 246 SER B O 1
ATOM 5599 N N . ASN B 1 247 ? -19.562 -15.656 -6.703 1 97.31 247 ASN B N 1
ATOM 5600 C CA . ASN B 1 247 ? -18.328 -16.438 -6.824 1 97.31 247 ASN B CA 1
ATOM 5601 C C . ASN B 1 247 ? -17.234 -15.648 -7.551 1 97.31 247 ASN B C 1
ATOM 5603 O O . ASN B 1 247 ? -17.484 -15.094 -8.625 1 97.31 247 ASN B O 1
ATOM 5607 N N . ILE B 1 248 ? -16.094 -15.57 -6.902 1 97.75 248 ILE B N 1
ATOM 5608 C CA . ILE B 1 248 ? -15.039 -14.797 -7.535 1 97.75 248 ILE B CA 1
ATOM 5609 C C . ILE B 1 248 ? -13.727 -15.578 -7.492 1 97.75 248 ILE B C 1
ATOM 5611 O O . ILE B 1 248 ? -13.578 -16.5 -6.691 1 97.75 248 ILE B O 1
ATOM 5615 N N . PHE B 1 249 ? -12.844 -15.305 -8.398 1 97.81 249 PHE B N 1
ATOM 5616 C CA . PHE B 1 249 ? -11.445 -15.727 -8.414 1 97.81 249 PHE B CA 1
ATOM 5617 C C . PHE B 1 249 ? -10.531 -14.555 -8.734 1 97.81 249 PHE B C 1
ATOM 5619 O O . PHE B 1 249 ? -10.422 -14.141 -9.891 1 97.81 249 PHE B O 1
ATOM 5626 N N . TYR B 1 250 ? -9.828 -13.992 -7.723 1 98.31 250 TYR B N 1
ATOM 5627 C CA . TYR B 1 250 ? -8.953 -12.844 -7.91 1 98.31 250 TYR B CA 1
ATOM 5628 C C . TYR B 1 250 ? -7.488 -13.242 -7.738 1 98.31 250 TYR B C 1
ATOM 5630 O O . TYR B 1 250 ? -7.117 -13.844 -6.727 1 98.31 250 TYR B O 1
ATOM 5638 N N . ASN B 1 251 ? -6.691 -12.953 -8.742 1 98.19 251 ASN B N 1
ATOM 5639 C CA . ASN B 1 251 ? -5.242 -13.055 -8.625 1 98.19 251 ASN B CA 1
ATOM 5640 C C . ASN B 1 251 ? -4.648 -11.828 -7.938 1 98.19 251 ASN B C 1
ATOM 5642 O O . ASN B 1 251 ? -4.422 -10.797 -8.578 1 98.19 251 ASN B O 1
ATOM 5646 N N . LEU B 1 252 ? -4.23 -11.977 -6.691 1 98.19 252 LEU B N 1
ATOM 5647 C CA . LEU B 1 252 ? -3.766 -10.836 -5.91 1 98.19 252 LEU B CA 1
ATOM 5648 C C . LEU B 1 252 ? -2.385 -10.391 -6.375 1 98.19 252 LEU B C 1
ATOM 5650 O O . LEU B 1 252 ? -1.997 -9.242 -6.16 1 98.19 252 LEU B O 1
ATOM 5654 N N . HIS B 1 253 ? -1.655 -11.312 -6.977 1 98.06 253 HIS B N 1
ATOM 5655 C CA . HIS B 1 253 ? -0.309 -11 -7.445 1 98.06 253 HIS B CA 1
ATOM 5656 C C . HIS B 1 253 ? -0.256 -10.945 -8.969 1 98.06 253 HIS B C 1
ATOM 5658 O O . HIS B 1 253 ? 0.827 -10.977 -9.555 1 98.06 253 HIS B O 1
ATOM 5664 N N . GLY B 1 254 ? -1.41 -10.852 -9.586 1 97.44 254 GLY B N 1
ATOM 5665 C CA . GLY B 1 254 ? -1.461 -10.727 -11.039 1 97.44 254 GLY B CA 1
ATOM 5666 C C . GLY B 1 254 ? -1.529 -12.062 -11.75 1 97.44 254 GLY B C 1
ATOM 5667 O O . GLY B 1 254 ? -1.618 -13.109 -11.102 1 97.44 254 GLY B O 1
ATOM 5668 N N . SER B 1 255 ? -1.54 -11.977 -13.031 1 97.25 255 SER B N 1
ATOM 5669 C CA . SER B 1 255 ? -1.756 -13.18 -13.828 1 97.25 255 SER B CA 1
ATOM 5670 C C . SER B 1 255 ? -0.882 -13.18 -15.078 1 97.25 255 SER B C 1
ATOM 5672 O O . SER B 1 255 ? -0.632 -12.125 -15.664 1 97.25 255 SER B O 1
ATOM 5674 N N . ALA B 1 256 ? -0.479 -14.375 -15.414 1 96.94 256 ALA B N 1
ATOM 5675 C CA . ALA B 1 256 ? 0.264 -14.555 -16.656 1 96.94 256 ALA B CA 1
ATOM 5676 C C . ALA B 1 256 ? -0.596 -14.203 -17.875 1 96.94 256 ALA B C 1
ATOM 5678 O O . ALA B 1 256 ? -0.082 -14.047 -18.984 1 96.94 256 ALA B O 1
ATOM 5679 N N . PHE B 1 257 ? -1.865 -13.969 -17.656 1 94.81 257 PHE B N 1
ATOM 5680 C CA . PHE B 1 257 ? -2.805 -13.727 -18.734 1 94.81 257 PHE B CA 1
ATOM 5681 C C . PHE B 1 257 ? -3.373 -12.312 -18.656 1 94.81 257 PHE B C 1
ATOM 5683 O O . PHE B 1 257 ? -4.477 -12.062 -19.141 1 94.81 257 PHE B O 1
ATOM 5690 N N . TRP B 1 258 ? -2.766 -11.453 -17.953 1 95.62 258 TRP B N 1
ATOM 5691 C CA . TRP B 1 258 ? -3.041 -10.023 -17.938 1 95.62 258 TRP B CA 1
ATOM 5692 C C . TRP B 1 258 ? -2.031 -9.266 -18.797 1 95.62 258 TRP B C 1
ATOM 5694 O O . TRP B 1 258 ? -0.906 -9.734 -19 1 95.62 258 TRP B O 1
ATOM 5704 N N . LYS B 1 259 ? -2.393 -8.195 -19.328 1 93.62 259 LYS B N 1
ATOM 5705 C CA . LYS B 1 259 ? -1.548 -7.391 -20.203 1 93.62 259 LYS B CA 1
ATOM 5706 C C . LYS B 1 259 ? -1.444 -5.953 -19.703 1 93.62 259 LYS B C 1
ATOM 5708 O O . LYS B 1 259 ? -2.439 -5.371 -19.266 1 93.62 259 LYS B O 1
ATOM 5713 N N . VAL B 1 260 ? -0.213 -5.461 -19.703 1 92.31 260 VAL B N 1
ATOM 5714 C CA . VAL B 1 260 ? -0.022 -4.039 -19.453 1 92.31 260 VAL B CA 1
ATOM 5715 C C . VAL B 1 260 ? -0.222 -3.248 -20.734 1 92.31 260 VAL B C 1
ATOM 5717 O O . VAL B 1 260 ? 0.529 -3.422 -21.703 1 92.31 260 VAL B O 1
ATOM 5720 N N . ASP B 1 261 ? -1.21 -2.492 -20.688 1 87.69 261 ASP B N 1
ATOM 5721 C CA . ASP B 1 261 ? -1.521 -1.687 -21.875 1 87.69 261 ASP B CA 1
ATOM 5722 C C . ASP B 1 261 ? -1.137 -0.224 -21.656 1 87.69 261 ASP B C 1
ATOM 5724 O O . ASP B 1 261 ? -1.595 0.408 -20.703 1 87.69 261 ASP B O 1
ATOM 5728 N N . ASN B 1 262 ? -0.222 0.216 -22.391 1 77.19 262 ASN B N 1
ATOM 5729 C CA . ASN B 1 262 ? 0.141 1.63 -22.375 1 77.19 262 ASN B CA 1
ATOM 5730 C C . ASN B 1 262 ? -0.043 2.271 -23.75 1 77.19 262 ASN B C 1
ATOM 5732 O O . ASN B 1 262 ? 0.911 2.799 -24.328 1 77.19 262 ASN B O 1
ATOM 5736 N N . ARG B 1 263 ? -1.053 2.051 -24.578 1 62.59 263 ARG B N 1
ATOM 5737 C CA . ARG B 1 263 ? -1.229 2.455 -25.969 1 62.59 263 ARG B CA 1
ATOM 5738 C C . ARG B 1 263 ? -1.304 3.973 -26.094 1 62.59 263 ARG B C 1
ATOM 5740 O O . ARG B 1 263 ? -0.864 4.543 -27.094 1 62.59 263 ARG B O 1
ATOM 5747 N N . ASN B 1 264 ? -2.018 4.496 -25.125 1 58.59 264 ASN B N 1
ATOM 5748 C CA . ASN B 1 264 ? -1.918 5.934 -25.344 1 58.59 264 ASN B CA 1
ATOM 5749 C C . ASN B 1 264 ? -0.575 6.484 -24.875 1 58.59 264 ASN B C 1
ATOM 5751 O O . ASN B 1 264 ? -0.445 6.918 -23.734 1 58.59 264 ASN B O 1
ATOM 5755 N N . LYS B 1 265 ? 0.434 6.25 -25.734 1 54.31 265 LYS B N 1
ATOM 5756 C CA . LYS B 1 265 ? 1.852 6.527 -25.516 1 54.31 265 LYS B CA 1
ATOM 5757 C C . LYS B 1 265 ? 2.062 7.934 -24.969 1 54.31 265 LYS B C 1
ATOM 5759 O O . LYS B 1 265 ? 3 8.172 -24.203 1 54.31 265 LYS B O 1
ATOM 5764 N N . ARG B 1 266 ? 1.156 8.742 -25.328 1 51.31 266 ARG B N 1
ATOM 5765 C CA . ARG B 1 266 ? 1.392 10.133 -24.953 1 51.31 266 ARG B CA 1
ATOM 5766 C C . ARG B 1 266 ? 0.976 10.383 -23.5 1 51.31 266 ARG B C 1
ATOM 5768 O O . ARG B 1 266 ? 1.418 11.352 -22.891 1 51.31 266 ARG B O 1
ATOM 5775 N N . ILE B 1 267 ? 0.132 9.438 -23.078 1 58.81 267 ILE B N 1
ATOM 5776 C CA . ILE B 1 267 ? -0.362 9.586 -21.719 1 58.81 267 ILE B CA 1
ATOM 5777 C C . ILE B 1 267 ? 0.099 8.398 -20.875 1 58.81 267 ILE B C 1
ATOM 5779 O O . ILE B 1 267 ? -0.278 7.254 -21.141 1 58.81 267 ILE B O 1
ATOM 5783 N N . ASN B 1 268 ? 1.289 8.539 -20.297 1 64 268 ASN B N 1
ATOM 5784 C CA . ASN B 1 268 ? 1.782 7.477 -19.422 1 64 268 ASN B CA 1
ATOM 5785 C C . ASN B 1 268 ? 0.75 7.098 -18.375 1 64 268 ASN B C 1
ATOM 5787 O O . ASN B 1 268 ? 0.901 7.438 -17.188 1 64 268 ASN B O 1
ATOM 5791 N N . SER B 1 269 ? -0.339 6.496 -18.844 1 75.5 269 SER B N 1
ATOM 5792 C CA . SER B 1 269 ? -1.385 5.98 -17.953 1 75.5 269 SER B CA 1
ATOM 5793 C C . SER B 1 269 ? -1.641 4.5 -18.203 1 75.5 269 SER B C 1
ATOM 5795 O O . SER B 1 269 ? -2.68 4.129 -18.766 1 75.5 269 SER B O 1
ATOM 5797 N N . PRO B 1 270 ? -0.683 3.684 -17.719 1 84.25 270 PRO B N 1
ATOM 5798 C CA . PRO B 1 270 ? -0.841 2.254 -18 1 84.25 270 PRO B CA 1
ATOM 5799 C C . PRO B 1 270 ? -2.09 1.661 -17.359 1 84.25 270 PRO B C 1
ATOM 5801 O O . PRO B 1 270 ? -2.521 2.127 -16.297 1 84.25 270 PRO B O 1
ATOM 5804 N N . GLU B 1 271 ? -2.68 0.707 -18.156 1 87.69 271 GLU B N 1
ATOM 5805 C CA . GLU B 1 271 ? -3.834 -0.046 -17.672 1 87.69 271 GLU B CA 1
ATOM 5806 C C . GLU B 1 271 ? -3.594 -1.549 -17.766 1 87.69 271 GLU B C 1
ATOM 5808 O O . GLU B 1 271 ? -2.883 -2.012 -18.672 1 87.69 271 GLU B O 1
ATOM 5813 N N . ILE B 1 272 ? -4.113 -2.227 -16.844 1 92.75 272 ILE B N 1
ATOM 5814 C CA . ILE B 1 272 ? -4.016 -3.682 -16.891 1 92.75 272 ILE B CA 1
ATOM 5815 C C . ILE B 1 272 ? -5.289 -4.266 -17.5 1 92.75 272 ILE B C 1
ATOM 5817 O O . ILE B 1 272 ? -6.398 -3.949 -17.062 1 92.75 272 ILE B O 1
ATOM 5821 N N . LEU B 1 273 ? -5.113 -5.074 -18.5 1 92.88 273 LEU B N 1
ATOM 5822 C CA . LEU B 1 273 ? -6.195 -5.766 -19.188 1 92.88 273 LEU B CA 1
ATOM 5823 C C . LEU B 1 273 ? -6.059 -7.277 -19.047 1 92.88 273 LEU B C 1
ATOM 5825 O O . LEU B 1 273 ? -4.992 -7.773 -18.688 1 92.88 273 LEU B O 1
ATOM 5829 N N . SER B 1 274 ? -7.129 -7.945 -19.234 1 93.19 274 SER B N 1
ATOM 5830 C CA . SER B 1 274 ? -7.055 -9.398 -19.328 1 93.19 274 SER B CA 1
ATOM 5831 C C . SER B 1 274 ? -6.934 -9.852 -20.781 1 93.19 274 SER B C 1
ATOM 5833 O O . SER B 1 274 ? -7.48 -9.203 -21.688 1 93.19 274 SER B O 1
ATOM 5835 N N . ALA B 1 275 ? -6.074 -10.875 -20.969 1 89.88 275 ALA B N 1
ATOM 5836 C CA . ALA B 1 275 ? -5.898 -11.469 -22.297 1 89.88 275 ALA B CA 1
ATOM 5837 C C . ALA B 1 275 ? -6.113 -12.984 -22.234 1 89.88 275 ALA B C 1
ATOM 5839 O O . ALA B 1 275 ? -6.07 -13.586 -21.156 1 89.88 275 ALA B O 1
ATOM 5840 N N . ASN B 1 276 ? -6.297 -13.617 -23.406 1 84.12 276 ASN B N 1
ATOM 5841 C CA . ASN B 1 276 ? -6.562 -15.047 -23.469 1 84.12 276 ASN B CA 1
ATOM 5842 C C . ASN B 1 276 ? -5.281 -15.852 -23.688 1 84.12 276 ASN B C 1
ATOM 5844 O O . ASN B 1 276 ? -5.297 -17.078 -23.625 1 84.12 276 ASN B O 1
ATOM 5848 N N . THR B 1 277 ? -4.215 -15.148 -23.906 1 89.81 277 THR B N 1
ATOM 5849 C CA . THR B 1 277 ? -2.914 -15.781 -24.109 1 89.81 277 THR B CA 1
ATOM 5850 C C . THR B 1 277 ? -1.894 -15.25 -23.109 1 89.81 277 THR B C 1
ATOM 5852 O O . THR B 1 277 ? -2.057 -14.148 -22.578 1 89.81 277 THR B O 1
ATOM 5855 N N . PRO B 1 278 ? -0.938 -16.078 -22.844 1 92.94 278 PRO B N 1
ATOM 5856 C CA . PRO B 1 278 ? 0.116 -15.57 -21.969 1 92.94 278 PRO B CA 1
ATOM 5857 C C . PRO B 1 278 ? 0.725 -14.266 -22.469 1 92.94 278 PRO B C 1
ATOM 5859 O O . PRO B 1 278 ? 0.952 -14.117 -23.672 1 92.94 278 PRO B O 1
ATOM 5862 N N . GLN B 1 279 ? 0.917 -13.328 -21.562 1 93.5 279 GLN B N 1
ATOM 5863 C CA . GLN B 1 279 ? 1.479 -12.023 -21.906 1 93.5 279 GLN B CA 1
ATOM 5864 C C . GLN B 1 279 ? 2.891 -11.867 -21.344 1 93.5 279 GLN B C 1
ATOM 5866 O O . GLN B 1 279 ? 3.09 -11.891 -20.125 1 93.5 279 GLN B O 1
ATOM 5871 N N . PHE B 1 280 ? 3.801 -11.648 -22.234 1 93.69 280 PHE B N 1
ATOM 5872 C CA . PHE B 1 280 ? 5.207 -11.57 -21.859 1 93.69 280 PHE B CA 1
ATOM 5873 C C . PHE B 1 280 ? 5.648 -10.125 -21.719 1 93.69 280 PHE B C 1
ATOM 5875 O O . PHE B 1 280 ? 5.562 -9.344 -22.672 1 93.69 280 PHE B O 1
ATOM 5882 N N . GLN B 1 281 ? 6.133 -9.797 -20.562 1 89 281 GLN B N 1
ATOM 5883 C CA . GLN B 1 281 ? 6.535 -8.422 -20.25 1 89 281 GLN B CA 1
ATOM 5884 C C . GLN B 1 281 ? 7.594 -7.93 -21.234 1 89 281 GLN B C 1
ATOM 5886 O O . GLN B 1 281 ? 7.621 -6.746 -21.578 1 89 281 GLN B O 1
ATOM 5891 N N . GLY B 1 282 ? 8.453 -8.844 -21.688 1 87.31 282 GLY B N 1
ATOM 5892 C CA . GLY B 1 282 ? 9.508 -8.484 -22.625 1 87.31 282 GLY B CA 1
ATOM 5893 C C . GLY B 1 282 ? 8.977 -7.98 -23.953 1 87.31 282 GLY B C 1
ATOM 5894 O O . GLY B 1 282 ? 9.711 -7.348 -24.719 1 87.31 282 GLY B O 1
ATOM 5895 N N . ASN B 1 283 ? 7.703 -8.211 -24.188 1 84 283 ASN B N 1
ATOM 5896 C CA . ASN B 1 283 ? 7.098 -7.793 -25.453 1 84 283 ASN B CA 1
ATOM 5897 C C . ASN B 1 283 ? 6.352 -6.473 -25.297 1 84 283 ASN B C 1
ATOM 5899 O O . ASN B 1 283 ? 5.84 -5.926 -26.281 1 84 283 ASN B O 1
ATOM 5903 N N . SER B 1 284 ? 6.266 -5.984 -24.141 1 81.81 284 SER B N 1
ATOM 5904 C CA . SER B 1 284 ? 5.531 -4.754 -23.859 1 81.81 284 SER B CA 1
ATOM 5905 C C . SER B 1 284 ? 6.48 -3.58 -23.641 1 81.81 284 SER B C 1
ATOM 5907 O O . SER B 1 284 ? 7.637 -3.771 -23.266 1 81.81 284 SER B O 1
ATOM 5909 N N . ASN B 1 285 ? 6 -2.426 -23.938 1 85.75 285 ASN B N 1
ATOM 5910 C CA . ASN B 1 285 ? 6.75 -1.229 -23.562 1 85.75 285 ASN B CA 1
ATOM 5911 C C . ASN B 1 285 ? 6.926 -1.126 -22.062 1 85.75 285 ASN B C 1
ATOM 5913 O O . ASN B 1 285 ? 6.109 -1.646 -21.297 1 85.75 285 ASN B O 1
ATOM 5917 N N . ILE B 1 286 ? 8.016 -0.552 -21.75 1 87.31 286 ILE B N 1
ATOM 5918 C CA . ILE B 1 286 ? 8.305 -0.361 -20.328 1 87.31 286 ILE B CA 1
ATOM 5919 C C . ILE B 1 286 ? 7.52 0.842 -19.797 1 87.31 286 ILE B C 1
ATOM 5921 O O . ILE B 1 286 ? 7.637 1.946 -20.344 1 87.31 286 ILE B O 1
ATOM 5925 N N . SER B 1 287 ? 6.676 0.556 -18.859 1 88.75 287 SER B N 1
ATOM 5926 C CA . SER B 1 287 ? 5.879 1.596 -18.219 1 88.75 287 SER B CA 1
ATOM 5927 C C . SER B 1 287 ? 6.184 1.686 -16.719 1 88.75 287 SER B C 1
ATOM 5929 O O . SER B 1 287 ? 6.391 0.665 -16.062 1 88.75 287 SER B O 1
ATOM 5931 N N . ASN B 1 288 ? 6.254 2.934 -16.281 1 89.12 288 ASN B N 1
ATOM 5932 C CA . ASN B 1 288 ? 6.512 3.178 -14.859 1 89.12 288 ASN B CA 1
ATOM 5933 C C . ASN B 1 288 ? 5.359 3.934 -14.203 1 89.12 288 ASN B C 1
ATOM 5935 O O . ASN B 1 288 ? 4.645 4.684 -14.867 1 89.12 288 ASN B O 1
ATOM 5939 N N . ILE B 1 289 ? 5.18 3.703 -13.008 1 88.44 289 ILE B N 1
ATOM 5940 C CA . ILE B 1 289 ? 4.219 4.441 -12.188 1 88.44 289 ILE B CA 1
ATOM 5941 C C . ILE B 1 289 ? 4.852 4.797 -10.844 1 88.44 289 ILE B C 1
ATOM 5943 O O . ILE B 1 289 ? 5.723 4.078 -10.352 1 88.44 289 ILE B O 1
ATOM 5947 N N . GLN B 1 290 ? 4.449 5.949 -10.336 1 88 290 GLN B N 1
ATOM 5948 C CA . GLN B 1 290 ? 4.922 6.359 -9.016 1 88 290 GLN B CA 1
ATOM 5949 C C . GLN B 1 290 ? 3.768 6.453 -8.023 1 88 290 GLN B C 1
ATOM 5951 O O . GLN B 1 290 ? 2.9 7.32 -8.148 1 88 290 GLN B O 1
ATOM 5956 N N . ILE B 1 291 ? 3.771 5.535 -7.055 1 90 291 ILE B N 1
ATOM 5957 C CA . ILE B 1 291 ? 2.83 5.594 -5.941 1 90 291 ILE B CA 1
ATOM 5958 C C . ILE B 1 291 ? 3.445 6.379 -4.785 1 90 291 ILE B C 1
ATOM 5960 O O . ILE B 1 291 ? 2.736 7.047 -4.031 1 90 291 ILE B 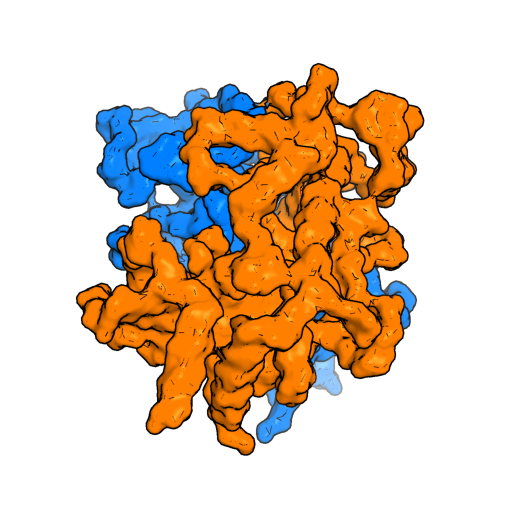O 1
ATOM 5964 N N . GLU B 1 292 ? 4.719 6.23 -4.668 1 91.06 292 GLU B N 1
ATOM 5965 C CA . GLU B 1 292 ? 5.531 7.047 -3.77 1 91.06 292 GLU B CA 1
ATOM 5966 C C . GLU B 1 292 ? 6.41 8.016 -4.551 1 91.06 292 GLU B C 1
ATOM 5968 O O . GLU B 1 292 ? 7.121 7.617 -5.473 1 91.06 292 GLU B O 1
ATOM 5973 N N . ARG B 1 293 ? 6.367 9.188 -4.133 1 86.75 293 ARG B N 1
ATOM 5974 C CA . ARG B 1 293 ? 7.078 10.234 -4.855 1 86.75 293 ARG B CA 1
ATOM 5975 C C . ARG B 1 293 ? 8.57 9.914 -4.945 1 86.75 293 ARG B C 1
ATOM 5977 O O . ARG B 1 293 ? 9.195 9.562 -3.945 1 86.75 293 ARG B O 1
ATOM 5984 N N . GLY B 1 294 ? 9.047 9.953 -6.148 1 85.19 294 GLY B N 1
ATOM 5985 C CA . GLY B 1 294 ? 10.469 9.789 -6.387 1 85.19 294 GLY B CA 1
ATOM 5986 C C . GLY B 1 294 ? 10.898 8.344 -6.492 1 85.19 294 GLY B C 1
ATOM 5987 O O . GLY B 1 294 ? 12.086 8.047 -6.637 1 85.19 294 GLY B O 1
ATOM 5988 N N . LYS B 1 295 ? 9.914 7.477 -6.418 1 89.94 295 LYS B N 1
ATOM 5989 C CA . LYS B 1 295 ? 10.227 6.051 -6.457 1 89.94 295 LYS B CA 1
ATOM 5990 C C . LYS B 1 295 ? 9.422 5.34 -7.543 1 89.94 295 LYS B C 1
ATOM 5992 O O . LYS B 1 295 ? 8.578 4.488 -7.242 1 89.94 295 LYS B O 1
ATOM 5997 N N . PRO B 1 296 ? 9.75 5.609 -8.812 1 90.12 296 PRO B N 1
ATOM 5998 C CA . PRO B 1 296 ? 9.023 4.953 -9.898 1 90.12 296 PRO B CA 1
ATOM 5999 C C . PRO B 1 296 ? 9.266 3.445 -9.953 1 90.12 296 PRO B C 1
ATOM 6001 O O . PRO B 1 296 ? 10.398 2.994 -9.742 1 90.12 296 PRO B O 1
ATOM 6004 N N . ILE B 1 297 ? 8.203 2.707 -10.172 1 92 297 ILE B N 1
ATOM 6005 C CA . ILE B 1 297 ? 8.328 1.255 -10.242 1 92 297 ILE B CA 1
ATOM 6006 C C . ILE B 1 297 ? 7.773 0.759 -11.578 1 92 297 ILE B C 1
ATOM 6008 O O . ILE B 1 297 ? 6.887 1.387 -12.164 1 92 297 ILE B O 1
ATOM 6012 N N . LEU B 1 298 ? 8.328 -0.352 -12.023 1 93.69 298 LEU B N 1
ATOM 6013 C CA . LEU B 1 298 ? 7.883 -0.991 -13.258 1 93.69 298 LEU B CA 1
ATOM 6014 C C . LEU B 1 298 ? 6.469 -1.547 -13.102 1 93.69 298 LEU B C 1
ATOM 6016 O O . LEU B 1 298 ? 6.164 -2.207 -12.109 1 93.69 298 LEU B O 1
ATOM 6020 N N . VAL B 1 299 ? 5.59 -1.22 -14.07 1 93.62 299 VAL B N 1
ATOM 6021 C CA . VAL B 1 299 ? 4.266 -1.834 -14.117 1 93.62 299 VAL B CA 1
ATOM 6022 C C . VAL B 1 299 ? 4.34 -3.16 -14.867 1 93.62 299 VAL B C 1
ATOM 6024 O O . VAL B 1 299 ? 4.836 -3.217 -15.992 1 93.62 299 VAL B O 1
ATOM 6027 N N . SER B 1 300 ? 3.936 -4.207 -14.242 1 95.62 300 SER B N 1
ATOM 6028 C CA . SER B 1 300 ? 3.975 -5.535 -14.852 1 95.62 300 SER B CA 1
ATOM 6029 C C . SER B 1 300 ? 2.688 -6.305 -14.57 1 95.62 300 SER B C 1
ATOM 6031 O O . SER B 1 300 ? 1.891 -5.906 -13.719 1 95.62 300 SER B O 1
ATOM 6033 N N . ASN B 1 301 ? 2.471 -7.34 -15.328 1 95.81 301 ASN B N 1
ATOM 6034 C CA . ASN B 1 301 ? 1.257 -8.141 -15.195 1 95.81 301 ASN B CA 1
ATOM 6035 C C . ASN B 1 301 ? 1.33 -9.078 -14 1 95.81 301 ASN B C 1
ATOM 6037 O O . ASN B 1 301 ? 0.306 -9.586 -13.539 1 95.81 301 ASN B O 1
ATOM 6041 N N . ILE B 1 302 ? 2.537 -9.305 -13.484 1 96.88 302 ILE B N 1
ATOM 6042 C CA . ILE B 1 302 ? 2.666 -10.102 -12.266 1 96.88 302 ILE B CA 1
ATOM 6043 C C . ILE B 1 302 ? 3.488 -9.328 -11.234 1 96.88 302 ILE B C 1
ATOM 6045 O O . ILE B 1 302 ? 4.387 -8.562 -11.594 1 96.88 302 ILE B O 1
ATOM 6049 N N . ILE B 1 303 ? 3.127 -9.562 -10.023 1 95.62 303 ILE B N 1
ATOM 6050 C CA . ILE B 1 303 ? 3.803 -8.945 -8.891 1 95.62 303 ILE B CA 1
ATOM 6051 C C . ILE B 1 303 ? 4.637 -9.984 -8.156 1 95.62 303 ILE B C 1
ATOM 6053 O O . ILE B 1 303 ? 4.105 -11 -7.688 1 95.62 303 ILE B O 1
ATOM 6057 N N . THR B 1 304 ? 5.879 -9.812 -8.117 1 94.69 304 THR B N 1
ATOM 6058 C CA . THR B 1 304 ? 6.797 -10.656 -7.363 1 94.69 304 THR B CA 1
ATOM 6059 C C . THR B 1 304 ? 7.824 -9.805 -6.617 1 94.69 304 THR B C 1
ATOM 6061 O O . THR B 1 304 ? 7.641 -8.602 -6.453 1 94.69 304 THR B O 1
ATOM 6064 N N . GLY B 1 305 ? 8.781 -10.375 -5.992 1 91.81 305 GLY B N 1
ATOM 6065 C CA . GLY B 1 305 ? 9.727 -9.602 -5.199 1 91.81 305 GLY B CA 1
ATOM 6066 C C . GLY B 1 305 ? 9.148 -9.141 -3.871 1 91.81 305 GLY B C 1
ATOM 6067 O O . GLY B 1 305 ? 8.242 -9.773 -3.332 1 91.81 305 GLY B O 1
ATOM 6068 N N . PHE B 1 306 ? 9.805 -8.07 -3.303 1 86.44 306 PHE B N 1
ATOM 6069 C CA . PHE B 1 306 ? 9.359 -7.652 -1.978 1 86.44 306 PHE B CA 1
ATOM 6070 C C . PHE B 1 306 ? 8.82 -6.23 -2.01 1 86.44 306 PHE B C 1
ATOM 6072 O O . PHE B 1 306 ? 8.375 -5.703 -0.984 1 86.44 306 PHE B O 1
ATOM 6079 N N . GLN B 1 307 ? 8.867 -5.625 -3.172 1 87.62 307 GLN B N 1
ATOM 6080 C CA . GLN B 1 307 ? 8.289 -4.293 -3.322 1 87.62 307 GLN B CA 1
ATOM 6081 C C . GLN B 1 307 ? 6.816 -4.375 -3.697 1 87.62 307 GLN B C 1
ATOM 6083 O O . GLN B 1 307 ? 6.383 -3.76 -4.672 1 87.62 307 GLN B O 1
ATOM 6088 N N . LYS B 1 308 ? 6.031 -5.023 -2.832 1 92.75 308 LYS B N 1
ATOM 6089 C CA . LYS B 1 308 ? 4.66 -5.348 -3.211 1 92.75 308 LYS B CA 1
ATOM 6090 C C . LYS B 1 308 ? 3.688 -4.273 -2.73 1 92.75 308 LYS B C 1
ATOM 6092 O O . LYS B 1 308 ? 2.562 -4.18 -3.227 1 92.75 308 LYS B O 1
ATOM 6097 N N . ALA B 1 309 ? 4.164 -3.428 -1.818 1 91.88 309 ALA B N 1
ATOM 6098 C CA . ALA B 1 309 ? 3.256 -2.426 -1.264 1 91.88 309 ALA B CA 1
ATOM 6099 C C . ALA B 1 309 ? 2.822 -1.428 -2.334 1 91.88 309 ALA B C 1
ATOM 6101 O O . ALA B 1 309 ? 1.625 -1.217 -2.545 1 91.88 309 ALA B O 1
ATOM 6102 N N . GLN B 1 310 ? 3.742 -0.881 -3.078 1 91.25 310 GLN B N 1
ATOM 6103 C CA . GLN B 1 310 ? 3.402 0.06 -4.141 1 91.25 310 GLN B CA 1
ATOM 6104 C C . GLN B 1 310 ? 2.631 -0.631 -5.262 1 91.25 310 GLN B C 1
ATOM 6106 O O . GLN B 1 310 ? 1.633 -0.1 -5.754 1 91.25 310 GLN B O 1
ATOM 6111 N N . LYS B 1 311 ? 3.133 -1.8 -5.609 1 94.31 311 LYS B N 1
ATOM 6112 C CA . LYS B 1 311 ? 2.545 -2.521 -6.734 1 94.31 311 LYS B CA 1
ATOM 6113 C C . LYS B 1 311 ? 1.091 -2.889 -6.453 1 94.31 311 LYS B C 1
ATOM 6115 O O . LYS B 1 311 ? 0.252 -2.861 -7.355 1 94.31 311 LYS B O 1
ATOM 6120 N N . SER B 1 312 ? 0.816 -3.164 -5.227 1 94.31 312 SER B N 1
ATOM 6121 C CA . SER B 1 312 ? -0.532 -3.57 -4.844 1 94.31 312 SER B CA 1
ATOM 6122 C C . SER B 1 312 ? -1.489 -2.383 -4.848 1 94.31 312 SER B C 1
ATOM 6124 O O . SER B 1 312 ? -2.699 -2.553 -4.688 1 94.31 312 SER B O 1
ATOM 6126 N N . MET B 1 313 ? -0.96 -1.189 -5.102 1 93.31 313 MET B N 1
ATOM 6127 C CA . MET B 1 313 ? -1.803 0.002 -5.121 1 93.31 313 MET B CA 1
ATOM 6128 C C . MET B 1 313 ? -2.164 0.389 -6.551 1 93.31 313 MET B C 1
ATOM 6130 O O . MET B 1 313 ? -2.896 1.356 -6.77 1 93.31 313 MET B O 1
ATOM 6134 N N . ILE B 1 314 ? -1.715 -0.385 -7.543 1 93.25 314 ILE B N 1
ATOM 6135 C CA . ILE B 1 314 ? -2.051 -0.186 -8.945 1 93.25 314 ILE B CA 1
ATOM 6136 C C . ILE B 1 314 ? -3.348 -0.922 -9.273 1 93.25 314 ILE B C 1
ATOM 6138 O O . ILE B 1 314 ? -3.488 -2.109 -8.977 1 93.25 314 ILE B O 1
ATOM 6142 N N . PRO B 1 315 ? -4.312 -0.237 -9.906 1 92.94 315 PRO B N 1
ATOM 6143 C CA . PRO B 1 315 ? -5.508 -0.969 -10.328 1 92.94 315 PRO B CA 1
ATOM 6144 C C . PRO B 1 315 ? -5.211 -2.021 -11.391 1 92.94 315 PRO B C 1
ATOM 6146 O O . PRO B 1 315 ? -4.418 -1.774 -12.305 1 92.94 315 PRO B O 1
ATOM 6149 N N . PRO B 1 316 ? -5.828 -3.211 -11.242 1 95.25 316 PRO B N 1
ATOM 6150 C CA . PRO B 1 316 ? -6.918 -3.568 -10.336 1 95.25 316 PRO B CA 1
ATOM 6151 C C . PRO B 1 316 ? -6.422 -4.238 -9.055 1 95.25 316 PRO B C 1
ATOM 6153 O O . PRO B 1 316 ? -7.227 -4.668 -8.227 1 95.25 316 PRO B O 1
ATOM 6156 N N . PHE B 1 317 ? -5.082 -4.324 -8.883 1 96.75 317 PHE B N 1
ATOM 6157 C CA . PHE B 1 317 ? -4.531 -4.988 -7.703 1 96.75 317 PHE B CA 1
ATOM 6158 C C . PHE B 1 317 ? -5.102 -4.387 -6.426 1 96.75 317 PHE B C 1
ATOM 6160 O O . PHE B 1 317 ? -5.527 -5.117 -5.527 1 96.75 317 PHE B O 1
ATOM 6167 N N . LYS B 1 318 ? -5.141 -3.094 -6.414 1 95.56 318 LYS B N 1
ATOM 6168 C CA . LYS B 1 318 ? -5.594 -2.375 -5.223 1 95.56 318 LYS B CA 1
ATOM 6169 C C . LYS B 1 318 ? -6.996 -2.818 -4.816 1 95.56 318 LYS B C 1
ATOM 6171 O O . LYS B 1 318 ? -7.223 -3.193 -3.664 1 95.56 318 LYS B O 1
ATOM 6176 N N . GLN B 1 319 ? -7.895 -2.832 -5.758 1 95.88 319 GLN B N 1
ATOM 6177 C CA . GLN B 1 319 ? -9.289 -3.166 -5.484 1 95.88 319 GLN B CA 1
ATOM 6178 C C . GLN B 1 319 ? -9.438 -4.637 -5.109 1 95.88 319 GLN B C 1
ATOM 6180 O O . GLN B 1 319 ? -10.25 -4.984 -4.246 1 95.88 319 GLN B O 1
ATOM 6185 N N . MET B 1 320 ? -8.656 -5.453 -5.727 1 97.5 320 MET B N 1
ATOM 6186 C CA . MET B 1 320 ? -8.711 -6.875 -5.395 1 97.5 320 MET B CA 1
ATOM 6187 C C . MET B 1 320 ? -8.188 -7.129 -3.986 1 97.5 320 MET B C 1
ATOM 6189 O O . MET B 1 320 ? -8.742 -7.945 -3.25 1 97.5 320 MET B O 1
ATOM 6193 N N . HIS B 1 321 ? -7.129 -6.438 -3.631 1 97 321 HIS B N 1
ATOM 6194 C CA . HIS B 1 321 ? -6.625 -6.551 -2.268 1 97 321 HIS B CA 1
ATOM 6195 C C . HIS B 1 321 ? -7.637 -6.027 -1.257 1 97 321 HIS B C 1
ATOM 6197 O O . HIS B 1 321 ? -7.789 -6.59 -0.171 1 97 321 HIS B O 1
ATOM 6203 N N . PHE B 1 322 ? -8.328 -4.98 -1.597 1 95.12 322 PHE B N 1
ATOM 6204 C CA . PHE B 1 322 ? -9.375 -4.453 -0.727 1 95.12 322 PHE B CA 1
ATOM 6205 C C . PHE B 1 322 ? -10.508 -5.461 -0.564 1 95.12 322 PHE B C 1
ATOM 6207 O O . PHE B 1 322 ? -11.039 -5.629 0.534 1 95.12 322 PHE B O 1
ATOM 6214 N N . ALA B 1 323 ? -10.844 -6.102 -1.64 1 96.19 323 ALA B N 1
ATOM 6215 C CA . ALA B 1 323 ? -11.867 -7.145 -1.574 1 96.19 323 ALA B CA 1
ATOM 6216 C C . ALA B 1 323 ? -11.445 -8.266 -0.63 1 96.19 323 ALA B C 1
ATOM 6218 O O . ALA B 1 323 ? -12.258 -8.766 0.151 1 96.19 323 ALA B O 1
ATOM 6219 N N . PHE B 1 324 ? -10.18 -8.625 -0.688 1 97.56 324 PHE B N 1
ATOM 6220 C CA . PHE B 1 324 ? -9.664 -9.664 0.199 1 97.56 324 PHE B CA 1
ATOM 6221 C C . PHE B 1 324 ? -9.797 -9.242 1.657 1 97.56 324 PHE B C 1
ATOM 6223 O O . PHE B 1 324 ? -10.258 -10.016 2.498 1 97.56 324 PHE B O 1
ATOM 6230 N N . ASP B 1 325 ? -9.352 -8.047 1.934 1 94.75 325 ASP B N 1
ATOM 6231 C CA . ASP B 1 325 ? -9.453 -7.512 3.287 1 94.75 325 ASP B CA 1
ATOM 6232 C C . ASP B 1 325 ? -10.898 -7.547 3.783 1 94.75 325 ASP B C 1
ATOM 6234 O O . ASP B 1 325 ? -11.164 -8.039 4.883 1 94.75 325 ASP B O 1
ATOM 6238 N N . ARG B 1 326 ? -11.773 -7.082 3.02 1 93.88 326 ARG B N 1
ATOM 6239 C CA . ARG B 1 326 ? -13.195 -7.031 3.369 1 93.88 326 ARG B CA 1
ATOM 6240 C C . ARG B 1 326 ? -13.75 -8.438 3.594 1 93.88 326 ARG B C 1
ATOM 6242 O O . ARG B 1 326 ? -14.422 -8.688 4.594 1 93.88 326 ARG B O 1
ATOM 6249 N N . ASP B 1 327 ? -13.438 -9.328 2.707 1 95.75 327 ASP B N 1
ATOM 6250 C CA . ASP B 1 327 ? -13.984 -10.68 2.785 1 95.75 327 ASP B CA 1
ATOM 6251 C C . ASP B 1 327 ? -13.438 -11.422 4.004 1 95.75 327 ASP B C 1
ATOM 6253 O O . ASP B 1 327 ? -14.141 -12.219 4.621 1 95.75 327 ASP B O 1
ATOM 6257 N N . CYS B 1 328 ? -12.172 -11.156 4.336 1 95.31 328 CYS B N 1
ATOM 6258 C CA . CYS B 1 328 ? -11.594 -11.766 5.527 1 95.31 328 CYS B CA 1
ATOM 6259 C C . CYS B 1 328 ? -12.328 -11.297 6.781 1 95.31 328 CYS B C 1
ATOM 6261 O O . CYS B 1 328 ? -12.461 -12.062 7.746 1 95.31 328 CYS B O 1
ATOM 6263 N N . PHE B 1 329 ? -12.781 -10.148 6.742 1 90.25 329 PHE B N 1
ATOM 6264 C CA . PHE B 1 329 ? -13.461 -9.578 7.898 1 90.25 329 PHE B CA 1
ATOM 6265 C C . PHE B 1 329 ? -14.883 -10.117 8 1 90.25 329 PHE B C 1
ATOM 6267 O O . PHE B 1 329 ? -15.438 -10.219 9.102 1 90.25 329 PHE B O 1
ATOM 6274 N N . LYS B 1 330 ? -15.445 -10.477 6.965 1 90.31 330 LYS B N 1
ATOM 6275 C CA . LYS B 1 330 ? -16.875 -10.797 6.941 1 90.31 330 LYS B CA 1
ATOM 6276 C C . LYS B 1 330 ? -17.094 -12.305 7.051 1 90.31 330 LYS B C 1
ATOM 6278 O O . LYS B 1 330 ? -18.125 -12.742 7.566 1 90.31 330 LYS B O 1
ATOM 6283 N N . THR B 1 331 ? -16.203 -13.047 6.625 1 94.94 331 THR B N 1
ATOM 6284 C CA . THR B 1 331 ? -16.375 -14.492 6.555 1 94.94 331 THR B CA 1
ATOM 6285 C C . THR B 1 331 ? -16.234 -15.125 7.938 1 94.94 331 THR B C 1
ATOM 6287 O O . THR B 1 331 ? -15.695 -14.508 8.859 1 94.94 331 THR B O 1
ATOM 6290 N N . ASN B 1 332 ? -16.766 -16.312 8 1 94.94 332 ASN B N 1
ATOM 6291 C CA . ASN B 1 332 ? -16.578 -17.094 9.227 1 94.94 332 ASN B CA 1
ATOM 6292 C C . ASN B 1 332 ? -15.461 -18.109 9.078 1 94.94 332 ASN B C 1
ATOM 6294 O O . ASN B 1 332 ? -15 -18.688 10.07 1 94.94 332 ASN B O 1
ATOM 6298 N N . ILE B 1 333 ? -15 -18.328 7.867 1 97 333 ILE B N 1
ATOM 6299 C CA . ILE B 1 333 ? -13.953 -19.312 7.664 1 97 333 ILE B CA 1
ATOM 6300 C C . ILE B 1 333 ? -13.047 -18.891 6.516 1 97 333 ILE B C 1
ATOM 6302 O O . ILE B 1 333 ? -13.523 -18.438 5.469 1 97 333 ILE B O 1
ATOM 6306 N N . ILE B 1 334 ? -11.758 -18.969 6.715 1 98.31 334 ILE B N 1
ATOM 6307 C CA . ILE B 1 334 ? -10.758 -18.766 5.668 1 98.31 334 ILE B CA 1
ATOM 6308 C C . ILE B 1 334 ? -9.969 -20.062 5.465 1 98.31 334 ILE B C 1
ATOM 6310 O O . ILE B 1 334 ? -9.32 -20.562 6.391 1 98.31 334 ILE B O 1
ATOM 6314 N N . TYR B 1 335 ? -10.062 -20.641 4.254 1 98.69 335 TYR B N 1
ATOM 6315 C CA . TYR B 1 335 ? -9.219 -21.766 3.852 1 98.69 335 TYR B CA 1
ATOM 6316 C C . TYR B 1 335 ? -7.879 -21.281 3.32 1 98.69 335 TYR B C 1
ATOM 6318 O O . TYR B 1 335 ? -7.824 -20.547 2.334 1 98.69 335 TYR B O 1
ATOM 6326 N N . ILE B 1 336 ? -6.824 -21.625 3.965 1 98.81 336 ILE B N 1
ATOM 6327 C CA . ILE B 1 336 ? -5.48 -21.25 3.535 1 98.81 336 ILE B CA 1
ATOM 6328 C C . ILE B 1 336 ? -4.73 -22.5 3.057 1 98.81 336 ILE B C 1
ATOM 6330 O O . ILE B 1 336 ? -4.371 -23.359 3.857 1 98.81 336 ILE B O 1
ATOM 6334 N N . ILE B 1 337 ? -4.504 -22.562 1.778 1 98.69 337 ILE B N 1
ATOM 6335 C CA . ILE B 1 337 ? -4.004 -23.797 1.188 1 98.69 337 ILE B CA 1
ATOM 6336 C C . ILE B 1 337 ? -2.668 -23.547 0.496 1 98.69 337 ILE B C 1
ATOM 6338 O O . ILE B 1 337 ? -2.6 -22.766 -0.46 1 98.69 337 ILE B O 1
ATOM 6342 N N . GLY B 1 338 ? -1.668 -24.188 0.959 1 97.69 338 GLY B N 1
ATOM 6343 C CA . GLY B 1 338 ? -0.366 -24.141 0.314 1 97.69 338 GLY B CA 1
ATOM 6344 C C . GLY B 1 338 ? 0.316 -22.781 0.448 1 97.69 338 GLY B C 1
ATOM 6345 O O . GLY B 1 338 ? 1.06 -22.375 -0.443 1 97.69 338 GLY B O 1
ATOM 6346 N N . TYR B 1 339 ? 0.093 -22.047 1.421 1 97.19 339 TYR B N 1
ATOM 6347 C CA . TYR B 1 339 ? 0.665 -20.719 1.654 1 97.19 339 TYR B CA 1
ATOM 6348 C C . TYR B 1 339 ? 1.706 -20.766 2.766 1 97.19 339 TYR B C 1
ATOM 6350 O O . TYR B 1 339 ? 1.444 -21.297 3.85 1 97.19 339 TYR B O 1
ATOM 6358 N N . SER B 1 340 ? 2.879 -20.219 2.555 1 93.56 340 SER B N 1
ATOM 6359 C CA . SER B 1 340 ? 3.984 -20.266 3.508 1 93.56 340 SER B CA 1
ATOM 6360 C C . SER B 1 340 ? 3.936 -19.094 4.477 1 93.56 340 SER B C 1
ATOM 6362 O O . SER B 1 340 ? 4.766 -18.984 5.383 1 93.56 340 SER B O 1
ATOM 6364 N N . PHE B 1 341 ? 3.051 -18.125 4.293 1 95.19 341 PHE B N 1
ATOM 6365 C CA . PHE B 1 341 ? 2.891 -16.938 5.129 1 95.19 341 PHE B CA 1
ATOM 6366 C C . PHE B 1 341 ? 4.105 -16.031 5.012 1 95.19 341 PHE B C 1
ATOM 6368 O O . PHE B 1 341 ? 4.531 -15.422 5.996 1 95.19 341 PHE B O 1
ATOM 6375 N N . SER B 1 342 ? 4.633 -15.938 3.775 1 91.56 342 SER B N 1
ATOM 6376 C CA . SER B 1 342 ? 5.836 -15.141 3.555 1 91.56 342 SER B CA 1
ATOM 6377 C C . SER B 1 342 ? 5.488 -13.734 3.074 1 91.56 342 SER B C 1
ATOM 6379 O O . SER B 1 342 ? 6.355 -12.867 3.02 1 91.56 342 SER B O 1
ATOM 6381 N N . ASP B 1 343 ? 4.281 -13.508 2.729 1 94.44 343 ASP B N 1
ATOM 6382 C CA . ASP B 1 343 ? 3.842 -12.188 2.301 1 94.44 343 ASP B CA 1
ATOM 6383 C C . ASP B 1 343 ? 3.221 -11.414 3.461 1 94.44 343 ASP B C 1
ATOM 6385 O O . ASP B 1 343 ? 2.045 -11.602 3.781 1 94.44 343 ASP B O 1
ATOM 6389 N N . GLU B 1 344 ? 3.945 -10.461 3.92 1 93.12 344 GLU B N 1
ATOM 6390 C CA . GLU B 1 344 ? 3.564 -9.766 5.145 1 93.12 344 GLU B CA 1
ATOM 6391 C C . GLU B 1 344 ? 2.293 -8.945 4.938 1 93.12 344 GLU B C 1
ATOM 6393 O O . GLU B 1 344 ? 1.487 -8.797 5.859 1 93.12 344 GLU B O 1
ATOM 6398 N N . HIS B 1 345 ? 2.111 -8.344 3.777 1 93.62 345 HIS B N 1
ATOM 6399 C CA . HIS B 1 345 ? 0.919 -7.547 3.523 1 93.62 345 HIS B CA 1
ATOM 6400 C C . HIS B 1 345 ? -0.338 -8.414 3.551 1 93.62 345 HIS B C 1
ATOM 6402 O O . HIS B 1 345 ? -1.411 -7.941 3.934 1 93.62 345 HIS B O 1
ATOM 6408 N N . ILE B 1 346 ? -0.247 -9.672 3.148 1 96.56 346 ILE B N 1
ATOM 6409 C CA . ILE B 1 346 ? -1.354 -10.617 3.205 1 96.56 346 ILE B CA 1
ATOM 6410 C C . ILE B 1 346 ? -1.591 -11.047 4.652 1 96.56 346 ILE B C 1
ATOM 6412 O O . ILE B 1 346 ? -2.732 -11.086 5.117 1 96.56 346 ILE B O 1
ATOM 6416 N N . ASN B 1 347 ? -0.521 -11.305 5.355 1 95.19 347 ASN B N 1
ATOM 6417 C CA . ASN B 1 347 ? -0.61 -11.703 6.754 1 95.19 347 ASN B CA 1
ATOM 6418 C C . ASN B 1 347 ? -1.303 -10.641 7.602 1 95.19 347 ASN B C 1
ATOM 6420 O O . ASN B 1 347 ? -2.064 -10.969 8.516 1 95.19 347 ASN B O 1
ATOM 6424 N N . GLN B 1 348 ? -1.007 -9.43 7.254 1 92 348 GLN B N 1
ATOM 6425 C CA . GLN B 1 348 ? -1.602 -8.344 8.016 1 92 348 GLN B CA 1
ATOM 6426 C C . GLN B 1 348 ? -3.123 -8.344 7.891 1 92 348 GLN B C 1
ATOM 6428 O O . GLN B 1 348 ? -3.83 -8.023 8.844 1 92 348 GLN B O 1
ATOM 6433 N N . CYS B 1 349 ? -3.635 -8.703 6.777 1 93.75 349 CYS B N 1
ATOM 6434 C CA . CYS B 1 349 ? -5.074 -8.828 6.586 1 93.75 349 CYS B CA 1
ATOM 6435 C C . CYS B 1 349 ? -5.656 -9.906 7.488 1 93.75 349 CYS B C 1
ATOM 6437 O O . CYS B 1 349 ? -6.664 -9.68 8.164 1 93.75 349 CYS B O 1
ATOM 6439 N N . ILE B 1 350 ? -4.992 -10.977 7.531 1 96.12 350 ILE B N 1
ATOM 6440 C CA . ILE B 1 350 ? -5.438 -12.109 8.336 1 96.12 350 ILE B CA 1
ATOM 6441 C C . ILE B 1 350 ? -5.359 -11.758 9.82 1 96.12 350 ILE B C 1
ATOM 6443 O O . ILE B 1 350 ? -6.289 -12.031 10.578 1 96.12 350 ILE B O 1
ATOM 6447 N N . LYS B 1 351 ? -4.246 -11.094 10.188 1 92.5 351 LYS B N 1
ATOM 6448 C CA . LYS B 1 351 ? -4.059 -10.664 11.57 1 92.5 351 LYS B CA 1
ATOM 6449 C C . LYS B 1 351 ? -5.195 -9.75 12.023 1 92.5 351 LYS B C 1
ATOM 6451 O O . LYS B 1 351 ? -5.762 -9.945 13.102 1 92.5 351 LYS B O 1
ATOM 6456 N N . THR B 1 352 ? -5.504 -8.812 11.203 1 90.62 352 THR B N 1
ATOM 6457 C CA . THR B 1 352 ? -6.547 -7.848 11.523 1 90.62 352 THR B CA 1
ATOM 6458 C C . THR B 1 352 ? -7.898 -8.539 11.672 1 90.62 352 THR B C 1
ATOM 6460 O O . THR B 1 352 ? -8.656 -8.242 12.594 1 90.62 352 THR B O 1
ATOM 6463 N N . ALA B 1 353 ? -8.172 -9.438 10.812 1 93.56 353 ALA B N 1
ATOM 6464 C CA . ALA B 1 353 ? -9.43 -10.172 10.875 1 93.56 353 ALA B CA 1
ATOM 6465 C C . ALA B 1 353 ? -9.516 -11.008 12.148 1 93.56 353 ALA B C 1
ATOM 6467 O O . ALA B 1 353 ? -10.547 -11.023 12.82 1 93.56 353 ALA B O 1
ATOM 6468 N N . LEU B 1 354 ? -8.453 -11.68 12.461 1 92.44 354 LEU B N 1
ATOM 6469 C CA . LEU B 1 354 ? -8.414 -12.516 13.656 1 92.44 354 LEU B CA 1
ATOM 6470 C C . LEU B 1 354 ? -8.648 -11.688 14.914 1 92.44 354 LEU B C 1
ATOM 6472 O O . LEU B 1 354 ? -9.328 -12.125 15.836 1 92.44 354 LEU B O 1
ATOM 6476 N N . ARG B 1 355 ? -8.094 -10.5 14.93 1 87.62 355 ARG B N 1
ATOM 6477 C CA . ARG B 1 355 ? -8.18 -9.625 16.094 1 87.62 355 ARG B CA 1
ATOM 6478 C C . ARG B 1 355 ? -9.609 -9.133 16.312 1 87.62 355 ARG B C 1
ATOM 6480 O O . ARG B 1 355 ? -10.078 -9.031 17.438 1 87.62 355 ARG B O 1
ATOM 6487 N N . HIS B 1 356 ? -10.242 -8.891 15.234 1 87.19 356 HIS B N 1
ATOM 6488 C CA . HIS B 1 356 ? -11.5 -8.156 15.359 1 87.19 356 HIS B CA 1
ATOM 6489 C C . HIS B 1 356 ? -12.695 -9.086 15.18 1 87.19 356 HIS B C 1
ATOM 6491 O O . HIS B 1 356 ? -13.82 -8.734 15.539 1 87.19 356 HIS B O 1
ATOM 6497 N N . ARG B 1 357 ? -12.469 -10.273 14.656 1 90.25 357 ARG B N 1
ATOM 6498 C CA . ARG B 1 357 ? -13.547 -11.227 14.438 1 90.25 357 ARG B CA 1
ATOM 6499 C C . ARG B 1 357 ? -13.398 -12.445 15.336 1 90.25 357 ARG B C 1
ATOM 6501 O O . ARG B 1 357 ? -12.625 -13.359 15.031 1 90.25 357 ARG B O 1
ATOM 6508 N N . LYS B 1 358 ? -14.273 -12.562 16.266 1 88.56 358 LYS B N 1
ATOM 6509 C CA . LYS B 1 358 ? -14.148 -13.609 17.266 1 88.56 358 LYS B CA 1
ATOM 6510 C C . LYS B 1 358 ? -14.609 -14.961 16.719 1 88.56 358 LYS B C 1
ATOM 6512 O O . LYS B 1 358 ? -14.203 -16.016 17.203 1 88.56 358 LYS B O 1
ATOM 6517 N N . ASP B 1 359 ? -15.414 -14.93 15.695 1 90.31 359 ASP B N 1
ATOM 6518 C CA . ASP B 1 359 ? -15.992 -16.172 15.18 1 90.31 359 ASP B CA 1
ATOM 6519 C C . ASP B 1 359 ? -15.242 -16.656 13.945 1 90.31 359 ASP B C 1
ATOM 6521 O O . ASP B 1 359 ? -15.633 -17.656 13.328 1 90.31 359 ASP B O 1
ATOM 6525 N N . LEU B 1 360 ? -14.156 -16.031 13.617 1 94.44 360 LEU B N 1
ATOM 6526 C CA . LEU B 1 360 ? -13.406 -16.406 12.422 1 94.44 360 LEU B CA 1
ATOM 6527 C C . LEU B 1 360 ? -12.555 -17.641 12.688 1 94.44 360 LEU B C 1
ATOM 6529 O O . LEU B 1 360 ? -11.852 -17.719 13.703 1 94.44 360 LEU B O 1
ATOM 6533 N N . THR B 1 361 ? -12.672 -18.625 11.82 1 96.06 361 THR B N 1
ATOM 6534 C CA . THR B 1 361 ? -11.852 -19.828 11.875 1 96.06 361 THR B CA 1
ATOM 6535 C C . THR B 1 361 ? -10.922 -19.906 10.672 1 96.06 361 THR B C 1
ATOM 6537 O O . THR B 1 361 ? -11.328 -19.594 9.547 1 96.06 361 THR B O 1
ATOM 6540 N N . LEU B 1 362 ? -9.695 -20.344 10.93 1 97.56 362 LEU B N 1
ATOM 6541 C CA . LEU B 1 362 ? -8.742 -20.625 9.859 1 97.56 362 LEU B CA 1
ATOM 6542 C C . LEU B 1 362 ? -8.586 -22.125 9.656 1 97.56 362 LEU B C 1
ATOM 6544 O O . LEU B 1 362 ? -8.461 -22.875 10.617 1 97.56 362 LEU B O 1
ATOM 6548 N N . GLU B 1 363 ? -8.688 -22.547 8.5 1 98.12 363 GLU B N 1
ATOM 6549 C CA . GLU B 1 363 ? -8.328 -23.922 8.109 1 98.12 363 GLU B CA 1
ATOM 6550 C C . GLU B 1 363 ? -7.109 -23.922 7.191 1 98.12 363 GLU B C 1
ATOM 6552 O O . GLU B 1 363 ? -7.195 -23.5 6.035 1 98.12 363 GLU B O 1
ATOM 6557 N N . ILE B 1 364 ? -5.973 -24.406 7.688 1 98.44 364 ILE B N 1
ATOM 6558 C CA . ILE B 1 364 ? -4.691 -24.344 6.996 1 98.44 364 ILE B CA 1
ATOM 6559 C C . ILE B 1 364 ? -4.309 -25.734 6.488 1 98.44 364 ILE B C 1
ATOM 6561 O O . ILE B 1 364 ? -4.379 -26.719 7.23 1 98.44 364 ILE B O 1
ATOM 6565 N N . VAL B 1 365 ? -3.973 -25.828 5.223 1 98.56 365 VAL B N 1
ATOM 6566 C CA . VAL B 1 365 ? -3.529 -27.078 4.613 1 98.56 365 VAL B CA 1
ATOM 6567 C C . VAL B 1 365 ? -2.086 -26.938 4.133 1 98.56 365 VAL B C 1
ATOM 6569 O O . VAL B 1 365 ? -1.805 -26.172 3.207 1 98.56 365 VAL B O 1
ATOM 6572 N N . ASP B 1 366 ? -1.144 -27.625 4.715 1 97.62 366 ASP B N 1
ATOM 6573 C CA . ASP B 1 366 ? 0.286 -27.594 4.422 1 97.62 366 ASP B CA 1
ATOM 6574 C C . ASP B 1 366 ? 0.98 -28.844 4.949 1 97.62 366 ASP B C 1
ATOM 6576 O O . ASP B 1 366 ? 1.098 -29.031 6.16 1 97.62 366 ASP B O 1
ATOM 6580 N N . PRO B 1 367 ? 1.52 -29.672 4.051 1 96.56 367 PRO B N 1
ATOM 6581 C CA . PRO B 1 367 ? 2.113 -30.938 4.48 1 96.56 367 PRO B CA 1
ATOM 6582 C C . PRO B 1 367 ? 3.318 -30.75 5.398 1 96.56 367 PRO B C 1
ATOM 6584 O O . PRO B 1 367 ? 3.641 -31.641 6.191 1 96.56 367 PRO B O 1
ATOM 6587 N N . SER B 1 368 ? 3.947 -29.609 5.352 1 94.12 368 SER B N 1
ATOM 6588 C CA . SER B 1 368 ? 5.18 -29.406 6.102 1 94.12 368 SER B CA 1
ATOM 6589 C C . SER B 1 368 ? 4.957 -28.453 7.281 1 94.12 368 SER B C 1
ATOM 6591 O O . SER B 1 368 ? 5.91 -27.891 7.816 1 94.12 368 SER B O 1
ATOM 6593 N N . PHE B 1 369 ? 3.756 -28.281 7.672 1 94.88 369 PHE B N 1
ATOM 6594 C CA . PHE B 1 369 ? 3.391 -27.281 8.672 1 94.88 369 PHE B CA 1
ATOM 6595 C C . PHE B 1 369 ? 4.137 -27.531 9.977 1 94.88 369 PHE B C 1
ATOM 6597 O O . PHE B 1 369 ? 4.738 -26.609 10.539 1 94.88 369 PHE B O 1
ATOM 6604 N N . ILE B 1 370 ? 4.137 -28.781 10.414 1 92.25 370 ILE B N 1
ATOM 6605 C CA . ILE B 1 370 ? 4.758 -29.141 11.688 1 92.25 370 ILE B CA 1
ATOM 6606 C C . ILE B 1 370 ? 6.266 -29.312 11.492 1 92.25 370 ILE B C 1
ATOM 6608 O O . ILE B 1 370 ? 7.059 -28.844 12.32 1 92.25 370 ILE B O 1
ATOM 6612 N N . GLU B 1 371 ? 6.609 -29.922 10.398 1 91.38 371 GLU B N 1
ATOM 6613 C CA . GLU B 1 371 ? 8.016 -30.188 10.102 1 91.38 371 GLU B CA 1
ATOM 6614 C C . GLU B 1 371 ? 8.828 -28.906 10.055 1 91.38 371 GLU B C 1
ATOM 6616 O O . GLU B 1 371 ? 9.977 -28.875 10.492 1 91.38 371 GLU B O 1
ATOM 6621 N N . LYS B 1 372 ? 8.234 -27.875 9.578 1 90.94 372 LYS B N 1
ATOM 6622 C CA . LYS B 1 372 ? 8.938 -26.594 9.422 1 90.94 372 LYS B CA 1
ATOM 6623 C C . LYS B 1 372 ? 8.719 -25.703 10.633 1 90.94 372 LYS B C 1
ATOM 6625 O O . LYS B 1 372 ? 9.047 -24.516 10.602 1 90.94 372 LYS B O 1
ATOM 6630 N N . ASN B 1 373 ? 8.094 -26.156 11.625 1 92.06 373 ASN B N 1
ATOM 6631 C CA . ASN B 1 373 ? 7.828 -25.438 12.867 1 92.06 373 ASN B CA 1
ATOM 6632 C C . ASN B 1 373 ? 6.977 -24.203 12.633 1 92.06 373 ASN B C 1
ATOM 6634 O O . ASN B 1 373 ? 7.199 -23.156 13.258 1 92.06 373 ASN B O 1
ATOM 6638 N N . LEU B 1 374 ? 6.098 -24.297 11.695 1 92.38 374 LEU B N 1
ATOM 6639 C CA . LEU B 1 374 ? 5.238 -23.156 11.391 1 92.38 374 LEU B CA 1
ATOM 6640 C C . LEU B 1 374 ? 4.277 -22.875 12.539 1 92.38 374 LEU B C 1
ATOM 6642 O O . LEU B 1 374 ? 3.846 -21.75 12.742 1 92.38 374 LEU B O 1
ATOM 6646 N N . ASP B 1 375 ? 3.928 -23.922 13.281 1 90.81 375 ASP B N 1
ATOM 6647 C CA . ASP B 1 375 ? 3.066 -23.734 14.445 1 90.81 375 ASP B CA 1
ATOM 6648 C C . ASP B 1 375 ? 3.699 -22.766 15.445 1 90.81 375 ASP B C 1
ATOM 6650 O O . ASP B 1 375 ? 3.041 -21.844 15.93 1 90.81 375 ASP B O 1
ATOM 6654 N N . GLN B 1 376 ? 4.965 -22.922 15.664 1 89.81 376 GLN B N 1
ATOM 6655 C CA . GLN B 1 376 ? 5.672 -22.047 16.609 1 89.81 376 GLN B CA 1
ATOM 6656 C C . GLN B 1 376 ? 5.82 -20.641 16.047 1 89.81 376 GLN B C 1
ATOM 6658 O O . GLN B 1 376 ? 5.598 -19.656 16.75 1 89.81 376 GLN B O 1
ATOM 6663 N N . ILE B 1 377 ? 6.102 -20.625 14.805 1 90.12 377 ILE B N 1
ATOM 6664 C CA . ILE B 1 377 ? 6.336 -19.344 14.148 1 90.12 377 ILE B CA 1
ATOM 6665 C C . ILE B 1 377 ? 5.039 -18.531 14.117 1 90.12 377 ILE B C 1
ATOM 6667 O O . ILE B 1 377 ? 5.012 -17.375 14.516 1 90.12 377 ILE B O 1
ATOM 6671 N N . LEU B 1 378 ? 3.965 -19.141 13.719 1 92.62 378 LEU B N 1
ATOM 6672 C CA . LEU B 1 378 ? 2.697 -18.453 13.539 1 92.62 378 LEU B CA 1
ATOM 6673 C C . LEU B 1 378 ? 2.072 -18.109 14.891 1 92.62 378 LEU B C 1
ATOM 6675 O O . LEU B 1 378 ? 1.35 -17.109 15.008 1 92.62 378 LEU B O 1
ATOM 6679 N N . ASN B 1 379 ? 2.354 -18.859 15.906 1 89.12 379 ASN B N 1
ATOM 6680 C CA . ASN B 1 379 ? 1.902 -18.547 17.25 1 89.12 379 ASN B CA 1
ATOM 6681 C C . ASN B 1 379 ? 2.498 -17.219 17.75 1 89.12 379 ASN B C 1
ATOM 6683 O O . ASN B 1 379 ? 1.865 -16.5 18.516 1 89.12 379 ASN B O 1
ATOM 6687 N N . ARG B 1 380 ? 3.635 -16.938 17.188 1 84.12 380 ARG B N 1
ATOM 6688 C CA . ARG B 1 380 ? 4.336 -15.742 17.641 1 84.12 380 ARG B CA 1
ATOM 6689 C C . ARG B 1 380 ? 4.031 -14.555 16.719 1 84.12 380 ARG B C 1
ATOM 6691 O O . ARG B 1 380 ? 4.227 -13.398 17.109 1 84.12 380 ARG B O 1
ATOM 6698 N N . THR B 1 381 ? 3.525 -14.883 15.586 1 87.25 381 THR B N 1
ATOM 6699 C CA . THR B 1 381 ? 3.471 -13.797 14.609 1 87.25 381 THR B CA 1
ATOM 6700 C C . THR B 1 381 ? 2.029 -13.516 14.195 1 87.25 381 THR B C 1
ATOM 6702 O O . THR B 1 381 ? 1.661 -12.359 13.961 1 87.25 381 THR B O 1
ATOM 6705 N N . ILE B 1 382 ? 1.2 -14.531 14.117 1 91.31 382 ILE B N 1
ATOM 6706 C CA . ILE B 1 382 ? -0.126 -14.328 13.547 1 91.31 382 ILE B CA 1
ATOM 6707 C C . ILE B 1 382 ? -1.193 -14.727 14.562 1 91.31 382 ILE B C 1
ATOM 6709 O O . ILE B 1 382 ? -2.084 -13.93 14.875 1 91.31 382 ILE B O 1
ATOM 6713 N N . PHE B 1 383 ? -1.023 -15.867 15.203 1 89.69 383 PHE B N 1
ATOM 6714 C CA . PHE B 1 383 ? -2.084 -16.391 16.062 1 89.69 383 PHE B CA 1
ATOM 6715 C C . PHE B 1 383 ? -2.189 -15.586 17.344 1 89.69 383 PHE B C 1
ATOM 6717 O O . PHE B 1 383 ? -3.207 -15.641 18.031 1 89.69 383 PHE B O 1
ATOM 6724 N N . THR B 1 384 ? -1.182 -14.82 17.641 1 83.75 384 THR B N 1
ATOM 6725 C CA . THR B 1 384 ? -1.188 -13.977 18.828 1 83.75 384 THR B CA 1
ATOM 6726 C C . THR B 1 384 ? -2.266 -12.898 18.719 1 83.75 384 THR B C 1
ATOM 6728 O O . THR B 1 384 ? -2.635 -12.281 19.719 1 83.75 384 THR B O 1
ATOM 6731 N N . TYR B 1 385 ? -2.752 -12.703 17.562 1 86.25 385 TYR B N 1
ATOM 6732 C CA . TYR B 1 385 ? -3.801 -11.711 17.359 1 86.25 385 TYR B CA 1
ATOM 6733 C C . TYR B 1 385 ? -5.152 -12.234 17.828 1 86.25 385 TYR B C 1
ATOM 6735 O O . TYR B 1 385 ? -6.113 -11.477 17.953 1 86.25 385 TYR B O 1
ATOM 6743 N N . ILE B 1 386 ? -5.199 -13.578 18.047 1 86.94 386 ILE B N 1
ATOM 6744 C CA . ILE B 1 386 ? -6.383 -14.156 18.672 1 86.94 386 ILE B CA 1
ATOM 6745 C C . ILE B 1 386 ? -6.387 -13.828 20.172 1 86.94 386 ILE B C 1
ATOM 6747 O O . ILE B 1 386 ? -5.602 -14.398 20.938 1 86.94 386 ILE B O 1
ATOM 6751 N N . GLU B 1 387 ? -7.203 -12.922 20.469 1 77.38 387 GLU B N 1
ATOM 6752 C CA . GLU B 1 387 ? -7.207 -12.445 21.859 1 77.38 387 GLU B CA 1
ATOM 6753 C C . GLU B 1 387 ? -8.047 -13.352 22.75 1 77.38 387 GLU B C 1
ATOM 6755 O O . GLU B 1 387 ? -8.992 -13.992 22.281 1 77.38 387 GLU B O 1
ATOM 6760 N N . ASN B 1 388 ? -7.652 -13.484 24.047 1 69.69 388 ASN B N 1
ATOM 6761 C CA . ASN B 1 388 ? -8.422 -14.117 25.125 1 69.69 388 ASN B CA 1
ATOM 6762 C C . ASN B 1 388 ? -8.594 -15.617 24.875 1 69.69 388 ASN B C 1
ATOM 6764 O O . ASN B 1 388 ? -9.664 -16.172 25.109 1 69.69 388 ASN B O 1
ATOM 6768 N N . CYS B 1 389 ? -7.652 -16.188 24.109 1 70.69 389 CYS B N 1
ATOM 6769 C CA . CYS B 1 389 ? -7.715 -17.625 23.859 1 70.69 389 CYS B CA 1
ATOM 6770 C C . CYS B 1 389 ? -6.379 -18.297 24.156 1 70.69 389 CYS B C 1
ATOM 6772 O O . CYS B 1 389 ? -5.32 -17.734 23.859 1 70.69 389 CYS B O 1
ATOM 6774 N N . SER B 1 390 ? -6.371 -19.328 24.828 1 77.19 390 SER B N 1
ATOM 6775 C CA . SER B 1 390 ? -5.16 -20.125 25.047 1 77.19 390 SER B CA 1
ATOM 6776 C C . SER B 1 390 ? -4.742 -20.859 23.781 1 77.19 390 SER B C 1
ATOM 6778 O O . SER B 1 390 ? -5.59 -21.297 23 1 77.19 390 SER B O 1
ATOM 6780 N N . ALA B 1 391 ? -3.457 -20.859 23.484 1 74.88 391 ALA B N 1
ATOM 6781 C CA . ALA B 1 391 ? -2.967 -21.547 22.297 1 74.88 391 ALA B CA 1
ATOM 6782 C C . ALA B 1 391 ? -3.48 -22.984 22.25 1 74.88 391 ALA B C 1
ATOM 6784 O O . ALA B 1 391 ? -3.943 -23.453 21.219 1 74.88 391 ALA B O 1
ATOM 6785 N N . SER B 1 392 ? -3.668 -23.734 23.203 1 78.88 392 SER B N 1
ATOM 6786 C CA . SER B 1 392 ? -4.223 -25.047 23.469 1 78.88 392 SER B CA 1
ATOM 6787 C C . SER B 1 392 ? -4.086 -25.953 22.25 1 78.88 392 SER B C 1
ATOM 6789 O O . SER B 1 392 ? -5.086 -26.375 21.656 1 78.88 392 SER B O 1
ATOM 6791 N N . PRO B 1 393 ? -2.789 -26.266 21.891 1 85.06 393 PRO B N 1
ATOM 6792 C CA . PRO B 1 393 ? -2.633 -27.172 20.75 1 85.06 393 PRO B CA 1
ATOM 6793 C C . PRO B 1 393 ? -3.184 -28.578 21.031 1 85.06 393 PRO B C 1
ATOM 6795 O O . PRO B 1 393 ? -3.035 -29.094 22.156 1 85.06 393 PRO B O 1
ATOM 6798 N N . LYS B 1 394 ? -4.035 -29.078 20.109 1 88.75 394 LYS B N 1
ATOM 6799 C CA . LYS B 1 394 ? -4.586 -30.422 20.203 1 88.75 394 LYS B CA 1
ATOM 6800 C C . LYS B 1 394 ? -4.355 -31.203 18.906 1 88.75 394 LYS B C 1
ATOM 6802 O O . LYS B 1 394 ? -4.438 -30.625 17.812 1 88.75 394 LYS B O 1
ATOM 6807 N N . ILE B 1 395 ? -4.078 -32.438 19.125 1 88.12 395 ILE B N 1
ATOM 6808 C CA . ILE B 1 395 ? -3.984 -33.312 17.984 1 88.12 395 ILE B CA 1
ATOM 6809 C C . ILE B 1 395 ? -5.305 -34.062 17.812 1 88.12 395 ILE B C 1
ATOM 6811 O O . ILE B 1 395 ? -5.734 -34.812 18.719 1 88.12 395 ILE B O 1
ATOM 6815 N N . LEU B 1 396 ? -5.973 -33.844 16.75 1 88.56 396 LEU B N 1
ATOM 6816 C CA . LEU B 1 396 ? -7.285 -34.438 16.531 1 88.56 396 LEU B CA 1
ATOM 6817 C C . LEU B 1 396 ? -7.176 -35.688 15.641 1 88.56 396 LEU B C 1
ATOM 6819 O O . LEU B 1 396 ? -8.125 -36.438 15.523 1 88.56 396 LEU B O 1
ATOM 6823 N N . GLY B 1 397 ? -6.039 -35.906 15.031 1 86.12 397 GLY B N 1
ATOM 6824 C CA . GLY B 1 397 ? -5.754 -37.031 14.148 1 86.12 397 GLY B CA 1
ATOM 6825 C C . GLY B 1 397 ? -4.328 -37.031 13.625 1 86.12 397 GLY B C 1
ATOM 6826 O O . GLY B 1 397 ? -3.512 -36.188 14.031 1 86.12 397 GLY B O 1
ATOM 6827 N N . ASN B 1 398 ? -4.051 -38 12.766 1 87.19 398 ASN B N 1
ATOM 6828 C CA . ASN B 1 398 ? -2.684 -38.156 12.281 1 87.19 398 ASN B CA 1
ATOM 6829 C C . ASN B 1 398 ? -2.223 -36.906 11.508 1 87.19 398 ASN B C 1
ATOM 6831 O O . ASN B 1 398 ? -1.049 -36.531 11.562 1 87.19 398 ASN B O 1
ATOM 6835 N N . ASN B 1 399 ? -3.127 -36.281 10.859 1 94.56 399 ASN B N 1
ATOM 6836 C CA . ASN B 1 399 ? -2.744 -35.125 10.023 1 94.56 399 ASN B CA 1
ATOM 6837 C C . ASN B 1 399 ? -3.598 -33.906 10.328 1 94.56 399 ASN B C 1
ATOM 6839 O O . ASN B 1 399 ? -3.742 -33.031 9.484 1 94.56 399 ASN B O 1
ATOM 6843 N N . LYS B 1 400 ? -4.188 -33.906 11.539 1 95.5 400 LYS B N 1
ATOM 6844 C CA . LYS B 1 400 ? -5.098 -32.844 11.891 1 95.5 400 LYS B CA 1
ATOM 6845 C C . LYS B 1 400 ? -4.758 -32.25 13.258 1 95.5 400 LYS B C 1
ATOM 6847 O O . LYS B 1 400 ? -4.703 -32.969 14.25 1 95.5 400 LYS B O 1
ATOM 6852 N N . PHE B 1 401 ? -4.547 -30.984 13.297 1 94.81 401 PHE B N 1
ATOM 6853 C CA . PHE B 1 401 ? -4.203 -30.266 14.516 1 94.81 401 PHE B CA 1
ATOM 6854 C C . PHE B 1 401 ? -5.133 -29.078 14.719 1 94.81 401 PHE B C 1
ATOM 6856 O O . PHE B 1 401 ? -5.668 -28.531 13.758 1 94.81 401 PHE B O 1
ATOM 6863 N N . THR B 1 402 ? -5.359 -28.719 15.961 1 94.06 402 THR B N 1
ATOM 6864 C CA . THR B 1 402 ? -6.152 -27.531 16.25 1 94.06 402 THR B CA 1
ATOM 6865 C C . THR B 1 402 ? -5.449 -26.641 17.266 1 94.06 402 THR B C 1
ATOM 6867 O O . THR B 1 402 ? -4.672 -27.125 18.094 1 94.06 402 THR B O 1
ATOM 6870 N N . TYR B 1 403 ? -5.637 -25.391 17.094 1 92.69 403 TYR B N 1
ATOM 6871 C CA . TYR B 1 403 ? -5.074 -24.375 17.969 1 92.69 403 TYR B CA 1
ATOM 6872 C C . TYR B 1 403 ? -6.141 -23.375 18.391 1 92.69 403 TYR B C 1
ATOM 6874 O O . TYR B 1 403 ? -7.137 -23.188 17.688 1 92.69 403 TYR B O 1
ATOM 6882 N N . TYR B 1 404 ? -6 -22.719 19.641 1 91.81 404 TYR B N 1
ATOM 6883 C CA . TYR B 1 404 ? -6.82 -21.609 20.125 1 91.81 404 TYR B CA 1
ATOM 6884 C C . TYR B 1 404 ? -8.297 -21.984 20.125 1 91.81 404 TYR B C 1
ATOM 6886 O O . TYR B 1 404 ? -9.125 -21.281 19.562 1 91.81 404 TYR B O 1
ATOM 6894 N N . ASP B 1 405 ? -8.648 -23.062 20.75 1 88.69 405 ASP B N 1
ATOM 6895 C CA . ASP B 1 405 ? -10.016 -23.547 20.938 1 88.69 405 ASP B CA 1
ATOM 6896 C C . ASP B 1 405 ? -10.719 -23.75 19.594 1 88.69 405 ASP B C 1
ATOM 6898 O O . ASP B 1 405 ? -11.797 -23.188 19.359 1 88.69 405 ASP B O 1
ATOM 6902 N N . ASN B 1 406 ? -10.008 -24.297 18.625 1 88.94 406 ASN B N 1
ATOM 6903 C CA . ASN B 1 406 ? -10.523 -24.719 17.328 1 88.94 406 ASN B CA 1
ATOM 6904 C C . ASN B 1 406 ? -10.695 -23.547 16.391 1 88.94 406 ASN B C 1
ATOM 6906 O O . ASN B 1 406 ? -11.359 -23.656 15.352 1 88.94 406 ASN B O 1
ATOM 6910 N N . ARG B 1 407 ? -10.078 -22.422 16.688 1 93.56 407 ARG B N 1
ATOM 6911 C CA . ARG B 1 407 ? -10.109 -21.266 15.797 1 93.56 407 ARG B CA 1
ATOM 6912 C C . ARG B 1 407 ? -9.156 -21.453 14.625 1 93.56 407 ARG B C 1
ATOM 6914 O O . ARG B 1 407 ? -9.312 -20.812 13.586 1 93.56 407 ARG B O 1
ATOM 6921 N N . VAL B 1 408 ? -8.148 -22.312 14.922 1 96.19 408 VAL B N 1
ATOM 6922 C CA . VAL B 1 408 ? -7.203 -22.656 13.867 1 96.19 408 VAL B CA 1
ATOM 6923 C C . VAL B 1 408 ? -7.133 -24.172 13.711 1 96.19 408 VAL B C 1
ATOM 6925 O O . VAL B 1 408 ? -6.777 -24.891 14.648 1 96.19 408 VAL B O 1
ATOM 6928 N N . ILE B 1 409 ? -7.484 -24.656 12.594 1 96.69 409 ILE B N 1
ATOM 6929 C CA . ILE B 1 409 ? -7.41 -26.078 12.258 1 96.69 409 ILE B CA 1
ATOM 6930 C C . ILE B 1 409 ? -6.363 -26.297 11.172 1 96.69 409 ILE B C 1
ATOM 6932 O O . ILE B 1 409 ? -6.367 -25.609 10.148 1 96.69 409 ILE B O 1
ATOM 6936 N N . VAL B 1 410 ? -5.441 -27.234 11.422 1 97.44 410 VAL B N 1
ATOM 6937 C CA . VAL B 1 410 ? -4.348 -27.469 10.484 1 97.44 410 VAL B CA 1
ATOM 6938 C C . VAL B 1 410 ? -4.383 -28.906 9.992 1 97.44 410 VAL B C 1
ATOM 6940 O O . VAL B 1 410 ? -4.48 -29.844 10.789 1 97.44 410 VAL B O 1
ATOM 6943 N N . TYR B 1 411 ? -4.348 -29.031 8.719 1 97.94 411 TYR B N 1
ATOM 6944 C CA . TYR B 1 411 ? -4.16 -30.328 8.094 1 97.94 411 TYR B CA 1
ATOM 6945 C C . TYR B 1 411 ? -2.768 -30.453 7.484 1 97.94 411 TYR B C 1
ATOM 6947 O O . TYR B 1 411 ? -2.416 -29.703 6.574 1 97.94 411 TYR B O 1
ATOM 6955 N N . THR B 1 412 ? -1.978 -31.406 7.941 1 97.19 412 THR B N 1
ATOM 6956 C CA . THR B 1 412 ? -0.648 -31.641 7.391 1 97.19 412 THR B CA 1
ATOM 6957 C C . THR B 1 412 ? -0.716 -32.625 6.215 1 97.19 412 THR B C 1
ATOM 6959 O O . THR B 1 412 ? -0.129 -33.688 6.266 1 97.19 412 THR B O 1
ATOM 6962 N N . LEU B 1 413 ? -1.403 -32.188 5.164 1 97.56 413 LEU B N 1
ATOM 6963 C CA . LEU B 1 413 ? -1.662 -32.969 3.949 1 97.56 413 LEU B CA 1
ATOM 6964 C C . LEU B 1 413 ? -1.321 -32.156 2.709 1 97.56 413 LEU B C 1
ATOM 6966 O O . LEU B 1 413 ? -1.338 -30.906 2.75 1 97.56 413 LEU B O 1
ATOM 6970 N N . LYS B 1 414 ? -0.967 -32.875 1.709 1 97.19 414 LYS B N 1
ATOM 6971 C CA . LYS B 1 414 ? -0.97 -32.25 0.399 1 97.19 414 LYS B CA 1
ATOM 6972 C C . LYS B 1 414 ? -2.387 -31.859 -0.024 1 97.19 414 LYS B C 1
ATOM 6974 O O . LYS B 1 414 ? -3.361 -32.438 0.476 1 97.19 414 LYS B O 1
ATOM 6979 N N . PHE B 1 415 ? -2.486 -30.906 -0.883 1 98.12 415 PHE B N 1
ATOM 6980 C CA . PHE B 1 415 ? -3.801 -30.438 -1.302 1 98.12 415 PHE B CA 1
ATOM 6981 C C . PHE B 1 415 ? -4.613 -31.578 -1.917 1 98.12 415 PHE B C 1
ATOM 6983 O O . PHE B 1 415 ? -5.809 -31.703 -1.654 1 98.12 415 PHE B O 1
ATOM 6990 N N . CYS B 1 416 ? -3.949 -32.438 -2.732 1 97.38 416 CYS B N 1
ATOM 6991 C CA . CYS B 1 416 ? -4.641 -33.531 -3.379 1 97.38 416 CYS B CA 1
ATOM 6992 C C . CYS B 1 416 ? -5.223 -34.5 -2.346 1 97.38 416 CYS B C 1
ATOM 6994 O O . CYS B 1 416 ? -6.359 -34.938 -2.484 1 97.38 416 CYS B O 1
ATOM 6996 N N . ASP B 1 417 ? -4.484 -34.75 -1.308 1 97.56 417 ASP B N 1
ATOM 6997 C CA . ASP B 1 417 ? -4.945 -35.656 -0.254 1 97.56 417 ASP B CA 1
ATOM 6998 C C . ASP B 1 417 ? -6.043 -35 0.583 1 97.56 417 ASP B C 1
ATOM 7000 O O . ASP B 1 417 ? -6.973 -35.688 1.027 1 97.56 417 ASP B O 1
ATOM 7004 N N . TYR B 1 418 ? -5.895 -33.75 0.821 1 98.12 418 TYR B N 1
ATOM 7005 C CA . TYR B 1 418 ? -6.91 -33 1.543 1 98.12 418 TYR B CA 1
ATOM 7006 C C . TYR B 1 418 ? -8.25 -33.062 0.813 1 98.12 418 TYR B C 1
ATOM 7008 O O . TYR B 1 418 ? -9.289 -33.281 1.432 1 98.12 418 TYR B O 1
ATOM 7016 N N . LEU B 1 419 ? -8.227 -32.875 -0.504 1 98.06 419 LEU B N 1
ATOM 7017 C CA . LEU B 1 419 ? -9.438 -32.906 -1.312 1 98.06 419 LEU B CA 1
ATOM 7018 C C . LEU B 1 419 ? -10.094 -34.281 -1.25 1 98.06 419 LEU B C 1
ATOM 7020 O O . LEU B 1 419 ? -11.32 -34.375 -1.144 1 98.06 419 LEU B O 1
ATOM 7024 N N . LYS B 1 420 ? -9.281 -35.281 -1.332 1 96.75 420 LYS B N 1
ATOM 7025 C CA . LYS B 1 420 ? -9.805 -36.656 -1.22 1 96.75 420 LYS B CA 1
ATOM 7026 C C . LYS B 1 420 ? -10.5 -36.875 0.119 1 96.75 420 LYS B C 1
ATOM 7028 O O . LYS B 1 420 ? -11.602 -37.406 0.169 1 96.75 420 LYS B O 1
ATOM 7033 N N . MET B 1 421 ? -9.844 -36.406 1.112 1 95.94 421 MET B N 1
ATOM 7034 C CA . MET B 1 421 ? -10.391 -36.531 2.457 1 95.94 421 MET B CA 1
ATOM 7035 C C . MET B 1 421 ? -11.727 -35.812 2.57 1 95.94 421 MET B C 1
ATOM 7037 O O . MET B 1 421 ? -12.695 -36.344 3.092 1 95.94 421 MET B O 1
ATOM 7041 N N . LYS B 1 422 ? -11.828 -34.562 2.107 1 95.5 422 LYS B N 1
ATOM 7042 C CA . LYS B 1 422 ? -13.039 -33.781 2.203 1 95.5 422 LYS B CA 1
ATOM 7043 C C . LYS B 1 422 ? -14.188 -34.406 1.43 1 95.5 422 LYS B C 1
ATOM 7045 O O . LYS B 1 422 ? -15.336 -34.406 1.892 1 95.5 422 LYS B O 1
ATOM 7050 N N . ASN B 1 423 ? -13.883 -34.906 0.248 1 95.19 423 ASN B N 1
ATOM 7051 C CA . ASN B 1 423 ? -14.914 -35.531 -0.584 1 95.19 423 ASN B CA 1
ATOM 7052 C C . ASN B 1 423 ? -15.422 -36.844 0.028 1 95.19 423 ASN B C 1
ATOM 7054 O O . ASN B 1 423 ? -16.594 -37.188 -0.146 1 95.19 423 ASN B O 1
ATOM 7058 N N . ASN B 1 424 ? -14.586 -37.531 0.714 1 92.31 424 ASN B N 1
ATOM 7059 C CA . ASN B 1 424 ? -14.992 -38.75 1.399 1 92.31 424 ASN B CA 1
ATOM 7060 C C . ASN B 1 424 ? -15.883 -38.438 2.605 1 92.31 424 ASN B C 1
ATOM 7062 O O . ASN B 1 424 ? -16.781 -39.219 2.926 1 92.31 424 ASN B O 1
ATOM 7066 N N . GLU B 1 425 ? -15.625 -37.406 3.316 1 87.75 425 GLU B N 1
ATOM 7067 C CA . GLU B 1 425 ? -16.422 -37 4.469 1 87.75 425 GLU B CA 1
ATOM 7068 C C . GLU B 1 425 ? -17.844 -36.625 4.055 1 87.75 425 GLU B C 1
ATOM 7070 O O . GLU B 1 425 ? -18.781 -36.812 4.816 1 87.75 425 GLU B O 1
ATOM 7075 N N . GLU B 1 426 ? -18.047 -36.062 2.992 1 81 426 GLU B N 1
ATOM 7076 C CA . GLU B 1 426 ? -19.359 -35.656 2.508 1 81 426 GLU B CA 1
ATOM 7077 C C . GLU B 1 426 ? -20.188 -36.844 2.045 1 81 426 GLU B C 1
ATOM 7079 O O . GLU B 1 426 ? -21.422 -36.812 2.123 1 81 426 GLU B O 1
ATOM 7084 N N . GLU B 1 427 ? -19.578 -37.844 1.574 1 74.38 427 GLU B N 1
ATOM 7085 C CA . GLU B 1 427 ? -20.281 -39.031 1.124 1 74.38 427 GLU B CA 1
ATOM 7086 C C . GLU B 1 427 ? -20.812 -39.844 2.307 1 74.38 427 GLU B C 1
ATOM 7088 O O . GLU B 1 427 ? -21.766 -40.625 2.168 1 74.38 427 GLU B O 1
ATOM 7093 N N . LEU B 1 428 ? -20.328 -39.594 3.479 1 64.25 428 LEU B N 1
ATOM 7094 C CA . LEU B 1 428 ? -20.828 -40.25 4.672 1 64.25 428 LEU B CA 1
ATOM 7095 C C . LEU B 1 428 ? -21.953 -39.438 5.305 1 64.25 428 LEU B C 1
ATOM 7097 O O . LEU B 1 428 ? -22.922 -40 5.836 1 64.25 428 LEU B O 1
#

Sequence (856 aa):
MMNKNNNVFLFGAGAMIDWGGPTTQELTERIREEGFKVSNSEQKLTDYIYEQLIKVYDKDDVNFETIINVIEELSVYYSEFKKGKESPSLLRSFINDLEFEKLFDYSIKGGKRKTNYKLQIPKGKDYDSARYAFNNENPKQFYLQHELSCLLTSIVNRISEYAFHYCTFSEIKMDSEISINFKKWISTLEKNNAIRMYSLNYDRIFKVLLNEVSINCFEGFEMNENESYSQEFKCDILRILEDQNSNIFYNLHGSAFWKVDNRNKRINSPEILSANTPQFQGNSNISNIQIERGKPILVSNIITGFQKAQKSMIPPFKQMHFAFDRDCFKTNIIYIIGYSFSDEHINQCIKTALRHRKDLTLEIVDPSFIEKNLDQILNRTIFTYIENCSASPKILGNNKFTYYDNRVIVYTLKFCDYLKMKNNEEELMMNKNNNVFLFGAGAMIDWGGPTTQELTERIREEGFKVSNSEQKLTDYIYEQLIKVYDKDDVNFETIINVIEELSVYYSEFKKGKESPSLLRSFINDLEFEKLFDYSIKGGKRKTNYKLQIPKGKDYDSARYAFNNENPKQFYLQHELSCLLTSIVNRISEYAFHYCTFSEIKMDSEISINFKKWISTLEKNNAIRMYSLNYDRIFKVLLNEVSINCFEGFEMNENESYSQEFKCDILRILEDQNSNIFYNLHGSAFWKVDNRNKRINSPEILSANTPQFQGNSNISNIQIERGKPILVSNIITGFQKAQKSMIPPFKQMHFAFDRDCFKTNIIYIIGYSFSDEHINQCIKTALRHRKDLTLEIVDPSFIEKNLDQILNRTIFTYIENCSASPKILGNNKFTYYDNRVIVYTLKFCDYLKMKNNEEEL

Secondary structure (DSSP, 8-state):
----EEEEEEE-GGGGGGGTPPPHHHHHHHHHTSSPBPTTSSSBHHHHHHHHHHTTS-GGG--HHHHHHHHHHHHHHTSBSSGGGTPBPTGGGTS--GGGGGG---EETTSS--TT--EESSTTSB-TT----TT---HHHHHHHHHHHHHHHHHHHHHHHHH-EETTEE-S-TTSHHHHHHHHHHHHHHTTEEEEEEESSS--HHHHHHHTTT---B-SB---SS--TT--B-B-HHHHHH--SS-EEEETTB-TTEEEE--STTS---EEEE-SS---GGGS---EE-SSTT--EE--SB--SS-HHHHTTSTTHHHHHHHHHHHHHH-SEEEEES--S--HHHHHHHHHHHHH-TT-EEEEE-TTTTTTTHHHHHHHHTGGGSTT-----EEEETTEEEETTTTEEEE-S-HHHHHHHHHHHHH-/----EEEEEEE-GGGGGGGTPPPHHHHHHHHTTSSPBPTTSSSBHHHHHHHHHHTTS-GGG--HHHHHHHHHHHHHHTSBSSTTTTPBPTGGGTS--GGGGGG---EETTSS--TT--EESSTTSB-TT----TT---HHHHHHHHHHHHHHHHHHHHHHHHH-EETTEE-S-TTSHHHHHHHHHHHHHHTTEEEEEEESSS--HHHHHHHTTT---B-SB---SS--TT--B-B-HHHHHH--SS-EEEETTB-TTEEEE--STTS---EEEE-SS---GGGS---EE-SSTT--EE--SB--SS-HHHHTTSTTHHHHHHHHHHHHHH-SEEEEES--S--HHHHHHHHHHHHH-TT-EEEEE-TTTTTTTHHHHHHHHTGGGSTT-----EEEETTEEEETTTTEEEE-S-HHHHHHHHHHHHH-

Foldseek 3Di:
DPPFFAEEEEEEQLQCVVLPGDDQARLQVLLQCWFACFPPDPGRLLVVQLVVVVVPDPNVVDTSLASLQVLQVVLLQCWALDQVVSHGFPVVVPDPPPPCPRSAQWAWVVHDQDAQIWIAPRYPHRDPLIGTPNPSTRPSSSSSLLRSLGSQLSNLVSQCCRAQDDPVDGSGPLPDLLLVLLLLLVVVVVVRHAYHYEYQDAHDNSQVSNVVVPQHAAAQWPDDPVDDQFDKTAGPQVCLQPDQGHHHYYYLFAHQQKDWDDPVSVDLPIGIIGGNGGDRSSNDHWGWDPPDRSGIGTQDRGHGHQPVPSNCCDPPSVSNVVSSLVSLQRHLEYEYERDPCPRVSNLVSNQVNLLVPQRHAYEYEALCCVVVPVLVVCCVPRCVSNPPFAQPWDDPDPQWIAGRVRSYIYGNDRSSVVSVVSSVVVVD/DPPFFAEEEEEEQLQCVVLPGDDQARLQVLLQPWFACFPPDPGRLLVVQLVVVVVPDPNVVDTSLASLQVLQVVLLQCWAQDQPVSHGFPVVVPDPPPPCPRSAQWAWVVRDQDAQIWIAPRYPHRDPLIGTPNSSTRPSSSSSLLRSLGSQLSSLVSQCCRAADDPVDGSGPCPDLLLVLLLVLVVVVVVRHAYHYEYQDAHDNSQVSNVVVPQHAAAQWPDDVVDDQFDKTAGPQVCLQPDQGHHHYYYLFAHQQKDWDDVVSVDLPIGIIGGNGGDRSSNDHWGWDPPDRSRIGTQDRGHGHQPVPSNCCDPPSVSNVVSSLVSLQRHLEYEYERDPCPRVSNLVSNQVNLLVPQRHAYEYEALCCVVVPVLVVCCVPRCVSNPPFAQPWDDPDPQWIAGRVRSYIYGNDRSSVVSVVSSVVVVD

Solvent-accessible surface area (backbone atoms only — not comparable to full-atom values): 45371 Å² total; per-residue (Å²): 128,81,84,58,51,44,45,35,34,41,33,23,55,55,52,33,42,89,64,60,43,68,50,68,65,56,48,22,59,52,44,35,74,34,62,50,45,25,48,99,46,88,48,26,42,43,35,51,49,46,58,58,44,50,74,67,38,58,64,92,73,57,44,43,41,53,45,45,27,48,49,51,52,50,26,26,48,47,26,45,48,42,67,96,69,69,23,59,10,76,64,48,74,67,46,73,70,77,79,54,62,54,68,57,33,56,34,50,55,90,72,53,96,46,83,51,30,38,51,12,52,48,60,85,31,84,32,90,68,51,52,64,27,80,80,56,58,45,66,70,19,47,51,40,49,52,38,48,23,41,44,51,24,52,52,32,53,59,50,41,68,28,41,35,54,50,98,89,45,66,51,49,63,66,82,37,70,56,43,48,37,48,43,50,48,51,54,61,51,44,76,68,24,24,42,37,36,36,28,64,38,46,68,57,55,68,55,57,53,29,46,74,73,73,44,70,52,52,56,48,46,64,74,61,86,87,61,55,77,83,47,68,25,56,59,39,61,66,55,44,67,66,61,81,68,58,34,30,41,40,48,61,26,26,26,31,31,22,36,66,42,52,77,55,70,88,45,86,61,71,41,54,27,40,39,59,46,78,42,50,49,48,77,41,79,87,44,67,47,53,47,29,72,50,44,56,38,78,65,63,34,56,63,65,45,43,69,46,52,54,57,40,62,39,70,63,32,31,44,50,49,48,42,48,46,52,47,55,56,69,24,50,39,40,39,37,30,22,59,87,80,77,51,33,58,60,48,49,43,52,31,53,24,40,53,73,30,88,74,43,27,39,41,37,35,31,57,52,37,68,83,68,43,42,62,63,52,36,49,68,70,42,53,59,35,43,69,99,50,60,61,63,77,40,78,79,49,97,46,33,34,30,27,38,84,64,32,33,33,37,32,47,32,49,60,62,58,46,36,53,52,56,54,53,59,70,74,103,127,80,82,59,51,44,44,34,35,40,35,23,55,56,52,34,42,90,64,61,42,66,49,68,65,55,48,23,58,52,44,34,74,34,62,51,44,24,48,98,47,88,48,26,42,42,35,52,50,47,57,58,46,50,75,68,39,59,66,91,73,56,46,42,40,52,43,46,28,48,49,51,52,50,26,27,48,47,26,48,46,43,87,86,69,74,23,60,11,74,66,48,73,67,45,70,73,76,78,53,61,56,68,57,33,56,34,50,55,90,72,50,96,45,83,52,31,36,51,12,50,48,60,86,30,84,32,91,68,51,53,64,27,80,80,57,59,45,66,69,20,47,51,41,50,51,38,49,23,41,44,52,25,53,51,33,53,58,49,42,68,28,42,35,54,49,99,89,45,64,51,50,62,68,82,36,69,56,41,47,37,48,44,51,47,51,53,59,53,44,74,68,24,24,42,37,37,36,28,64,37,46,66,58,55,70,56,56,54,28,45,76,73,74,44,71,52,51,57,48,46,63,75,61,86,85,62,54,77,83,48,68,23,57,58,39,61,66,55,44,68,66,61,82,68,58,35,30,42,40,48,61,26,26,26,30,32,22,37,66,40,54,79,57,68,89,47,88,62,71,40,55,28,41,39,58,47,78,42,49,49,48,78,43,78,87,44,67,46,52,47,29,71,50,42,56,39,79,65,62,36,56,63,67,45,43,68,46,50,54,57,39,63,40,69,64,31,29,44,49,49,48,41,48,46,52,49,54,54,68,24,51,38,39,40,35,30,21,57,86,78,77,49,33,56,60,49,49,42,52,31,52,23,40,54,72,30,88,72,42,27,39,40,37,34,32,56,53,38,70,83,68,43,41,63,63,51,36,48,68,70,42,54,59,36,44,71,98,50,60,61,62,77,41,77,81,49,98,45,30,36,29,27,37,85,65,31,33,34,36,30,48,32,49,59,62,56,46,37,52,51,54,52,54,60,71,75,104

Nearest PDB structures (foldseek):
  1vgr-assembly1_B  TM=6.196E-01  e=6.351E+00  Oxalobacter formigenes
  2vjm-assembly1_B  TM=5.891E-01  e=5.659E+00  Oxalobacter formigenes
  1xcf-assembly1_B  TM=4.963E-01  e=8.978E+00  Escherichia coli
  2vjo-assembly1_B  TM=4.925E-01  e=5.342E+00  Oxalobacter formigenes
  1vgr-assembly1_B  TM=6.187E-01  e=6.407E+00  Oxalobacter formigenes